Protein AF-0000000084959413 (afdb_homodimer)

Organism: Atta cephalotes (NCBI:txid12957)

Foldseek 3Di:
DPQQDPVLAAADAPPDDQLNVVVVCCVPVVDAAKAKEFAQLLLVVLQVVCCVLAVQAAEAAECLFPVPLNSLLLCVLLVHAHEYAFQVSVVSSCSNVNALVSYANEHQDYDLVRLLSSQVRVNQHYEHAALVSLVSCLVRPQAHAYEYEAEQEAPDAPFGCNVPDHYHLPPSLLVVLVSCVVSVHQHAFYEYAHHAQHPDLCSLLVQLVSRVVSQVSSVVVPNPNHAEYESEENDAQDDDPVVNVSSVVNCVSCVPPDPRHGHYYHYHNNSGQFRMKMKKFFADWDWDQDPVRFTEIETEILAFCQQFNVCQLVVNDQWDWDWSDDDPDPFWGQYWYAYDAPDPSRTRHHGDTDDDDDHGTMIMTGRRGTPGRSRHDQPVNRDRHYYRYYYYPVSVVVSVVSSVVD/DPLQDPVLAAADAPPDDQLNVVVVCCVPVVDAAKAKEFAQLLLVVLQVVCCVLAVQAAEAAECLFPVDLNSLLLCVLLVHAHEYAFQVSVVSSCSNVNALVSYANEHQDYDLVRLLSSQVRVNQHYEHAALVSLVSCLVRPQAHAYEYEAEQEAPDAPFGCNVPDHYHLPPSLLVVLVSCVVSNHQHAFYEYAHHAQHPDLCSLLVQLVSRVVSVVSSVVVPNPNHAEYESEENDALDDDPVVNVSSVVNCVSCVPPDPRHGHYYHYHNNSGQFRMKMKKFFADWDWDQDPVRFTEIETEILAFCQQFNVCQLVVNDQWDWDWSDDDPDDFWGQYWYAYDAPDPSRTRHHGDTDDDDDHGTMIMTGRRGTPGRSRHDQPVNRDRHYYRYYYYPVSVVVSVVSSVVD

Solvent-accessible surface area (backbone atoms only — not comparable to full-atom values): 41351 Å² total; per-residue (Å²): 129,83,81,70,75,67,82,75,47,44,74,39,59,75,87,60,51,70,68,54,52,50,52,50,47,46,71,72,66,59,67,70,70,29,33,32,39,29,41,50,48,52,36,53,49,44,53,52,49,47,47,69,60,31,69,70,46,48,56,13,40,24,38,64,28,45,65,51,63,67,61,52,47,53,40,42,57,68,66,50,30,32,31,26,66,33,52,50,37,46,53,58,52,39,72,58,75,48,56,25,84,44,32,36,40,63,34,45,66,58,47,69,68,35,50,42,48,30,56,76,57,47,35,40,38,33,32,26,45,37,67,5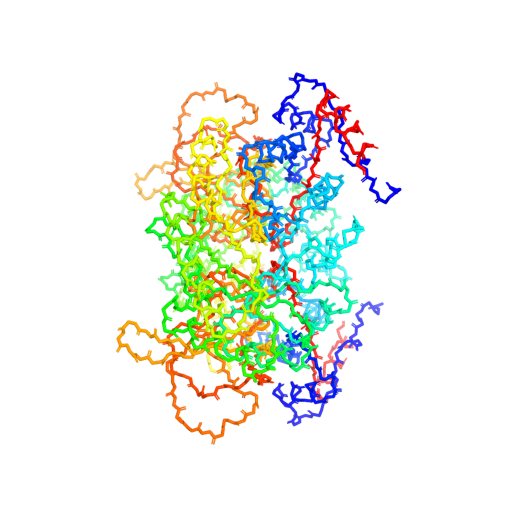7,44,50,54,52,36,51,74,64,38,47,84,32,31,34,21,44,26,27,48,33,66,32,93,49,32,89,38,55,44,52,83,72,40,43,22,50,68,60,68,51,39,55,50,46,51,51,49,35,55,74,69,64,40,44,52,25,31,32,29,34,45,28,18,42,55,48,72,39,76,64,33,56,53,53,42,52,52,53,43,55,51,48,51,54,54,38,40,74,75,66,43,75,62,52,30,38,39,32,63,25,40,23,44,58,62,63,56,70,68,61,38,49,54,53,29,50,53,52,50,60,71,53,63,83,53,60,88,73,50,44,37,34,31,26,39,26,33,37,47,31,19,70,28,19,33,35,39,33,30,27,52,33,54,39,82,42,72,44,98,85,66,48,69,30,42,37,36,28,25,56,55,22,31,49,26,47,30,46,41,33,59,71,64,76,44,81,71,73,70,40,64,74,56,84,71,92,59,86,60,65,39,49,23,34,37,28,18,57,53,97,48,58,70,26,47,58,34,76,75,39,73,34,58,83,79,53,72,72,38,46,35,33,36,73,55,46,24,44,54,11,68,38,65,25,26,44,47,51,49,43,69,58,56,51,78,47,38,28,30,32,46,67,51,48,55,51,48,54,54,50,47,71,70,104,133,79,76,71,74,66,82,76,47,44,74,38,59,74,86,61,51,72,67,55,53,50,51,48,46,47,70,73,66,60,67,71,71,29,34,30,38,28,42,50,47,52,35,52,49,44,53,52,49,45,47,70,61,32,70,70,45,47,55,13,40,23,38,62,29,44,66,52,64,68,60,53,46,54,40,43,57,69,67,52,30,33,31,26,64,32,50,52,38,46,53,58,54,38,72,56,76,48,55,25,84,44,33,37,40,62,33,44,67,57,47,69,69,36,49,41,48,29,54,75,58,47,34,40,39,34,31,25,45,38,68,57,42,50,53,51,36,52,74,64,37,46,83,31,32,34,22,45,27,27,46,32,66,33,91,48,32,87,38,53,44,51,83,71,41,43,21,49,68,60,68,50,39,54,49,46,51,51,49,34,56,74,68,64,40,42,52,25,30,34,30,34,45,28,17,43,54,48,72,38,76,64,33,55,53,54,43,52,52,52,44,54,52,50,51,52,52,38,40,74,76,67,43,76,61,53,30,39,39,33,63,25,41,25,46,57,61,64,54,71,69,62,38,48,54,52,30,50,54,53,51,62,70,54,62,83,54,59,89,71,50,44,38,32,32,26,40,25,32,37,46,32,17,69,28,18,35,36,38,33,31,27,52,35,52,37,81,42,70,44,99,86,66,49,69,30,42,39,35,28,24,56,56,22,30,48,25,48,29,46,41,33,58,72,64,77,44,79,72,73,70,42,63,74,56,84,72,92,60,86,60,64,39,47,24,35,36,28,19,58,54,96,48,58,69,27,48,56,35,78,75,39,76,34,58,85,79,54,73,72,39,47,35,32,35,73,56,47,25,44,54,10,68,38,65,23,28,44,47,51,48,43,67,58,55,51,79,46,37,31,30,31,45,67,53,48,54,52,48,54,53,51,45,71,69,103

InterPro domains:
  IPR000183 Ornithine/DAP/Arg decarboxylase [PR01179] (61-79)
  IPR000183 Ornithine/DAP/Arg decarboxylase [PR01179] (81-93)
  IPR000183 Ornithine/DAP/Arg decarboxylase [PR01179] (184-197)
  IPR000183 Ornithine/DAP/Arg decarboxylase [PR01179] (263-282)
  IPR000183 Ornithine/DAP/Arg decarboxylase [PR01179] (369-382)
  IPR002433 Ornithine decarboxylase [PR01182] (33-57)
  IPR002433 Ornithine decarboxylase [PR01182] (59-86)
  IPR002433 Ornithine decarboxylase [PR01182] (103-127)
  IPR002433 Ornithine decarboxylase [PR01182] (133-155)
  IPR002433 Ornithine decarboxylase [PR01182] (336-346)
  IPR002433 Ornithine decarboxylase [PR01182] (356-369)
  IPR002433 Ornithine decarboxylase [PTHR11482] (19-386)
  IPR009006 Alanine racemase/group IV decarboxylase, C-terminal [G3DSA:2.40.37.10] (30-392)
  IPR009006 Alanine racemase/group IV decarboxylase, C-terminal [SSF50621] (245-398)
  IPR022643 Orn/DAP/Arg decarboxylase 2, C-terminal [PF00278] (35-369)
  IPR022644 Orn/DAP/Arg decarboxylase 2, N-terminal [PF02784] (41-273)
  IPR022657 Orn/DAP/Arg decarboxylase 2, conserved site [PS00879] (220-236)
  IPR029066 PLP-binding barrel [G3DSA:3.20.20.10] (43-271)
  IPR029066 PLP-binding barrel [SSF51419] (35-274)

Sequence (812 aa):
MSHLDFKDIQVVNDNVNDIDVIRDIIKTEKPEDAFYVMDVGDVIKRHQEWISKMPKVVPHYAIKCNSNSTVIKVLAALNAFFDCASKQEIAQVMQYDVQGERIIFAHPNKLPSHIEYSRNVGVERMTVDSEFELTKIKELFPEAKVVIRIRCDSKNSPILLGAKFGCDPCKEAAYLIQCARDLGLNLYGFSFHVGTPCLEIDAYLRGIEMCKQLIAVAKSIGCNNVKLIDIGGGFSSISGKELDELAKLINDAIENLDSDIRVISEPGRYYVGSSFTLASYLHSKRLAISGDGKTKRMYYMNCGVYNSFLDELLGLQARVPESVFEPKRDEKFLSNIWGPTADSYDLIVKDVLLPEFHIGDWLVWRNMGAYTLTLSNTFNGFPIPTVRPFIRESQWKSFLAQIHQIMSHLDFKDIQVVNDNVNDIDVIRDIIKTEKPEDAFYVMDVGDVIKRHQEWISKMPKVVPHYAIKCNSNSTVIKVLAALNAFFDCASKQEIAQVMQYDVQGERIIFAHPNKLPSHIEYSRNVGVERMTVDSEFELTKIKELFPEAKVVIRIRCDSKNSPILLGAKFGCDPCKEAAYLIQCARDLGLNLYGFSFHVGTPCLEIDAYLRGIEMCKQLIAVAKSIGCNNVKLIDIGGGFSSISGKELDELAKLINDAIENLDSDIRVISEPGRYYVGSSFTLASYLHSKRLAISGDGKTKRMYYMNCGVYNSFLDELLGLQARVPESVFEPKRDEKFLSNIWGPTADSYDLIVKDVLLPEFHIGDWLVWRNMGAYTLTLSNTFNGFPIPTVRPFIRESQWKSFLAQIHQI

Structure (mmCIF, N/CA/C/O backbone):
data_AF-0000000084959413-model_v1
#
loop_
_entity.id
_entity.type
_entity.pdbx_description
1 polymer 'Ornithine decarboxylase'
#
loop_
_atom_site.group_PDB
_atom_site.id
_atom_site.type_symbol
_atom_site.label_atom_id
_atom_site.label_alt_id
_atom_site.label_comp_id
_atom_site.label_asym_id
_atom_site.label_entity_id
_atom_site.label_seq_id
_atom_site.pdbx_PDB_ins_code
_atom_site.Cartn_x
_atom_site.Cartn_y
_atom_site.Cartn_z
_atom_site.occupancy
_atom_site.B_iso_or_equiv
_atom_site.auth_seq_id
_atom_site.auth_comp_id
_atom_site.auth_asym_id
_atom_site.auth_atom_id
_atom_site.pdbx_PDB_model_num
ATOM 1 N N . MET A 1 1 ? 10 -9.375 -34.344 1 38.72 1 MET A N 1
ATOM 2 C CA . MET A 1 1 ? 10.93 -9.227 -33.219 1 38.72 1 MET A CA 1
ATOM 3 C C . MET A 1 1 ? 10.93 -7.797 -32.688 1 38.72 1 MET A C 1
ATOM 5 O O . MET A 1 1 ? 11.844 -7.398 -31.969 1 38.72 1 MET A O 1
ATOM 9 N N . SER A 1 2 ? 10.312 -6.91 -33.438 1 49.03 2 SER A N 1
ATOM 10 C CA . SER A 1 2 ? 10.336 -5.457 -33.562 1 49.03 2 SER A CA 1
ATOM 11 C C . SER A 1 2 ? 9.773 -4.789 -32.312 1 49.03 2 SER A C 1
ATOM 13 O O . SER A 1 2 ? 10.016 -3.607 -32.062 1 49.03 2 SER A O 1
ATOM 15 N N . HIS A 1 3 ? 9.047 -5.684 -31.391 1 59.97 3 HIS A N 1
ATOM 16 C CA . HIS A 1 3 ? 8.211 -5.027 -30.391 1 59.97 3 HIS A CA 1
ATOM 17 C C . HIS A 1 3 ? 8.969 -4.836 -29.078 1 59.97 3 HIS A C 1
ATOM 19 O O . HIS A 1 3 ? 8.492 -4.16 -28.172 1 59.97 3 HIS A O 1
ATOM 25 N N . LEU A 1 4 ? 10.141 -5.488 -29.109 1 75 4 LEU A N 1
ATOM 26 C CA . LEU A 1 4 ? 10.867 -5.293 -27.859 1 75 4 LEU A CA 1
ATOM 27 C C . LEU A 1 4 ? 11.906 -4.188 -28 1 75 4 LEU A C 1
ATOM 29 O O . LEU A 1 4 ? 12.812 -4.285 -28.828 1 75 4 LEU A O 1
ATOM 33 N N . ASP A 1 5 ? 11.547 -3.07 -27.516 1 86.12 5 ASP A N 1
ATOM 34 C CA . ASP A 1 5 ? 12.461 -1.938 -27.438 1 86.12 5 ASP A CA 1
ATOM 35 C C . ASP A 1 5 ? 13.164 -1.886 -26.094 1 86.12 5 ASP A C 1
ATOM 37 O O . ASP A 1 5 ? 12.516 -1.975 -25.047 1 86.12 5 ASP A O 1
ATOM 41 N N . PHE A 1 6 ? 14.594 -2.002 -26.203 1 93.75 6 PHE A N 1
ATOM 42 C CA . PHE A 1 6 ? 15.391 -1.969 -24.984 1 93.75 6 PHE A CA 1
ATOM 43 C C . PHE A 1 6 ? 16.125 -0.636 -24.844 1 93.75 6 PHE A C 1
ATOM 45 O O . PHE A 1 6 ? 17.172 -0.558 -24.203 1 93.75 6 PHE A O 1
ATOM 52 N N . LYS A 1 7 ? 15.578 0.465 -25.406 1 90.94 7 LYS A N 1
ATOM 53 C CA . LYS A 1 7 ? 16.219 1.776 -25.469 1 90.94 7 LYS A CA 1
ATOM 54 C C . LYS A 1 7 ? 16.375 2.373 -24.078 1 90.94 7 LYS A C 1
ATOM 56 O O . LYS A 1 7 ? 17.219 3.236 -23.844 1 90.94 7 LYS A O 1
ATOM 61 N N . ASP A 1 8 ? 15.578 1.886 -23.156 1 94.06 8 ASP A N 1
ATOM 62 C CA . ASP A 1 8 ? 15.586 2.443 -21.812 1 94.06 8 ASP A CA 1
ATOM 63 C C . ASP A 1 8 ? 16.719 1.855 -20.984 1 94.06 8 ASP A C 1
ATOM 65 O O . ASP A 1 8 ? 17.016 2.34 -19.891 1 94.06 8 ASP A O 1
ATOM 69 N N . ILE A 1 9 ? 17.422 0.829 -21.5 1 97.88 9 ILE A N 1
ATOM 70 C CA . ILE A 1 9 ? 18.516 0.189 -20.766 1 97.88 9 ILE A CA 1
ATOM 71 C C . ILE A 1 9 ? 19.828 0.913 -21.062 1 97.88 9 ILE A C 1
ATOM 73 O O . ILE A 1 9 ? 20.25 0.998 -22.219 1 97.88 9 ILE A O 1
ATOM 77 N N . GLN A 1 10 ? 20.484 1.396 -20.078 1 98.06 10 GLN A N 1
ATOM 78 C CA . GLN A 1 10 ? 21.781 2.049 -20.234 1 98.06 10 GLN A CA 1
ATOM 79 C C . GLN A 1 10 ? 22.906 1.023 -20.312 1 98.06 10 GLN A C 1
ATOM 81 O O . GLN A 1 10 ? 23.047 0.181 -19.422 1 98.06 10 GLN A O 1
ATOM 86 N N . VAL A 1 11 ? 23.719 1.07 -21.344 1 98.31 11 VAL A N 1
ATOM 87 C CA . VAL A 1 11 ? 24.891 0.205 -21.453 1 98.31 11 VAL A CA 1
ATOM 88 C C . VAL A 1 11 ? 26.094 0.882 -20.812 1 98.31 11 VAL A C 1
ATOM 90 O O . VAL A 1 11 ? 26.422 2.021 -21.141 1 98.31 11 VAL A O 1
ATOM 93 N N . VAL A 1 12 ? 26.703 0.198 -19.906 1 98.5 12 VAL A N 1
ATOM 94 C CA . VAL A 1 12 ? 27.828 0.779 -19.188 1 98.5 12 VAL A CA 1
ATOM 95 C C . VAL A 1 12 ? 29.062 -0.094 -19.375 1 98.5 12 VAL A C 1
ATOM 97 O O . VAL A 1 12 ? 28.984 -1.208 -19.891 1 98.5 12 VAL A O 1
ATOM 100 N N . ASN A 1 13 ? 30.219 0.431 -18.875 1 98.12 13 ASN A N 1
ATOM 101 C CA . ASN A 1 13 ? 31.469 -0.313 -18.953 1 98.12 13 ASN A CA 1
ATOM 102 C C . ASN A 1 13 ? 31.453 -1.547 -18.062 1 98.12 13 ASN A C 1
ATOM 104 O O . ASN A 1 13 ? 30.781 -1.549 -17.016 1 98.12 13 ASN A O 1
ATOM 108 N N . ASP A 1 14 ? 32.188 -2.531 -18.375 1 98.06 14 ASP A N 1
ATOM 109 C CA . ASP A 1 14 ? 32.188 -3.82 -17.688 1 98.06 14 ASP A CA 1
ATOM 110 C C . ASP A 1 14 ? 32.688 -3.68 -16.25 1 98.06 14 ASP A C 1
ATOM 112 O O . ASP A 1 14 ? 32.406 -4.535 -15.414 1 98.06 14 ASP A O 1
ATOM 116 N N . ASN A 1 15 ? 33.344 -2.623 -15.914 1 97.12 15 ASN A N 1
ATOM 117 C CA . ASN A 1 15 ? 33.938 -2.455 -14.586 1 97.12 15 ASN A CA 1
ATOM 118 C C . ASN A 1 15 ? 33 -1.649 -13.672 1 97.12 15 ASN A C 1
ATOM 120 O O . ASN A 1 15 ? 33.312 -1.441 -12.5 1 97.12 15 ASN A O 1
ATOM 124 N N . VAL A 1 16 ? 31.922 -1.276 -14.188 1 96.44 16 VAL A N 1
ATOM 125 C CA . VAL A 1 16 ? 30.984 -0.426 -13.461 1 96.44 16 VAL A CA 1
ATOM 126 C C . VAL A 1 16 ? 30.016 -1.292 -12.656 1 96.44 16 VAL A C 1
ATOM 128 O O . VAL A 1 16 ? 29.516 -2.301 -13.164 1 96.44 16 VAL A O 1
ATOM 131 N N . ASN A 1 17 ? 29.812 -1.02 -11.359 1 94.62 17 ASN A N 1
ATOM 132 C CA . ASN A 1 17 ? 28.797 -1.698 -10.547 1 94.62 17 ASN A CA 1
ATOM 133 C C . ASN A 1 17 ? 27.625 -0.782 -10.227 1 94.62 17 ASN A C 1
ATOM 135 O O . ASN A 1 17 ? 27.562 0.342 -10.727 1 94.62 17 ASN A O 1
ATOM 139 N N . ASP A 1 18 ? 26.656 -1.285 -9.477 1 95.69 18 ASP A N 1
ATOM 140 C CA . ASP A 1 18 ? 25.422 -0.552 -9.219 1 95.69 18 ASP A CA 1
ATOM 141 C C . ASP A 1 18 ? 25.703 0.76 -8.492 1 95.69 18 ASP A C 1
ATOM 143 O O . ASP A 1 18 ? 25.109 1.79 -8.797 1 95.69 18 ASP A O 1
ATOM 147 N N . ILE A 1 19 ? 26.625 0.791 -7.523 1 96.5 19 ILE A N 1
ATOM 148 C CA . ILE A 1 19 ? 26.938 1.985 -6.75 1 96.5 19 ILE A CA 1
ATOM 149 C C . ILE A 1 19 ? 27.547 3.049 -7.664 1 96.5 19 ILE A C 1
ATOM 151 O O . ILE A 1 19 ? 27.266 4.238 -7.508 1 96.5 19 ILE A O 1
ATOM 155 N N . ASP A 1 20 ? 28.391 2.596 -8.586 1 97.12 20 ASP A N 1
ATOM 156 C CA . ASP A 1 20 ? 28.953 3.521 -9.555 1 97.12 20 ASP A CA 1
ATOM 157 C C . ASP A 1 20 ? 27.859 4.195 -10.383 1 97.12 20 ASP A C 1
ATOM 159 O O . ASP A 1 20 ? 27.922 5.398 -10.633 1 97.12 20 ASP A O 1
ATOM 163 N N . VAL A 1 21 ? 26.922 3.396 -10.805 1 98.12 21 VAL A N 1
ATOM 164 C CA . VAL A 1 21 ? 25.812 3.92 -11.594 1 98.12 21 VAL A CA 1
ATOM 165 C C . VAL A 1 21 ? 25.031 4.934 -10.773 1 98.12 21 VAL A C 1
ATOM 167 O O . VAL A 1 21 ? 24.656 5.996 -11.273 1 98.12 21 VAL A O 1
ATOM 170 N N . ILE A 1 22 ? 24.75 4.629 -9.555 1 98.12 22 ILE A N 1
ATOM 171 C CA . ILE A 1 22 ? 24 5.508 -8.656 1 98.12 22 ILE A CA 1
ATOM 172 C C . ILE A 1 22 ? 24.75 6.824 -8.484 1 98.12 22 ILE A C 1
ATOM 174 O O . ILE A 1 22 ? 24.156 7.902 -8.602 1 98.12 22 ILE A O 1
ATOM 178 N N . ARG A 1 23 ? 26.062 6.75 -8.234 1 97.25 23 ARG A N 1
ATOM 179 C CA . ARG A 1 23 ? 26.875 7.953 -8.078 1 97.25 23 ARG A CA 1
ATOM 180 C C . ARG A 1 23 ? 26.828 8.828 -9.32 1 97.25 23 ARG A C 1
ATOM 182 O O . ARG A 1 23 ? 26.719 10.047 -9.227 1 97.25 23 ARG A O 1
ATOM 189 N N . ASP A 1 24 ? 26.906 8.18 -10.43 1 97.38 24 ASP A N 1
ATOM 190 C CA . ASP A 1 24 ? 26.859 8.906 -11.695 1 97.38 24 ASP A CA 1
ATOM 191 C C . ASP A 1 24 ? 25.531 9.633 -11.867 1 97.38 24 ASP A C 1
ATOM 193 O O . ASP A 1 24 ? 25.5 10.789 -12.289 1 97.38 24 ASP A O 1
ATOM 197 N N . ILE A 1 25 ? 24.453 8.945 -11.57 1 97.56 25 ILE A N 1
ATOM 198 C CA . ILE A 1 25 ? 23.125 9.539 -11.688 1 97.56 25 ILE A CA 1
ATOM 199 C C . ILE A 1 25 ? 23.016 10.734 -10.75 1 97.56 25 ILE A C 1
ATOM 201 O O . ILE A 1 25 ? 22.531 11.805 -11.156 1 97.56 25 ILE A O 1
ATOM 205 N N . ILE A 1 26 ? 23.438 10.586 -9.523 1 96.75 26 ILE A N 1
ATOM 206 C CA . ILE A 1 26 ? 23.344 11.656 -8.531 1 96.75 26 ILE A CA 1
ATOM 207 C C . ILE A 1 26 ? 24.156 12.859 -9 1 96.75 26 ILE A C 1
ATOM 209 O O . ILE A 1 26 ? 23.688 14 -8.922 1 96.75 26 ILE A O 1
ATOM 213 N N . LYS A 1 27 ? 25.375 12.625 -9.516 1 96.06 27 LYS A N 1
ATOM 214 C CA . LYS A 1 27 ? 26.281 13.695 -9.93 1 96.06 27 LYS A CA 1
ATOM 215 C C . LYS A 1 27 ? 25.75 14.414 -11.172 1 96.06 27 LYS A C 1
ATOM 217 O O . LYS A 1 27 ? 25.844 15.633 -11.273 1 96.06 27 LYS A O 1
ATOM 222 N N . THR A 1 28 ? 25.219 13.664 -12.094 1 97 28 THR A N 1
ATOM 223 C CA . THR A 1 28 ? 24.859 14.203 -13.398 1 97 28 THR A CA 1
ATOM 224 C C . THR A 1 28 ? 23.469 14.828 -13.367 1 97 28 THR A C 1
ATOM 226 O O . THR A 1 28 ? 23.266 15.914 -13.906 1 97 28 THR A O 1
ATOM 229 N N . GLU A 1 29 ? 22.547 14.164 -12.742 1 95.56 29 GLU A N 1
ATOM 230 C CA . GLU A 1 29 ? 21.141 14.594 -12.812 1 95.56 29 GLU A CA 1
ATOM 231 C C . GLU A 1 29 ? 20.766 15.406 -11.578 1 95.56 29 GLU A C 1
ATOM 233 O O . GLU A 1 29 ? 19.75 16.109 -11.586 1 95.56 29 GLU A O 1
ATOM 238 N N . LYS A 1 30 ? 21.469 15.266 -10.484 1 92.81 30 LYS A N 1
ATOM 239 C CA . LYS A 1 30 ? 21.188 15.953 -9.227 1 92.81 30 LYS A CA 1
ATOM 240 C C . LYS A 1 30 ? 19.734 15.789 -8.828 1 92.81 30 LYS A C 1
ATOM 242 O O . LYS A 1 30 ? 19.047 16.781 -8.547 1 92.81 30 LYS A O 1
ATOM 247 N N . PRO A 1 31 ? 19.312 14.562 -8.789 1 91.5 31 PRO A N 1
ATOM 248 C CA . PRO A 1 31 ? 17.922 14.312 -8.445 1 91.5 31 PRO A CA 1
ATOM 249 C C . PRO A 1 31 ? 17.609 14.594 -6.973 1 91.5 31 PRO A C 1
ATOM 251 O O . PRO A 1 31 ? 18.531 14.719 -6.16 1 91.5 31 PRO A O 1
ATOM 254 N N . GLU A 1 32 ? 16.312 14.781 -6.625 1 93.75 32 GLU A N 1
ATOM 255 C CA . GLU A 1 32 ? 15.859 14.789 -5.238 1 93.75 32 GLU A CA 1
ATOM 256 C C . GLU A 1 32 ? 14.984 13.578 -4.93 1 93.75 32 GLU A C 1
ATOM 258 O O . GLU A 1 32 ? 14.961 13.094 -3.793 1 93.75 32 GLU A O 1
ATOM 263 N N . ASP A 1 33 ? 14.344 13.07 -6.035 1 96.62 33 ASP A N 1
ATOM 264 C CA . ASP A 1 33 ? 13.492 11.891 -5.844 1 96.62 33 ASP A CA 1
ATOM 265 C C . ASP A 1 33 ? 14.336 10.625 -5.738 1 96.62 33 ASP A C 1
ATOM 267 O O . ASP A 1 33 ? 15.398 10.523 -6.355 1 96.62 33 ASP A O 1
ATOM 271 N N . ALA A 1 34 ? 13.867 9.695 -4.914 1 98.38 34 ALA A N 1
ATOM 272 C CA . ALA A 1 34 ? 14.477 8.375 -4.852 1 98.38 34 ALA A CA 1
ATOM 273 C C . ALA A 1 34 ? 14.359 7.652 -6.195 1 98.38 34 ALA A C 1
ATOM 275 O O . ALA A 1 34 ? 13.469 7.953 -6.992 1 98.38 34 ALA A O 1
ATOM 276 N N . PHE A 1 35 ? 15.242 6.727 -6.449 1 98.69 35 PHE A N 1
ATOM 277 C CA . PHE A 1 35 ? 15.195 5.941 -7.68 1 98.69 35 PHE A CA 1
ATOM 278 C C . PHE A 1 35 ? 15.859 4.582 -7.473 1 98.69 35 PHE A C 1
ATOM 280 O O . PHE A 1 35 ? 16.688 4.418 -6.582 1 98.69 35 PHE A O 1
ATOM 287 N N . TYR A 1 36 ? 15.445 3.598 -8.273 1 98.81 36 TYR A N 1
ATOM 288 C CA . TYR A 1 36 ? 16.094 2.291 -8.344 1 98.81 36 TYR A CA 1
ATOM 289 C C . TYR A 1 36 ? 17.094 2.236 -9.5 1 98.81 36 TYR A C 1
ATOM 291 O O . TYR A 1 36 ? 16.875 2.846 -10.547 1 98.81 36 TYR A O 1
ATOM 299 N N . VAL A 1 37 ? 18.125 1.546 -9.25 1 98.75 37 VAL A N 1
ATOM 300 C CA . VAL A 1 37 ? 18.891 1.031 -10.375 1 98.75 37 VAL A CA 1
ATOM 301 C C . VAL A 1 37 ? 18.688 -0.477 -10.5 1 98.75 37 VAL A C 1
ATOM 303 O O . VAL A 1 37 ? 18.625 -1.183 -9.492 1 98.75 37 VAL A O 1
ATOM 306 N N . MET A 1 38 ? 18.547 -0.906 -11.688 1 98.81 38 MET A N 1
ATOM 307 C CA . MET A 1 38 ? 18.297 -2.32 -11.961 1 98.81 38 MET A CA 1
ATOM 308 C C . MET A 1 38 ? 19.438 -2.91 -12.797 1 98.81 38 MET A C 1
ATOM 310 O O . MET A 1 38 ? 19.719 -2.428 -13.898 1 98.81 38 MET A O 1
ATOM 314 N N . ASP A 1 39 ? 20.078 -3.918 -12.297 1 98.75 39 ASP A N 1
ATOM 315 C CA . ASP A 1 39 ? 21.094 -4.66 -13.031 1 98.75 39 ASP A CA 1
ATOM 316 C C . ASP A 1 39 ? 20.453 -5.715 -13.938 1 98.75 39 ASP A C 1
ATOM 318 O O . ASP A 1 39 ? 20.234 -6.852 -13.516 1 98.75 39 ASP A O 1
ATOM 322 N N . VAL A 1 40 ? 20.312 -5.379 -15.18 1 98.69 40 VAL A N 1
ATOM 323 C CA . VAL A 1 40 ? 19.641 -6.246 -16.141 1 98.69 40 VAL A CA 1
ATOM 324 C C . VAL A 1 40 ? 20.484 -7.504 -16.375 1 98.69 40 VAL A C 1
ATOM 326 O O . VAL A 1 40 ? 19.938 -8.594 -16.547 1 98.69 40 VAL A O 1
ATOM 329 N N . GLY A 1 41 ? 21.797 -7.32 -16.391 1 98.25 41 GLY A N 1
ATOM 330 C CA . GLY A 1 41 ? 22.688 -8.453 -16.562 1 98.25 41 GLY A CA 1
ATOM 331 C C . GLY A 1 41 ? 22.516 -9.523 -15.508 1 98.25 41 GLY A C 1
ATOM 332 O O . GLY A 1 41 ? 22.656 -10.711 -15.797 1 98.25 41 GLY A O 1
ATOM 333 N N . ASP A 1 42 ? 22.219 -9.086 -14.328 1 97.88 42 ASP A N 1
ATOM 334 C CA . ASP A 1 42 ? 22 -10.031 -13.242 1 97.88 42 ASP A CA 1
ATOM 335 C C . ASP A 1 42 ? 20.766 -10.891 -13.5 1 97.88 42 ASP A C 1
ATOM 337 O O . ASP A 1 42 ? 20.781 -12.102 -13.258 1 97.88 42 ASP A O 1
ATOM 341 N N . VAL A 1 43 ? 19.688 -10.359 -13.977 1 98.44 43 VAL A N 1
ATOM 342 C CA . VAL A 1 43 ? 18.453 -11.07 -14.289 1 98.44 43 VAL A CA 1
ATOM 343 C C . VAL A 1 43 ? 18.719 -12.117 -15.375 1 98.44 43 VAL A C 1
ATOM 345 O O . VAL A 1 43 ? 18.266 -13.266 -15.266 1 98.44 43 VAL A O 1
ATOM 348 N N . ILE A 1 44 ? 19.453 -11.703 -16.391 1 98.19 44 ILE A N 1
ATOM 349 C CA . ILE A 1 44 ? 19.766 -12.594 -17.5 1 98.19 44 ILE A CA 1
ATOM 350 C C . ILE A 1 44 ? 20.609 -13.766 -17 1 98.19 44 ILE A C 1
ATOM 352 O O . ILE A 1 44 ? 20.344 -14.914 -17.344 1 98.19 44 ILE A O 1
ATOM 356 N N . LYS A 1 45 ? 21.562 -13.414 -16.188 1 97.06 45 LYS A N 1
ATOM 357 C CA . LYS A 1 45 ? 22.453 -14.445 -15.641 1 97.06 45 LYS A CA 1
ATOM 358 C C . LYS A 1 45 ? 21.656 -15.461 -14.82 1 97.06 45 LYS A C 1
ATOM 360 O O . LYS A 1 45 ? 21.906 -16.656 -14.914 1 97.06 45 LYS A O 1
ATOM 365 N N . ARG A 1 46 ? 20.75 -15.016 -14.039 1 97.44 46 ARG A N 1
ATOM 366 C CA . ARG A 1 46 ? 19.922 -15.898 -13.219 1 97.44 46 ARG A CA 1
ATOM 367 C C . ARG A 1 46 ? 19.094 -16.844 -14.086 1 97.44 46 ARG A C 1
ATOM 369 O O . ARG A 1 46 ? 18.953 -18.016 -13.766 1 97.44 46 ARG A O 1
ATOM 376 N N . HIS A 1 47 ? 18.547 -16.297 -15.125 1 97.88 47 HIS A N 1
ATOM 377 C CA . HIS A 1 47 ? 17.781 -17.109 -16.062 1 97.88 47 HIS A CA 1
ATOM 378 C C . HIS A 1 47 ? 18.641 -18.219 -16.672 1 97.88 47 HIS A C 1
ATOM 380 O O . HIS A 1 47 ? 18.234 -19.375 -16.703 1 97.88 47 HIS A O 1
ATOM 386 N N . GLN A 1 48 ? 19.797 -17.859 -17.094 1 96.62 48 GLN A N 1
ATOM 387 C CA . GLN A 1 48 ? 20.703 -18.797 -17.75 1 96.62 48 GLN A CA 1
ATOM 388 C C . GLN A 1 48 ? 21.172 -19.875 -16.781 1 96.62 48 GLN A C 1
ATOM 390 O O . GLN A 1 48 ? 21.25 -21.062 -17.141 1 96.62 48 GLN A O 1
ATOM 395 N N . GLU A 1 49 ? 21.438 -19.453 -15.609 1 97.12 49 GLU A N 1
ATOM 396 C CA . GLU A 1 49 ? 21.859 -20.422 -14.602 1 97.12 49 GLU A CA 1
ATOM 397 C C . GLU A 1 49 ? 20.75 -21.406 -14.273 1 97.12 49 GLU A C 1
ATOM 399 O O . GLU A 1 49 ? 21 -22.609 -14.102 1 97.12 49 GLU A O 1
ATOM 404 N N . TRP A 1 50 ? 19.547 -20.922 -14.164 1 97.88 50 TRP A N 1
ATOM 405 C CA . TRP A 1 50 ? 18.422 -21.797 -13.891 1 97.88 50 TRP A CA 1
ATOM 406 C C . TRP A 1 50 ? 18.312 -22.875 -14.961 1 97.88 50 TRP A C 1
ATOM 408 O O . TRP A 1 50 ? 18.234 -24.078 -14.641 1 97.88 50 TRP A O 1
ATOM 418 N N . ILE A 1 51 ? 18.344 -22.469 -16.203 1 97 51 ILE A N 1
ATOM 419 C CA . ILE A 1 51 ? 18.172 -23.391 -17.328 1 97 51 ILE A CA 1
ATOM 420 C C . ILE A 1 51 ? 19.312 -24.406 -17.359 1 97 51 ILE A C 1
ATOM 422 O O . ILE A 1 51 ? 19.094 -25.578 -17.641 1 97 51 ILE A O 1
ATOM 426 N N . SER A 1 52 ? 20.438 -23.922 -17.094 1 97.25 52 SER A N 1
ATOM 427 C CA . SER A 1 52 ? 21.609 -24.797 -17.125 1 97.25 52 SER A CA 1
ATOM 428 C C . SER A 1 52 ? 21.578 -25.828 -16 1 97.25 52 SER A C 1
ATOM 430 O O . SER A 1 52 ? 21.875 -27 -16.219 1 97.25 52 SER A O 1
ATOM 432 N N . LYS A 1 53 ? 21.203 -25.438 -14.859 1 97.75 53 LYS A N 1
ATOM 433 C CA . LYS A 1 53 ? 21.328 -26.281 -13.672 1 97.75 53 LYS A CA 1
ATOM 434 C C . LYS A 1 53 ? 20.078 -27.125 -13.453 1 97.75 53 LYS A C 1
ATOM 436 O O . LYS A 1 53 ? 20.125 -28.188 -12.844 1 97.75 53 LYS A O 1
ATOM 441 N N . MET A 1 54 ? 18.938 -26.656 -13.922 1 97.69 54 MET A N 1
ATOM 442 C CA . MET A 1 54 ? 17.672 -27.391 -13.828 1 97.69 54 MET A CA 1
ATOM 443 C C . MET A 1 54 ? 16.953 -27.406 -15.172 1 97.69 54 MET A C 1
ATOM 445 O O . MET A 1 54 ? 15.844 -26.891 -15.289 1 97.69 54 MET A O 1
ATOM 449 N N . PRO A 1 55 ? 17.484 -28.094 -16.109 1 96.12 55 PRO A N 1
ATOM 450 C CA . PRO A 1 55 ? 16.969 -28.016 -17.484 1 96.12 55 PRO A CA 1
ATOM 451 C C . PRO A 1 55 ? 15.57 -28.625 -17.609 1 96.12 55 PRO A C 1
ATOM 453 O O . PRO A 1 55 ? 14.844 -28.297 -18.562 1 96.12 55 PRO A O 1
ATOM 456 N N . LYS A 1 56 ? 15.188 -29.484 -16.656 1 97.12 56 LYS A N 1
ATOM 457 C CA . LYS A 1 56 ? 13.891 -30.156 -16.766 1 97.12 56 LYS A CA 1
ATOM 458 C C . LYS A 1 56 ? 12.805 -29.375 -16.031 1 97.12 56 LYS A C 1
ATOM 460 O O . LYS A 1 56 ? 11.633 -29.75 -16.062 1 97.12 56 LYS A O 1
ATOM 465 N N . VAL A 1 57 ? 13.18 -28.375 -15.367 1 98.44 57 VAL A N 1
ATOM 466 C CA . VAL A 1 57 ? 12.227 -27.531 -14.641 1 98.44 57 VAL A CA 1
ATOM 467 C C . VAL A 1 57 ? 12.078 -26.188 -15.367 1 98.44 57 VAL A C 1
ATOM 469 O O . VAL A 1 57 ? 12.953 -25.328 -15.281 1 98.44 57 VAL A O 1
ATOM 472 N N . VAL A 1 58 ? 10.984 -25.969 -16.016 1 98.5 58 VAL A N 1
ATOM 473 C CA . VAL A 1 58 ? 10.766 -24.75 -16.797 1 98.5 58 VAL A CA 1
ATOM 474 C C . VAL A 1 58 ? 10.328 -23.625 -15.859 1 98.5 58 VAL A C 1
ATOM 476 O O . VAL A 1 58 ? 9.25 -23.672 -15.273 1 98.5 58 VAL A O 1
ATOM 479 N N . PRO A 1 59 ? 11.117 -22.609 -15.727 1 98.56 59 PRO A N 1
ATOM 480 C CA . PRO A 1 59 ? 10.75 -21.516 -14.82 1 98.56 59 PRO A CA 1
ATOM 481 C C . PRO A 1 59 ? 9.688 -20.594 -15.414 1 98.56 59 PRO A C 1
ATOM 483 O O . PRO A 1 59 ? 9.82 -20.156 -16.562 1 98.56 59 PRO A O 1
ATOM 486 N N . HIS A 1 60 ? 8.648 -20.359 -14.758 1 98.88 60 HIS A N 1
ATOM 487 C CA . HIS A 1 60 ? 7.629 -19.344 -15.008 1 98.88 60 HIS A CA 1
ATOM 488 C C . HIS A 1 60 ? 7.793 -18.156 -14.062 1 98.88 60 HIS A C 1
ATOM 490 O O . HIS A 1 60 ? 7.352 -18.203 -12.914 1 98.88 60 HIS A O 1
ATOM 496 N N . TYR A 1 61 ? 8.352 -17.109 -14.539 1 98.88 61 TYR A N 1
ATOM 497 C CA . TYR A 1 61 ? 8.586 -15.945 -13.695 1 98.88 61 TYR A CA 1
ATOM 498 C C . TYR A 1 61 ? 7.285 -15.422 -13.094 1 98.88 61 TYR A C 1
ATOM 500 O O . TYR A 1 61 ? 6.359 -15.07 -13.828 1 98.88 61 TYR A O 1
ATOM 508 N N . ALA A 1 62 ? 7.199 -15.422 -11.75 1 98.5 62 ALA A N 1
ATOM 509 C CA . ALA A 1 62 ? 6.027 -14.875 -11.07 1 98.5 62 ALA A CA 1
ATOM 510 C C . ALA A 1 62 ? 6.047 -13.344 -11.078 1 98.5 62 ALA A C 1
ATOM 512 O O . ALA A 1 62 ? 6.703 -12.727 -10.242 1 98.5 62 ALA A O 1
ATOM 513 N N . ILE A 1 63 ? 5.27 -12.703 -11.875 1 98 63 ILE A N 1
ATOM 514 C CA . ILE A 1 63 ? 5.469 -11.273 -12.125 1 98 63 ILE A CA 1
ATOM 515 C C . ILE A 1 63 ? 4.953 -10.469 -10.938 1 98 63 ILE A C 1
ATOM 517 O O . ILE A 1 63 ? 5.254 -9.273 -10.812 1 98 63 ILE A O 1
ATOM 521 N N . LYS A 1 64 ? 4.129 -11.133 -10.008 1 97.38 64 LYS A N 1
ATOM 522 C CA . LYS A 1 64 ? 3.666 -10.422 -8.82 1 97.38 64 LYS A CA 1
ATOM 523 C C . LYS A 1 64 ? 4.84 -9.945 -7.973 1 97.38 64 LYS A C 1
ATOM 525 O O . LYS A 1 64 ? 4.715 -8.977 -7.219 1 97.38 64 LYS A O 1
ATOM 530 N N . CYS A 1 65 ? 5.945 -10.664 -8.086 1 97.81 65 CYS A N 1
ATOM 531 C CA . CYS A 1 65 ? 7.148 -10.328 -7.332 1 97.81 65 CYS A CA 1
ATOM 532 C C . CYS A 1 65 ? 7.68 -8.953 -7.734 1 97.81 65 CYS A C 1
ATOM 534 O O . CYS A 1 65 ? 8.102 -8.172 -6.883 1 97.81 65 CYS A O 1
ATOM 536 N N . ASN A 1 66 ? 7.723 -8.703 -8.914 1 98.69 66 ASN A N 1
ATOM 537 C CA . ASN A 1 66 ? 8.148 -7.461 -9.555 1 98.69 66 ASN A CA 1
ATOM 538 C C . ASN A 1 66 ? 7.676 -7.387 -11 1 98.69 66 ASN A C 1
ATOM 540 O O . ASN A 1 66 ? 8.211 -8.07 -11.867 1 98.69 66 ASN A O 1
ATOM 544 N N . SER A 1 67 ? 6.746 -6.535 -11.305 1 98.44 67 SER A N 1
ATOM 545 C CA . SER A 1 67 ? 6.109 -6.488 -12.617 1 98.44 67 SER A CA 1
ATOM 546 C C . SER A 1 67 ? 6.723 -5.395 -13.484 1 98.44 67 SER A C 1
ATOM 548 O O . SER A 1 67 ? 6.074 -4.895 -14.406 1 98.44 67 SER A O 1
ATOM 550 N N . ASN A 1 68 ? 7.934 -4.926 -13.102 1 98.06 68 ASN A N 1
ATOM 551 C CA . ASN A 1 68 ? 8.617 -3.926 -13.914 1 98.06 68 ASN A CA 1
ATOM 552 C C . ASN A 1 68 ? 8.672 -4.344 -15.383 1 98.06 68 ASN A C 1
ATOM 554 O O . ASN A 1 68 ? 9 -5.492 -15.688 1 98.06 68 ASN A O 1
ATOM 558 N N . SER A 1 69 ? 8.422 -3.449 -16.266 1 97.19 69 SER A N 1
ATOM 559 C CA . SER A 1 69 ? 8.297 -3.748 -17.688 1 97.19 69 SER A CA 1
ATOM 560 C C . SER A 1 69 ? 9.625 -4.234 -18.266 1 97.19 69 SER A C 1
ATOM 562 O O . SER A 1 69 ? 9.641 -5.117 -19.125 1 97.19 69 SER A O 1
ATOM 564 N N . THR A 1 70 ? 10.727 -3.676 -17.797 1 97.75 70 THR A N 1
ATOM 565 C CA . THR A 1 70 ? 12.023 -4.07 -18.328 1 97.75 70 THR A CA 1
ATOM 566 C C . THR A 1 70 ? 12.32 -5.531 -18 1 97.75 70 THR A C 1
ATOM 568 O O . THR A 1 70 ? 12.836 -6.273 -18.828 1 97.75 70 THR A O 1
ATOM 571 N N . VAL A 1 71 ? 11.992 -5.965 -16.797 1 98.31 71 VAL A N 1
ATOM 572 C CA . VAL A 1 71 ? 12.195 -7.352 -16.391 1 98.31 71 VAL A CA 1
ATOM 573 C C . VAL A 1 71 ? 11.398 -8.281 -17.312 1 98.31 71 VAL A C 1
ATOM 575 O O . VAL A 1 71 ? 11.938 -9.242 -17.859 1 98.31 71 VAL A O 1
ATOM 578 N N . ILE A 1 72 ? 10.125 -7.969 -17.516 1 98.12 72 ILE A N 1
ATOM 579 C CA . ILE A 1 72 ? 9.227 -8.812 -18.281 1 98.12 72 ILE A CA 1
ATOM 580 C C . ILE A 1 72 ? 9.695 -8.859 -19.734 1 98.12 72 ILE A C 1
ATOM 582 O O . ILE A 1 72 ? 9.758 -9.938 -20.344 1 98.12 72 ILE A O 1
ATOM 586 N N . LYS A 1 73 ? 10.109 -7.719 -20.281 1 97.06 73 LYS A N 1
ATOM 587 C CA . LYS A 1 73 ? 10.57 -7.629 -21.672 1 97.06 73 LYS A CA 1
ATOM 588 C C . LYS A 1 73 ? 11.812 -8.484 -21.891 1 97.06 73 LYS A C 1
ATOM 590 O O . LYS A 1 73 ? 11.898 -9.219 -22.875 1 97.06 73 LYS A O 1
ATOM 595 N N . VAL A 1 74 ? 12.711 -8.336 -20.984 1 97.75 74 VAL A N 1
ATOM 596 C CA . VAL A 1 74 ? 13.977 -9.055 -21.109 1 97.75 74 VAL A CA 1
ATOM 597 C C . VAL A 1 74 ? 13.727 -10.555 -21.031 1 97.75 74 VAL A C 1
ATOM 599 O O . VAL A 1 74 ? 14.227 -11.32 -21.859 1 97.75 74 VAL A O 1
ATOM 602 N N . LEU A 1 75 ? 12.945 -11 -20.109 1 98.19 75 LEU A N 1
ATOM 603 C CA . LEU A 1 75 ? 12.656 -12.422 -19.938 1 98.19 75 LEU A CA 1
ATOM 604 C C . LEU A 1 75 ? 11.828 -12.945 -21.109 1 98.19 75 LEU A C 1
ATOM 606 O O . LEU A 1 75 ? 12.023 -14.078 -21.547 1 98.19 75 LEU A O 1
ATOM 610 N N . ALA A 1 76 ? 10.883 -12.102 -21.578 1 97.69 76 ALA A N 1
ATOM 611 C CA . ALA A 1 76 ? 10.109 -12.484 -22.766 1 97.69 76 ALA A CA 1
ATOM 612 C C . ALA A 1 76 ? 11.023 -12.719 -23.953 1 97.69 76 ALA A C 1
ATOM 614 O O . ALA A 1 76 ? 10.859 -13.695 -24.688 1 97.69 76 ALA A O 1
ATOM 615 N N . ALA A 1 77 ? 11.969 -11.844 -24.141 1 96.56 77 ALA A N 1
ATOM 616 C CA . ALA A 1 77 ? 12.906 -11.945 -25.25 1 96.56 77 ALA A CA 1
ATOM 617 C C . ALA A 1 77 ? 13.758 -13.203 -25.141 1 96.56 77 ALA A C 1
ATOM 619 O O . ALA A 1 77 ? 14.188 -13.758 -26.156 1 96.56 77 ALA A O 1
ATOM 620 N N . LEU A 1 78 ? 13.977 -13.641 -23.953 1 96.69 78 LEU A N 1
ATOM 621 C CA . LEU A 1 78 ? 14.75 -14.859 -23.719 1 96.69 78 LEU A CA 1
ATOM 622 C C . LEU A 1 78 ? 13.859 -16.094 -23.781 1 96.69 78 LEU A C 1
ATOM 624 O O . LEU A 1 78 ? 14.281 -17.188 -23.406 1 96.69 78 LEU A O 1
ATOM 628 N N . ASN A 1 79 ? 12.562 -15.922 -24.109 1 95.94 79 ASN A N 1
ATOM 629 C CA . ASN A 1 79 ? 11.57 -16.969 -24.297 1 95.94 79 ASN A CA 1
ATOM 630 C C . ASN A 1 79 ? 11.195 -17.625 -22.953 1 95.94 79 ASN A C 1
ATOM 632 O O . ASN A 1 79 ? 10.898 -18.812 -22.906 1 95.94 79 ASN A O 1
ATOM 636 N N . ALA A 1 80 ? 11.305 -16.844 -21.938 1 97.44 80 ALA A N 1
ATOM 637 C CA . ALA A 1 80 ? 10.891 -17.328 -20.625 1 97.44 80 ALA A CA 1
ATOM 638 C C . ALA A 1 80 ? 9.375 -17.5 -20.562 1 97.44 80 ALA A C 1
ATOM 640 O O . ALA A 1 80 ? 8.656 -17.078 -21.469 1 97.44 80 ALA A O 1
ATOM 641 N N . PHE A 1 81 ? 8.93 -18.234 -19.547 1 98.75 81 PHE A N 1
ATOM 642 C CA . PHE A 1 81 ? 7.516 -18.422 -19.234 1 98.75 81 PHE A CA 1
ATOM 643 C C . PHE A 1 81 ? 7.109 -17.562 -18.047 1 98.75 81 PHE A C 1
ATOM 645 O O . PHE A 1 81 ? 7.965 -17 -17.359 1 98.75 81 PHE A O 1
ATOM 652 N N . PHE A 1 82 ? 5.766 -17.391 -17.891 1 98.94 82 PHE A N 1
ATOM 653 C CA . PHE A 1 82 ? 5.32 -16.453 -16.891 1 98.94 82 PHE A CA 1
ATOM 654 C C . PHE A 1 82 ? 4.188 -17.031 -16.047 1 98.94 82 PHE A C 1
ATOM 656 O O . PHE A 1 82 ? 3.338 -17.75 -16.578 1 98.94 82 PHE A O 1
ATOM 663 N N . ASP A 1 83 ? 4.262 -16.797 -14.789 1 98.75 83 ASP A N 1
ATOM 664 C CA . ASP A 1 83 ? 3.193 -17.031 -13.828 1 98.75 83 ASP A CA 1
ATOM 665 C C . ASP A 1 83 ? 2.41 -15.758 -13.547 1 98.75 83 ASP A C 1
ATOM 667 O O . ASP A 1 83 ? 2.98 -14.758 -13.086 1 98.75 83 ASP A O 1
ATOM 671 N N . CYS A 1 84 ? 1.118 -15.75 -13.836 1 98.81 84 CYS A N 1
ATOM 672 C CA . CYS A 1 84 ? 0.257 -14.586 -13.648 1 98.81 84 CYS A CA 1
ATOM 673 C C . CYS A 1 84 ? -0.912 -14.914 -12.727 1 98.81 84 CYS A C 1
ATOM 675 O O . CYS A 1 84 ? -1.389 -16.047 -12.703 1 98.81 84 CYS A O 1
ATOM 677 N N . ALA A 1 85 ? -1.389 -13.883 -12.023 1 97.81 85 ALA A N 1
ATOM 678 C CA . ALA A 1 85 ? -2.424 -14.109 -11.016 1 97.81 85 ALA A CA 1
ATOM 679 C C . ALA A 1 85 ? -3.723 -13.406 -11.391 1 97.81 85 ALA A C 1
ATOM 681 O O . ALA A 1 85 ? -4.754 -13.602 -10.742 1 97.81 85 ALA A O 1
ATOM 682 N N . SER A 1 86 ? -3.754 -12.617 -12.438 1 98.44 86 SER A N 1
ATOM 683 C CA . SER A 1 86 ? -4.93 -11.828 -12.789 1 98.44 86 SER A CA 1
ATOM 684 C C . SER A 1 86 ? -4.965 -11.516 -14.281 1 98.44 86 SER A C 1
ATOM 686 O O . SER A 1 86 ? -3.975 -11.719 -14.984 1 98.44 86 SER A O 1
ATOM 688 N N . LYS A 1 87 ? -6.137 -11.055 -14.711 1 98.56 87 LYS A N 1
ATOM 689 C CA . LYS A 1 87 ? -6.301 -10.578 -16.078 1 98.56 87 LYS A CA 1
ATOM 690 C C . LYS A 1 87 ? -5.289 -9.484 -16.406 1 98.56 87 LYS A C 1
ATOM 692 O O . LYS A 1 87 ? -4.695 -9.484 -17.484 1 98.56 87 LYS A O 1
ATOM 697 N N . GLN A 1 88 ? -5.062 -8.578 -15.492 1 98.44 88 GLN A N 1
ATOM 698 C CA . GLN A 1 88 ? -4.156 -7.453 -15.719 1 98.44 88 GLN A CA 1
ATOM 699 C C . GLN A 1 88 ? -2.719 -7.934 -15.898 1 98.44 88 GLN A C 1
ATOM 701 O O . GLN A 1 88 ? -1.995 -7.426 -16.766 1 98.44 88 GLN A O 1
ATOM 706 N N . GLU A 1 89 ? -2.32 -8.883 -15.117 1 98.69 89 GLU A N 1
ATOM 707 C CA . GLU A 1 89 ? -0.972 -9.422 -15.266 1 98.69 89 GLU A CA 1
ATOM 708 C C . GLU A 1 89 ? -0.81 -10.156 -16.594 1 98.69 89 GLU A C 1
ATOM 710 O O . GLU A 1 89 ? 0.212 -10.008 -17.266 1 98.69 89 GLU A O 1
ATOM 715 N N . ILE A 1 90 ? -1.828 -10.969 -16.969 1 98.88 90 ILE A N 1
ATOM 716 C CA . ILE A 1 90 ? -1.791 -11.672 -18.234 1 98.88 90 ILE A CA 1
ATOM 717 C C . ILE A 1 90 ? -1.664 -10.672 -19.375 1 98.88 90 ILE A C 1
ATOM 719 O O . ILE A 1 90 ? -0.803 -10.812 -20.25 1 98.88 90 ILE A O 1
ATOM 723 N N . ALA A 1 91 ? -2.496 -9.664 -19.281 1 98.69 91 ALA A N 1
ATOM 724 C CA . ALA A 1 91 ? -2.482 -8.641 -20.328 1 98.69 91 ALA A CA 1
ATOM 725 C C . ALA A 1 91 ? -1.121 -7.953 -20.406 1 98.69 91 ALA A C 1
ATOM 727 O O . ALA A 1 91 ? -0.619 -7.676 -21.484 1 98.69 91 ALA A O 1
ATOM 728 N N . GLN A 1 92 ? -0.541 -7.68 -19.297 1 98.12 92 GLN A N 1
ATOM 729 C CA . GLN A 1 92 ? 0.757 -7.012 -19.266 1 98.12 92 GLN A CA 1
ATOM 730 C C . GLN A 1 92 ? 1.825 -7.855 -19.953 1 98.12 92 GLN A C 1
ATOM 732 O O . GLN A 1 92 ? 2.6 -7.344 -20.766 1 98.12 92 GLN A O 1
ATOM 737 N N . VAL A 1 93 ? 1.852 -9.109 -19.609 1 98.19 93 VAL A N 1
ATOM 738 C CA . VAL A 1 93 ? 2.846 -10.023 -20.156 1 98.19 93 VAL A CA 1
ATOM 739 C C . VAL A 1 93 ? 2.648 -10.148 -21.672 1 98.19 93 VAL A C 1
ATOM 741 O O . VAL A 1 93 ? 3.617 -10.133 -22.438 1 98.19 93 VAL A O 1
ATOM 744 N N . MET A 1 94 ? 1.48 -10.227 -22.094 1 98.06 94 MET A N 1
ATOM 745 C CA . MET A 1 94 ? 1.166 -10.516 -23.5 1 98.06 94 MET A CA 1
ATOM 746 C C . MET A 1 94 ? 1.471 -9.312 -24.375 1 98.06 94 MET A C 1
ATOM 748 O O . MET A 1 94 ? 1.598 -9.445 -25.594 1 98.06 94 MET A O 1
ATOM 752 N N . GLN A 1 95 ? 1.616 -8.117 -23.781 1 96.19 95 GLN A N 1
ATOM 753 C CA . GLN A 1 95 ? 2.014 -6.938 -24.531 1 96.19 95 GLN A CA 1
ATOM 754 C C . GLN A 1 95 ? 3.381 -7.137 -25.188 1 96.19 95 GLN A C 1
ATOM 756 O O . GLN A 1 95 ? 3.721 -6.445 -26.141 1 96.19 95 GLN A O 1
ATOM 761 N N . TYR A 1 96 ? 4.098 -8.086 -24.703 1 95.75 96 TYR A N 1
ATOM 762 C CA . TYR A 1 96 ? 5.449 -8.305 -25.203 1 95.75 96 TYR A CA 1
ATOM 763 C C . TYR A 1 96 ? 5.523 -9.578 -26.047 1 95.75 96 TYR A C 1
ATOM 765 O O . TYR A 1 96 ? 6.52 -10.305 -26 1 95.75 96 TYR A O 1
ATOM 773 N N . ASP A 1 97 ? 4.422 -9.953 -26.672 1 94.38 97 ASP A N 1
ATOM 774 C CA . ASP A 1 97 ? 4.297 -11.031 -27.656 1 94.38 97 ASP A CA 1
ATOM 775 C C . ASP A 1 97 ? 4.48 -12.398 -27 1 94.38 97 ASP A C 1
ATOM 777 O O . ASP A 1 97 ? 5.078 -13.305 -27.578 1 94.38 97 ASP A O 1
ATOM 781 N N . VAL A 1 98 ? 4.18 -12.469 -25.812 1 97.56 98 VAL A N 1
ATOM 782 C CA . VAL A 1 98 ? 4.148 -13.75 -25.109 1 97.56 98 VAL A CA 1
ATOM 783 C C . VAL A 1 98 ? 2.83 -14.461 -25.406 1 97.56 98 VAL A C 1
ATOM 785 O O . VAL A 1 98 ? 1.753 -13.914 -25.156 1 97.56 98 VAL A O 1
ATOM 788 N N . GLN A 1 99 ? 2.924 -15.641 -25.938 1 97.88 99 GLN A N 1
ATOM 789 C CA . GLN A 1 99 ? 1.734 -16.422 -26.25 1 97.88 99 GLN A CA 1
ATOM 790 C C . GLN A 1 99 ? 1.144 -17.062 -25 1 97.88 99 GLN A C 1
ATOM 792 O O . GLN A 1 99 ? 1.864 -17.328 -24.031 1 97.88 99 GLN A O 1
ATOM 797 N N . GLY A 1 100 ? -0.152 -17.297 -25.062 1 98.38 100 GLY A N 1
ATOM 798 C CA . GLY A 1 100 ? -0.881 -17.844 -23.922 1 98.38 100 GLY A CA 1
ATOM 799 C C . GLY A 1 100 ? -0.299 -19.141 -23.406 1 98.38 100 GLY A C 1
ATOM 800 O O . GLY A 1 100 ? -0.349 -19.406 -22.203 1 98.38 100 GLY A O 1
ATOM 801 N N . GLU A 1 101 ? 0.322 -19.922 -24.234 1 97.81 101 GLU A N 1
ATOM 802 C CA . GLU A 1 101 ? 0.873 -21.219 -23.875 1 97.81 101 GLU A CA 1
ATOM 803 C C . GLU A 1 101 ? 2.072 -21.062 -22.938 1 97.81 101 GLU A C 1
ATOM 805 O O . GLU A 1 101 ? 2.467 -22.031 -22.266 1 97.81 101 GLU A O 1
ATOM 810 N N . ARG A 1 102 ? 2.674 -19.875 -22.938 1 98.5 102 ARG A N 1
ATOM 811 C CA . ARG A 1 102 ? 3.834 -19.625 -22.078 1 98.5 102 ARG A CA 1
ATOM 812 C C . ARG A 1 102 ? 3.416 -19.016 -20.75 1 98.5 102 ARG A C 1
ATOM 814 O O . ARG A 1 102 ? 4.262 -18.562 -19.969 1 98.5 102 ARG A O 1
ATOM 821 N N . ILE A 1 103 ? 2.121 -19 -20.484 1 98.88 103 ILE A N 1
ATOM 822 C CA . ILE A 1 103 ? 1.608 -18.391 -19.266 1 98.88 103 ILE A CA 1
ATOM 823 C C . ILE A 1 103 ? 0.792 -19.422 -18.469 1 98.88 103 ILE A C 1
ATOM 825 O O . ILE A 1 103 ? 0.007 -20.172 -19.062 1 98.88 103 ILE A O 1
ATOM 829 N N . ILE A 1 104 ? 1.03 -19.547 -17.234 1 98.88 104 ILE A N 1
ATOM 830 C CA . ILE A 1 104 ? 0.121 -20.266 -16.359 1 98.88 104 ILE A CA 1
ATOM 831 C C . ILE A 1 104 ? -0.642 -19.266 -15.477 1 98.88 104 ILE A C 1
ATOM 833 O O . ILE A 1 104 ? -0.057 -18.328 -14.953 1 98.88 104 ILE A O 1
ATOM 837 N N . PHE A 1 105 ? -1.976 -19.344 -15.445 1 98.81 105 PHE A N 1
ATOM 838 C CA . PHE A 1 105 ? -2.83 -18.578 -14.555 1 98.81 105 PHE A CA 1
ATOM 839 C C . PHE A 1 105 ? -2.898 -19.219 -13.18 1 98.81 105 PHE A C 1
ATOM 841 O O . PHE A 1 105 ? -3.818 -19.984 -12.891 1 98.81 105 PHE A O 1
ATOM 848 N N . ALA A 1 106 ? -2.043 -18.828 -12.273 1 97.56 106 ALA A N 1
ATOM 849 C CA . ALA A 1 106 ? -1.724 -19.625 -11.094 1 97.56 106 ALA A CA 1
ATOM 850 C C . ALA A 1 106 ? -2.545 -19.172 -9.883 1 97.56 106 ALA A C 1
ATOM 852 O O . ALA A 1 106 ? -2.271 -19.578 -8.75 1 97.56 106 ALA A O 1
ATOM 853 N N . HIS A 1 107 ? -3.547 -18.344 -10.031 1 97.88 107 HIS A N 1
ATOM 854 C CA . HIS A 1 107 ? -4.434 -17.984 -8.922 1 97.88 107 HIS A CA 1
ATOM 855 C C . HIS A 1 107 ? -5.531 -19.031 -8.75 1 97.88 107 HIS A C 1
ATOM 857 O O . HIS A 1 107 ? -6.332 -19.266 -9.656 1 97.88 107 HIS A O 1
ATOM 863 N N . PRO A 1 108 ? -5.637 -19.641 -7.582 1 97.88 108 PRO A N 1
ATOM 864 C CA . PRO A 1 108 ? -6.586 -20.75 -7.422 1 97.88 108 PRO A CA 1
ATOM 865 C C . PRO A 1 108 ? -8.039 -20.281 -7.414 1 97.88 108 PRO A C 1
ATOM 867 O O . PRO A 1 108 ? -8.953 -21.078 -7.66 1 97.88 108 PRO A O 1
ATOM 870 N N . ASN A 1 109 ? -8.281 -19.062 -7.027 1 97.69 109 ASN A N 1
ATOM 871 C CA . ASN A 1 109 ? -9.602 -18.438 -7.016 1 97.69 109 ASN A CA 1
ATOM 872 C C . ASN A 1 109 ? -9.648 -17.203 -7.918 1 97.69 109 ASN A C 1
ATOM 874 O O . ASN A 1 109 ? -8.992 -16.203 -7.637 1 97.69 109 ASN A O 1
ATOM 878 N N . LYS A 1 110 ? -10.438 -17.297 -8.992 1 98.31 110 LYS A N 1
ATOM 879 C CA . LYS A 1 110 ? -10.359 -16.297 -10.039 1 98.31 110 LYS A CA 1
ATOM 880 C C . LYS A 1 110 ? -11.703 -15.586 -10.219 1 98.31 110 LYS A C 1
ATOM 882 O O . LYS A 1 110 ? -12.758 -16.188 -10.039 1 98.31 110 LYS A O 1
ATOM 887 N N . LEU A 1 111 ? -11.633 -14.344 -10.57 1 98.19 111 LEU A N 1
ATOM 888 C CA . LEU A 1 111 ? -12.844 -13.648 -11.008 1 98.19 111 LEU A CA 1
ATOM 889 C C . LEU A 1 111 ? -13.359 -14.242 -12.312 1 98.19 111 LEU A C 1
ATOM 891 O O . LEU A 1 111 ? -12.578 -14.609 -13.195 1 98.19 111 LEU A O 1
ATOM 895 N N . PRO A 1 112 ? -14.711 -14.273 -12.445 1 98.19 112 PRO A N 1
ATOM 896 C CA . PRO A 1 112 ? -15.273 -14.789 -13.695 1 98.19 112 PRO A CA 1
ATOM 897 C C . PRO A 1 112 ? -14.711 -14.086 -14.93 1 98.19 112 PRO A C 1
ATOM 899 O O . PRO A 1 112 ? -14.328 -14.75 -15.898 1 98.19 112 PRO A O 1
ATOM 902 N N . SER A 1 113 ? -14.586 -12.797 -14.883 1 98 113 SER A N 1
ATOM 903 C CA . SER A 1 113 ? -14.094 -12.055 -16.047 1 98 113 SER A CA 1
ATOM 904 C C . SER A 1 113 ? -12.641 -12.391 -16.344 1 98 113 SER A C 1
ATOM 906 O O . SER A 1 113 ? -12.203 -12.32 -17.5 1 98 113 SER A O 1
ATOM 908 N N . HIS A 1 114 ? -11.898 -12.727 -15.312 1 98.69 114 HIS A N 1
ATOM 909 C CA . HIS A 1 114 ? -10.508 -13.109 -15.523 1 98.69 114 HIS A CA 1
ATOM 910 C C . HIS A 1 114 ? -10.414 -14.461 -16.219 1 98.69 114 HIS A C 1
ATOM 912 O O . HIS A 1 114 ? -9.547 -14.664 -17.078 1 98.69 114 HIS A O 1
ATOM 918 N N . ILE A 1 115 ? -11.297 -15.391 -15.875 1 98.75 115 ILE A N 1
ATOM 919 C CA . ILE A 1 115 ? -11.352 -16.688 -16.531 1 98.75 115 ILE A CA 1
ATOM 920 C C . ILE A 1 115 ? -11.727 -16.516 -18 1 98.75 115 ILE A C 1
ATOM 922 O O . ILE A 1 115 ? -11.086 -17.078 -18.891 1 98.75 115 ILE A O 1
ATOM 926 N N . GLU A 1 116 ? -12.727 -15.688 -18.203 1 98.69 116 GLU A N 1
ATOM 927 C CA . GLU A 1 116 ? -13.164 -15.438 -19.578 1 98.69 116 GLU A CA 1
ATOM 928 C C . GLU A 1 116 ? -12.047 -14.812 -20.406 1 98.69 116 GLU A C 1
ATOM 930 O O . GLU A 1 116 ? -11.852 -15.172 -21.562 1 98.69 116 GLU A O 1
ATOM 935 N N . TYR A 1 117 ? -11.375 -13.898 -19.797 1 98.75 117 TYR A N 1
ATOM 936 C CA . TYR A 1 117 ? -10.266 -13.266 -20.5 1 98.75 117 TYR A CA 1
ATOM 937 C C . TYR A 1 117 ? -9.188 -14.289 -20.844 1 98.75 117 TYR A C 1
ATOM 939 O O . TYR A 1 117 ? -8.672 -14.297 -21.953 1 98.75 117 TYR A O 1
ATOM 947 N N . SER A 1 118 ? -8.844 -15.062 -19.859 1 98.75 118 SER A N 1
ATOM 948 C CA . SER A 1 118 ? -7.84 -16.109 -20.078 1 98.75 118 SER A CA 1
ATOM 949 C C . SER A 1 118 ? -8.234 -17.016 -21.234 1 98.75 118 SER A C 1
ATOM 951 O O . SER A 1 118 ? -7.387 -17.391 -22.062 1 98.75 118 SER A O 1
ATOM 953 N N . ARG A 1 119 ? -9.469 -17.406 -21.328 1 98.81 119 ARG A N 1
ATOM 954 C CA . ARG A 1 119 ? -9.984 -18.219 -22.422 1 98.81 119 ARG A CA 1
ATOM 955 C C . ARG A 1 119 ? -9.781 -17.531 -23.766 1 98.81 119 ARG A C 1
ATOM 957 O O . ARG A 1 119 ? -9.273 -18.141 -24.719 1 98.81 119 ARG A O 1
ATOM 964 N N . ASN A 1 120 ? -10.086 -16.281 -23.781 1 98.69 120 ASN A N 1
ATOM 965 C CA . ASN A 1 120 ? -10.07 -15.516 -25.016 1 98.69 120 ASN A CA 1
ATOM 966 C C . ASN A 1 120 ? -8.656 -15.344 -25.562 1 98.69 120 ASN A C 1
ATOM 968 O O . ASN A 1 120 ? -8.461 -15.203 -26.766 1 98.69 120 ASN A O 1
ATOM 972 N N . VAL A 1 121 ? -7.672 -15.383 -24.672 1 98.56 121 VAL A N 1
ATOM 973 C CA . VAL A 1 121 ? -6.316 -15.086 -25.125 1 98.56 121 VAL A CA 1
ATOM 974 C C . VAL A 1 121 ? -5.484 -16.359 -25.141 1 98.56 121 VAL A C 1
ATOM 976 O O . VAL A 1 121 ? -4.27 -16.328 -25.359 1 98.56 121 VAL A O 1
ATOM 979 N N . GLY A 1 122 ? -6.059 -17.453 -24.797 1 98.56 122 GLY A N 1
ATOM 980 C CA . GLY A 1 122 ? -5.418 -18.75 -24.984 1 98.56 122 GLY A CA 1
ATOM 981 C C . GLY A 1 122 ? -4.543 -19.141 -23.797 1 98.56 122 GLY A C 1
ATOM 982 O O . GLY A 1 122 ? -3.59 -19.906 -23.953 1 98.56 122 GLY A O 1
ATOM 983 N N . VAL A 1 123 ? -4.742 -18.594 -22.672 1 98.88 123 VAL A N 1
ATOM 984 C CA . VAL A 1 123 ? -4.102 -19.047 -21.453 1 98.88 123 VAL A CA 1
ATOM 985 C C . VAL A 1 123 ? -4.922 -20.188 -20.828 1 98.88 123 VAL A C 1
ATOM 987 O O . VAL A 1 123 ? -5.84 -19.938 -20.047 1 98.88 123 VAL A O 1
ATOM 990 N N . GLU A 1 124 ? -4.488 -21.406 -21.047 1 98.75 124 GLU A N 1
ATOM 991 C CA . GLU A 1 124 ? -5.367 -22.531 -20.797 1 98.75 124 GLU A CA 1
ATOM 992 C C . GLU A 1 124 ? -5.051 -23.188 -19.438 1 98.75 124 GLU A C 1
ATOM 994 O O . GLU A 1 124 ? -5.918 -23.812 -18.828 1 98.75 124 GLU A O 1
ATOM 999 N N . ARG A 1 125 ? -3.807 -23.188 -19.031 1 98.69 125 ARG A N 1
ATOM 1000 C CA . ARG A 1 125 ? -3.416 -23.812 -17.781 1 98.69 125 ARG A CA 1
ATOM 1001 C C . ARG A 1 125 ? -3.787 -22.922 -16.594 1 98.69 125 ARG A C 1
ATOM 1003 O O . ARG A 1 125 ? -3.352 -21.781 -16.5 1 98.69 125 ARG A O 1
ATOM 1010 N N . MET A 1 126 ? -4.574 -23.438 -15.711 1 98.69 126 MET A N 1
ATOM 1011 C CA . MET A 1 126 ? -4.969 -22.625 -14.562 1 98.69 126 MET A CA 1
ATOM 1012 C C . MET A 1 126 ? -5.152 -23.484 -13.32 1 98.69 126 MET A C 1
ATOM 1014 O O . MET A 1 126 ? -5.664 -24.594 -13.398 1 98.69 126 MET A O 1
ATOM 1018 N N . THR A 1 127 ? -4.848 -22.953 -12.164 1 98.81 127 THR A N 1
ATOM 1019 C CA . THR A 1 127 ? -4.875 -23.688 -10.898 1 98.81 127 THR A CA 1
ATOM 1020 C C . THR A 1 127 ? -6.25 -23.578 -10.242 1 98.81 127 THR A C 1
ATOM 1022 O O . THR A 1 127 ? -6.98 -22.609 -10.477 1 98.81 127 THR A O 1
ATOM 1025 N N . VAL A 1 128 ? -6.602 -24.562 -9.43 1 98.56 128 VAL A N 1
ATOM 1026 C CA . VAL A 1 128 ? -7.82 -24.609 -8.625 1 98.56 128 VAL A CA 1
ATOM 1027 C C . VAL A 1 128 ? -7.535 -25.297 -7.289 1 98.56 128 VAL A C 1
ATOM 1029 O O . VAL A 1 128 ? -6.57 -26.047 -7.168 1 98.56 128 VAL A O 1
ATOM 1032 N N . ASP A 1 129 ? -8.375 -24.984 -6.285 1 98.12 129 ASP A N 1
ATOM 1033 C CA . ASP A 1 129 ? -8.18 -25.688 -5.02 1 98.12 129 ASP A CA 1
ATOM 1034 C C . ASP A 1 129 ? -9.516 -25.953 -4.332 1 98.12 129 ASP A C 1
ATOM 1036 O O . ASP A 1 129 ? -9.555 -26.219 -3.127 1 98.12 129 ASP A O 1
ATOM 1040 N N . SER A 1 130 ? -10.625 -25.812 -5.094 1 97.19 130 SER A N 1
ATOM 1041 C CA . SER A 1 130 ? -11.93 -26.094 -4.512 1 97.19 130 SER A CA 1
ATOM 1042 C C . SER A 1 130 ? -12.922 -26.547 -5.578 1 97.19 130 SER A C 1
ATOM 1044 O O . SER A 1 130 ? -12.719 -26.312 -6.77 1 97.19 130 SER A O 1
ATOM 1046 N N . GLU A 1 131 ? -13.961 -27.188 -5.121 1 97.38 131 GLU A N 1
ATOM 1047 C CA . GLU A 1 131 ? -15.016 -27.641 -6.027 1 97.38 131 GLU A CA 1
ATOM 1048 C C . GLU A 1 131 ? -15.766 -26.469 -6.629 1 97.38 131 GLU A C 1
ATOM 1050 O O . GLU A 1 131 ? -16.203 -26.516 -7.781 1 97.38 131 GLU A O 1
ATOM 1055 N N . PHE A 1 132 ? -15.891 -25.375 -5.887 1 97.81 132 PHE A N 1
ATOM 1056 C CA . PHE A 1 132 ? -16.578 -24.188 -6.379 1 97.81 132 PHE A CA 1
ATOM 1057 C C . PHE A 1 132 ? -15.852 -23.594 -7.582 1 97.81 132 PHE A C 1
ATOM 1059 O O . PHE A 1 132 ? -16.484 -23.156 -8.547 1 97.81 132 PHE A O 1
ATOM 1066 N N . GLU A 1 133 ? -14.57 -23.625 -7.523 1 98.44 133 GLU A N 1
ATOM 1067 C CA . GLU A 1 133 ? -13.781 -23.094 -8.633 1 98.44 133 GLU A CA 1
ATOM 1068 C C . GLU A 1 133 ? -13.875 -24 -9.859 1 98.44 133 GLU A C 1
ATOM 1070 O O . GLU A 1 133 ? -13.891 -23.531 -10.992 1 98.44 133 GLU A O 1
ATOM 1075 N N . LEU A 1 134 ? -13.922 -25.312 -9.602 1 98.69 134 LEU A N 1
ATOM 1076 C CA . LEU A 1 134 ? -14.102 -26.25 -10.703 1 98.69 134 LEU A CA 1
ATOM 1077 C C . LEU A 1 134 ? -15.422 -25.984 -11.43 1 98.69 134 LEU A C 1
ATOM 1079 O O . LEU A 1 134 ? -15.461 -25.969 -12.664 1 98.69 134 LEU A O 1
ATOM 1083 N N . THR A 1 135 ? -16.438 -25.812 -10.672 1 98.38 135 THR A N 1
ATOM 1084 C CA . THR A 1 135 ? -17.75 -25.547 -11.25 1 98.38 135 THR A CA 1
ATOM 1085 C C . THR A 1 135 ? -17.734 -24.25 -12.047 1 98.38 135 THR A C 1
ATOM 1087 O O . THR A 1 135 ? -18.297 -24.172 -13.141 1 98.38 135 THR A O 1
ATOM 1090 N N . LYS A 1 136 ? -17.141 -23.266 -11.516 1 98.25 136 LYS A N 1
ATOM 1091 C CA . LYS A 1 136 ? -17.016 -21.984 -12.195 1 98.25 136 LYS A CA 1
ATOM 1092 C C . LYS A 1 136 ? -16.234 -22.125 -13.508 1 98.25 136 LYS A C 1
ATOM 1094 O O . LYS A 1 136 ? -16.625 -21.547 -14.523 1 98.25 136 LYS A O 1
ATOM 1099 N N . ILE A 1 137 ? -15.18 -22.859 -13.492 1 98.56 137 ILE A N 1
ATOM 1100 C CA . ILE A 1 137 ? -14.367 -23.078 -14.688 1 98.56 137 ILE A CA 1
ATOM 1101 C C . ILE A 1 137 ? -15.164 -23.875 -15.711 1 98.56 137 ILE A C 1
ATOM 1103 O O . ILE A 1 137 ? -15.117 -23.578 -16.906 1 98.56 137 ILE A O 1
ATOM 1107 N N . LYS A 1 138 ? -15.898 -24.906 -15.258 1 98.69 138 LYS A N 1
ATOM 1108 C CA . LYS A 1 138 ? -16.734 -25.688 -16.156 1 98.69 138 LYS A CA 1
ATOM 1109 C C . LYS A 1 138 ? -17.688 -24.797 -16.953 1 98.69 138 LYS A C 1
ATOM 1111 O O . LYS A 1 138 ? -17.891 -25 -18.141 1 98.69 138 LYS A O 1
ATOM 1116 N N . GLU A 1 139 ? -18.172 -23.828 -16.234 1 98.44 139 GLU A N 1
ATOM 1117 C CA . GLU A 1 139 ? -19.141 -22.938 -16.844 1 98.44 139 GLU A CA 1
ATOM 1118 C C . GLU A 1 139 ? -18.469 -21.953 -17.797 1 98.44 139 GLU A C 1
ATOM 1120 O O . GLU A 1 139 ? -19 -21.672 -18.875 1 98.44 139 GLU A O 1
ATOM 1125 N N . LEU A 1 140 ? -17.281 -21.422 -17.547 1 98.62 140 LEU A N 1
ATOM 1126 C CA . LEU A 1 140 ? -16.734 -20.266 -18.234 1 98.62 140 LEU A CA 1
ATOM 1127 C C . LEU A 1 140 ? -15.641 -20.688 -19.203 1 98.62 140 LEU A C 1
ATOM 1129 O O . LEU A 1 140 ? -15.391 -20 -20.203 1 98.62 140 LEU A O 1
ATOM 1133 N N . PHE A 1 141 ? -14.961 -21.766 -18.922 1 98.75 141 PHE A N 1
ATOM 1134 C CA . PHE A 1 141 ? -13.82 -22.219 -19.719 1 98.75 141 PHE A CA 1
ATOM 1135 C C . PHE A 1 141 ? -13.672 -23.734 -19.625 1 98.75 141 PHE A C 1
ATOM 1137 O O . PHE A 1 141 ? -12.656 -24.234 -19.125 1 98.75 141 PHE A O 1
ATOM 1144 N N . PRO A 1 142 ? -14.594 -24.516 -20.141 1 98.31 142 PRO A N 1
ATOM 1145 C CA . PRO A 1 142 ? -14.609 -25.969 -19.969 1 98.31 142 PRO A CA 1
ATOM 1146 C C . PRO A 1 142 ? -13.398 -26.656 -20.609 1 98.31 142 PRO A C 1
ATOM 1148 O O . PRO A 1 142 ? -13.023 -27.766 -20.203 1 98.31 142 PRO A O 1
ATOM 1151 N N . GLU A 1 143 ? -12.703 -25.969 -21.547 1 98.12 143 GLU A N 1
ATOM 1152 C CA . GLU A 1 143 ? -11.555 -26.547 -22.25 1 98.12 143 GLU A CA 1
ATOM 1153 C C . GLU A 1 143 ? -10.266 -26.328 -21.469 1 98.12 143 GLU A C 1
ATOM 1155 O O . GLU A 1 143 ? -9.211 -26.844 -21.859 1 98.12 143 GLU A O 1
ATOM 1160 N N . ALA A 1 144 ? -10.352 -25.609 -20.359 1 98.62 144 ALA A N 1
ATOM 1161 C CA . ALA A 1 144 ? -9.164 -25.25 -19.594 1 98.62 144 ALA A CA 1
ATOM 1162 C C . ALA A 1 144 ? -8.391 -26.5 -19.156 1 98.62 144 ALA A C 1
ATOM 1164 O O . ALA A 1 144 ? -8.977 -27.562 -18.984 1 98.62 144 ALA A O 1
ATOM 1165 N N . LYS A 1 145 ? -7.113 -26.406 -19.094 1 98.75 145 LYS A N 1
ATOM 1166 C CA . LYS A 1 145 ? -6.246 -27.406 -18.453 1 98.75 145 LYS A CA 1
ATOM 1167 C C . LYS A 1 145 ? -6.133 -27.156 -16.953 1 98.75 145 LYS A C 1
ATOM 1169 O O . LYS A 1 145 ? -5.375 -26.281 -16.516 1 98.75 145 LYS A O 1
ATOM 1174 N N . VAL A 1 146 ? -6.773 -27.969 -16.188 1 98.81 146 VAL A N 1
ATOM 1175 C CA . VAL A 1 146 ? -6.969 -27.766 -14.75 1 98.81 146 VAL A CA 1
ATOM 1176 C C . VAL A 1 146 ? -5.766 -28.297 -13.977 1 98.81 146 VAL A C 1
ATOM 1178 O O . VAL A 1 146 ? -5.348 -29.438 -14.188 1 98.81 146 VAL A O 1
ATOM 1181 N N . VAL A 1 147 ? -5.207 -27.484 -13.148 1 98.94 147 VAL A N 1
ATOM 1182 C CA . VAL A 1 147 ? -4.105 -27.844 -12.266 1 98.94 147 VAL A CA 1
ATOM 1183 C C . VAL A 1 147 ? -4.547 -27.734 -10.805 1 98.94 147 VAL A C 1
ATOM 1185 O O . VAL A 1 147 ? -4.805 -26.625 -10.312 1 98.94 147 VAL A O 1
ATOM 1188 N N . ILE A 1 148 ? -4.637 -28.828 -10.055 1 98.81 148 ILE A N 1
ATOM 1189 C CA . ILE A 1 148 ? -5.094 -28.797 -8.664 1 98.81 148 ILE A CA 1
ATOM 1190 C C . ILE A 1 148 ? -3.943 -28.375 -7.75 1 98.81 148 ILE A C 1
ATOM 1192 O O . ILE A 1 148 ? -2.865 -28.984 -7.785 1 98.81 148 ILE A O 1
ATOM 1196 N N . ARG A 1 149 ? -4.148 -27.344 -6.98 1 98.44 149 ARG A N 1
ATOM 1197 C CA . ARG A 1 149 ? -3.18 -26.828 -6.016 1 98.44 149 ARG A CA 1
ATOM 1198 C C . ARG A 1 149 ? -3.375 -27.5 -4.652 1 98.44 149 ARG A C 1
ATOM 1200 O O . ARG A 1 149 ? -4.453 -27.406 -4.062 1 98.44 149 ARG A O 1
ATOM 1207 N N . ILE A 1 150 ? -2.32 -28.109 -4.125 1 97.88 150 ILE A N 1
ATOM 1208 C CA . ILE A 1 150 ? -2.396 -28.781 -2.832 1 97.88 150 ILE A CA 1
ATOM 1209 C C . ILE A 1 150 ? -1.59 -28 -1.795 1 97.88 150 ILE A C 1
ATOM 1211 O O . ILE A 1 150 ? -0.705 -27.219 -2.146 1 97.88 150 ILE A O 1
ATOM 1215 N N . ARG A 1 151 ? -1.874 -28.219 -0.572 1 94.81 151 ARG A N 1
ATOM 1216 C CA . ARG A 1 151 ? -1.134 -27.625 0.531 1 94.81 151 ARG A CA 1
ATOM 1217 C C . ARG A 1 151 ? 0.171 -28.359 0.789 1 94.81 151 ARG A C 1
ATOM 1219 O O . ARG A 1 151 ? 0.188 -29.594 0.843 1 94.81 151 ARG A O 1
ATOM 1226 N N . CYS A 1 152 ? 1.231 -27.625 0.826 1 94 152 CYS A N 1
ATOM 1227 C CA . CYS A 1 152 ? 2.553 -28.141 1.15 1 94 152 CYS A CA 1
ATOM 1228 C C . CYS A 1 152 ? 3.428 -27.062 1.779 1 94 152 CYS A C 1
ATOM 1230 O O . CYS A 1 152 ? 4.461 -26.688 1.218 1 94 152 CYS A O 1
ATOM 1232 N N . ASP A 1 153 ? 3.133 -26.703 2.977 1 91 153 ASP A N 1
ATOM 1233 C CA . ASP A 1 153 ? 3.863 -25.609 3.619 1 91 153 ASP A CA 1
ATOM 1234 C C . ASP A 1 153 ? 5.184 -26.109 4.199 1 91 153 ASP A C 1
ATOM 1236 O O . ASP A 1 153 ? 5.254 -27.203 4.758 1 91 153 ASP A O 1
ATOM 1240 N N . SER A 1 154 ? 6.109 -25.25 3.969 1 90.69 154 SER A N 1
ATOM 1241 C CA . SER A 1 154 ? 7.355 -25.5 4.684 1 90.69 154 SER A CA 1
ATOM 1242 C C . SER A 1 154 ? 7.199 -25.219 6.176 1 90.69 154 SER A C 1
ATOM 1244 O O . SER A 1 154 ? 6.305 -24.484 6.586 1 90.69 154 SER A O 1
ATOM 1246 N N . LYS A 1 155 ? 8.133 -25.766 6.965 1 85.56 155 LYS A N 1
ATOM 1247 C CA . LYS A 1 155 ? 8.109 -25.562 8.406 1 85.56 155 LYS A CA 1
ATOM 1248 C C . LYS A 1 155 ? 8.68 -24.203 8.789 1 85.56 155 LYS A C 1
ATOM 1250 O O . LYS A 1 155 ? 8.383 -23.688 9.867 1 85.56 155 LYS A O 1
ATOM 1255 N N . ASN A 1 156 ? 9.469 -23.641 7.895 1 83.06 156 ASN A N 1
ATOM 1256 C CA . ASN A 1 156 ? 10.195 -22.422 8.227 1 83.06 156 ASN A CA 1
ATOM 1257 C C . ASN A 1 156 ? 10.078 -21.391 7.113 1 83.06 156 ASN A C 1
ATOM 1259 O O . ASN A 1 156 ? 11.039 -21.141 6.383 1 83.06 156 ASN A O 1
ATOM 1263 N N . SER A 1 157 ? 8.859 -20.859 6.922 1 84.56 157 SER A N 1
ATOM 1264 C CA . SER A 1 157 ? 8.664 -19.75 5.984 1 84.56 157 SER A CA 1
ATOM 1265 C C . SER A 1 157 ? 7.891 -18.609 6.629 1 84.56 157 SER A C 1
ATOM 1267 O O . SER A 1 157 ? 6.871 -18.828 7.281 1 84.56 157 SER A O 1
ATOM 1269 N N . PRO A 1 158 ? 8.414 -17.422 6.445 1 81.62 158 PRO A N 1
ATOM 1270 C CA . PRO A 1 158 ? 7.703 -16.266 7.008 1 81.62 158 PRO A CA 1
ATOM 1271 C C . PRO A 1 158 ? 6.297 -16.109 6.438 1 81.62 158 PRO A C 1
ATOM 1273 O O . PRO A 1 158 ? 5.383 -15.695 7.156 1 81.62 158 PRO A O 1
ATOM 1276 N N . ILE A 1 159 ? 6.148 -16.438 5.191 1 83.75 159 ILE A N 1
ATOM 1277 C CA . ILE A 1 159 ? 4.855 -16.297 4.531 1 83.75 159 ILE A CA 1
ATOM 1278 C C . ILE A 1 159 ? 4.344 -17.672 4.105 1 83.75 159 ILE A C 1
ATOM 1280 O O . ILE A 1 159 ? 4.898 -18.297 3.197 1 83.75 159 ILE A O 1
ATOM 1284 N N . LEU A 1 160 ? 3.287 -18.078 4.758 1 84.81 160 LEU A N 1
ATOM 1285 C CA . LEU A 1 160 ? 2.648 -19.359 4.465 1 84.81 160 LEU A CA 1
ATOM 1286 C C . LEU A 1 160 ? 1.397 -19.156 3.617 1 84.81 160 LEU A C 1
ATOM 1288 O O . LEU A 1 160 ? 0.423 -18.562 4.074 1 84.81 160 LEU A O 1
ATOM 1292 N N . LEU A 1 161 ? 1.403 -19.703 2.5 1 86.88 161 LEU A N 1
ATOM 1293 C CA . LEU A 1 161 ? 0.308 -19.5 1.559 1 86.88 161 LEU A CA 1
ATOM 1294 C C . LEU A 1 161 ? -0.822 -20.484 1.811 1 86.88 161 LEU A C 1
ATOM 1296 O O . LEU A 1 161 ? -1.944 -20.297 1.338 1 86.88 161 LEU A O 1
ATOM 1300 N N . GLY A 1 162 ? -0.541 -21.5 2.564 1 88.75 162 GLY A N 1
ATOM 1301 C CA . GLY A 1 162 ? -1.505 -22.562 2.801 1 88.75 162 GLY A CA 1
ATOM 1302 C C . GLY A 1 162 ? -2.697 -22.109 3.625 1 88.75 162 GLY A C 1
ATOM 1303 O O . GLY A 1 162 ? -3.738 -22.766 3.629 1 88.75 162 GLY A O 1
ATOM 1304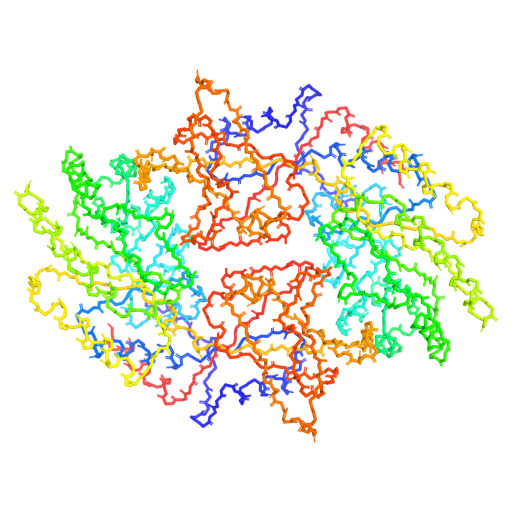 N N . ALA A 1 163 ? -2.535 -21.047 4.309 1 87.75 163 ALA A N 1
ATOM 1305 C CA . ALA A 1 163 ? -3.66 -20.516 5.066 1 87.75 163 ALA A CA 1
ATOM 1306 C C . ALA A 1 163 ? -4.77 -20.016 4.137 1 87.75 163 ALA A C 1
ATOM 1308 O O . ALA A 1 163 ? -5.949 -20.062 4.496 1 87.75 163 ALA A O 1
ATOM 1309 N N . LYS A 1 164 ? -4.434 -19.609 3.006 1 94.62 164 LYS A N 1
ATOM 1310 C CA . LYS A 1 164 ? -5.359 -18.984 2.07 1 94.62 164 LYS A CA 1
ATOM 1311 C C . LYS A 1 164 ? -5.719 -19.938 0.933 1 94.62 164 LYS A C 1
ATOM 1313 O O . LYS A 1 164 ? -6.852 -19.922 0.441 1 94.62 164 LYS A O 1
ATOM 1318 N N . PHE A 1 165 ? -4.676 -20.734 0.517 1 95.94 165 PHE A N 1
ATOM 1319 C CA . PHE A 1 165 ? -4.836 -21.516 -0.699 1 95.94 165 PHE A CA 1
ATOM 1320 C C . PHE A 1 165 ? -4.477 -22.984 -0.451 1 95.94 165 PHE A C 1
ATOM 1322 O O . PHE A 1 165 ? -3.824 -23.312 0.543 1 95.94 165 PHE A O 1
ATOM 1329 N N . GLY A 1 166 ? -4.879 -23.828 -1.408 1 96.19 166 GLY A N 1
ATOM 1330 C CA . GLY A 1 166 ? -4.449 -25.219 -1.443 1 96.19 166 GLY A CA 1
ATOM 1331 C C . GLY A 1 166 ? -5.383 -26.156 -0.694 1 96.19 166 GLY A C 1
ATOM 1332 O O . GLY A 1 166 ? -5.781 -25.859 0.437 1 96.19 166 GLY A O 1
ATOM 1333 N N . CYS A 1 167 ? -5.711 -27.25 -1.261 1 95.75 167 CYS A N 1
ATOM 1334 C CA . CYS A 1 167 ? -6.527 -28.281 -0.615 1 95.75 167 CYS A CA 1
ATOM 1335 C C . CYS A 1 167 ? -5.648 -29.312 0.085 1 95.75 167 CYS A C 1
ATOM 1337 O O . CYS A 1 167 ? -4.461 -29.422 -0.211 1 95.75 167 CYS A O 1
ATOM 1339 N N . ASP A 1 168 ? -6.234 -29.938 0.953 1 93.69 168 ASP A N 1
ATOM 1340 C CA . ASP A 1 168 ? -5.543 -31.047 1.592 1 93.69 168 ASP A CA 1
ATOM 1341 C C . ASP A 1 168 ? -5.137 -32.094 0.565 1 93.69 168 ASP A C 1
ATOM 1343 O O . ASP A 1 168 ? -5.949 -32.5 -0.268 1 93.69 168 ASP A O 1
ATOM 1347 N N . PRO A 1 169 ? -3.865 -32.531 0.616 1 94.81 169 PRO A N 1
ATOM 1348 C CA . PRO A 1 169 ? -3.361 -33.406 -0.446 1 94.81 169 PRO A CA 1
ATOM 1349 C C . PRO A 1 169 ? -3.93 -34.812 -0.363 1 94.81 169 PRO A C 1
ATOM 1351 O O . PRO A 1 169 ? -3.773 -35.594 -1.3 1 94.81 169 PRO A O 1
ATOM 1354 N N . CYS A 1 170 ? -4.578 -35.156 0.667 1 92.69 170 CYS A N 1
ATOM 1355 C CA . CYS A 1 170 ? -5.117 -36.5 0.832 1 92.69 170 CYS A CA 1
ATOM 1356 C C . CYS A 1 170 ? -6.602 -36.531 0.487 1 92.69 170 CYS A C 1
ATOM 1358 O O . CYS A 1 170 ? -6.969 -36.719 -0.678 1 92.69 170 CYS A O 1
ATOM 1360 N N . LYS A 1 171 ? -7.449 -36.156 1.3 1 91.44 171 LYS A N 1
ATOM 1361 C CA . LYS A 1 171 ? -8.891 -36.312 1.115 1 91.44 171 LYS A CA 1
ATOM 1362 C C . LYS A 1 171 ? -9.453 -35.312 0.133 1 91.44 171 LYS A C 1
ATOM 1364 O O . LYS A 1 171 ? -10.195 -35.656 -0.783 1 91.44 171 LYS A O 1
ATOM 1369 N N . GLU A 1 172 ? -9.109 -34.062 0.273 1 94.19 172 GLU A N 1
ATOM 1370 C CA . GLU A 1 172 ? -9.672 -33 -0.572 1 94.19 172 GLU A CA 1
ATOM 1371 C C . GLU A 1 172 ? -9.188 -33.156 -2.014 1 94.19 172 GLU A C 1
ATOM 1373 O O . GLU A 1 172 ? -9.969 -32.969 -2.953 1 94.19 172 GLU A O 1
ATOM 1378 N N . ALA A 1 173 ? -7.953 -33.469 -2.146 1 97.06 173 ALA A N 1
ATOM 1379 C CA . ALA A 1 173 ? -7.41 -33.625 -3.494 1 97.06 173 ALA A CA 1
ATOM 1380 C C . ALA A 1 173 ? -8.078 -34.75 -4.242 1 97.06 173 ALA A C 1
ATOM 1382 O O . ALA A 1 173 ? -8.43 -34.625 -5.418 1 97.06 173 ALA A O 1
ATOM 1383 N N . ALA A 1 174 ? -8.211 -35.875 -3.561 1 96.69 174 ALA A N 1
ATOM 1384 C CA . ALA A 1 174 ? -8.883 -37 -4.176 1 96.69 174 ALA A CA 1
ATOM 1385 C C . ALA A 1 174 ? -10.305 -36.656 -4.59 1 96.69 174 ALA A C 1
ATOM 1387 O O . ALA A 1 174 ? -10.758 -37.031 -5.672 1 96.69 174 ALA A O 1
ATOM 1388 N N . TYR A 1 175 ? -10.93 -35.969 -3.713 1 96.62 175 TYR A N 1
ATOM 1389 C CA . TYR A 1 175 ? -12.289 -35.5 -3.996 1 96.62 175 TYR A CA 1
ATOM 1390 C C . TYR A 1 175 ? -12.305 -34.594 -5.207 1 96.62 175 TYR A C 1
ATOM 1392 O O . TYR A 1 175 ? -13.18 -34.719 -6.07 1 96.62 175 TYR A O 1
ATOM 1400 N N . LEU A 1 176 ? -11.398 -33.656 -5.34 1 98.06 176 LEU A N 1
ATOM 1401 C CA . LEU A 1 176 ? -11.344 -32.719 -6.449 1 98.06 176 LEU A CA 1
ATOM 1402 C C . LEU A 1 176 ? -11.039 -33.438 -7.762 1 98.06 176 LEU A C 1
ATOM 1404 O O . LEU A 1 176 ? -11.523 -33.031 -8.82 1 98.06 176 LEU A O 1
ATOM 1408 N N . ILE A 1 177 ? -10.195 -34.469 -7.695 1 98.56 177 ILE A N 1
ATOM 1409 C CA . ILE A 1 177 ? -9.93 -35.281 -8.875 1 98.56 177 ILE A CA 1
ATOM 1410 C C . ILE A 1 177 ? -11.234 -35.875 -9.398 1 98.56 177 ILE A C 1
ATOM 1412 O O . ILE A 1 177 ? -11.531 -35.781 -10.594 1 98.56 177 ILE A O 1
ATOM 1416 N N . GLN A 1 178 ? -11.977 -36.406 -8.477 1 98 178 GLN A N 1
ATOM 1417 C CA . GLN A 1 178 ? -13.258 -37 -8.844 1 98 178 GLN A CA 1
ATOM 1418 C C . GLN A 1 178 ? -14.219 -35.969 -9.398 1 98 178 GLN A C 1
ATOM 1420 O O . GLN A 1 178 ? -14.914 -36.188 -10.383 1 98 178 GLN A O 1
ATOM 1425 N N . CYS A 1 179 ? -14.242 -34.812 -8.766 1 97.94 179 CYS A N 1
ATOM 1426 C CA . CYS A 1 179 ? -15.102 -33.75 -9.219 1 97.94 179 CYS A CA 1
ATOM 1427 C C . CYS A 1 179 ? -14.75 -33.312 -10.633 1 97.94 179 CYS A C 1
ATOM 1429 O O . CYS A 1 179 ? -15.633 -33.094 -11.461 1 97.94 179 CYS A O 1
ATOM 1431 N N . ALA A 1 180 ? -13.461 -33.156 -10.875 1 98.25 180 ALA A N 1
ATOM 1432 C CA . ALA A 1 180 ? -13 -32.75 -12.203 1 98.25 180 ALA A CA 1
ATOM 1433 C C . ALA A 1 180 ? -13.445 -33.75 -13.258 1 98.25 180 ALA A C 1
ATOM 1435 O O . ALA A 1 180 ? -13.922 -33.375 -14.336 1 98.25 180 ALA A O 1
ATOM 1436 N N . ARG A 1 181 ? -13.289 -35.031 -12.945 1 97.5 181 ARG A N 1
ATOM 1437 C CA . ARG A 1 181 ? -13.703 -36.094 -13.844 1 97.5 181 ARG A CA 1
ATOM 1438 C C . ARG A 1 181 ? -15.203 -36.031 -14.094 1 97.5 181 ARG A C 1
ATOM 1440 O O . ARG A 1 181 ? -15.648 -36.094 -15.25 1 97.5 181 ARG A O 1
ATOM 1447 N N . ASP A 1 182 ? -15.938 -35.906 -13.039 1 97.44 182 ASP A N 1
ATOM 1448 C CA . ASP A 1 182 ? -17.391 -35.906 -13.133 1 97.44 182 ASP A CA 1
ATOM 1449 C C . ASP A 1 182 ? -17.891 -34.719 -13.945 1 97.44 182 ASP A C 1
ATOM 1451 O O . ASP A 1 182 ? -18.906 -34.812 -14.641 1 97.44 182 ASP A O 1
ATOM 1455 N N . LEU A 1 183 ? -17.219 -33.594 -13.883 1 98 183 LEU A N 1
ATOM 1456 C CA . LEU A 1 183 ? -17.594 -32.406 -14.594 1 98 183 LEU A CA 1
ATOM 1457 C C . LEU A 1 183 ? -17.094 -32.438 -16.031 1 98 183 LEU A C 1
ATOM 1459 O O . LEU A 1 183 ? -17.422 -31.531 -16.828 1 98 183 LEU A O 1
ATOM 1463 N N . GLY A 1 184 ? -16.297 -33.406 -16.375 1 97.38 184 GLY A N 1
ATOM 1464 C CA . GLY A 1 184 ? -15.75 -33.531 -17.719 1 97.38 184 GLY A CA 1
ATOM 1465 C C . GLY A 1 184 ? -14.617 -32.531 -17.984 1 97.38 184 GLY A C 1
ATOM 1466 O O . GLY A 1 184 ? -14.398 -32.156 -19.141 1 97.38 184 GLY A O 1
ATOM 1467 N N . LEU A 1 185 ? -13.992 -32.125 -16.938 1 98.31 185 LEU A N 1
ATOM 1468 C CA . LEU A 1 185 ? -12.891 -31.172 -17.078 1 98.31 185 LEU A CA 1
ATOM 1469 C C . LEU A 1 185 ? -11.586 -31.891 -17.391 1 98.31 185 LEU A C 1
ATOM 1471 O O . LEU A 1 185 ? -11.469 -33.094 -17.125 1 98.31 185 LEU A O 1
ATOM 1475 N N . ASN A 1 186 ? -10.672 -31.203 -18 1 98.38 186 ASN A N 1
ATOM 1476 C CA . ASN A 1 186 ? -9.352 -31.703 -18.344 1 98.38 186 ASN A CA 1
ATOM 1477 C C . ASN A 1 186 ? -8.367 -31.531 -17.188 1 98.38 186 ASN A C 1
ATOM 1479 O O . ASN A 1 186 ? -7.684 -30.516 -17.094 1 98.38 186 ASN A O 1
ATOM 1483 N N . LEU A 1 187 ? -8.328 -32.562 -16.297 1 98.69 187 LEU A N 1
ATOM 1484 C CA . LEU A 1 187 ? -7.305 -32.531 -15.266 1 98.69 187 LEU A CA 1
ATOM 1485 C C . LEU A 1 187 ? -5.91 -32.656 -15.867 1 98.69 187 LEU A C 1
ATOM 1487 O O . LEU A 1 187 ? -5.594 -33.688 -16.469 1 98.69 187 LEU A O 1
ATOM 1491 N N . TYR A 1 188 ? -5.078 -31.625 -15.641 1 98.69 188 TYR A N 1
ATOM 1492 C CA . TYR A 1 188 ? -3.822 -31.531 -16.391 1 98.69 188 TYR A CA 1
ATOM 1493 C C . TYR A 1 188 ? -2.627 -31.703 -15.453 1 98.69 188 TYR A C 1
ATOM 1495 O O . TYR A 1 188 ? -1.532 -32.062 -15.898 1 98.69 188 TYR A O 1
ATOM 1503 N N . GLY A 1 189 ? -2.824 -31.422 -14.227 1 98.75 189 GLY A N 1
ATOM 1504 C CA . GLY A 1 189 ? -1.678 -31.578 -13.344 1 98.75 189 GLY A CA 1
ATOM 1505 C C . GLY A 1 189 ? -1.962 -31.172 -11.914 1 98.75 189 GLY A C 1
ATOM 1506 O O . GLY A 1 189 ? -3.123 -31.031 -11.516 1 98.75 189 GLY A O 1
ATOM 1507 N N . PHE A 1 190 ? -0.838 -31.047 -11.109 1 98.81 190 PHE A N 1
ATOM 1508 C CA . PHE A 1 190 ? -0.87 -30.672 -9.695 1 98.81 190 PHE A CA 1
ATOM 1509 C C . PHE A 1 190 ? 0.188 -29.609 -9.398 1 98.81 190 PHE A C 1
ATOM 1511 O O . PHE A 1 190 ? 1.244 -29.578 -10.031 1 98.81 190 PHE A O 1
ATOM 1518 N N . SER A 1 191 ? -0.161 -28.75 -8.523 1 98.75 191 SER A N 1
ATOM 1519 C CA . SER A 1 191 ? 0.757 -27.688 -8.109 1 98.75 191 SER A CA 1
ATOM 1520 C C . SER A 1 191 ? 0.816 -27.578 -6.59 1 98.75 191 SER A C 1
ATOM 1522 O O . SER A 1 191 ? -0.104 -28 -5.891 1 98.75 191 SER A O 1
ATOM 1524 N N . PHE A 1 192 ? 1.937 -27.062 -6.062 1 97.75 192 PHE A N 1
ATOM 1525 C CA . PHE A 1 192 ? 2.066 -26.703 -4.652 1 97.75 192 PHE A CA 1
ATOM 1526 C C . PHE A 1 192 ? 2.967 -25.484 -4.484 1 97.75 192 PHE A C 1
ATOM 1528 O O . PHE A 1 192 ? 3.582 -25.016 -5.445 1 97.75 192 PHE A O 1
ATOM 1535 N N . HIS A 1 193 ? 2.928 -24.891 -3.357 1 95.62 193 HIS A N 1
ATOM 1536 C CA . HIS A 1 193 ? 3.82 -23.797 -2.963 1 95.62 193 HIS A CA 1
ATOM 1537 C C . HIS A 1 193 ? 4.297 -23.984 -1.524 1 95.62 193 HIS A C 1
ATOM 1539 O O . HIS A 1 193 ? 3.49 -24.234 -0.627 1 95.62 193 HIS A O 1
ATOM 1545 N N . VAL A 1 194 ? 5.48 -23.766 -1.289 1 94.81 194 VAL A N 1
ATOM 1546 C CA . VAL A 1 194 ? 6.07 -24.125 -0.005 1 94.81 194 VAL A CA 1
ATOM 1547 C C . VAL A 1 194 ? 6.137 -22.906 0.896 1 94.81 194 VAL A C 1
ATOM 1549 O O . VAL A 1 194 ? 6.516 -23 2.066 1 94.81 194 VAL A O 1
ATOM 1552 N N . GLY A 1 195 ? 5.789 -21.766 0.429 1 91.38 195 GLY A N 1
ATOM 1553 C CA . GLY A 1 195 ? 5.961 -20.5 1.138 1 91.38 195 GLY A CA 1
ATOM 1554 C C . GLY A 1 195 ? 7.129 -19.688 0.62 1 91.38 195 GLY A C 1
ATOM 1555 O O . GLY A 1 195 ? 7.879 -20.141 -0.246 1 91.38 195 GLY A O 1
ATOM 1556 N N . THR A 1 196 ? 7.285 -18.422 1.138 1 88.75 196 THR A N 1
ATOM 1557 C CA . THR A 1 196 ? 8.344 -17.562 0.606 1 88.75 196 THR A CA 1
ATOM 1558 C C . THR A 1 196 ? 8.898 -16.656 1.695 1 88.75 196 THR A C 1
ATOM 1560 O O . THR A 1 196 ? 8.141 -16.062 2.463 1 88.75 196 THR A O 1
ATOM 1563 N N . PRO A 1 197 ? 10.141 -16.547 1.804 1 85.44 197 PRO A N 1
ATOM 1564 C CA . PRO A 1 197 ? 11.117 -17.484 1.246 1 85.44 197 PRO A CA 1
ATOM 1565 C C . PRO A 1 197 ? 11.109 -18.844 1.955 1 85.44 197 PRO A C 1
ATOM 1567 O O . PRO A 1 197 ? 10.75 -18.922 3.135 1 85.44 197 PRO A O 1
ATOM 1570 N N . CYS A 1 198 ? 11.383 -19.812 1.129 1 85.56 198 CYS A N 1
ATOM 1571 C CA . CYS A 1 198 ? 11.453 -21.141 1.729 1 85.56 198 CYS A CA 1
ATOM 1572 C C . CYS A 1 198 ? 12.805 -21.359 2.402 1 85.56 198 CYS A C 1
ATOM 1574 O O . CYS A 1 198 ? 13.852 -21.25 1.756 1 85.56 198 CYS A O 1
ATOM 1576 N N . LEU A 1 199 ? 12.773 -21.781 3.621 1 82.62 199 LEU A N 1
ATOM 1577 C CA . LEU A 1 199 ? 14 -22.016 4.367 1 82.62 199 LEU A CA 1
ATOM 1578 C C . LEU A 1 199 ? 14.164 -23.484 4.719 1 82.62 199 LEU A C 1
ATOM 1580 O O . LEU A 1 199 ? 14.938 -23.844 5.609 1 82.62 199 LEU A O 1
ATOM 1584 N N . GLU A 1 200 ? 13.344 -24.328 4.023 1 88.56 200 GLU A N 1
ATOM 1585 C CA . GLU A 1 200 ? 13.367 -25.781 4.164 1 88.56 200 GLU A CA 1
ATOM 1586 C C . GLU A 1 200 ? 13.352 -26.469 2.803 1 88.56 200 GLU A C 1
ATOM 1588 O O . GLU A 1 200 ? 12.281 -26.734 2.25 1 88.56 200 GLU A O 1
ATOM 1593 N N . ILE A 1 201 ? 14.469 -26.875 2.371 1 84.56 201 ILE A N 1
ATOM 1594 C CA . ILE A 1 201 ? 14.609 -27.375 1.009 1 84.56 201 ILE A CA 1
ATOM 1595 C C . ILE A 1 201 ? 13.812 -28.672 0.854 1 84.56 201 ILE A C 1
ATOM 1597 O O . ILE A 1 201 ? 13.289 -28.953 -0.223 1 84.56 201 ILE A O 1
ATOM 1601 N N . ASP A 1 202 ? 13.664 -29.453 1.925 1 91.44 202 ASP A N 1
ATOM 1602 C CA . ASP A 1 202 ? 12.984 -30.734 1.884 1 91.44 202 ASP A CA 1
ATOM 1603 C C . ASP A 1 202 ? 11.492 -30.562 1.577 1 91.44 202 ASP A C 1
ATOM 1605 O O . ASP A 1 202 ? 10.812 -31.531 1.207 1 91.44 202 ASP A O 1
ATOM 1609 N N . ALA A 1 203 ? 11.07 -29.391 1.746 1 93.5 203 ALA A N 1
ATOM 1610 C CA . ALA A 1 203 ? 9.664 -29.109 1.451 1 93.5 203 ALA A CA 1
ATOM 1611 C C . ALA A 1 203 ? 9.359 -29.359 -0.023 1 93.5 203 ALA A C 1
ATOM 1613 O O . ALA A 1 203 ? 8.266 -29.828 -0.366 1 93.5 203 ALA A O 1
ATOM 1614 N N . TYR A 1 204 ? 10.336 -29.078 -0.864 1 95.69 204 TYR A N 1
ATOM 1615 C CA . TYR A 1 204 ? 10.141 -29.328 -2.287 1 95.69 204 TYR A CA 1
ATOM 1616 C C . TYR A 1 204 ? 10.031 -30.828 -2.566 1 95.69 204 TYR A C 1
ATOM 1618 O O . TYR A 1 204 ? 9.195 -31.25 -3.369 1 95.69 204 TYR A O 1
ATOM 1626 N N . LEU A 1 205 ? 10.852 -31.578 -1.878 1 95.94 205 LEU A N 1
ATOM 1627 C CA . LEU A 1 205 ? 10.82 -33.031 -2.047 1 95.94 205 LEU A CA 1
ATOM 1628 C C . LEU A 1 205 ? 9.469 -33.594 -1.626 1 95.94 205 LEU A C 1
ATOM 1630 O O . LEU A 1 205 ? 8.898 -34.438 -2.332 1 95.94 205 LEU A O 1
ATOM 1634 N N . ARG A 1 206 ? 9.039 -33.125 -0.515 1 96.44 206 ARG A N 1
ATOM 1635 C CA . ARG A 1 206 ? 7.75 -33.594 -0.013 1 96.44 206 ARG A CA 1
ATOM 1636 C C . ARG A 1 206 ? 6.633 -33.25 -0.999 1 96.44 206 ARG A C 1
ATOM 1638 O O . ARG A 1 206 ? 5.781 -34.094 -1.283 1 96.44 206 ARG A O 1
ATOM 1645 N N . GLY A 1 207 ? 6.637 -32.062 -1.517 1 97.12 207 GLY A N 1
ATOM 1646 C CA . GLY A 1 207 ? 5.625 -31.656 -2.475 1 97.12 207 GLY A CA 1
ATOM 1647 C C . GLY A 1 207 ? 5.664 -32.438 -3.764 1 97.12 207 GLY A C 1
ATOM 1648 O O . GLY A 1 207 ? 4.621 -32.875 -4.277 1 97.12 207 GLY A O 1
ATOM 1649 N N . ILE A 1 208 ? 6.828 -32.688 -4.258 1 97.94 208 ILE A N 1
ATOM 1650 C CA . ILE A 1 208 ? 7 -33.438 -5.492 1 97.94 208 ILE A CA 1
ATOM 1651 C C . ILE A 1 208 ? 6.477 -34.875 -5.297 1 97.94 208 ILE A C 1
ATOM 1653 O O . ILE A 1 208 ? 5.75 -35.375 -6.148 1 97.94 208 ILE A O 1
ATOM 1657 N N . GLU A 1 209 ? 6.805 -35.406 -4.172 1 97.38 209 GLU A N 1
ATOM 1658 C CA . GLU A 1 209 ? 6.344 -36.781 -3.883 1 97.38 209 GLU A CA 1
ATOM 1659 C C . GLU A 1 209 ? 4.824 -36.844 -3.787 1 97.38 209 GLU A C 1
ATOM 1661 O O . GLU A 1 209 ? 4.203 -37.781 -4.273 1 97.38 209 GLU A O 1
ATOM 1666 N N . MET A 1 210 ? 4.246 -35.875 -3.152 1 97.81 210 MET A N 1
ATOM 1667 C CA . MET A 1 210 ? 2.791 -35.812 -3.062 1 97.81 210 MET A CA 1
ATOM 1668 C C . MET A 1 210 ? 2.162 -35.719 -4.449 1 97.81 210 MET A C 1
ATOM 1670 O O . MET A 1 210 ? 1.161 -36.406 -4.727 1 97.81 210 MET A O 1
ATOM 1674 N N . CYS A 1 211 ? 2.744 -34.938 -5.305 1 98.38 211 CYS A N 1
ATOM 1675 C CA . CYS A 1 211 ? 2.227 -34.781 -6.66 1 98.38 211 CYS A CA 1
ATOM 1676 C C . CYS A 1 211 ? 2.336 -36.094 -7.438 1 98.38 211 CYS A C 1
ATOM 1678 O O . CYS A 1 211 ? 1.418 -36.469 -8.172 1 98.38 211 CYS A O 1
ATOM 1680 N N . LYS A 1 212 ? 3.473 -36.844 -7.25 1 97.31 212 LYS A N 1
ATOM 1681 C CA . LYS A 1 212 ? 3.637 -38.125 -7.902 1 97.31 212 LYS A CA 1
ATOM 1682 C C . LYS A 1 212 ? 2.523 -39.094 -7.504 1 97.3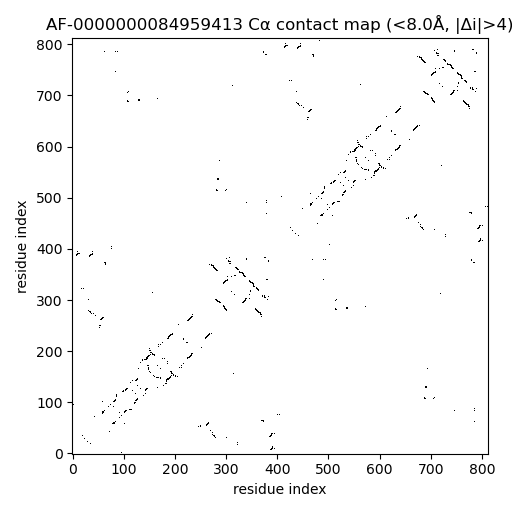1 212 LYS A C 1
ATOM 1684 O O . LYS A 1 212 ? 1.949 -39.781 -8.352 1 97.31 212 LYS A O 1
ATOM 1689 N N . GLN A 1 213 ? 2.246 -39.062 -6.27 1 97.44 213 GLN A N 1
ATOM 1690 C CA . GLN A 1 213 ? 1.2 -39.938 -5.754 1 97.44 213 GLN A CA 1
ATOM 1691 C C . GLN A 1 213 ? -0.166 -39.562 -6.316 1 97.44 213 GLN A C 1
ATOM 1693 O O . GLN A 1 213 ? -0.956 -40.438 -6.688 1 97.44 213 GLN A O 1
ATOM 1698 N N . LEU A 1 214 ? -0.425 -38.344 -6.379 1 98.31 214 LEU A N 1
ATOM 1699 C CA . LEU A 1 214 ? -1.716 -37.844 -6.859 1 98.31 214 LEU A CA 1
ATOM 1700 C C . LEU A 1 214 ? -1.875 -38.125 -8.352 1 98.31 214 LEU A C 1
ATOM 1702 O O . LEU A 1 214 ? -2.982 -38.406 -8.82 1 98.31 214 LEU A O 1
ATOM 1706 N N . ILE A 1 215 ? -0.797 -38 -9.109 1 97.81 215 ILE A N 1
ATOM 1707 C CA . ILE A 1 215 ? -0.833 -38.344 -10.523 1 97.81 215 ILE A CA 1
ATOM 1708 C C . ILE A 1 215 ? -1.22 -39.812 -10.695 1 97.81 215 ILE A C 1
ATOM 1710 O O . ILE A 1 215 ? -2.061 -40.156 -11.531 1 97.81 215 ILE A O 1
ATOM 1714 N N . ALA A 1 216 ? -0.607 -40.656 -9.883 1 96.19 216 ALA A N 1
ATOM 1715 C CA . ALA A 1 216 ? -0.934 -42.062 -9.93 1 96.19 216 ALA A CA 1
ATOM 1716 C C . ALA A 1 216 ? -2.41 -42.312 -9.617 1 96.19 216 ALA A C 1
ATOM 1718 O O . ALA A 1 216 ? -3.076 -43.094 -10.289 1 96.19 216 ALA A O 1
ATOM 1719 N N . VAL A 1 217 ? -2.904 -41.594 -8.625 1 97 217 VAL A N 1
ATOM 1720 C CA . VAL A 1 217 ? -4.305 -41.719 -8.227 1 97 217 VAL A CA 1
ATOM 1721 C C . VAL A 1 217 ? -5.203 -41.25 -9.375 1 97 217 VAL A C 1
ATOM 1723 O O . VAL A 1 217 ? -6.172 -41.938 -9.719 1 97 217 VAL A O 1
ATOM 1726 N N . ALA A 1 218 ? -4.91 -40.156 -9.969 1 97.81 218 ALA A N 1
ATOM 1727 C CA . ALA A 1 218 ? -5.703 -39.594 -11.055 1 97.81 218 ALA A CA 1
ATOM 1728 C C . ALA A 1 218 ? -5.75 -40.531 -12.25 1 97.81 218 ALA A C 1
ATOM 1730 O O . ALA A 1 218 ? -6.82 -40.812 -12.805 1 97.81 218 ALA A O 1
ATOM 1731 N N . LYS A 1 219 ? -4.637 -41.094 -12.586 1 95.56 219 LYS A N 1
ATOM 1732 C CA . LYS A 1 219 ? -4.559 -42 -13.719 1 95.56 219 LYS A CA 1
ATOM 1733 C C . LYS A 1 219 ? -5.328 -43.281 -13.445 1 95.56 219 LYS A C 1
ATOM 1735 O O . LYS A 1 219 ? -5.945 -43.844 -14.352 1 95.56 219 LYS A O 1
ATOM 1740 N N . SER A 1 220 ? -5.277 -43.688 -12.25 1 95.69 220 SER A N 1
ATOM 1741 C CA . SER A 1 220 ? -5.938 -44.938 -11.875 1 95.69 220 SER A CA 1
ATOM 1742 C C . SER A 1 220 ? -7.449 -44.844 -12.039 1 95.69 220 SER A C 1
ATOM 1744 O O . SER A 1 220 ? -8.133 -45.844 -12.227 1 95.69 220 SER A O 1
ATOM 1746 N N . ILE A 1 221 ? -7.949 -43.656 -11.992 1 93.75 221 ILE A N 1
ATOM 1747 C CA . ILE A 1 221 ? -9.398 -43.531 -12.102 1 93.75 221 ILE A CA 1
ATOM 1748 C C . ILE A 1 221 ? -9.773 -43 -13.477 1 93.75 221 ILE A C 1
ATOM 1750 O O . ILE A 1 221 ? -10.891 -42.531 -13.68 1 93.75 221 ILE A O 1
ATOM 1754 N N . GLY A 1 222 ? -8.805 -42.875 -14.375 1 93.69 222 GLY A N 1
ATOM 1755 C CA . GLY A 1 222 ? -9.109 -42.625 -15.773 1 93.69 222 GLY A CA 1
ATOM 1756 C C . GLY A 1 222 ? -8.719 -41.219 -16.234 1 93.69 222 GLY A C 1
ATOM 1757 O O . GLY A 1 222 ? -9.016 -40.844 -17.375 1 93.69 222 GLY A O 1
ATOM 1758 N N . CYS A 1 223 ? -8.102 -40.406 -15.406 1 95.38 223 CYS A N 1
ATOM 1759 C CA . CYS A 1 223 ? -7.574 -39.125 -15.836 1 95.38 223 CYS A CA 1
ATOM 1760 C C . CYS A 1 223 ? -6.203 -39.281 -16.484 1 95.38 223 CYS A C 1
ATOM 1762 O O . CYS A 1 223 ? -5.176 -39.062 -15.828 1 95.38 223 CYS A O 1
ATOM 1764 N N . ASN A 1 224 ? -6.16 -39.5 -17.766 1 93.25 224 ASN A N 1
ATOM 1765 C CA . ASN A 1 224 ? -4.934 -39.906 -18.438 1 93.25 224 ASN A CA 1
ATOM 1766 C C . ASN A 1 224 ? -4.172 -38.719 -19 1 93.25 224 ASN A C 1
ATOM 1768 O O . ASN A 1 224 ? -3.035 -38.844 -19.453 1 93.25 224 ASN A O 1
ATOM 1772 N N . ASN A 1 225 ? -4.754 -37.5 -18.859 1 96.06 225 ASN A N 1
ATOM 1773 C CA . ASN A 1 225 ? -4.117 -36.344 -19.438 1 96.06 225 ASN A CA 1
ATOM 1774 C C . ASN A 1 225 ? -3.297 -35.562 -18.406 1 96.06 225 ASN A C 1
ATOM 1776 O O . ASN A 1 225 ? -2.822 -34.469 -18.688 1 96.06 225 ASN A O 1
ATOM 1780 N N . VAL A 1 226 ? -3.127 -36.125 -17.297 1 97.81 226 VAL A N 1
ATOM 1781 C CA . VAL A 1 226 ? -2.336 -35.469 -16.266 1 97.81 226 VAL A CA 1
ATOM 1782 C C . VAL A 1 226 ? -0.861 -35.469 -16.656 1 97.81 226 VAL A C 1
ATOM 1784 O O . VAL A 1 226 ? -0.25 -36.531 -16.797 1 97.81 226 VAL A O 1
ATOM 1787 N N . LYS A 1 227 ? -0.264 -34.219 -16.844 1 96.69 227 LYS A N 1
ATOM 1788 C CA . LYS A 1 227 ? 1.072 -34.156 -17.422 1 96.69 227 LYS A CA 1
ATOM 1789 C C . LYS A 1 227 ? 1.903 -33.062 -16.781 1 96.69 227 LYS A C 1
ATOM 1791 O O . LYS A 1 227 ? 2.959 -32.688 -17.297 1 96.69 227 LYS A O 1
ATOM 1796 N N . LEU A 1 228 ? 1.495 -32.531 -15.641 1 98.62 228 LEU A N 1
ATOM 1797 C CA . LEU A 1 228 ? 2.191 -31.344 -15.148 1 98.62 228 LEU A CA 1
ATOM 1798 C C . LEU A 1 228 ? 2.379 -31.406 -13.641 1 98.62 228 LEU A C 1
ATOM 1800 O O . LEU A 1 228 ? 1.458 -31.781 -12.914 1 98.62 228 LEU A O 1
ATOM 1804 N N . ILE A 1 229 ? 3.572 -31.125 -13.195 1 98.81 229 ILE A N 1
ATOM 1805 C CA . ILE A 1 229 ? 3.859 -30.797 -11.805 1 98.81 229 ILE A CA 1
ATOM 1806 C C . ILE A 1 229 ? 4.406 -29.375 -11.711 1 98.81 229 ILE A C 1
ATOM 1808 O O . ILE A 1 229 ? 5.438 -29.062 -12.312 1 98.81 229 ILE A O 1
ATOM 1812 N N . ASP A 1 230 ? 3.734 -28.516 -11.07 1 98.88 230 ASP A N 1
ATOM 1813 C CA . ASP A 1 230 ? 4.207 -27.172 -10.75 1 98.88 230 ASP A CA 1
ATOM 1814 C C . ASP A 1 230 ? 4.754 -27.094 -9.328 1 98.88 230 ASP A C 1
ATOM 1816 O O . ASP A 1 230 ? 3.99 -27.141 -8.367 1 98.88 230 ASP A O 1
ATOM 1820 N N . ILE A 1 231 ? 6.047 -26.906 -9.211 1 98.19 231 ILE A N 1
ATOM 1821 C CA . ILE A 1 231 ? 6.668 -27.016 -7.895 1 98.19 231 ILE A CA 1
ATOM 1822 C C . ILE A 1 231 ? 6.648 -25.641 -7.207 1 98.19 231 ILE A C 1
ATOM 1824 O O . ILE A 1 231 ? 7.309 -25.453 -6.184 1 98.19 231 ILE A O 1
ATOM 1828 N N . GLY A 1 232 ? 6 -24.656 -7.785 1 97.38 232 GLY A N 1
ATOM 1829 C CA . GLY A 1 232 ? 5.695 -23.391 -7.133 1 97.38 232 GLY A CA 1
ATOM 1830 C C . GLY A 1 232 ? 6.906 -22.5 -6.988 1 97.38 232 GLY A C 1
ATOM 1831 O O . GLY A 1 232 ? 7.781 -22.484 -7.859 1 97.38 232 GLY A O 1
ATOM 1832 N N . GLY A 1 233 ? 6.754 -21.531 -6.02 1 95.88 233 GLY A N 1
ATOM 1833 C CA . GLY A 1 233 ? 7.793 -20.547 -5.754 1 95.88 233 GLY A CA 1
ATOM 1834 C C . GLY A 1 233 ? 8.516 -20.781 -4.441 1 95.88 233 GLY A C 1
ATOM 1835 O O . GLY A 1 233 ? 8.656 -21.922 -4 1 95.88 233 GLY A O 1
ATOM 1836 N N . GLY A 1 234 ? 9.109 -19.688 -3.939 1 94.44 234 GLY A N 1
ATOM 1837 C CA . GLY A 1 234 ? 9.789 -19.75 -2.656 1 94.44 234 GLY A CA 1
ATOM 1838 C C . GLY A 1 234 ? 11.305 -19.719 -2.783 1 94.44 234 GLY A C 1
ATOM 1839 O O . GLY A 1 234 ? 12.016 -19.703 -1.776 1 94.44 234 GLY A O 1
ATOM 1840 N N . PHE A 1 235 ? 11.797 -19.594 -3.977 1 95.62 235 PHE A N 1
ATOM 1841 C CA . PHE A 1 235 ? 13.227 -19.609 -4.238 1 95.62 235 PHE A CA 1
ATOM 1842 C C . PHE A 1 235 ? 13.867 -18.281 -3.883 1 95.62 235 PHE A C 1
ATOM 1844 O O . PHE A 1 235 ? 13.391 -17.219 -4.309 1 95.62 235 PHE A O 1
ATOM 1851 N N . SER A 1 236 ? 14.93 -18.297 -3.113 1 93.5 236 SER A N 1
ATOM 1852 C CA . SER A 1 236 ? 15.672 -17.078 -2.803 1 93.5 236 SER A CA 1
ATOM 1853 C C . SER A 1 236 ? 16.656 -16.734 -3.912 1 93.5 236 SER A C 1
ATOM 1855 O O . SER A 1 236 ? 16.938 -17.562 -4.781 1 93.5 236 SER A O 1
ATOM 1857 N N . SER A 1 237 ? 17.094 -15.578 -3.854 1 93 237 SER A N 1
ATOM 1858 C CA . SER A 1 237 ? 18.078 -15.141 -4.832 1 93 237 SER A CA 1
ATOM 1859 C C . SER A 1 237 ? 19.453 -15.758 -4.555 1 93 237 SER A C 1
ATOM 1861 O O . SER A 1 237 ? 20.375 -15.062 -4.152 1 93 237 SER A O 1
ATOM 1863 N N . ILE A 1 238 ? 19.609 -17 -4.789 1 91 238 ILE A N 1
ATOM 1864 C CA . ILE A 1 238 ? 20.844 -17.734 -4.523 1 91 238 ILE A CA 1
ATOM 1865 C C . ILE A 1 238 ? 21.594 -17.969 -5.828 1 91 238 ILE A C 1
ATOM 1867 O O . ILE A 1 238 ? 21.016 -17.859 -6.914 1 91 238 ILE A O 1
ATOM 1871 N N . SER A 1 239 ? 22.891 -18.188 -5.688 1 89.81 239 SER A N 1
ATOM 1872 C CA . SER A 1 239 ? 23.75 -18.469 -6.824 1 89.81 239 SER A CA 1
ATOM 1873 C C . SER A 1 239 ? 24.906 -19.391 -6.426 1 89.81 239 SER A C 1
ATOM 1875 O O . SER A 1 239 ? 25.031 -19.766 -5.258 1 89.81 239 SER A O 1
ATOM 1877 N N . GLY A 1 240 ? 25.578 -19.812 -7.406 1 91.38 240 GLY A N 1
ATOM 1878 C CA . GLY A 1 240 ? 26.766 -20.625 -7.152 1 91.38 240 GLY A CA 1
ATOM 1879 C C . GLY A 1 240 ? 26.453 -21.953 -6.492 1 91.38 240 GLY A C 1
ATOM 1880 O O . GLY A 1 240 ? 25.594 -22.703 -6.965 1 91.38 240 GLY A O 1
ATOM 1881 N N . LYS A 1 241 ? 27.109 -22.203 -5.414 1 92.44 241 LYS A N 1
ATOM 1882 C CA . LYS A 1 241 ? 27.016 -23.484 -4.73 1 92.44 241 LYS A CA 1
ATOM 1883 C C . LYS A 1 241 ? 25.625 -23.688 -4.121 1 92.44 241 LYS A C 1
ATOM 1885 O O . LYS A 1 241 ? 25.109 -24.797 -4.094 1 92.44 241 LYS A O 1
ATOM 1890 N N . GLU A 1 242 ? 25.125 -22.625 -3.684 1 91.38 242 GLU A N 1
ATOM 1891 C CA . GLU A 1 242 ? 23.797 -22.719 -3.078 1 91.38 242 GLU A CA 1
ATOM 1892 C C . GLU A 1 242 ? 22.75 -23.141 -4.102 1 91.38 242 GLU A C 1
ATOM 1894 O O . GLU A 1 242 ? 21.891 -23.969 -3.805 1 91.38 242 GLU A O 1
ATOM 1899 N N . LEU A 1 243 ? 22.875 -22.609 -5.301 1 94.12 243 LEU A N 1
ATOM 1900 C CA . LEU A 1 243 ? 21.953 -23.016 -6.355 1 94.12 243 LEU A CA 1
ATOM 1901 C C . LEU A 1 243 ? 22.219 -24.453 -6.797 1 94.12 243 LEU A C 1
ATOM 1903 O O . LEU A 1 243 ? 21.281 -25.188 -7.117 1 94.12 243 LEU A O 1
ATOM 1907 N N . ASP A 1 244 ? 23.453 -24.797 -6.77 1 96.06 244 ASP A N 1
ATOM 1908 C CA . ASP A 1 244 ? 23.828 -26.156 -7.152 1 96.06 244 ASP A CA 1
ATOM 1909 C C . ASP A 1 244 ? 23.172 -27.188 -6.23 1 96.06 244 ASP A C 1
ATOM 1911 O O . ASP A 1 244 ? 22.703 -28.219 -6.691 1 96.06 244 ASP A O 1
ATOM 1915 N N . GLU A 1 245 ? 23.203 -26.906 -5.031 1 95 245 GLU A N 1
ATOM 1916 C CA . GLU A 1 245 ? 22.641 -27.812 -4.043 1 95 245 GLU A CA 1
ATOM 1917 C C . GLU A 1 245 ? 21.125 -27.953 -4.238 1 95 245 GLU A C 1
ATOM 1919 O O . GLU A 1 245 ? 20.594 -29.062 -4.203 1 95 245 GLU A O 1
ATOM 1924 N N . LEU A 1 246 ? 20.469 -26.906 -4.438 1 93.88 246 LEU A N 1
ATOM 1925 C CA . LEU A 1 246 ? 19.031 -26.922 -4.68 1 93.88 246 LEU A CA 1
ATOM 1926 C C . LEU A 1 246 ? 18.703 -27.656 -5.973 1 93.88 246 LEU A C 1
ATOM 1928 O O . LEU A 1 246 ? 17.781 -28.469 -6.008 1 93.88 246 LEU A O 1
ATOM 1932 N N . ALA A 1 247 ? 19.453 -27.344 -6.98 1 96.75 247 ALA A N 1
ATOM 1933 C CA . ALA A 1 247 ? 19.25 -27.953 -8.289 1 96.75 247 ALA A CA 1
ATOM 1934 C C . ALA A 1 247 ? 19.422 -29.469 -8.211 1 96.75 247 ALA A C 1
ATOM 1936 O O . ALA A 1 247 ? 18.625 -30.219 -8.797 1 96.75 247 ALA A O 1
ATOM 1937 N N . LYS A 1 248 ? 20.422 -29.891 -7.523 1 96.81 248 LYS A N 1
ATOM 1938 C CA . LYS A 1 248 ? 20.656 -31.328 -7.379 1 96.81 248 LYS A CA 1
ATOM 1939 C C . LYS A 1 248 ? 19.484 -32 -6.699 1 96.81 248 LYS A C 1
ATOM 1941 O O . LYS A 1 248 ? 19.016 -33.062 -7.156 1 96.81 248 LYS A O 1
ATOM 1946 N N . LEU A 1 249 ? 19.062 -31.438 -5.695 1 95.56 249 LEU A N 1
ATOM 1947 C CA . LEU A 1 249 ? 17.938 -31.984 -4.938 1 95.56 249 LEU A CA 1
ATOM 1948 C C . LEU A 1 249 ? 16.703 -32.125 -5.812 1 95.56 249 LEU A C 1
ATOM 1950 O O . LEU A 1 249 ? 16.062 -33.156 -5.836 1 95.56 249 LEU A O 1
ATOM 1954 N N . ILE A 1 250 ? 16.328 -31.109 -6.52 1 97 250 ILE A N 1
ATOM 1955 C CA . ILE A 1 250 ? 15.125 -31.094 -7.336 1 97 250 ILE A CA 1
ATOM 1956 C C . ILE A 1 250 ? 15.289 -32.031 -8.523 1 97 250 ILE A C 1
ATOM 1958 O O . ILE A 1 250 ? 14.375 -32.812 -8.836 1 97 250 ILE A O 1
ATOM 1962 N N . ASN A 1 251 ? 16.469 -31.969 -9.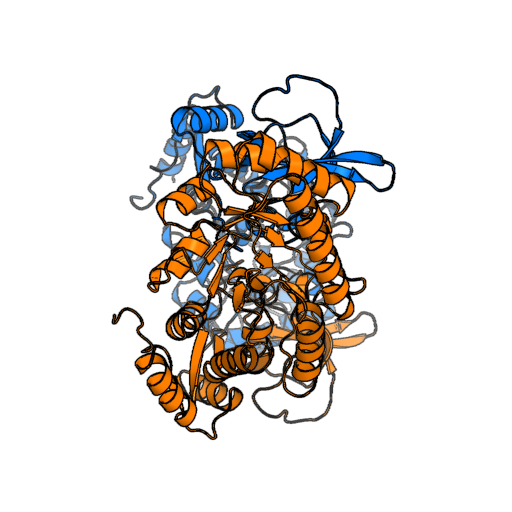156 1 97.69 251 ASN A N 1
ATOM 1963 C CA . ASN A 1 251 ? 16.734 -32.875 -10.273 1 97.69 251 ASN A CA 1
ATOM 1964 C C . ASN A 1 251 ? 16.609 -34.312 -9.852 1 97.69 251 ASN A C 1
ATOM 1966 O O . ASN A 1 251 ? 16.031 -35.125 -10.586 1 97.69 251 ASN A O 1
ATOM 1970 N N . ASP A 1 252 ? 17.141 -34.625 -8.703 1 97.12 252 ASP A N 1
ATOM 1971 C CA . ASP A 1 252 ? 17.062 -36 -8.203 1 97.12 252 ASP A CA 1
ATOM 1972 C C . ASP A 1 252 ? 15.617 -36.406 -7.941 1 97.12 252 ASP A C 1
ATOM 1974 O O . ASP A 1 252 ? 15.227 -37.531 -8.211 1 97.12 252 ASP A O 1
ATOM 1978 N N . ALA A 1 253 ? 14.859 -35.531 -7.453 1 96.69 253 ALA A N 1
ATOM 1979 C CA . ALA A 1 253 ? 13.477 -35.812 -7.07 1 96.69 253 ALA A CA 1
ATOM 1980 C C . ALA A 1 253 ? 12.609 -36.062 -8.305 1 96.69 253 ALA A C 1
ATOM 1982 O O . ALA A 1 253 ? 11.609 -36.781 -8.227 1 96.69 253 ALA A O 1
ATOM 1983 N N . ILE A 1 254 ? 13.008 -35.531 -9.477 1 97.25 254 ILE A N 1
ATOM 1984 C CA . ILE A 1 254 ? 12.125 -35.625 -10.633 1 97.25 254 ILE A CA 1
ATOM 1985 C C . ILE A 1 254 ? 12.75 -36.562 -11.664 1 97.25 254 ILE A C 1
ATOM 1987 O O . ILE A 1 254 ? 12.258 -36.688 -12.789 1 97.25 254 ILE A O 1
ATOM 1991 N N . GLU A 1 255 ? 13.82 -37.188 -11.352 1 95.19 255 GLU A N 1
ATOM 1992 C CA . GLU A 1 255 ? 14.578 -38 -12.273 1 95.19 255 GLU A CA 1
ATOM 1993 C C . GLU A 1 255 ? 13.742 -39.188 -12.789 1 95.19 255 GLU A C 1
ATOM 1995 O O . GLU A 1 255 ? 13.836 -39.562 -13.961 1 95.19 255 GLU A O 1
ATOM 2000 N N . ASN A 1 256 ? 12.875 -39.75 -12.008 1 91.31 256 ASN A N 1
ATOM 2001 C CA . ASN A 1 256 ? 12.164 -40.969 -12.375 1 91.31 256 ASN A CA 1
ATOM 2002 C C . ASN A 1 256 ? 10.742 -40.688 -12.836 1 91.31 256 ASN A C 1
ATOM 2004 O O . ASN A 1 256 ? 9.914 -41.594 -12.938 1 91.31 256 ASN A O 1
ATOM 2008 N N . LEU A 1 257 ? 10.508 -39.438 -13.141 1 94.31 257 LEU A N 1
ATOM 2009 C CA . LEU A 1 257 ? 9.18 -39.094 -13.641 1 94.31 257 LEU A CA 1
ATOM 2010 C C . LEU A 1 257 ? 8.992 -39.625 -15.07 1 94.31 257 LEU A C 1
ATOM 2012 O O . LEU A 1 257 ? 9.953 -39.688 -15.828 1 94.31 257 LEU A O 1
ATOM 2016 N N . ASP A 1 258 ? 7.723 -39.969 -15.344 1 92.56 258 ASP A N 1
ATOM 2017 C CA . ASP A 1 258 ? 7.395 -40.312 -16.734 1 92.56 258 ASP A CA 1
ATOM 2018 C C . ASP A 1 258 ? 7.801 -39.188 -17.688 1 92.56 258 ASP A C 1
ATOM 2020 O O . ASP A 1 258 ? 7.684 -38 -17.344 1 92.56 258 ASP A O 1
ATOM 2024 N N . SER A 1 259 ? 8.219 -39.594 -18.891 1 91 259 SER A N 1
ATOM 2025 C CA . SER A 1 259 ? 8.766 -38.625 -19.859 1 91 259 SER A CA 1
ATOM 2026 C C . SER A 1 259 ? 7.715 -37.625 -20.312 1 91 259 SER A C 1
ATOM 2028 O O . SER A 1 259 ? 8.047 -36.531 -20.781 1 91 259 SER A O 1
ATOM 2030 N N . ASP A 1 260 ? 6.535 -37.906 -20.125 1 93.5 260 ASP A N 1
ATOM 2031 C CA . ASP A 1 260 ? 5.484 -37.031 -20.594 1 93.5 260 ASP A CA 1
ATOM 2032 C C . ASP A 1 260 ? 5.07 -36.031 -19.516 1 93.5 260 ASP A C 1
ATOM 2034 O O . ASP A 1 260 ? 4.285 -35.125 -19.766 1 93.5 260 ASP A O 1
ATOM 2038 N N . ILE A 1 261 ? 5.586 -36.219 -18.297 1 96.81 261 ILE A N 1
ATOM 2039 C CA . ILE A 1 261 ? 5.285 -35.312 -17.219 1 96.81 261 ILE A CA 1
ATOM 2040 C C . ILE A 1 261 ? 6.23 -34.094 -17.281 1 96.81 261 ILE A C 1
ATOM 2042 O O . ILE A 1 261 ? 7.449 -34.281 -17.266 1 96.81 261 ILE A O 1
ATOM 2046 N N . ARG A 1 262 ? 5.664 -32.969 -17.438 1 97.62 262 ARG A N 1
ATOM 2047 C CA . ARG A 1 262 ? 6.422 -31.734 -17.422 1 97.62 262 ARG A CA 1
ATOM 2048 C C . ARG A 1 262 ? 6.492 -31.141 -16.016 1 97.62 262 ARG A C 1
ATOM 2050 O O . ARG A 1 262 ? 5.523 -31.234 -15.25 1 97.62 262 ARG A O 1
ATOM 2057 N N . VAL A 1 263 ? 7.621 -30.562 -15.68 1 98.69 263 VAL A N 1
ATOM 2058 C CA . VAL A 1 263 ? 7.809 -29.906 -14.383 1 98.69 263 VAL A CA 1
ATOM 2059 C C . VAL A 1 263 ? 8.055 -28.422 -14.594 1 98.69 263 VAL A C 1
ATOM 2061 O O . VAL A 1 263 ? 8.898 -28.031 -15.406 1 98.69 263 VAL A O 1
ATOM 2064 N N . ILE A 1 264 ? 7.285 -27.562 -13.93 1 98.81 264 ILE A N 1
ATOM 2065 C CA . ILE A 1 264 ? 7.504 -26.125 -14 1 98.81 264 ILE A CA 1
ATOM 2066 C C . ILE A 1 264 ? 7.691 -25.562 -12.594 1 98.81 264 ILE A C 1
ATOM 2068 O O . ILE A 1 264 ? 7.473 -26.266 -11.602 1 98.81 264 ILE A O 1
ATOM 2072 N N . SER A 1 265 ? 8.211 -24.359 -12.461 1 98.56 265 SER A N 1
ATOM 2073 C CA . SER A 1 265 ? 8.383 -23.609 -11.211 1 98.56 265 SER A CA 1
ATOM 2074 C C . SER A 1 265 ? 7.945 -22.156 -11.367 1 98.56 265 SER A C 1
ATOM 2076 O O . SER A 1 265 ? 7.672 -21.703 -12.484 1 98.56 265 SER A O 1
ATOM 2078 N N . GLU A 1 266 ? 7.809 -21.484 -10.25 1 98.38 266 GLU A N 1
ATOM 2079 C CA . GLU A 1 266 ? 7.355 -20.094 -10.258 1 98.38 266 GLU A CA 1
ATOM 2080 C C . GLU A 1 266 ? 8.336 -19.188 -9.523 1 98.38 266 GLU A C 1
ATOM 2082 O O . GLU A 1 266 ? 7.957 -18.5 -8.57 1 98.38 266 GLU A O 1
ATOM 2087 N N . PRO A 1 267 ? 9.562 -19.141 -9.953 1 98.25 267 PRO A N 1
ATOM 2088 C CA . PRO A 1 267 ? 10.562 -18.328 -9.258 1 98.25 267 PRO A CA 1
ATOM 2089 C C . PRO A 1 267 ? 10.383 -16.828 -9.5 1 98.25 267 PRO A C 1
ATOM 2091 O O . PRO A 1 267 ? 10.492 -16.375 -10.641 1 98.25 267 PRO A O 1
ATOM 2094 N N . GLY A 1 268 ? 10.047 -16.062 -8.469 1 98 268 GLY A N 1
ATOM 2095 C CA . GLY A 1 268 ? 10.023 -14.602 -8.516 1 98 268 GLY A CA 1
ATOM 2096 C C . GLY A 1 268 ? 11.258 -13.969 -7.902 1 98 268 GLY A C 1
ATOM 2097 O O . GLY A 1 268 ? 12.156 -13.523 -8.625 1 98 268 GLY A O 1
ATOM 2098 N N . ARG A 1 269 ? 11.414 -14.18 -6.566 1 97.56 269 ARG A N 1
ATOM 2099 C CA . ARG A 1 269 ? 12.523 -13.617 -5.812 1 97.56 269 ARG A CA 1
ATOM 2100 C C . ARG A 1 269 ? 13.859 -14.039 -6.406 1 97.56 269 ARG A C 1
ATOM 2102 O O . ARG A 1 269 ? 14.844 -13.289 -6.34 1 97.56 269 ARG A O 1
ATOM 2109 N N . TYR A 1 270 ? 13.922 -15.281 -6.879 1 97.69 270 TYR A N 1
ATOM 2110 C CA . TYR A 1 270 ? 15.164 -15.789 -7.445 1 97.69 270 TYR A CA 1
ATOM 2111 C C . TYR A 1 270 ? 15.688 -14.859 -8.539 1 97.69 270 TYR A C 1
ATOM 2113 O O . TYR A 1 270 ? 16.875 -14.547 -8.578 1 97.69 270 TYR A O 1
ATOM 2121 N N . TYR A 1 271 ? 14.773 -14.359 -9.383 1 98.31 271 TYR A N 1
ATOM 2122 C CA . TYR A 1 271 ? 15.156 -13.617 -10.578 1 98.31 271 TYR A CA 1
ATOM 2123 C C . TYR A 1 271 ? 15.562 -12.188 -10.227 1 98.31 271 TYR A C 1
ATOM 2125 O O . TYR A 1 271 ? 16.516 -11.648 -10.797 1 98.31 271 TYR A O 1
ATOM 2133 N N . VAL A 1 272 ? 14.812 -11.594 -9.219 1 98.56 272 VAL A N 1
ATOM 2134 C CA . VAL A 1 272 ? 14.922 -10.141 -9.203 1 98.56 272 VAL A CA 1
ATOM 2135 C C . VAL A 1 272 ? 15.359 -9.672 -7.816 1 98.56 272 VAL A C 1
ATOM 2137 O O . VAL A 1 272 ? 15.68 -8.5 -7.621 1 98.56 272 VAL A O 1
ATOM 2140 N N . GLY A 1 273 ? 15.398 -10.5 -6.832 1 97.69 273 GLY A N 1
ATOM 2141 C CA . GLY A 1 273 ? 15.633 -10.086 -5.457 1 97.69 273 GLY A CA 1
ATOM 2142 C C . GLY A 1 273 ? 16.875 -9.219 -5.293 1 97.69 273 GLY A C 1
ATOM 2143 O O . GLY A 1 273 ? 16.828 -8.188 -4.629 1 97.69 273 GLY A O 1
ATOM 2144 N N . SER A 1 274 ? 17.938 -9.57 -5.941 1 96.5 274 SER A N 1
ATOM 2145 C CA . SER A 1 274 ? 19.219 -8.891 -5.746 1 96.5 274 SER A CA 1
ATOM 2146 C C . SER A 1 274 ? 19.516 -7.918 -6.883 1 96.5 274 SER A C 1
ATOM 2148 O O . SER A 1 274 ? 20.531 -7.223 -6.863 1 96.5 274 SER A O 1
ATOM 2150 N N . SER A 1 275 ? 18.609 -7.777 -7.836 1 98.19 275 SER A N 1
ATOM 2151 C CA . SER A 1 275 ? 18.922 -7.074 -9.07 1 98.19 275 SER A CA 1
ATOM 2152 C C . SER A 1 275 ? 18.531 -5.605 -8.992 1 98.19 275 SER A C 1
ATOM 2154 O O . SER A 1 275 ? 18.812 -4.824 -9.898 1 98.19 275 SER A O 1
ATOM 2156 N N . PHE A 1 276 ? 17.859 -5.23 -7.984 1 98.75 276 PHE A N 1
ATOM 2157 C CA . PHE A 1 276 ? 17.406 -3.855 -7.793 1 98.75 276 PHE A CA 1
ATOM 2158 C C . PHE A 1 276 ? 18.047 -3.244 -6.559 1 98.75 276 PHE A C 1
ATOM 2160 O O . PHE A 1 276 ? 18.062 -3.854 -5.484 1 98.75 276 PHE A O 1
ATOM 2167 N N . THR A 1 277 ? 18.609 -2.09 -6.715 1 98.69 277 THR A N 1
ATOM 2168 C CA . THR A 1 277 ? 19.156 -1.281 -5.637 1 98.69 277 THR A CA 1
ATOM 2169 C C . THR A 1 277 ? 18.469 0.08 -5.574 1 98.69 277 THR A C 1
ATOM 2171 O O . THR A 1 277 ? 18.312 0.747 -6.598 1 98.69 277 THR A O 1
ATOM 2174 N N . LEU A 1 278 ? 18.047 0.455 -4.395 1 98.81 278 LEU A N 1
ATOM 2175 C CA . LEU A 1 278 ? 17.344 1.72 -4.211 1 98.81 278 LEU A CA 1
ATOM 2176 C C . LEU A 1 278 ? 18.281 2.791 -3.666 1 98.81 278 LEU A C 1
ATOM 2178 O O . LEU A 1 278 ? 19.062 2.525 -2.762 1 98.81 278 LEU A O 1
ATOM 2182 N N . ALA A 1 279 ? 18.234 3.939 -4.262 1 98.62 279 ALA A N 1
ATOM 2183 C CA . ALA A 1 279 ? 18.891 5.133 -3.734 1 98.62 279 ALA A CA 1
ATOM 2184 C C . ALA A 1 279 ? 17.859 6.121 -3.18 1 98.62 279 ALA A C 1
ATOM 2186 O O . ALA A 1 279 ? 16.875 6.438 -3.846 1 98.62 279 ALA A O 1
ATOM 2187 N N . SER A 1 280 ? 18.047 6.52 -1.994 1 98.19 280 SER A N 1
ATOM 2188 C CA . SER A 1 280 ? 17.156 7.48 -1.356 1 98.19 280 SER A CA 1
ATOM 2189 C C . SER A 1 280 ? 17.922 8.68 -0.82 1 98.19 280 SER A C 1
ATOM 2191 O O . SER A 1 280 ? 19.125 8.602 -0.58 1 98.19 280 SER A O 1
ATOM 2193 N N . TYR A 1 281 ? 17.203 9.727 -0.658 1 97.44 281 TYR A N 1
ATOM 2194 C CA . TYR A 1 281 ? 17.75 11.039 -0.314 1 97.44 281 TYR A CA 1
ATOM 2195 C C . TYR A 1 281 ? 17.344 11.445 1.098 1 97.44 281 TYR A C 1
ATOM 2197 O O . TYR A 1 281 ? 16.156 11.422 1.439 1 97.44 281 TYR A O 1
ATOM 2205 N N . LEU A 1 282 ? 18.375 11.75 1.975 1 97.44 282 LEU A N 1
ATOM 2206 C CA . LEU A 1 282 ? 18.109 12.234 3.324 1 97.44 282 LEU A CA 1
ATOM 2207 C C . LEU A 1 282 ? 17.812 13.734 3.318 1 97.44 282 LEU A C 1
ATOM 2209 O O . LEU A 1 282 ? 18.719 14.547 3.191 1 97.44 282 LEU A O 1
ATOM 2213 N N . HIS A 1 283 ? 16.516 14.047 3.564 1 97.94 283 HIS A N 1
ATOM 2214 C CA . HIS A 1 283 ? 16.141 15.438 3.336 1 97.94 283 HIS A CA 1
ATOM 2215 C C . HIS A 1 283 ? 16 16.188 4.656 1 97.94 283 HIS A C 1
ATOM 2217 O O . HIS A 1 283 ? 15.938 17.422 4.668 1 97.94 283 HIS A O 1
ATOM 2223 N N . SER A 1 284 ? 15.984 15.516 5.809 1 98.12 284 SER A N 1
ATOM 2224 C CA . SER A 1 284 ? 15.812 16.188 7.09 1 98.12 284 SER A CA 1
ATOM 2225 C C . SER A 1 284 ? 16.406 15.367 8.227 1 98.12 284 SER A C 1
ATOM 2227 O O . SER A 1 284 ? 16.734 14.195 8.047 1 98.12 284 SER A O 1
ATOM 2229 N N . LYS A 1 285 ? 16.578 15.977 9.305 1 97.06 285 LYS A N 1
ATOM 2230 C CA . LYS A 1 285 ? 17.188 15.406 10.5 1 97.06 285 LYS A CA 1
ATOM 2231 C C . LYS A 1 285 ? 16.688 16.109 11.758 1 97.06 285 LYS A C 1
ATOM 2233 O O . LYS A 1 285 ? 16.375 17.297 11.727 1 97.06 285 LYS A O 1
ATOM 2238 N N . ARG A 1 286 ? 16.516 15.344 12.789 1 95.94 286 ARG A N 1
ATOM 2239 C CA . ARG A 1 286 ? 16.156 15.883 14.094 1 95.94 286 ARG A CA 1
ATOM 2240 C C . ARG A 1 286 ? 16.891 15.141 15.211 1 95.94 286 ARG A C 1
ATOM 2242 O O . ARG A 1 286 ? 17.078 13.922 15.133 1 95.94 286 ARG A O 1
ATOM 2249 N N . LEU A 1 287 ? 17.375 15.891 16.188 1 93.69 287 LEU A N 1
ATOM 2250 C CA . LEU A 1 287 ? 17.922 15.281 17.406 1 93.69 287 LEU A CA 1
ATOM 2251 C C . LEU A 1 287 ? 16.875 15.211 18.5 1 93.69 287 LEU A C 1
ATOM 2253 O O . LEU A 1 287 ? 16.297 16.234 18.875 1 93.69 287 LEU A O 1
ATOM 2257 N N . ALA A 1 288 ? 16.547 13.992 18.859 1 88.88 288 ALA A N 1
ATOM 2258 C CA . ALA A 1 288 ? 15.547 13.797 19.891 1 88.88 288 ALA A CA 1
ATOM 2259 C C . ALA A 1 288 ? 16.188 13.289 21.188 1 88.88 288 ALA A C 1
ATOM 2261 O O . ALA A 1 288 ? 17.094 12.453 21.156 1 88.88 288 ALA A O 1
ATOM 2262 N N . ILE A 1 289 ? 15.773 13.875 22.219 1 82.75 289 ILE A N 1
ATOM 2263 C CA . ILE A 1 289 ? 16.297 13.43 23.516 1 82.75 289 ILE A CA 1
ATOM 2264 C C . ILE A 1 289 ? 15.305 12.461 24.156 1 82.75 289 ILE A C 1
ATOM 2266 O O . ILE A 1 289 ? 14.133 12.797 24.344 1 82.75 289 ILE A O 1
ATOM 2270 N N . SER A 1 290 ? 15.781 11.234 24.422 1 75.5 290 SER A N 1
ATOM 2271 C CA . SER A 1 290 ? 14.945 10.227 25.062 1 75.5 290 SER A CA 1
ATOM 2272 C C . SER A 1 290 ? 14.797 10.5 26.562 1 75.5 290 SER A C 1
ATOM 2274 O O . SER A 1 290 ? 15.477 11.367 27.109 1 75.5 290 SER A O 1
ATOM 2276 N N . GLY A 1 291 ? 13.766 9.727 27.156 1 69.44 291 GLY A N 1
ATOM 2277 C CA . GLY A 1 291 ? 13.508 9.891 28.578 1 69.44 291 GLY A CA 1
ATOM 2278 C C . GLY A 1 291 ? 14.742 9.695 29.438 1 69.44 291 GLY A C 1
ATOM 2279 O O . GLY A 1 291 ? 14.875 10.305 30.5 1 69.44 291 GLY A O 1
ATOM 2280 N N . ASP A 1 292 ? 15.641 8.922 28.953 1 74.75 292 ASP A N 1
ATOM 2281 C CA . ASP A 1 292 ? 16.844 8.617 29.734 1 74.75 292 ASP A CA 1
ATOM 2282 C C . ASP A 1 292 ? 17.938 9.633 29.469 1 74.75 292 ASP A C 1
ATOM 2284 O O . ASP A 1 292 ? 19.078 9.461 29.922 1 74.75 292 ASP A O 1
ATOM 2288 N N . GLY A 1 293 ? 17.656 10.586 28.641 1 77.62 293 GLY A N 1
ATOM 2289 C CA . GLY A 1 293 ? 18.594 11.672 28.391 1 77.62 293 GLY A CA 1
ATOM 2290 C C . GLY A 1 293 ? 19.516 11.398 27.219 1 77.62 293 GLY A C 1
ATOM 2291 O O . GLY A 1 293 ? 20.391 12.211 26.922 1 77.62 293 GLY A O 1
ATOM 2292 N N . LYS A 1 294 ? 19.375 10.25 26.625 1 84.62 294 LYS A N 1
ATOM 2293 C CA . LYS A 1 294 ? 20.219 9.938 25.484 1 84.62 294 LYS A CA 1
ATOM 2294 C C . LYS A 1 294 ? 19.672 10.555 24.203 1 84.62 294 LYS A C 1
ATOM 2296 O O . LYS A 1 294 ? 18.469 10.602 24 1 84.62 294 LYS A O 1
ATOM 2301 N N . THR A 1 295 ? 20.625 11.086 23.453 1 90.88 295 THR A N 1
ATOM 2302 C CA . THR A 1 295 ? 20.25 11.727 22.203 1 90.88 295 THR A CA 1
ATOM 2303 C C . THR A 1 295 ? 20.078 10.688 21.094 1 90.88 295 THR A C 1
ATOM 2305 O O . THR A 1 295 ? 20.938 9.812 20.922 1 90.88 295 THR A O 1
ATOM 2308 N N . LYS A 1 296 ? 19.047 10.727 20.484 1 94.62 296 LYS A N 1
ATOM 2309 C CA . LYS A 1 296 ? 18.75 9.867 19.328 1 94.62 296 LYS A CA 1
ATOM 2310 C C . LYS A 1 296 ? 18.719 10.68 18.047 1 94.62 296 LYS A C 1
ATOM 2312 O O . LYS A 1 296 ? 18.172 11.789 18.016 1 94.62 296 LYS A O 1
ATOM 2317 N N . ARG A 1 297 ? 19.312 10.148 16.938 1 96.75 297 ARG A N 1
ATOM 2318 C CA . ARG A 1 297 ? 19.234 10.75 15.602 1 96.75 297 ARG A CA 1
ATOM 2319 C C . ARG A 1 297 ? 17.984 10.258 14.867 1 96.75 297 ARG A C 1
ATOM 2321 O O . ARG A 1 297 ? 17.766 9.055 14.734 1 96.75 297 ARG A O 1
ATOM 2328 N N . MET A 1 298 ? 17.188 11.211 14.539 1 97.56 298 MET A N 1
ATOM 2329 C CA . MET A 1 298 ? 16.047 10.953 13.664 1 97.56 298 MET A CA 1
ATOM 2330 C C . MET A 1 298 ? 16.328 11.43 12.242 1 97.56 298 MET A C 1
ATOM 2332 O O . MET A 1 298 ? 16.484 12.633 12.008 1 97.56 298 MET A O 1
ATOM 2336 N N . TYR A 1 299 ? 16.422 10.469 11.336 1 98.06 299 TYR A N 1
ATOM 2337 C CA . TYR A 1 299 ? 16.672 10.797 9.938 1 98.06 299 TYR A CA 1
ATOM 2338 C C . TYR A 1 299 ? 15.398 10.641 9.109 1 98.06 299 TYR A C 1
ATOM 2340 O O . TYR A 1 299 ? 14.617 9.711 9.328 1 98.06 299 TYR A O 1
ATOM 2348 N N . TYR A 1 300 ? 15.172 11.562 8.227 1 98.5 300 TYR A N 1
ATOM 2349 C CA . TYR A 1 300 ? 14.016 11.531 7.332 1 98.5 300 TYR A CA 1
ATOM 2350 C C . TYR A 1 300 ? 14.453 11.445 5.875 1 98.5 300 TYR A C 1
ATOM 2352 O O . TYR A 1 300 ? 15.188 12.32 5.391 1 98.5 300 TYR A O 1
ATOM 2360 N N . MET A 1 301 ? 13.984 10.406 5.215 1 98.25 301 MET A N 1
ATOM 2361 C CA . MET A 1 301 ? 14.344 10.242 3.809 1 98.25 301 MET A CA 1
ATOM 2362 C C . MET A 1 301 ? 13.109 10.352 2.918 1 98.25 301 MET A C 1
ATOM 2364 O O . MET A 1 301 ? 11.984 10.445 3.416 1 98.25 301 MET A O 1
ATOM 2368 N N . ASN A 1 302 ? 13.289 10.383 1.601 1 98.19 302 ASN A N 1
ATOM 2369 C CA . ASN A 1 302 ? 12.242 10.734 0.65 1 98.19 302 ASN A CA 1
ATOM 2370 C C . ASN A 1 302 ? 11.508 9.492 0.145 1 98.19 302 ASN A C 1
ATOM 2372 O O . ASN A 1 302 ? 10.711 9.578 -0.788 1 98.19 302 ASN A O 1
ATOM 2376 N N . CYS A 1 303 ? 11.758 8.359 0.666 1 98.31 303 CYS A N 1
ATOM 2377 C CA . CYS A 1 303 ? 11.117 7.094 0.329 1 98.31 303 CYS A CA 1
ATOM 2378 C C . CYS A 1 303 ? 10.836 6.277 1.584 1 98.31 303 CYS A C 1
ATOM 2380 O O . CYS A 1 303 ? 11.727 6.066 2.408 1 98.31 303 CYS A O 1
ATOM 2382 N N . GLY A 1 304 ? 9.602 5.816 1.735 1 98.56 304 GLY A N 1
ATOM 2383 C CA . GLY A 1 304 ? 9.242 5.176 2.99 1 98.56 304 GLY A CA 1
ATOM 2384 C C . GLY A 1 304 ? 8.492 3.873 2.801 1 98.56 304 GLY A C 1
ATOM 2385 O O . GLY A 1 304 ? 8.664 3.191 1.788 1 98.56 304 GLY A O 1
ATOM 2386 N N . VAL A 1 305 ? 7.758 3.453 3.814 1 98.56 305 VAL A N 1
ATOM 2387 C CA . VAL A 1 305 ? 7.125 2.139 3.883 1 98.56 305 VAL A CA 1
ATOM 2388 C C . VAL A 1 305 ? 6.047 2.027 2.807 1 98.56 305 VAL A C 1
ATOM 2390 O O . VAL A 1 305 ? 5.777 0.936 2.301 1 98.56 305 VAL A O 1
ATOM 2393 N N . TYR A 1 306 ? 5.516 3.135 2.293 1 98.38 306 TYR A N 1
ATOM 2394 C CA . TYR A 1 306 ? 4.434 3.094 1.317 1 98.38 306 TYR A CA 1
ATOM 2395 C C . TYR A 1 306 ? 4.98 3.146 -0.105 1 98.38 306 TYR A C 1
ATOM 2397 O O . TYR A 1 306 ? 4.277 2.801 -1.059 1 98.38 306 TYR A O 1
ATOM 2405 N N . ASN A 1 307 ? 6.23 3.582 -0.233 1 98.06 307 ASN A N 1
ATOM 2406 C CA . ASN A 1 307 ? 6.828 3.723 -1.556 1 98.06 307 ASN A CA 1
ATOM 2407 C C . ASN A 1 307 ? 7.641 2.49 -1.938 1 98.06 307 ASN A C 1
ATOM 2409 O O . ASN A 1 307 ? 7.797 2.188 -3.123 1 98.06 307 ASN A O 1
ATOM 2413 N N . SER A 1 308 ? 8.258 1.852 -0.849 1 98.56 308 SER A N 1
ATOM 2414 C CA . SER A 1 308 ? 9.164 0.785 -1.246 1 98.56 308 SER A CA 1
ATOM 2415 C C . SER A 1 308 ? 9.445 -0.166 -0.086 1 98.56 308 SER A C 1
ATOM 2417 O O . SER A 1 308 ? 10.141 -1.17 -0.253 1 98.56 308 SER A O 1
ATOM 2419 N N . PHE A 1 309 ? 8.938 0.059 1.137 1 98.69 309 PHE A N 1
ATOM 2420 C CA . PHE A 1 309 ? 9.383 -0.681 2.311 1 98.69 309 PHE A CA 1
ATOM 2421 C C . PHE A 1 309 ? 8.195 -1.255 3.074 1 98.69 309 PHE A C 1
ATOM 2423 O O . PHE A 1 309 ? 8.188 -1.252 4.305 1 98.69 309 PHE A O 1
ATOM 2430 N N . LEU A 1 310 ? 7.223 -1.693 2.375 1 98.19 310 LEU A N 1
ATOM 2431 C CA . LEU A 1 310 ? 6.078 -2.275 3.066 1 98.19 310 LEU A CA 1
ATOM 2432 C C . LEU A 1 310 ? 6.504 -3.467 3.918 1 98.19 310 LEU A C 1
ATOM 2434 O O . LEU A 1 310 ? 5.941 -3.703 4.988 1 98.19 310 LEU A O 1
ATOM 2438 N N . ASP A 1 311 ? 7.52 -4.246 3.496 1 96.62 311 ASP A N 1
ATOM 2439 C CA . ASP A 1 311 ? 8.008 -5.395 4.246 1 96.62 311 ASP A CA 1
ATOM 2440 C C . ASP A 1 311 ? 8.547 -4.973 5.613 1 96.62 311 ASP A C 1
ATOM 2442 O O . ASP A 1 311 ? 8.445 -5.719 6.586 1 96.62 311 ASP A O 1
ATOM 2446 N N . GLU A 1 312 ? 9.195 -3.83 5.691 1 97.75 312 GLU A N 1
ATOM 2447 C CA . GLU A 1 312 ? 9.648 -3.303 6.973 1 97.75 312 GLU A CA 1
ATOM 2448 C C . GLU A 1 312 ? 8.469 -2.941 7.871 1 97.75 312 GLU A C 1
ATOM 2450 O O . GLU A 1 312 ? 8.5 -3.203 9.078 1 97.75 312 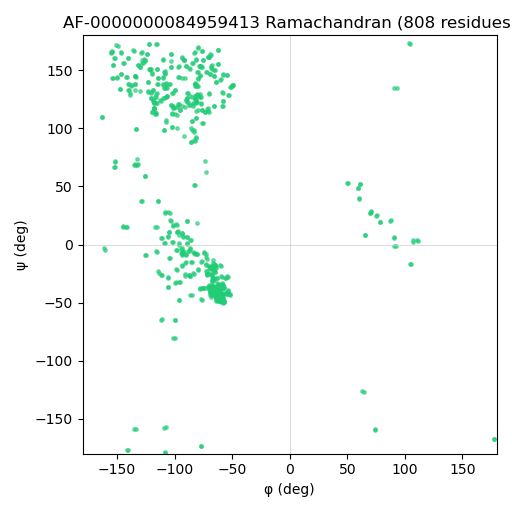GLU A O 1
ATOM 2455 N N . LEU A 1 313 ? 7.422 -2.336 7.242 1 97.44 313 LEU A N 1
ATOM 2456 C CA . LEU A 1 313 ? 6.215 -1.992 7.984 1 97.44 313 LEU A CA 1
ATOM 2457 C C . LEU A 1 313 ? 5.586 -3.234 8.609 1 97.44 313 LEU A C 1
ATOM 2459 O O . LEU A 1 313 ? 5.121 -3.193 9.75 1 97.44 313 LEU A O 1
ATOM 2463 N N . LEU A 1 314 ? 5.648 -4.324 7.855 1 95.94 314 LEU A N 1
ATOM 2464 C CA . LEU A 1 314 ? 5 -5.555 8.297 1 95.94 314 LEU A CA 1
ATOM 2465 C C . LEU A 1 314 ? 5.941 -6.383 9.164 1 95.94 314 LEU A C 1
ATOM 2467 O O . LEU A 1 314 ? 5.57 -7.453 9.648 1 95.94 314 LEU A O 1
ATOM 2471 N N . GLY A 1 315 ? 7.199 -5.969 9.297 1 95 315 GLY A N 1
ATOM 2472 C CA . GLY A 1 315 ? 8.18 -6.676 10.102 1 95 315 GLY A CA 1
ATOM 2473 C C . GLY A 1 315 ? 8.75 -7.902 9.406 1 95 315 GLY A C 1
ATOM 2474 O O . GLY A 1 315 ? 9.297 -8.789 10.062 1 95 315 GLY A O 1
ATOM 2475 N N . LEU A 1 316 ? 8.633 -7.984 8.102 1 93.56 316 LEU A N 1
ATOM 2476 C CA . LEU A 1 316 ? 9.109 -9.133 7.332 1 93.56 316 LEU A CA 1
ATOM 2477 C C . LEU A 1 316 ? 10.578 -8.969 6.965 1 93.56 316 LEU A C 1
ATOM 2479 O O . LEU A 1 316 ? 11.258 -9.953 6.672 1 93.56 316 LEU A O 1
ATOM 2483 N N . GLN A 1 317 ? 11.062 -7.699 6.848 1 93.88 317 GLN A N 1
ATOM 2484 C CA . GLN A 1 317 ? 12.445 -7.359 6.562 1 93.88 317 GLN A CA 1
ATOM 2485 C C . GLN A 1 317 ? 12.969 -6.316 7.547 1 93.88 317 GLN A C 1
ATOM 2487 O O . GLN A 1 317 ? 12.195 -5.566 8.133 1 93.88 317 GLN A O 1
ATOM 2492 N N . ALA A 1 318 ? 14.219 -6.332 7.762 1 95.19 318 ALA A N 1
ATOM 2493 C CA . ALA A 1 318 ? 14.906 -5.332 8.578 1 95.19 318 ALA A CA 1
ATOM 2494 C C . ALA A 1 318 ? 16.188 -4.855 7.891 1 95.19 318 ALA A C 1
ATOM 2496 O O . ALA A 1 318 ? 17.297 -5.129 8.367 1 95.19 318 ALA A O 1
ATOM 2497 N N . ARG A 1 319 ? 16.031 -4.164 6.848 1 95.88 319 ARG A N 1
ATOM 2498 C CA . ARG A 1 319 ? 17.172 -3.719 6.062 1 95.88 319 ARG A CA 1
ATOM 2499 C C . ARG A 1 319 ? 17.812 -2.48 6.684 1 95.88 319 ARG A C 1
ATOM 2501 O O . ARG A 1 319 ? 17.125 -1.646 7.27 1 95.88 319 ARG A O 1
ATOM 2508 N N . VAL A 1 320 ? 19.078 -2.35 6.527 1 96.5 320 VAL A N 1
ATOM 2509 C CA . VAL A 1 320 ? 19.844 -1.171 6.93 1 96.5 320 VAL A CA 1
ATOM 2510 C C . VAL A 1 320 ? 20.594 -0.604 5.723 1 96.5 320 VAL A C 1
ATOM 2512 O O . VAL A 1 320 ? 21.125 -1.358 4.898 1 96.5 320 VAL A O 1
ATOM 2515 N N . PRO A 1 321 ? 20.625 0.706 5.629 1 95.56 321 PRO A N 1
ATOM 2516 C CA . PRO A 1 321 ? 21.25 1.3 4.438 1 95.56 321 PRO A CA 1
ATOM 2517 C C . PRO A 1 321 ? 22.766 1.375 4.531 1 95.56 321 PRO A C 1
ATOM 2519 O O . PRO A 1 321 ? 23.328 1.28 5.625 1 95.56 321 PRO A O 1
ATOM 2522 N N . GLU A 1 322 ? 23.297 1.48 3.373 1 93.12 322 GLU A N 1
ATOM 2523 C CA . GLU A 1 322 ? 24.688 1.914 3.213 1 93.12 322 GLU A CA 1
ATOM 2524 C C . GLU A 1 322 ? 24.75 3.367 2.754 1 93.12 322 GLU A C 1
ATOM 2526 O O . GLU A 1 322 ? 23.812 3.887 2.166 1 93.12 322 GLU A O 1
ATOM 2531 N N . SER A 1 323 ? 25.875 3.957 3.139 1 90.62 323 SER A N 1
ATOM 2532 C CA . SER A 1 323 ? 26.109 5.289 2.59 1 90.62 323 SER A CA 1
ATOM 2533 C C . SER A 1 323 ? 26.672 5.215 1.176 1 90.62 323 SER A C 1
ATOM 2535 O O . SER A 1 323 ? 27.516 4.359 0.881 1 90.62 323 SER A O 1
ATOM 2537 N N . VAL A 1 324 ? 26.188 6.02 0.308 1 85 324 VAL A N 1
ATOM 2538 C CA . VAL A 1 324 ? 26.734 6.059 -1.043 1 85 324 VAL A CA 1
ATOM 2539 C C . VAL A 1 324 ? 28.188 6.523 -0.994 1 85 324 VAL A C 1
ATOM 2541 O O . VAL A 1 324 ? 29.031 6.035 -1.753 1 85 324 VAL A O 1
ATOM 2544 N N . PHE A 1 325 ? 28.328 7.473 -0.063 1 81.5 325 PHE A N 1
ATOM 2545 C CA . PHE A 1 325 ? 29.672 8.016 0.107 1 81.5 325 PHE A CA 1
ATOM 2546 C C . PHE A 1 325 ? 30.234 7.676 1.484 1 81.5 325 PHE A C 1
ATOM 2548 O O . PHE A 1 325 ? 29.469 7.59 2.457 1 81.5 325 PHE A O 1
ATOM 2555 N N . GLU A 1 326 ? 31.422 7.316 1.615 1 74.81 326 GLU A N 1
ATOM 2556 C CA . GLU A 1 326 ? 32.062 6.922 2.873 1 74.81 326 GLU A CA 1
ATOM 2557 C C . GLU A 1 326 ? 31.828 7.973 3.957 1 74.81 326 GLU A C 1
ATOM 2559 O O . GLU A 1 326 ? 31.953 9.172 3.703 1 74.81 326 GLU A O 1
ATOM 2564 N N . PRO A 1 327 ? 31.484 7.324 5.129 1 72.62 327 PRO A N 1
ATOM 2565 C CA . PRO A 1 327 ? 31.297 8.266 6.238 1 72.62 327 PRO A CA 1
ATOM 2566 C C . PRO A 1 327 ? 32.594 8.922 6.668 1 72.62 327 PRO A C 1
ATOM 2568 O O . PRO A 1 327 ? 33.688 8.305 6.582 1 72.62 327 PRO A O 1
ATOM 2571 N N . LYS A 1 328 ? 32.469 10.07 7.176 1 69.56 328 LYS A N 1
ATOM 2572 C CA . LYS A 1 328 ? 33.656 10.844 7.598 1 69.56 328 LYS A CA 1
ATOM 2573 C C . LYS A 1 328 ? 34.219 10.297 8.891 1 69.56 328 LYS A C 1
ATOM 2575 O O . LYS A 1 328 ? 35.438 10.367 9.109 1 69.56 328 LYS A O 1
ATOM 2580 N N . ARG A 1 329 ? 33.281 9.875 9.766 1 77.19 329 ARG A N 1
ATOM 2581 C CA . ARG A 1 329 ? 33.719 9.375 11.062 1 77.19 329 ARG A CA 1
ATOM 2582 C C . ARG A 1 329 ? 33.156 7.988 11.344 1 77.19 329 ARG A C 1
ATOM 2584 O O . ARG A 1 329 ? 32.094 7.629 10.836 1 77.19 329 ARG A O 1
ATOM 2591 N N . ASP A 1 330 ? 33.75 7.184 12.266 1 80.56 330 ASP A N 1
ATOM 2592 C CA . ASP A 1 330 ? 33.438 5.801 12.594 1 80.56 330 ASP A CA 1
ATOM 2593 C C . ASP A 1 330 ? 32.406 5.734 13.734 1 80.56 330 ASP A C 1
ATOM 2595 O O . ASP A 1 330 ? 31.781 4.703 13.945 1 80.56 330 ASP A O 1
ATOM 2599 N N . GLU A 1 331 ? 32.25 6.781 14.375 1 92.06 331 GLU A N 1
ATOM 2600 C CA . GLU A 1 331 ? 31.359 6.797 15.523 1 92.06 331 GLU A CA 1
ATOM 2601 C C . GLU A 1 331 ? 29.922 6.516 15.102 1 92.06 331 GLU A C 1
ATOM 2603 O O . GLU A 1 331 ? 29.469 7 14.062 1 92.06 331 GLU A O 1
ATOM 2608 N N . LYS A 1 332 ? 29.266 5.719 15.953 1 94.19 332 LYS A N 1
ATOM 2609 C CA . LYS A 1 332 ? 27.875 5.355 15.68 1 94.19 332 LYS A CA 1
ATOM 2610 C C . LYS A 1 332 ? 26.938 5.918 16.75 1 94.19 332 LYS A C 1
ATOM 2612 O O . LYS A 1 332 ? 27.344 6.113 17.891 1 94.19 332 LYS A O 1
ATOM 2617 N N . PHE A 1 333 ? 25.766 6.156 16.328 1 95 333 PHE A N 1
ATOM 2618 C CA . PHE A 1 333 ? 24.75 6.766 17.188 1 95 333 PHE A CA 1
ATOM 2619 C C . PHE A 1 333 ? 23.422 6.027 17.078 1 95 333 PHE A C 1
ATOM 2621 O O . PHE A 1 333 ? 23.062 5.547 16 1 95 333 PHE A O 1
ATOM 2628 N N . LEU A 1 334 ? 22.688 5.938 18.219 1 96.19 334 LEU A N 1
ATOM 2629 C CA . LEU A 1 334 ? 21.328 5.41 18.172 1 96.19 334 LEU A CA 1
ATOM 2630 C C . LEU A 1 334 ? 20.469 6.23 17.219 1 96.19 334 LEU A C 1
ATOM 2632 O O . LEU A 1 334 ? 20.391 7.453 17.328 1 96.19 334 LEU A O 1
ATOM 2636 N N . SER A 1 335 ? 19.844 5.496 16.172 1 96.81 335 SER A N 1
ATOM 2637 C CA . SER A 1 335 ? 19.203 6.227 15.086 1 96.81 335 SER A CA 1
ATOM 2638 C C . SER A 1 335 ? 17.922 5.543 14.641 1 96.81 335 SER A C 1
ATOM 2640 O O . SER A 1 335 ? 17.781 4.32 14.742 1 96.81 335 SER A O 1
ATOM 2642 N N . ASN A 1 336 ? 16.953 6.34 14.281 1 97.69 336 ASN A N 1
ATOM 2643 C CA . ASN A 1 336 ? 15.789 5.93 13.492 1 97.69 336 ASN A CA 1
ATOM 2644 C C . ASN A 1 336 ? 15.828 6.523 12.086 1 97.69 336 ASN A C 1
ATOM 2646 O O . ASN A 1 336 ? 16.328 7.637 11.891 1 97.69 336 ASN A O 1
ATOM 2650 N N . ILE A 1 337 ? 15.383 5.781 11.094 1 98.44 337 ILE A N 1
ATOM 2651 C CA . ILE A 1 337 ? 15.172 6.309 9.75 1 98.44 337 ILE A CA 1
ATOM 2652 C C . ILE A 1 337 ? 13.68 6.258 9.406 1 98.44 337 ILE A C 1
ATOM 2654 O O . ILE A 1 337 ? 13.062 5.195 9.461 1 98.44 337 ILE A O 1
ATOM 2658 N N . TRP A 1 338 ? 13.172 7.43 9.109 1 98.44 338 TRP A N 1
ATOM 2659 C CA . TRP A 1 338 ? 11.766 7.609 8.773 1 98.44 338 TRP A CA 1
ATOM 2660 C C . TRP A 1 338 ? 11.586 7.906 7.289 1 98.44 338 TRP A C 1
ATOM 2662 O O . TRP A 1 338 ? 12.461 8.516 6.668 1 98.44 338 TRP A O 1
ATOM 2672 N N . GLY A 1 339 ? 10.422 7.418 6.73 1 98.5 339 GLY A N 1
ATOM 2673 C CA . GLY A 1 339 ? 10.039 7.844 5.395 1 98.5 339 GLY A CA 1
ATOM 2674 C C . GLY A 1 339 ? 9.438 9.242 5.359 1 98.5 339 GLY A C 1
ATOM 2675 O O . GLY A 1 339 ? 9.383 9.922 6.387 1 98.5 339 GLY A O 1
ATOM 2676 N N . PRO A 1 340 ? 8.945 9.641 4.199 1 98.44 340 PRO A N 1
ATOM 2677 C CA . PRO A 1 340 ? 8.609 11.047 3.982 1 98.44 340 PRO A CA 1
ATOM 2678 C C . PRO A 1 340 ? 7.172 11.375 4.371 1 98.44 340 PRO A C 1
ATOM 2680 O O . PRO A 1 340 ? 6.789 12.547 4.414 1 98.44 340 PRO A O 1
ATOM 2683 N N . THR A 1 341 ? 6.359 10.398 4.668 1 98.06 341 THR A N 1
ATOM 2684 C CA . THR A 1 341 ? 4.945 10.68 4.887 1 98.06 341 THR A CA 1
ATOM 2685 C C . THR A 1 341 ? 4.719 11.242 6.289 1 98.06 341 THR A C 1
ATOM 2687 O O . THR A 1 341 ? 5.625 11.227 7.125 1 98.06 341 THR A O 1
ATOM 2690 N N . ALA A 1 342 ? 3.498 11.75 6.559 1 96.62 342 ALA A N 1
ATOM 2691 C CA . ALA A 1 342 ? 3.146 12.281 7.871 1 96.62 342 ALA A CA 1
ATOM 2692 C C . ALA A 1 342 ? 2.584 11.195 8.773 1 96.62 342 ALA A C 1
ATOM 2694 O O . ALA A 1 342 ? 1.901 11.484 9.758 1 96.62 342 ALA A O 1
ATOM 2695 N N . ASP A 1 343 ? 2.879 9.953 8.422 1 96.12 343 ASP A N 1
ATOM 2696 C CA . ASP A 1 343 ? 2.4 8.805 9.18 1 96.12 343 ASP A CA 1
ATOM 2697 C C . ASP A 1 343 ? 3.496 8.25 10.086 1 96.12 343 ASP A C 1
ATOM 2699 O O . ASP A 1 343 ? 4.594 7.93 9.617 1 96.12 343 ASP A O 1
ATOM 2703 N N . SER A 1 344 ? 3.152 8.047 11.344 1 95.5 344 SER A N 1
ATOM 2704 C CA . SER A 1 344 ? 4.141 7.559 12.297 1 95.5 344 SER A CA 1
ATOM 2705 C C . SER A 1 344 ? 4.434 6.078 12.086 1 95.5 344 SER A C 1
ATOM 2707 O O . SER A 1 344 ? 5.387 5.539 12.656 1 95.5 344 SER A O 1
ATOM 2709 N N . TYR A 1 345 ? 3.678 5.43 11.195 1 96.25 345 TYR A N 1
ATOM 2710 C CA . TYR A 1 345 ? 3.986 4.055 10.805 1 96.25 345 TYR A CA 1
ATOM 2711 C C . TYR A 1 345 ? 5.102 4.023 9.766 1 96.25 345 TYR A C 1
ATOM 2713 O O . TYR A 1 345 ? 5.652 2.959 9.469 1 96.25 345 TYR A O 1
ATOM 2721 N N . ASP A 1 346 ? 5.473 5.148 9.281 1 98 346 ASP A N 1
ATOM 2722 C CA . ASP A 1 346 ? 6.492 5.219 8.242 1 98 346 ASP A CA 1
ATOM 2723 C C . ASP A 1 346 ? 7.895 5.156 8.844 1 98 346 ASP A C 1
ATOM 2725 O O . ASP A 1 346 ? 8.742 6 8.547 1 98 346 ASP A O 1
ATOM 2729 N N . LEU A 1 347 ? 8.156 4.191 9.68 1 98.12 347 LEU A N 1
ATOM 2730 C CA . LEU A 1 347 ? 9.438 3.898 10.312 1 98.12 347 LEU A CA 1
ATOM 2731 C C . LEU A 1 347 ? 10.141 2.744 9.609 1 98.12 347 LEU A C 1
ATOM 2733 O O . LEU A 1 347 ? 9.648 1.615 9.609 1 98.12 347 LEU A O 1
ATOM 2737 N N . ILE A 1 348 ? 11.328 2.969 9.016 1 98.5 348 ILE A N 1
ATOM 2738 C CA . ILE A 1 348 ? 12.023 1.953 8.242 1 98.5 348 ILE A CA 1
ATOM 2739 C C . ILE A 1 348 ? 13.062 1.257 9.117 1 98.5 348 ILE A C 1
ATOM 2741 O O . ILE A 1 348 ? 13.203 0.032 9.07 1 98.5 348 ILE A O 1
ATOM 2745 N N . VAL A 1 349 ? 13.875 2.039 9.844 1 98.25 349 VAL A N 1
ATOM 2746 C CA . VAL A 1 349 ? 14.898 1.54 10.758 1 98.25 349 VAL A CA 1
ATOM 2747 C C . VAL A 1 349 ? 14.625 2.049 12.164 1 98.25 349 VAL A C 1
ATOM 2749 O O . VAL A 1 349 ? 14.477 3.256 12.383 1 98.25 349 VAL A O 1
ATOM 2752 N N . LYS A 1 350 ? 14.539 1.167 13.117 1 96.94 350 LYS A N 1
ATOM 2753 C CA . LYS A 1 350 ? 14.219 1.542 14.492 1 96.94 350 LYS A CA 1
ATOM 2754 C C . LYS A 1 350 ? 15.367 1.191 15.438 1 96.94 350 LYS A C 1
ATOM 2756 O O . LYS A 1 350 ? 15.727 0.021 15.578 1 96.94 350 LYS A O 1
ATOM 2761 N N . ASP A 1 351 ? 15.914 2.184 16.031 1 95.44 351 ASP A N 1
ATOM 2762 C CA . ASP A 1 351 ? 16.844 2.023 17.141 1 95.44 351 ASP A CA 1
ATOM 2763 C C . ASP A 1 351 ? 18.078 1.234 16.719 1 95.44 351 ASP A C 1
ATOM 2765 O O . ASP A 1 351 ? 18.453 0.249 17.359 1 95.44 351 ASP A O 1
ATOM 2769 N N . VAL A 1 352 ? 18.719 1.601 15.703 1 96.62 352 VAL A N 1
ATOM 2770 C CA . VAL A 1 352 ? 19.938 0.981 15.188 1 96.62 352 VAL A CA 1
ATOM 2771 C C . VAL A 1 352 ? 21.094 1.958 15.305 1 96.62 352 VAL A C 1
ATOM 2773 O O . VAL A 1 352 ? 20.922 3.17 15.164 1 96.62 352 VAL A O 1
ATOM 2776 N N . LEU A 1 353 ? 22.234 1.445 15.602 1 96.06 353 LEU A N 1
ATOM 2777 C CA . LEU A 1 353 ? 23.438 2.275 15.625 1 96.06 353 LEU A CA 1
ATOM 2778 C C . LEU A 1 353 ? 23.922 2.561 14.211 1 96.06 353 LEU A C 1
ATOM 2780 O O . LEU A 1 353 ? 24.297 1.638 13.484 1 96.06 353 LEU A O 1
ATOM 2784 N N . LEU A 1 354 ? 23.891 3.826 13.836 1 95.38 354 LEU A N 1
ATOM 2785 C CA . LEU A 1 354 ? 24.312 4.258 12.508 1 95.38 354 LEU A CA 1
ATOM 2786 C C . LEU A 1 354 ? 25.328 5.387 12.602 1 95.38 354 LEU A C 1
ATOM 2788 O O . LEU A 1 354 ? 25.406 6.074 13.625 1 95.38 354 LEU A O 1
ATOM 2792 N N . PRO A 1 355 ? 26.156 5.52 11.523 1 93.94 355 PRO A N 1
ATOM 2793 C CA . PRO A 1 355 ? 27.016 6.715 11.484 1 93.94 355 PRO A CA 1
ATOM 2794 C C . PRO A 1 355 ? 26.203 8.008 11.43 1 93.94 355 PRO A C 1
ATOM 2796 O O . PRO A 1 355 ? 24.984 7.973 11.25 1 93.94 355 PRO A O 1
ATOM 2799 N N . GLU A 1 356 ? 26.891 9.125 11.656 1 94 356 GLU A N 1
ATOM 2800 C CA . GLU A 1 356 ? 26.234 10.422 11.516 1 94 356 GLU A CA 1
ATOM 2801 C C . GLU A 1 356 ? 25.953 10.734 10.055 1 94 356 GLU A C 1
ATOM 2803 O O . GLU A 1 356 ? 26.875 10.836 9.242 1 94 356 GLU A O 1
ATOM 2808 N N . PHE A 1 357 ? 24.703 10.812 9.742 1 94.56 357 PHE A N 1
ATOM 2809 C CA . PHE A 1 357 ? 24.297 11.273 8.414 1 94.56 357 PHE A CA 1
ATOM 2810 C C . PHE A 1 357 ? 23.953 12.758 8.438 1 94.56 357 PHE A C 1
ATOM 2812 O O . PHE A 1 357 ? 23.625 13.305 9.484 1 94.56 357 PHE A O 1
ATOM 2819 N N . HIS A 1 358 ? 24.125 13.344 7.324 1 94.19 358 HIS A N 1
ATOM 2820 C CA . HIS A 1 358 ? 23.828 14.766 7.172 1 94.19 358 HIS A CA 1
ATOM 2821 C C . HIS A 1 358 ? 22.766 14.992 6.098 1 94.19 358 HIS A C 1
ATOM 2823 O O . HIS A 1 358 ? 22.625 14.18 5.18 1 94.19 358 HIS A O 1
ATOM 2829 N N . ILE A 1 359 ? 22.016 16.062 6.27 1 96.12 359 ILE A N 1
ATOM 2830 C CA . ILE A 1 359 ? 21.031 16.453 5.262 1 96.12 359 ILE A CA 1
ATOM 2831 C C . ILE A 1 359 ? 21.719 16.562 3.898 1 96.12 359 ILE A C 1
ATOM 2833 O O . ILE A 1 359 ? 22.766 17.188 3.768 1 96.12 359 ILE A O 1
ATOM 2837 N N . GLY A 1 360 ? 21.141 15.883 2.891 1 94.94 360 GLY A N 1
ATOM 2838 C CA . GLY A 1 360 ? 21.719 15.875 1.562 1 94.94 360 GLY A CA 1
ATOM 2839 C C . GLY A 1 360 ? 22.406 14.562 1.22 1 94.94 360 GLY A C 1
ATOM 2840 O O . GLY A 1 360 ? 22.688 14.289 0.051 1 94.94 360 GLY A O 1
ATOM 2841 N N . ASP A 1 361 ? 22.688 13.758 2.266 1 95.69 361 ASP A N 1
ATOM 2842 C CA . ASP A 1 361 ? 23.312 12.461 2.016 1 95.69 361 ASP A CA 1
ATOM 2843 C C . ASP A 1 361 ? 22.375 11.539 1.234 1 95.69 361 ASP A C 1
ATOM 2845 O O . ASP A 1 361 ? 21.156 11.664 1.326 1 95.69 361 ASP A O 1
ATOM 2849 N N . TRP A 1 362 ? 23 10.68 0.476 1 97.19 362 TRP A N 1
ATOM 2850 C CA . TRP A 1 362 ? 22.266 9.617 -0.215 1 97.19 362 TRP A CA 1
ATOM 2851 C C . TRP A 1 362 ? 22.531 8.266 0.436 1 97.19 362 TRP A C 1
ATOM 2853 O O . TRP A 1 362 ? 23.672 7.965 0.821 1 97.19 362 TRP A O 1
ATOM 2863 N N . LEU A 1 363 ? 21.469 7.535 0.608 1 97.19 363 LEU A N 1
ATOM 2864 C CA . LEU A 1 363 ? 21.531 6.191 1.165 1 97.19 363 LEU A CA 1
ATOM 2865 C C . LEU A 1 363 ? 21.25 5.145 0.092 1 97.19 363 LEU A C 1
ATOM 2867 O O . LEU A 1 363 ? 20.469 5.391 -0.833 1 97.19 363 LEU A O 1
ATOM 2871 N N . VAL A 1 364 ? 21.875 3.977 0.284 1 97.81 364 VAL A N 1
ATOM 2872 C CA . VAL A 1 364 ? 21.703 2.871 -0.651 1 97.81 364 VAL A CA 1
ATOM 2873 C C . VAL A 1 364 ? 21.094 1.671 0.072 1 97.81 364 VAL A C 1
ATOM 2875 O O . VAL A 1 364 ? 21.531 1.313 1.169 1 97.81 364 VAL A O 1
ATOM 2878 N N . TRP A 1 365 ? 20.094 1.116 -0.548 1 98.38 365 TRP A N 1
ATOM 2879 C CA . TRP A 1 365 ? 19.422 -0.081 -0.049 1 98.38 365 TRP A CA 1
ATOM 2880 C C . TRP A 1 365 ? 19.547 -1.229 -1.044 1 98.38 365 TRP A C 1
ATOM 2882 O O . TRP A 1 365 ? 19.078 -1.13 -2.18 1 98.38 365 TRP A O 1
ATOM 2892 N N . ARG A 1 366 ? 20.094 -2.346 -0.606 1 97.25 366 ARG A N 1
ATOM 2893 C CA . ARG A 1 366 ? 20.344 -3.494 -1.473 1 97.25 366 ARG A CA 1
ATOM 2894 C C . ARG A 1 366 ? 19.188 -4.477 -1.427 1 97.25 366 ARG A C 1
ATOM 2896 O O . ARG A 1 366 ? 18.344 -4.406 -0.53 1 97.25 366 ARG A O 1
ATOM 2903 N N . ASN A 1 367 ? 19.062 -5.359 -2.42 1 97.44 367 ASN A N 1
ATOM 2904 C CA . ASN A 1 367 ? 18.094 -6.449 -2.48 1 97.44 367 ASN A CA 1
ATOM 2905 C C . ASN A 1 367 ? 16.672 -5.934 -2.41 1 97.44 367 ASN A C 1
ATOM 2907 O O . ASN A 1 367 ? 15.859 -6.426 -1.616 1 97.44 367 ASN A O 1
ATOM 2911 N N . MET A 1 368 ? 16.406 -4.914 -3.244 1 98.38 368 MET A N 1
ATOM 2912 C CA . MET A 1 368 ? 15.109 -4.234 -3.229 1 98.38 368 MET A CA 1
ATOM 2913 C C . MET A 1 368 ? 14.242 -4.684 -4.406 1 98.38 368 MET A C 1
ATOM 2915 O O . MET A 1 368 ? 13.289 -4 -4.77 1 98.38 368 MET A O 1
ATOM 2919 N N . GLY A 1 369 ? 14.57 -5.844 -4.957 1 98.5 369 GLY A N 1
ATOM 2920 C CA . GLY A 1 369 ? 13.883 -6.219 -6.188 1 98.5 369 GLY A CA 1
ATOM 2921 C C . GLY A 1 369 ? 12.578 -6.949 -5.941 1 98.5 369 GLY A C 1
ATOM 2922 O O . GLY A 1 369 ? 11.695 -6.961 -6.801 1 98.5 369 GLY A O 1
ATOM 2923 N N . ALA A 1 370 ? 12.438 -7.609 -4.852 1 98 370 ALA A N 1
ATOM 2924 C CA . ALA A 1 370 ? 11.281 -8.469 -4.605 1 98 370 ALA A CA 1
ATOM 2925 C C . ALA A 1 370 ? 10.289 -7.789 -3.664 1 98 370 ALA A C 1
ATOM 2927 O O . ALA A 1 370 ? 10.633 -7.457 -2.527 1 98 370 ALA A O 1
ATOM 2928 N N . TYR A 1 371 ? 9.008 -7.578 -4.168 1 97.38 371 TYR A N 1
ATOM 2929 C CA . TYR A 1 371 ? 7.863 -7.148 -3.371 1 97.38 371 TYR A CA 1
ATOM 2930 C C . TYR A 1 371 ? 8.125 -5.797 -2.719 1 97.38 371 TYR A C 1
ATOM 2932 O O . TYR A 1 371 ? 7.855 -5.613 -1.529 1 97.38 371 TYR A O 1
ATOM 2940 N N . THR A 1 372 ? 8.75 -4.922 -3.408 1 98.25 372 THR A N 1
ATOM 2941 C CA . THR A 1 372 ? 8.914 -3.529 -3.014 1 98.25 372 THR A CA 1
ATOM 2942 C C . THR A 1 372 ? 8.102 -2.609 -3.926 1 98.25 372 THR A C 1
ATOM 2944 O O . THR A 1 372 ? 6.969 -2.248 -3.605 1 98.25 372 THR A O 1
ATOM 2947 N N . LEU A 1 373 ? 8.492 -2.59 -5.238 1 98.06 373 LEU A N 1
ATOM 2948 C CA . LEU A 1 373 ? 7.828 -1.737 -6.223 1 98.06 373 LEU A CA 1
ATOM 2949 C C . LEU A 1 373 ? 6.375 -2.152 -6.414 1 98.06 373 LEU A C 1
ATOM 2951 O O . LEU A 1 373 ? 5.492 -1.299 -6.52 1 98.06 373 LEU A O 1
ATOM 2955 N N . THR A 1 374 ? 6.156 -3.41 -6.406 1 97.88 374 THR A N 1
ATOM 2956 C CA . THR A 1 374 ? 4.836 -3.93 -6.738 1 97.88 374 THR A CA 1
ATOM 2957 C C . THR A 1 374 ? 3.832 -3.605 -5.633 1 97.88 374 THR A C 1
ATOM 2959 O O . THR A 1 374 ? 2.621 -3.627 -5.863 1 97.88 374 THR A O 1
ATOM 2962 N N . LEU A 1 375 ? 4.328 -3.299 -4.449 1 98.12 375 LEU A N 1
ATOM 2963 C CA . LEU A 1 375 ? 3.469 -3.035 -3.301 1 98.12 375 LEU A CA 1
ATOM 2964 C C . LEU A 1 375 ? 3.406 -1.54 -3.002 1 98.12 375 LEU A C 1
ATOM 2966 O O . LEU A 1 375 ? 2.842 -1.129 -1.986 1 98.12 375 LEU A O 1
ATOM 2970 N N . SER A 1 376 ? 3.893 -0.719 -3.842 1 98.38 376 SER A N 1
ATOM 2971 C CA . SER A 1 376 ? 4.102 0.698 -3.564 1 98.38 376 SER A CA 1
ATOM 2972 C C . SER A 1 376 ? 2.844 1.51 -3.855 1 98.38 376 SER A C 1
ATOM 2974 O O . SER A 1 376 ? 1.992 1.085 -4.641 1 98.38 376 SER A O 1
ATOM 2976 N N . ASN A 1 377 ? 2.674 2.564 -3.182 1 98.25 377 ASN A N 1
ATOM 2977 C CA . ASN A 1 377 ? 1.681 3.588 -3.49 1 98.25 377 ASN A CA 1
ATOM 2978 C C . ASN A 1 377 ? 2.23 4.992 -3.252 1 98.25 377 ASN A C 1
ATOM 2980 O O . ASN A 1 377 ? 3.428 5.16 -3.016 1 98.25 377 ASN A O 1
ATOM 2984 N N . THR A 1 378 ? 1.416 6.016 -3.438 1 98.12 378 THR A N 1
ATOM 2985 C CA . THR A 1 378 ? 1.854 7.406 -3.4 1 98.12 378 THR A CA 1
ATOM 2986 C C . THR A 1 378 ? 1.222 8.141 -2.221 1 98.12 378 THR A C 1
ATOM 2988 O O . THR A 1 378 ? 0.869 9.312 -2.332 1 98.12 378 THR A O 1
ATOM 2991 N N . PHE A 1 379 ? 1.065 7.492 -1.062 1 98.38 379 PHE A N 1
ATOM 2992 C CA . PHE A 1 379 ? 0.476 8.117 0.117 1 98.38 379 PHE A CA 1
ATOM 2993 C C . PHE A 1 379 ? 1.13 9.461 0.402 1 98.38 379 PHE A C 1
ATOM 2995 O O . PHE A 1 379 ? 2.344 9.609 0.251 1 98.38 379 PHE A O 1
ATOM 3002 N N . ASN A 1 380 ? 0.343 10.555 0.767 1 98.25 380 ASN A N 1
ATOM 3003 C CA . ASN A 1 380 ? 0.743 11.938 1.036 1 98.25 380 ASN A CA 1
ATOM 3004 C C . ASN A 1 380 ? 1.291 12.617 -0.215 1 98.25 380 ASN A C 1
ATOM 3006 O O . ASN A 1 380 ? 1.832 13.719 -0.141 1 98.25 380 ASN A O 1
ATOM 3010 N N . GLY A 1 381 ? 1.178 11.938 -1.374 1 97.56 381 GLY A N 1
ATOM 3011 C CA . GLY A 1 381 ? 1.598 12.539 -2.629 1 97.56 381 GLY A CA 1
ATOM 3012 C C . GLY A 1 381 ? 3.047 12.258 -2.973 1 97.56 381 GLY A C 1
ATOM 3013 O O . GLY A 1 381 ? 3.566 12.766 -3.969 1 97.56 381 GLY A O 1
ATOM 3014 N N . PHE A 1 382 ? 3.717 11.438 -2.195 1 98.25 382 PHE A N 1
ATOM 3015 C CA . PHE A 1 382 ? 5.113 11.125 -2.482 1 98.25 382 PHE A CA 1
ATOM 3016 C C . PHE A 1 382 ? 5.219 10.07 -3.58 1 98.25 382 PHE A C 1
ATOM 3018 O O . PHE A 1 382 ? 4.512 9.062 -3.547 1 98.25 382 PHE A O 1
ATOM 3025 N N . PRO A 1 383 ? 6.098 10.242 -4.516 1 97.75 383 PRO A N 1
ATOM 3026 C CA . PRO A 1 383 ? 6.094 9.414 -5.723 1 97.75 383 PRO A CA 1
ATOM 3027 C C . PRO A 1 383 ? 6.703 8.031 -5.492 1 97.75 383 PRO A C 1
ATOM 3029 O O . PRO A 1 383 ? 7.512 7.855 -4.578 1 97.75 383 PRO A O 1
ATOM 3032 N N . ILE A 1 384 ? 6.289 7.059 -6.285 1 98.38 384 ILE A N 1
ATOM 3033 C CA . ILE A 1 384 ? 6.98 5.781 -6.418 1 98.38 384 ILE A CA 1
ATOM 3034 C C . ILE A 1 384 ? 8.305 5.988 -7.145 1 98.38 384 ILE A C 1
ATOM 3036 O O . ILE A 1 384 ? 8.359 6.648 -8.188 1 98.38 384 ILE A O 1
ATOM 3040 N N . PRO A 1 385 ? 9.383 5.492 -6.621 1 98.62 385 PRO A N 1
ATOM 3041 C CA . PRO A 1 385 ? 10.68 5.711 -7.266 1 98.62 385 PRO A CA 1
ATOM 3042 C C . PRO A 1 385 ? 10.734 5.148 -8.688 1 98.62 385 PRO A C 1
ATOM 3044 O O . PRO A 1 385 ? 10.18 4.078 -8.953 1 98.62 385 PRO A O 1
ATOM 3047 N N . THR A 1 386 ? 11.391 5.844 -9.594 1 98.25 386 THR A N 1
ATOM 3048 C CA . THR A 1 386 ? 11.594 5.363 -10.961 1 98.25 386 THR A CA 1
ATOM 3049 C C . THR A 1 386 ? 12.664 4.277 -10.992 1 98.25 386 THR A C 1
ATOM 3051 O O . THR A 1 386 ? 13.453 4.145 -10.055 1 98.25 386 THR A O 1
ATOM 3054 N N . VAL A 1 387 ? 12.656 3.473 -12.031 1 98.69 387 VAL A N 1
ATOM 3055 C CA . VAL A 1 387 ? 13.648 2.42 -12.211 1 98.69 387 VAL A CA 1
ATOM 3056 C C . VAL A 1 387 ? 14.578 2.781 -13.375 1 98.69 387 VAL A C 1
ATOM 3058 O O . VAL A 1 387 ? 14.109 3.117 -14.461 1 98.69 387 VAL A O 1
ATOM 3061 N N . ARG A 1 388 ? 15.883 2.768 -13.07 1 98.56 388 ARG A N 1
ATOM 3062 C CA . ARG A 1 388 ? 16.922 3.012 -14.062 1 98.56 388 ARG A CA 1
ATOM 3063 C C . ARG A 1 388 ? 17.688 1.729 -14.383 1 98.56 388 ARG A C 1
ATOM 3065 O O . ARG A 1 388 ? 18.672 1.398 -13.719 1 98.56 388 ARG A O 1
ATOM 3072 N N . PRO A 1 389 ? 17.312 1.086 -15.492 1 98.75 389 PRO A N 1
ATOM 3073 C CA . PRO A 1 389 ? 17.984 -0.17 -15.828 1 98.75 389 PRO A CA 1
ATOM 3074 C C . PRO A 1 389 ? 19.344 0.048 -16.484 1 98.75 389 PRO A C 1
ATOM 3076 O O . PRO A 1 389 ? 19.516 0.981 -17.281 1 98.75 389 PRO A O 1
ATOM 3079 N N . PHE A 1 390 ? 20.312 -0.796 -16.172 1 98.81 390 PHE A N 1
ATOM 3080 C CA . PHE A 1 390 ? 21.625 -0.759 -16.828 1 98.81 390 PHE A CA 1
ATOM 3081 C C . PHE A 1 390 ? 22.141 -2.168 -17.094 1 98.81 390 PHE A C 1
ATOM 3083 O O . PHE A 1 390 ? 21.641 -3.137 -16.516 1 98.81 390 PHE A O 1
ATOM 3090 N N . ILE A 1 391 ? 23.062 -2.289 -17.984 1 98.75 391 ILE A N 1
ATOM 3091 C CA . ILE A 1 391 ? 23.703 -3.555 -18.328 1 98.75 391 ILE A CA 1
ATOM 3092 C C . ILE A 1 391 ? 25.141 -3.307 -18.781 1 98.75 391 ILE A C 1
ATOM 3094 O O . ILE A 1 391 ? 25.438 -2.275 -19.375 1 98.75 391 ILE A O 1
ATOM 3098 N N . ARG A 1 392 ? 26 -4.156 -18.453 1 98.5 392 ARG A N 1
ATOM 3099 C CA . ARG A 1 392 ? 27.391 -4.035 -18.875 1 98.5 392 ARG A CA 1
ATOM 3100 C C . ARG A 1 392 ? 27.562 -4.43 -20.344 1 98.5 392 ARG A C 1
ATOM 3102 O O . ARG A 1 392 ? 26.875 -5.316 -20.828 1 98.5 392 ARG A O 1
ATOM 3109 N N . GLU A 1 393 ? 28.562 -3.855 -20.938 1 98.19 393 GLU A N 1
ATOM 3110 C CA . GLU A 1 393 ? 28.766 -3.957 -22.375 1 98.19 393 GLU A CA 1
ATOM 3111 C C . GLU A 1 393 ? 28.875 -5.414 -22.812 1 98.19 393 GLU A C 1
ATOM 3113 O O . GLU A 1 393 ? 28.266 -5.816 -23.812 1 98.19 393 GLU A O 1
ATOM 3118 N N . SER A 1 394 ? 29.672 -6.184 -22.172 1 98.19 394 SER A N 1
ATOM 3119 C CA . SER A 1 394 ? 29.859 -7.582 -22.547 1 98.19 394 SER A CA 1
ATOM 3120 C C . SER A 1 394 ? 28.562 -8.375 -22.406 1 98.19 394 SER A C 1
ATOM 3122 O O . SER A 1 394 ? 28.25 -9.219 -23.234 1 98.19 394 SER A O 1
ATOM 3124 N N . GLN A 1 395 ? 27.844 -8.102 -21.391 1 97.94 395 GLN A N 1
ATOM 3125 C CA . GLN A 1 395 ? 26.562 -8.758 -21.172 1 97.94 395 GLN A CA 1
ATOM 3126 C C . GLN A 1 395 ? 25.547 -8.359 -22.234 1 97.94 395 GLN A C 1
ATOM 3128 O O . GLN A 1 395 ? 24.75 -9.195 -22.672 1 97.94 395 GLN A O 1
ATOM 3133 N N . TRP A 1 396 ? 25.625 -7.105 -22.594 1 97.69 396 TRP A N 1
ATOM 3134 C CA . TRP A 1 396 ? 24.719 -6.582 -23.609 1 97.69 396 TRP A CA 1
ATOM 3135 C C . TRP A 1 396 ? 24.938 -7.289 -24.938 1 97.69 396 TRP A C 1
ATOM 3137 O O . TRP A 1 396 ? 23.969 -7.727 -25.578 1 97.69 396 TRP A O 1
ATOM 3147 N N . LYS A 1 397 ? 26.141 -7.43 -25.312 1 97.19 397 LYS A N 1
ATOM 3148 C CA . LYS A 1 397 ? 26.484 -8.109 -26.562 1 97.19 397 LYS A CA 1
ATOM 3149 C C . LYS A 1 397 ? 26.016 -9.562 -26.531 1 97.19 397 LYS A C 1
ATOM 3151 O O . LYS A 1 397 ? 25.453 -10.062 -27.516 1 97.19 397 LYS A O 1
ATOM 3156 N N . SER A 1 398 ? 26.312 -10.172 -25.453 1 96.94 398 SER A N 1
ATOM 3157 C CA . SER A 1 398 ? 25.906 -11.562 -25.281 1 96.94 398 SER A CA 1
ATOM 3158 C C . SER A 1 398 ? 24.391 -11.703 -25.344 1 96.94 398 SER A C 1
ATOM 3160 O O . SER A 1 398 ? 23.875 -12.641 -25.953 1 96.94 398 SER A O 1
ATOM 3162 N N . PHE A 1 399 ? 23.688 -10.836 -24.734 1 96.94 399 PHE A N 1
ATOM 3163 C CA . PHE A 1 399 ? 22.234 -10.836 -24.703 1 96.94 399 PHE A CA 1
ATOM 3164 C C . PHE A 1 399 ? 21.656 -10.672 -26.109 1 96.94 399 PHE A C 1
ATOM 3166 O O . PHE A 1 399 ? 20.797 -11.453 -26.531 1 96.94 399 PHE A O 1
ATOM 3173 N N . LEU A 1 400 ? 22.141 -9.727 -26.844 1 95.12 400 LEU A N 1
ATOM 3174 C CA . LEU A 1 400 ? 21.672 -9.484 -28.203 1 95.12 400 LEU A CA 1
ATOM 3175 C C . LEU A 1 400 ? 21.906 -10.703 -29.078 1 95.12 400 LEU A C 1
ATOM 3177 O O . LEU A 1 400 ? 21.062 -11.07 -29.891 1 95.12 400 LEU A O 1
ATOM 3181 N N . ALA A 1 401 ? 23.031 -11.312 -28.875 1 94.88 401 ALA A N 1
ATOM 3182 C CA . ALA A 1 401 ? 23.344 -12.508 -29.656 1 94.88 401 ALA A CA 1
ATOM 3183 C C . ALA A 1 401 ? 22.375 -13.641 -29.344 1 94.88 401 ALA A C 1
ATOM 3185 O O . ALA A 1 401 ? 21.953 -14.375 -30.25 1 94.88 401 ALA A O 1
ATOM 3186 N N . GLN A 1 402 ? 22.109 -13.758 -28.156 1 93.25 402 GLN A N 1
ATOM 3187 C CA . GLN A 1 402 ? 21.203 -14.82 -27.703 1 93.25 402 GLN A CA 1
ATOM 3188 C C . GLN A 1 402 ? 19.797 -14.625 -28.266 1 93.25 402 GLN A C 1
ATOM 3190 O O . GLN A 1 402 ? 19.188 -15.578 -28.75 1 93.25 402 GLN A O 1
ATOM 3195 N N . ILE A 1 403 ? 19.234 -13.422 -28.172 1 92.38 403 ILE A N 1
ATOM 3196 C CA . ILE A 1 403 ? 17.844 -13.211 -28.562 1 92.38 403 ILE A CA 1
ATOM 3197 C C . ILE A 1 403 ? 17.719 -13.273 -30.078 1 92.38 403 ILE A C 1
ATOM 3199 O O . ILE A 1 403 ? 16.641 -13.57 -30.609 1 92.38 403 ILE A O 1
ATOM 3203 N N . HIS A 1 404 ? 18.812 -13.031 -30.781 1 88.75 404 HIS A N 1
ATOM 3204 C CA . HIS A 1 404 ? 18.812 -13.156 -32.219 1 88.75 404 HIS A CA 1
ATOM 3205 C C . HIS A 1 404 ? 18.75 -14.625 -32.656 1 88.75 404 HIS A C 1
ATOM 3207 O O . HIS A 1 404 ? 18.266 -14.938 -33.75 1 88.75 404 HIS A O 1
ATOM 3213 N N . GLN A 1 405 ? 19.188 -15.461 -31.828 1 87.19 405 GLN A N 1
ATOM 3214 C CA . GLN A 1 405 ? 19.188 -16.891 -32.125 1 87.19 405 GLN A CA 1
ATOM 3215 C C . GLN A 1 405 ? 17.828 -17.516 -31.797 1 87.19 405 GLN A C 1
ATOM 3217 O O . GLN A 1 405 ? 17.484 -18.578 -32.312 1 87.19 405 GLN A O 1
ATOM 3222 N N . ILE A 1 406 ? 17.141 -16.984 -31 1 82.12 406 ILE A N 1
ATOM 3223 C CA . ILE A 1 406 ? 15.828 -17.469 -30.609 1 82.12 406 ILE A CA 1
ATOM 3224 C C . ILE A 1 406 ? 14.797 -17.094 -31.672 1 82.12 406 ILE A C 1
ATOM 3226 O O . ILE A 1 406 ? 13.922 -17.891 -32 1 82.12 406 ILE A O 1
ATOM 3230 N N . MET B 1 1 ? -14.523 31.625 -13.094 1 35.44 1 MET B N 1
ATOM 3231 C CA . MET B 1 1 ? -14.867 30.906 -11.867 1 35.44 1 MET B CA 1
ATOM 3232 C C . MET B 1 1 ? -14.734 29.406 -12.055 1 35.44 1 MET B C 1
ATOM 3234 O O . MET B 1 1 ? -14.984 28.641 -11.133 1 35.44 1 MET B O 1
ATOM 3238 N N . SER B 1 2 ? -15.242 28.75 -13.289 1 49.81 2 SER B N 1
ATOM 3239 C CA . SER B 1 2 ? -16.125 27.609 -13.508 1 49.81 2 SER B CA 1
ATOM 3240 C C . SER B 1 2 ? -15.359 26.297 -13.359 1 49.81 2 SER B C 1
ATOM 3242 O O . SER B 1 2 ? -15.641 25.328 -14.07 1 49.81 2 SER B O 1
ATOM 3244 N N . HIS B 1 3 ? -14.242 26.344 -12.727 1 60.59 3 HIS B N 1
ATOM 3245 C CA . HIS B 1 3 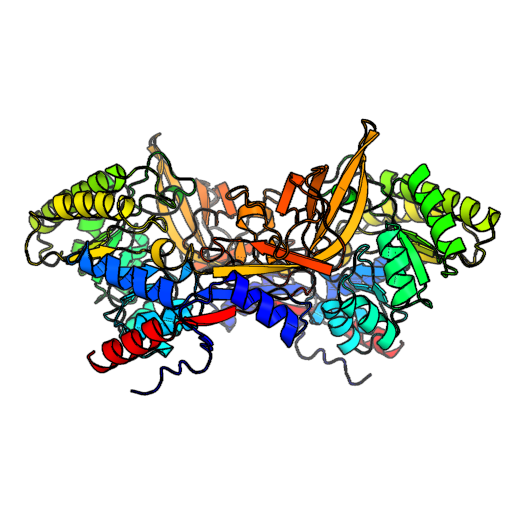? -13.344 25.188 -12.734 1 60.59 3 HIS B CA 1
ATOM 3246 C C . HIS B 1 3 ? -13.898 24.062 -11.875 1 60.59 3 HIS B C 1
ATOM 3248 O O . HIS B 1 3 ? -13.344 22.953 -11.875 1 60.59 3 HIS B O 1
ATOM 3254 N N . LEU B 1 4 ? -14.859 24.5 -11.172 1 73.62 4 LEU B N 1
ATOM 3255 C CA . LEU B 1 4 ? -15.438 23.422 -10.383 1 73.62 4 LEU B CA 1
ATOM 3256 C C . LEU B 1 4 ? -16.594 22.766 -11.133 1 73.62 4 LEU B C 1
ATOM 3258 O O . LEU B 1 4 ? -17.609 23.391 -11.391 1 73.62 4 LEU B O 1
ATOM 3262 N N . ASP B 1 5 ? -16.25 21.766 -11.812 1 86.06 5 ASP B N 1
ATOM 3263 C CA . ASP B 1 5 ? -17.25 20.922 -12.453 1 86.06 5 ASP B CA 1
ATOM 3264 C C . ASP B 1 5 ? -17.672 19.781 -11.531 1 86.06 5 ASP B C 1
ATOM 3266 O O . ASP B 1 5 ? -16.828 19.094 -10.961 1 86.06 5 ASP B O 1
ATOM 3270 N N . PHE B 1 6 ? -19.062 19.844 -11.203 1 93.81 6 PHE B N 1
ATOM 3271 C CA . PHE B 1 6 ? -19.609 18.812 -10.328 1 93.81 6 PHE B CA 1
ATOM 3272 C C . PHE B 1 6 ? -20.422 17.797 -11.117 1 93.81 6 PHE B C 1
ATOM 3274 O O . PHE B 1 6 ? -21.312 17.141 -10.57 1 93.81 6 PHE B O 1
ATOM 3281 N N . LYS B 1 7 ? -20.109 17.594 -12.422 1 91 7 LYS B N 1
ATOM 3282 C CA . LYS B 1 7 ? -20.875 16.75 -13.328 1 91 7 LYS B CA 1
ATOM 3283 C C . LYS B 1 7 ? -20.797 15.289 -12.922 1 91 7 LYS B C 1
ATOM 3285 O O . LYS B 1 7 ? -21.656 14.484 -13.273 1 91 7 LYS B O 1
ATOM 3290 N N . ASP B 1 8 ? -19.781 14.969 -12.172 1 94.06 8 ASP B N 1
ATOM 3291 C CA . ASP B 1 8 ? -19.578 13.578 -11.797 1 94.06 8 ASP B CA 1
ATOM 3292 C C . ASP B 1 8 ? -20.438 13.195 -10.602 1 94.06 8 ASP B C 1
ATOM 3294 O O . ASP B 1 8 ? -20.547 12.016 -10.258 1 94.06 8 ASP B O 1
ATOM 3298 N N . ILE B 1 9 ? -21.125 14.164 -9.984 1 97.94 9 ILE B N 1
ATOM 3299 C CA . ILE B 1 9 ? -21.969 13.898 -8.82 1 97.94 9 ILE B CA 1
ATOM 3300 C C . ILE B 1 9 ? -23.375 13.539 -9.281 1 97.94 9 ILE B C 1
ATOM 3302 O O . ILE B 1 9 ? -24.047 14.328 -9.953 1 97.94 9 ILE B O 1
ATOM 3306 N N . GLN B 1 10 ? -23.859 12.414 -8.922 1 98.06 10 GLN B N 1
ATOM 3307 C CA . GLN B 1 10 ? -25.219 11.992 -9.25 1 98.06 10 GLN B CA 1
ATOM 3308 C C . GLN B 1 10 ? -26.234 12.578 -8.258 1 98.06 10 GLN B C 1
ATOM 3310 O O . GLN B 1 10 ? -26.094 12.406 -7.047 1 98.06 10 GLN B O 1
ATOM 3315 N N . VAL B 1 11 ? -27.25 13.266 -8.742 1 98.38 11 VAL B N 1
ATOM 3316 C CA . VAL B 1 11 ? -28.312 13.773 -7.895 1 98.38 11 VAL B CA 1
ATOM 3317 C C . VAL B 1 11 ? -29.422 12.734 -7.773 1 98.38 11 VAL B C 1
ATOM 3319 O O . VAL B 1 11 ? -29.938 12.242 -8.781 1 98.38 11 VAL B O 1
ATOM 3322 N N . VAL B 1 12 ? -29.766 12.406 -6.574 1 98.5 12 VAL B N 1
ATOM 3323 C CA . VAL B 1 12 ? -30.766 11.375 -6.352 1 98.5 12 VAL B CA 1
ATOM 3324 C C . VAL B 1 12 ? -31.922 11.945 -5.527 1 98.5 12 VAL B C 1
ATOM 3326 O O . VAL B 1 12 ? -31.828 13.055 -5.004 1 98.5 12 VAL B O 1
ATOM 3329 N N . ASN B 1 13 ? -33 11.117 -5.398 1 98.12 13 ASN B N 1
ATOM 3330 C CA . ASN B 1 13 ? -34.156 11.523 -4.605 1 98.12 13 ASN B CA 1
ATOM 3331 C C . ASN B 1 13 ? -33.812 11.609 -3.121 1 98.12 13 ASN B C 1
ATOM 3333 O O . ASN B 1 13 ? -32.938 10.867 -2.635 1 98.12 13 ASN B O 1
ATOM 3337 N N . ASP B 1 14 ? -34.5 12.391 -2.395 1 98.06 14 ASP B N 1
ATOM 3338 C CA . ASP B 1 14 ? -34.219 12.664 -0.989 1 98.06 14 ASP B CA 1
ATOM 3339 C C . ASP B 1 14 ? -34.406 11.414 -0.134 1 98.06 14 ASP B C 1
ATOM 3341 O O . ASP B 1 14 ? -33.875 11.328 0.976 1 98.06 14 ASP B O 1
ATOM 3345 N N . ASN B 1 15 ? -35.094 10.422 -0.608 1 97.12 15 ASN B N 1
ATOM 3346 C CA . ASN B 1 15 ? -35.406 9.234 0.177 1 97.12 15 ASN B CA 1
ATOM 3347 C C . ASN B 1 15 ? -34.406 8.117 -0.09 1 97.12 15 ASN B C 1
ATOM 3349 O O . ASN B 1 15 ? -34.469 7.043 0.512 1 97.12 15 ASN B O 1
ATOM 3353 N N . VAL B 1 16 ? -33.5 8.406 -0.895 1 96.5 16 VAL B N 1
ATOM 3354 C CA . VAL B 1 16 ? -32.5 7.406 -1.312 1 96.5 16 VAL B CA 1
ATOM 3355 C C . VAL B 1 16 ? -31.312 7.43 -0.367 1 96.5 16 VAL B C 1
ATOM 3357 O O . VAL B 1 16 ? -30.828 8.5 0.002 1 96.5 16 VAL B O 1
ATOM 3360 N N . ASN B 1 17 ? -30.859 6.277 0.152 1 94.69 17 ASN B N 1
ATOM 3361 C CA . ASN B 1 17 ? -29.641 6.176 0.954 1 94.69 17 ASN B CA 1
ATOM 3362 C C . ASN B 1 17 ? -28.516 5.477 0.188 1 94.69 17 ASN B C 1
ATOM 3364 O O . ASN B 1 17 ? -28.672 5.164 -0.994 1 94.69 17 ASN B O 1
ATOM 3368 N N . ASP B 1 18 ? -27.359 5.316 0.815 1 95.62 18 ASP B N 1
ATOM 3369 C CA . ASP B 1 18 ? -26.188 4.781 0.148 1 95.62 18 ASP B CA 1
ATOM 3370 C C . ASP B 1 18 ? -26.438 3.363 -0.363 1 95.62 18 ASP B C 1
ATOM 3372 O O . ASP B 1 18 ? -26.016 3.016 -1.471 1 95.62 18 ASP B O 1
ATOM 3376 N N . ILE B 1 19 ? -27.109 2.514 0.374 1 96.5 19 ILE B N 1
ATOM 3377 C CA . ILE B 1 19 ? -27.375 1.131 -0.012 1 96.5 19 ILE B CA 1
ATOM 3378 C C . ILE B 1 19 ? -28.266 1.102 -1.25 1 96.5 19 ILE B C 1
ATOM 3380 O O . ILE B 1 19 ? -28.094 0.259 -2.133 1 96.5 19 ILE B O 1
ATOM 3384 N N . ASP B 1 20 ? -29.234 2.006 -1.267 1 97.12 20 ASP B N 1
ATOM 3385 C CA . ASP B 1 20 ? -30.094 2.111 -2.445 1 97.12 20 ASP B CA 1
ATOM 3386 C C . ASP B 1 20 ? -29.281 2.432 -3.691 1 97.12 20 ASP B C 1
ATOM 3388 O O . ASP B 1 20 ? -29.5 1.858 -4.758 1 97.12 20 ASP B O 1
ATOM 3392 N N . VAL B 1 21 ? -28.375 3.357 -3.527 1 98.12 21 VAL B N 1
ATOM 3393 C CA . VAL B 1 21 ? -27.531 3.75 -4.645 1 98.12 21 VAL B CA 1
ATOM 3394 C C . VAL B 1 21 ? -26.688 2.559 -5.094 1 98.12 21 VAL B C 1
ATOM 3396 O O . VAL B 1 21 ? -26.531 2.312 -6.293 1 98.12 21 VAL B O 1
ATOM 3399 N N . ILE B 1 22 ? -26.125 1.84 -4.188 1 98.06 22 ILE B N 1
ATOM 3400 C CA . ILE B 1 22 ? -25.297 0.67 -4.48 1 98.06 22 ILE B CA 1
ATOM 3401 C C . ILE B 1 22 ? -26.125 -0.365 -5.234 1 98.06 22 ILE B C 1
ATOM 3403 O O . ILE B 1 22 ? -25.688 -0.898 -6.258 1 98.06 22 ILE B O 1
ATOM 3407 N N . ARG B 1 23 ? -27.344 -0.638 -4.746 1 97.25 23 ARG B N 1
ATOM 3408 C CA . ARG B 1 23 ? -28.219 -1.603 -5.402 1 97.25 23 ARG B CA 1
ATOM 3409 C C . ARG B 1 23 ? -28.516 -1.186 -6.84 1 97.25 23 ARG B C 1
ATOM 3411 O O . ARG B 1 23 ? -28.516 -2.021 -7.746 1 97.25 23 ARG B O 1
ATOM 3418 N N . ASP B 1 24 ? -28.766 0.059 -6.988 1 97.31 24 ASP B N 1
ATOM 3419 C CA . ASP B 1 24 ? -29.078 0.577 -8.32 1 97.31 24 ASP B CA 1
ATOM 3420 C C . ASP B 1 24 ? -27.891 0.387 -9.266 1 97.31 24 ASP B C 1
ATOM 3422 O O . ASP B 1 24 ? -28.062 -0.014 -10.414 1 97.31 24 ASP B O 1
ATOM 3426 N N . ILE B 1 25 ? -26.703 0.692 -8.789 1 97.56 25 ILE B N 1
ATOM 3427 C CA . ILE B 1 25 ? -25.5 0.545 -9.594 1 97.56 25 ILE B CA 1
ATOM 3428 C C . ILE B 1 25 ? -25.312 -0.921 -9.984 1 97.56 25 ILE B C 1
ATOM 3430 O O . ILE B 1 25 ? -25.047 -1.233 -11.141 1 97.56 25 ILE B O 1
ATOM 3434 N N . ILE B 1 26 ? -25.438 -1.812 -9.039 1 96.69 26 ILE B N 1
ATOM 3435 C CA . ILE B 1 26 ? -25.25 -3.238 -9.273 1 96.69 26 ILE B CA 1
ATOM 3436 C C . ILE B 1 26 ? -26.266 -3.721 -10.312 1 96.69 26 ILE B C 1
ATOM 3438 O O . ILE B 1 26 ? -25.906 -4.457 -11.242 1 96.69 26 ILE B O 1
ATOM 3442 N N . LYS B 1 27 ? -27.531 -3.297 -10.18 1 96 27 LYS B N 1
ATOM 3443 C CA . LYS B 1 27 ? -28.609 -3.748 -11.062 1 96 27 LYS B CA 1
ATOM 3444 C C . LYS B 1 27 ? -28.438 -3.188 -12.469 1 96 27 LYS B C 1
ATOM 3446 O O . LYS B 1 27 ? -28.672 -3.893 -13.453 1 96 27 LYS B O 1
ATOM 3451 N N . THR B 1 28 ? -28.031 -1.947 -12.562 1 97.12 28 THR B N 1
ATOM 3452 C CA . THR B 1 28 ? -28.031 -1.249 -13.844 1 97.12 28 THR B CA 1
ATOM 3453 C C . THR B 1 28 ? -26.734 -1.526 -14.602 1 97.12 28 THR B C 1
ATOM 3455 O O . THR B 1 28 ? -26.75 -1.766 -15.812 1 97.12 28 THR B O 1
ATOM 3458 N N . GLU B 1 29 ? -25.609 -1.496 -13.922 1 95.88 29 GLU B N 1
ATOM 3459 C CA . GLU B 1 29 ? -24.328 -1.575 -14.586 1 95.88 29 GLU B CA 1
ATOM 3460 C C . GLU B 1 29 ? -23.766 -2.996 -14.547 1 95.88 29 GLU B C 1
ATOM 3462 O O . GLU B 1 29 ? -22.859 -3.338 -15.312 1 95.88 29 GLU B O 1
ATOM 3467 N N . LYS B 1 30 ? -24.219 -3.824 -13.625 1 93.19 30 LYS B N 1
ATOM 3468 C CA . LYS B 1 30 ? -23.75 -5.195 -13.445 1 93.19 30 LYS B CA 1
ATOM 3469 C C . LYS B 1 30 ? -22.219 -5.25 -13.398 1 93.19 30 LYS B C 1
ATOM 3471 O O . LYS B 1 30 ? -21.594 -6.02 -14.133 1 93.19 30 LYS B O 1
ATOM 3476 N N . PRO B 1 31 ? -21.672 -4.457 -12.531 1 92.25 31 PRO B N 1
ATOM 3477 C CA . PRO B 1 31 ? -20.219 -4.426 -12.43 1 92.25 31 PRO B CA 1
ATOM 3478 C C . PRO B 1 31 ? -19.641 -5.703 -11.82 1 92.25 31 PRO B C 1
ATOM 3480 O O . PRO B 1 31 ? -20.375 -6.492 -11.227 1 92.25 31 PRO B O 1
ATOM 3483 N N . GLU B 1 32 ? -18.312 -5.957 -12.039 1 94.06 32 GLU B N 1
ATOM 3484 C CA . GLU B 1 32 ? -17.578 -6.984 -11.305 1 94.06 32 GLU B CA 1
ATOM 3485 C C . GLU B 1 32 ? -16.547 -6.367 -10.367 1 94.06 32 GLU B C 1
ATOM 3487 O O . GLU B 1 32 ? -16.234 -6.938 -9.32 1 94.06 32 GLU B O 1
ATOM 3492 N N . ASP B 1 33 ? -16.094 -5.129 -10.773 1 96.75 33 ASP B N 1
ATOM 3493 C CA . ASP B 1 33 ? -15.117 -4.449 -9.93 1 96.75 33 ASP B CA 1
ATOM 3494 C C . ASP B 1 33 ? -15.789 -3.818 -8.711 1 96.75 33 ASP B C 1
ATOM 3496 O O . ASP B 1 33 ? -16.953 -3.4 -8.781 1 96.75 33 ASP B O 1
ATOM 3500 N N . ALA B 1 34 ? -15.07 -3.824 -7.602 1 98.44 34 ALA B N 1
ATOM 3501 C CA . ALA B 1 34 ? -15.516 -3.102 -6.414 1 98.44 34 ALA B CA 1
ATOM 3502 C C . ALA B 1 34 ? -15.617 -1.604 -6.691 1 98.44 34 ALA B C 1
ATOM 3504 O O . ALA B 1 34 ? -14.945 -1.084 -7.586 1 98.44 34 ALA B O 1
ATOM 3505 N N . PHE B 1 35 ? -16.438 -0.917 -5.945 1 98.62 35 PHE B N 1
ATOM 3506 C CA . PHE B 1 35 ? -16.578 0.527 -6.086 1 98.62 35 PHE B CA 1
ATOM 3507 C C . PHE B 1 35 ? -17.031 1.157 -4.777 1 98.62 35 PHE B C 1
ATOM 3509 O O . PHE B 1 35 ? -17.625 0.486 -3.936 1 98.62 35 PHE B O 1
ATOM 3516 N N . TYR B 1 36 ? -16.719 2.434 -4.582 1 98.81 36 TYR B N 1
ATOM 3517 C CA . TYR B 1 36 ? -17.219 3.244 -3.48 1 98.81 36 TYR B CA 1
ATOM 3518 C C . TYR B 1 36 ? -18.422 4.066 -3.918 1 98.81 36 TYR B C 1
ATOM 3520 O O . TYR B 1 36 ? -18.5 4.512 -5.066 1 98.81 36 TYR B O 1
ATOM 3528 N N . VAL B 1 37 ? -19.312 4.207 -3.018 1 98.75 37 VAL B N 1
ATOM 3529 C CA . VAL B 1 37 ? -20.25 5.324 -3.141 1 98.75 37 VAL B CA 1
ATOM 3530 C C . VAL B 1 37 ? -19.922 6.387 -2.094 1 98.75 37 VAL B C 1
ATOM 3532 O O . VAL B 1 37 ? -19.562 6.059 -0.958 1 98.75 37 VAL B O 1
ATOM 3535 N N . MET B 1 38 ? -19.984 7.582 -2.506 1 98.88 38 MET B N 1
ATOM 3536 C CA . MET B 1 38 ? -19.656 8.703 -1.634 1 98.88 38 MET B CA 1
ATOM 3537 C C . MET B 1 38 ? -20.875 9.609 -1.444 1 98.88 38 MET B C 1
ATOM 3539 O O . MET B 1 38 ? -21.422 10.125 -2.418 1 98.88 38 MET B O 1
ATOM 3543 N N . ASP B 1 39 ? -21.281 9.797 -0.235 1 98.75 39 ASP B N 1
ATOM 3544 C CA . ASP B 1 39 ? -22.359 10.727 0.112 1 98.75 39 ASP B CA 1
ATOM 3545 C C . ASP B 1 39 ? -21.828 12.156 0.243 1 98.75 39 ASP B C 1
ATOM 3547 O O . ASP B 1 39 ? -21.406 12.57 1.326 1 98.75 39 ASP B O 1
ATOM 3551 N N . VAL B 1 40 ? -21.969 12.906 -0.798 1 98.69 40 VAL B N 1
ATOM 3552 C CA . VAL B 1 40 ? -21.438 14.266 -0.851 1 98.69 40 VAL B CA 1
ATOM 3553 C C . VAL B 1 40 ? -22.188 15.148 0.155 1 98.69 40 VAL B C 1
ATOM 3555 O O . VAL B 1 40 ? -21.578 16.031 0.774 1 98.69 40 VAL B O 1
ATOM 3558 N N . GLY B 1 41 ? -23.484 14.914 0.288 1 98.25 41 GLY B N 1
ATOM 3559 C CA . GLY B 1 41 ? -24.281 15.672 1.239 1 98.25 41 GLY B CA 1
ATOM 3560 C C . GLY B 1 41 ? -23.781 15.555 2.666 1 98.25 41 GLY B C 1
ATOM 3561 O O . GLY B 1 41 ? -23.859 16.516 3.439 1 98.25 41 GLY B O 1
ATOM 3562 N N . ASP B 1 42 ? -23.281 14.398 2.98 1 97.88 42 ASP B N 1
ATOM 3563 C CA . ASP B 1 42 ? -22.75 14.188 4.32 1 97.88 42 ASP B CA 1
ATOM 3564 C C . ASP B 1 42 ? -21.516 15.047 4.562 1 97.88 42 ASP B C 1
ATOM 3566 O O . ASP B 1 42 ? -21.359 15.625 5.641 1 97.88 42 ASP B O 1
ATOM 3570 N N . VAL B 1 43 ? -20.625 15.195 3.631 1 98.44 43 VAL B N 1
ATOM 3571 C CA . VAL B 1 43 ? -19.406 16 3.729 1 98.44 43 VAL B CA 1
ATOM 3572 C C . VAL B 1 43 ? -19.781 17.469 3.932 1 98.44 43 VAL B C 1
ATOM 3574 O O . VAL B 1 43 ? -19.219 18.156 4.789 1 98.44 43 VAL B O 1
ATOM 3577 N N . ILE B 1 44 ? -20.75 17.906 3.168 1 98.19 44 ILE B N 1
ATOM 3578 C CA . ILE B 1 44 ? -21.219 19.297 3.244 1 98.19 44 ILE B CA 1
ATOM 3579 C C . ILE B 1 44 ? -21.812 19.562 4.625 1 98.19 44 ILE B C 1
ATOM 3581 O O . ILE B 1 44 ? -21.5 20.594 5.246 1 98.19 44 ILE B O 1
ATOM 3585 N N . LYS B 1 45 ? -22.609 18.625 5.047 1 97.12 45 LYS B N 1
ATOM 3586 C CA . LYS B 1 45 ? -23.25 18.766 6.355 1 97.12 45 LYS B CA 1
ATOM 3587 C C . LYS B 1 45 ? -22.203 18.859 7.465 1 97.12 45 LYS B C 1
ATOM 3589 O O . LYS B 1 45 ? -22.328 19.656 8.383 1 97.12 45 LYS B O 1
ATOM 3594 N N . ARG B 1 46 ? -21.203 18.062 7.414 1 97.5 46 ARG B N 1
ATOM 3595 C CA . ARG B 1 46 ? -20.125 18.078 8.414 1 97.5 46 ARG B CA 1
ATOM 3596 C C . ARG B 1 46 ? -19.406 19.406 8.438 1 97.5 46 ARG B C 1
ATOM 3598 O O . ARG B 1 46 ? -19.078 19.922 9.508 1 97.5 46 ARG B O 1
ATOM 3605 N N . HIS B 1 47 ? -19.156 19.938 7.273 1 97.88 47 HIS B N 1
ATOM 3606 C CA . HIS B 1 47 ? -18.516 21.234 7.184 1 97.88 47 HIS B CA 1
ATOM 3607 C C . HIS B 1 47 ? -19.375 22.328 7.836 1 97.88 47 HIS B C 1
ATOM 3609 O O . HIS B 1 47 ? -18.859 23.125 8.633 1 97.88 47 HIS B O 1
ATOM 3615 N N . GLN B 1 48 ? -20.625 22.297 7.559 1 96.62 48 GLN B N 1
ATOM 3616 C CA . GLN B 1 48 ? -21.547 23.297 8.086 1 96.62 48 GLN B CA 1
ATOM 3617 C C . GLN B 1 48 ? -21.688 23.188 9.602 1 96.62 48 GLN B C 1
ATOM 3619 O O . GLN B 1 48 ? -21.719 24.188 10.312 1 96.62 48 GLN B O 1
ATOM 3624 N N . GLU B 1 49 ? -21.734 21.984 10.023 1 97.19 49 GLU B N 1
ATOM 3625 C CA . GLU B 1 49 ? -21.828 21.766 11.461 1 97.19 49 GLU B CA 1
ATOM 3626 C C . GLU B 1 49 ? -20.578 22.25 12.188 1 97.19 49 GLU B C 1
ATOM 3628 O O . GLU B 1 49 ? -20.672 22.828 13.273 1 97.19 49 GLU B O 1
ATOM 3633 N N . TRP B 1 50 ? -19.453 21.969 11.617 1 97.81 50 TRP B N 1
ATOM 3634 C CA . TRP B 1 50 ? -18.203 22.438 12.219 1 97.81 50 TRP B CA 1
ATOM 3635 C C . TRP B 1 50 ? -18.203 23.953 12.391 1 97.81 50 TRP B C 1
ATOM 3637 O O . TRP B 1 50 ? -17.938 24.453 13.484 1 97.81 50 TRP B O 1
ATOM 3647 N N . ILE B 1 51 ? -18.562 24.656 11.344 1 96.94 51 ILE B N 1
ATOM 3648 C CA . ILE B 1 51 ? -18.531 26.109 11.344 1 96.94 51 ILE B CA 1
ATOM 3649 C C . ILE B 1 51 ? -19.547 26.641 12.359 1 96.94 51 ILE B C 1
ATOM 3651 O O . ILE B 1 51 ? -19.281 27.625 13.062 1 96.94 51 ILE B O 1
ATOM 3655 N N . SER B 1 52 ? -20.625 26.016 12.398 1 97.25 52 SER B N 1
ATOM 3656 C CA . SER B 1 52 ? -21.688 26.469 13.297 1 97.25 52 SER B CA 1
ATOM 3657 C C . SER B 1 52 ? -21.297 26.234 14.758 1 97.25 52 SER B C 1
ATOM 3659 O O . SER B 1 52 ? -21.516 27.109 15.602 1 97.25 52 SER B O 1
ATOM 3661 N N . LYS B 1 53 ? -20.734 25.156 15.062 1 97.69 53 LYS B N 1
ATOM 3662 C CA . LYS B 1 53 ? -20.516 24.75 16.453 1 97.69 53 LYS B CA 1
ATOM 3663 C C . LYS B 1 53 ? -19.156 25.234 16.953 1 97.69 53 LYS B C 1
ATOM 3665 O O . LYS B 1 53 ? -18.969 25.422 18.156 1 97.69 53 LYS B O 1
ATOM 3670 N N . MET B 1 54 ? -18.219 25.438 16.078 1 97.62 54 MET B N 1
ATOM 3671 C CA . MET B 1 54 ? -16.891 25.953 16.422 1 97.62 54 MET B CA 1
ATOM 3672 C C . MET B 1 54 ? -16.484 27.078 15.477 1 97.62 54 MET B C 1
ATOM 3674 O O . MET B 1 54 ? -15.477 26.953 14.766 1 97.62 54 MET B O 1
ATOM 3678 N N . PRO B 1 55 ? -17.125 28.172 15.555 1 96.12 55 PRO B N 1
ATOM 3679 C CA . PRO B 1 55 ? -16.922 29.234 14.57 1 96.12 55 PRO B CA 1
ATOM 3680 C C . PRO B 1 55 ? -15.531 29.859 14.656 1 96.12 55 PRO B C 1
ATOM 3682 O O . PRO B 1 55 ? -15.055 30.453 13.688 1 96.12 55 PRO B O 1
ATOM 3685 N N . LYS B 1 56 ? -14.867 29.703 15.82 1 97.12 56 LYS B N 1
ATOM 3686 C CA . LYS B 1 56 ? -13.57 30.344 16 1 97.12 56 LYS B CA 1
ATOM 3687 C C . LYS B 1 56 ? -12.438 29.406 15.609 1 97.12 56 LYS B C 1
ATOM 3689 O O . LYS B 1 56 ? -11.266 29.781 15.633 1 97.12 56 LYS B O 1
ATOM 3694 N N . VAL B 1 57 ? -12.75 28.219 15.305 1 98.38 57 VAL B N 1
ATOM 3695 C CA . VAL B 1 57 ? -11.766 27.234 14.891 1 98.38 57 VAL B CA 1
ATOM 3696 C C . VAL B 1 57 ? -11.898 26.953 13.391 1 98.38 57 VAL B C 1
ATOM 3698 O O . VAL B 1 57 ? -12.812 26.25 12.961 1 98.38 57 VAL B O 1
ATOM 3701 N N . VAL B 1 58 ? -11.008 27.453 12.594 1 98.5 58 VAL B N 1
ATOM 3702 C CA . VAL B 1 58 ? -11.086 27.297 11.141 1 98.5 58 VAL B CA 1
ATOM 3703 C C . VAL B 1 58 ? -10.578 25.906 10.734 1 98.5 58 VAL B C 1
ATOM 3705 O O . VAL B 1 58 ? -9.398 25.594 10.922 1 98.5 58 VAL B O 1
ATOM 3708 N N . PRO B 1 59 ? -11.422 25.109 10.188 1 98.5 59 PRO B N 1
ATOM 3709 C CA . PRO B 1 59 ? -10.977 23.766 9.82 1 98.5 59 PRO B CA 1
ATOM 3710 C C . PRO B 1 59 ? -10.164 23.734 8.523 1 98.5 59 PRO B C 1
ATOM 3712 O O . PRO B 1 59 ? -10.578 24.328 7.523 1 98.5 59 PRO B O 1
ATOM 3715 N N . HIS B 1 60 ? -9.039 23.188 8.531 1 98.88 60 HIS B N 1
ATOM 3716 C CA . HIS B 1 60 ? -8.195 22.844 7.387 1 98.88 60 HIS B CA 1
ATOM 3717 C C . HIS B 1 60 ? -8.273 21.359 7.074 1 98.88 60 HIS B C 1
ATOM 3719 O O . HIS B 1 60 ? -7.598 20.547 7.711 1 98.88 60 HIS B O 1
ATOM 3725 N N . TYR B 1 61 ? -9.023 21.016 6.09 1 98.88 61 TYR B N 1
ATOM 3726 C CA . TYR B 1 61 ? -9.195 19.594 5.75 1 98.88 61 TYR B CA 1
ATOM 3727 C C . TYR B 1 61 ? -7.859 18.953 5.438 1 98.88 61 TYR B C 1
ATOM 3729 O O . TYR B 1 61 ? -7.148 19.375 4.523 1 98.88 61 TYR B O 1
ATOM 3737 N N . ALA B 1 62 ? -7.48 17.922 6.23 1 98.5 62 ALA B N 1
ATOM 3738 C CA . ALA B 1 62 ? -6.254 17.172 5.973 1 98.5 62 ALA B CA 1
ATOM 3739 C C . ALA B 1 62 ? -6.434 16.219 4.793 1 98.5 62 ALA B C 1
ATOM 3741 O O . ALA B 1 62 ? -6.949 15.109 4.957 1 98.5 62 ALA B O 1
ATOM 3742 N N . ILE B 1 63 ? -5.91 16.5 3.654 1 98 63 ILE B N 1
ATOM 3743 C CA . ILE B 1 63 ? -6.301 15.781 2.447 1 98 63 ILE B CA 1
ATOM 3744 C C . ILE B 1 63 ? -5.633 14.406 2.43 1 98 63 ILE B C 1
ATOM 3746 O O . ILE B 1 63 ? -6.023 13.531 1.652 1 98 63 ILE B O 1
ATOM 3750 N N . LYS B 1 64 ? -4.57 14.188 3.316 1 97.38 64 LYS B N 1
ATOM 3751 C CA . LYS B 1 64 ? -3.939 12.867 3.387 1 97.38 64 LYS B CA 1
ATOM 3752 C C . LYS B 1 64 ? -4.953 11.797 3.773 1 97.38 64 LYS B C 1
ATOM 3754 O O . LYS B 1 64 ? -4.77 10.617 3.451 1 97.38 64 LYS B O 1
ATOM 3759 N N . CYS B 1 65 ? -5.977 12.227 4.508 1 97.81 65 CYS B N 1
ATOM 3760 C CA . CYS B 1 65 ? -7.02 11.305 4.953 1 97.81 65 CYS B CA 1
ATOM 3761 C C . CYS B 1 65 ? -7.762 10.703 3.766 1 97.81 65 CYS B C 1
ATOM 3763 O O . CYS B 1 65 ? -8.062 9.508 3.76 1 97.81 65 CYS B O 1
ATOM 3765 N N . ASN B 1 66 ? -8.078 11.445 2.867 1 98.69 66 ASN B N 1
ATOM 3766 C CA . ASN B 1 66 ? -8.758 11.117 1.617 1 98.69 66 ASN B CA 1
ATOM 3767 C C . ASN B 1 66 ? -8.609 12.227 0.586 1 98.69 66 ASN B C 1
ATOM 3769 O O . ASN B 1 66 ? -9.242 13.281 0.704 1 98.69 66 ASN B O 1
ATOM 3773 N N . SER B 1 67 ? -7.859 12.023 -0.448 1 98.44 67 SER B N 1
ATOM 3774 C CA . SER B 1 67 ? -7.52 13.062 -1.409 1 98.44 67 SER B CA 1
ATOM 3775 C C . SER B 1 67 ? -8.414 12.992 -2.643 1 98.44 67 SER B C 1
ATOM 3777 O O . SER B 1 67 ? -8.031 13.453 -3.721 1 98.44 67 SER B O 1
ATOM 3779 N N . ASN B 1 68 ? -9.555 12.273 -2.518 1 98.06 68 ASN B N 1
ATOM 3780 C CA . ASN B 1 68 ? -10.492 12.211 -3.635 1 98.06 68 ASN B CA 1
ATOM 3781 C C . ASN B 1 68 ? -10.812 13.602 -4.18 1 98.06 68 ASN B C 1
ATOM 3783 O O . ASN B 1 68 ? -11.086 14.523 -3.408 1 98.06 68 ASN B O 1
ATOM 3787 N N . SER B 1 69 ? -10.836 13.734 -5.453 1 97.25 69 SER B N 1
ATOM 3788 C CA . SER B 1 69 ? -10.992 15.031 -6.102 1 97.25 69 SER B CA 1
ATOM 3789 C C . SER B 1 69 ? -12.352 15.648 -5.797 1 97.25 69 SER B C 1
ATOM 3791 O O . SER B 1 69 ? -12.461 16.859 -5.625 1 97.25 69 SER B O 1
ATOM 3793 N N . THR B 1 70 ? -13.383 14.836 -5.719 1 97.75 70 THR B N 1
ATOM 3794 C CA . THR B 1 70 ? -14.719 15.359 -5.457 1 97.75 70 THR B CA 1
ATOM 3795 C C . THR B 1 70 ? -14.789 15.992 -4.066 1 97.75 70 THR B C 1
ATOM 3797 O O . THR B 1 70 ? -15.391 17.047 -3.889 1 97.75 70 THR B O 1
ATOM 3800 N N . VAL B 1 71 ? -14.172 15.367 -3.084 1 98.31 71 VAL B N 1
ATOM 3801 C CA . VAL B 1 71 ? -14.141 15.906 -1.728 1 98.31 71 VAL B CA 1
ATOM 3802 C C . VAL B 1 71 ? -13.461 17.281 -1.73 1 98.31 71 VAL B C 1
ATOM 3804 O O . VAL B 1 71 ? -14.008 18.25 -1.192 1 98.31 71 VAL B O 1
ATOM 3807 N N . ILE B 1 72 ? -12.305 17.359 -2.361 1 98.19 72 ILE B N 1
ATOM 3808 C CA . ILE B 1 72 ? -11.516 18.594 -2.365 1 98.19 72 ILE B CA 1
ATOM 3809 C C . ILE B 1 72 ? -12.266 19.688 -3.102 1 98.19 72 ILE B C 1
ATOM 3811 O O . ILE B 1 72 ? -12.344 20.828 -2.623 1 98.19 72 ILE B O 1
ATOM 3815 N N . LYS B 1 73 ? -12.906 19.344 -4.215 1 97.12 73 LYS B N 1
ATOM 3816 C CA . LYS B 1 73 ? -13.656 20.312 -5.016 1 97.12 73 LYS B CA 1
ATOM 3817 C C . LYS B 1 73 ? -14.82 20.906 -4.223 1 97.12 73 LYS B C 1
ATOM 3819 O O . LYS B 1 73 ? -15.039 22.109 -4.23 1 97.12 73 LYS B O 1
ATOM 3824 N N . VAL B 1 74 ? -15.516 20.016 -3.605 1 97.75 74 VAL B N 1
ATOM 3825 C CA . VAL B 1 74 ? -16.703 20.422 -2.852 1 97.75 74 VAL B CA 1
ATOM 3826 C C . VAL B 1 74 ? -16.281 21.344 -1.699 1 97.75 74 VAL B C 1
ATOM 3828 O O . VAL B 1 74 ? -16.859 22.406 -1.504 1 97.75 74 VAL B O 1
ATOM 3831 N N . LEU B 1 75 ? -15.273 20.984 -0.971 1 98.19 75 LEU B N 1
ATOM 3832 C CA . LEU B 1 75 ? -14.812 21.781 0.163 1 98.19 75 LEU B CA 1
ATOM 3833 C C . LEU B 1 75 ? -14.195 23.094 -0.309 1 98.19 75 LEU B C 1
ATOM 3835 O O . LEU B 1 75 ? -14.359 24.125 0.341 1 98.19 75 LEU B O 1
ATOM 3839 N N . ALA B 1 76 ? -13.477 23.016 -1.446 1 97.69 76 ALA B N 1
ATOM 3840 C CA . ALA B 1 76 ? -12.938 24.25 -2.027 1 97.69 76 ALA B CA 1
ATOM 3841 C C . ALA B 1 76 ? -14.055 25.234 -2.369 1 97.69 76 ALA B C 1
ATOM 3843 O O . ALA B 1 76 ? -13.945 26.422 -2.096 1 97.69 76 ALA B O 1
ATOM 3844 N N . ALA B 1 77 ? -15.094 24.734 -2.957 1 96.62 77 ALA B N 1
ATOM 3845 C CA . ALA B 1 77 ? -16.234 25.562 -3.35 1 96.62 77 ALA B CA 1
ATOM 3846 C C . ALA B 1 77 ? -16.906 26.172 -2.131 1 96.62 77 ALA B C 1
ATOM 3848 O O . ALA B 1 77 ? -17.484 27.266 -2.221 1 96.62 77 ALA B O 1
ATOM 3849 N N . LEU B 1 78 ? -16.828 25.5 -1.029 1 96.75 78 LEU B N 1
ATOM 3850 C CA . LEU B 1 78 ? -17.406 26 0.212 1 96.75 78 LEU B CA 1
ATOM 3851 C C . LEU B 1 78 ? -16.422 26.922 0.934 1 96.75 78 LEU B C 1
ATOM 3853 O O . LEU B 1 78 ? -16.641 27.281 2.092 1 96.75 78 LEU B O 1
ATOM 3857 N N . ASN B 1 79 ? -15.258 27.203 0.333 1 95.94 79 ASN B N 1
ATOM 3858 C CA . ASN B 1 79 ? -14.227 28.094 0.83 1 95.94 79 ASN B CA 1
ATOM 3859 C C . ASN B 1 79 ? -13.508 27.516 2.047 1 95.94 79 ASN B C 1
ATOM 3861 O O . ASN B 1 79 ? -13.086 28.266 2.938 1 95.94 79 ASN B O 1
ATOM 3865 N N . ALA B 1 80 ? -13.484 26.234 2.086 1 97.44 80 ALA B N 1
ATOM 3866 C CA . ALA B 1 80 ? -12.75 25.562 3.154 1 97.44 80 ALA B CA 1
ATOM 3867 C C . ALA B 1 80 ? -11.25 25.781 3.004 1 97.44 80 ALA B C 1
ATOM 3869 O O . ALA B 1 80 ? -10.789 26.297 1.981 1 97.44 80 ALA B O 1
ATOM 3870 N N . PHE B 1 81 ? -10.516 25.516 4.082 1 98.75 81 PHE B N 1
ATOM 3871 C CA . PHE B 1 81 ? -9.062 25.547 4.109 1 98.75 81 PHE B CA 1
ATOM 3872 C C . PHE B 1 81 ? -8.5 24.125 4.086 1 98.75 81 PHE B C 1
ATOM 3874 O O . PHE B 1 81 ? -9.242 23.156 4.242 1 98.75 81 PHE B O 1
ATOM 3881 N N . PHE B 1 82 ? -7.18 24.047 3.762 1 98.94 82 PHE B N 1
ATOM 3882 C CA . PHE B 1 82 ? -6.633 22.703 3.541 1 98.94 82 PHE B CA 1
ATOM 3883 C C . PHE B 1 82 ? -5.293 22.547 4.254 1 98.94 82 PHE B C 1
ATOM 3885 O O . PHE B 1 82 ? -4.508 23.5 4.324 1 98.94 82 PHE B O 1
ATOM 3892 N N . ASP B 1 83 ? -5.133 21.422 4.848 1 98.75 83 ASP B N 1
ATOM 3893 C CA . ASP B 1 83 ? -3.865 20.938 5.391 1 98.75 83 ASP B CA 1
ATOM 3894 C C . ASP B 1 83 ? -3.174 19.984 4.41 1 98.75 83 ASP B C 1
ATOM 3896 O O . ASP B 1 83 ? -3.729 18.953 4.043 1 98.75 83 ASP B O 1
ATOM 3900 N N . CYS B 1 84 ? -1.985 20.344 3.957 1 98.81 84 CYS B N 1
ATOM 3901 C CA . CYS B 1 84 ? -1.225 19.562 2.992 1 98.81 84 CYS B CA 1
ATOM 3902 C C . CYS B 1 84 ? 0.14 19.172 3.553 1 98.81 84 CYS B C 1
ATOM 3904 O O . CYS B 1 84 ? 0.719 19.922 4.348 1 98.81 84 CYS B O 1
ATOM 3906 N N . ALA B 1 85 ? 0.658 18.031 3.082 1 97.88 85 ALA B N 1
ATOM 3907 C CA . ALA B 1 85 ? 1.9 17.516 3.646 1 97.88 85 ALA B CA 1
ATOM 3908 C C . ALA B 1 85 ? 3.01 17.484 2.6 1 97.88 85 ALA B C 1
ATOM 3910 O O . ALA B 1 85 ? 4.168 17.203 2.92 1 97.88 85 ALA B O 1
ATOM 3911 N N . SER B 1 86 ? 2.732 17.797 1.354 1 98.44 86 SER B N 1
ATOM 3912 C CA . SER B 1 86 ? 3.723 17.688 0.287 1 98.44 86 SER B CA 1
ATOM 3913 C C . SER B 1 86 ? 3.408 18.641 -0.857 1 98.44 86 SER B C 1
ATOM 3915 O O . SER B 1 86 ? 2.316 19.219 -0.915 1 98.44 86 SER B O 1
ATOM 3917 N N . LYS B 1 87 ? 4.414 18.812 -1.71 1 98.56 87 LYS B N 1
ATOM 3918 C CA . LYS B 1 87 ? 4.234 19.594 -2.932 1 98.56 87 LYS B CA 1
ATOM 3919 C C . LYS B 1 87 ? 3.074 19.047 -3.762 1 98.56 87 LYS B C 1
ATOM 3921 O O . LYS B 1 87 ? 2.271 19.812 -4.293 1 98.56 87 LYS B O 1
ATOM 3926 N N . GLN B 1 88 ? 2.963 17.734 -3.867 1 98.44 88 GLN B N 1
ATOM 3927 C CA . GLN B 1 88 ? 1.924 17.109 -4.68 1 98.44 88 GLN B CA 1
ATOM 3928 C C . GLN B 1 88 ? 0.535 17.406 -4.121 1 98.44 88 GLN B C 1
ATOM 3930 O O . GLN B 1 88 ? -0.399 17.688 -4.879 1 98.44 88 GLN B O 1
ATOM 3935 N N . GLU B 1 89 ? 0.409 17.375 -2.836 1 98.69 89 GLU B N 1
ATOM 3936 C CA . GLU B 1 89 ? -0.879 17.688 -2.223 1 98.69 89 GLU B CA 1
ATOM 3937 C C . GLU B 1 89 ? -1.245 19.156 -2.424 1 98.69 89 GLU B C 1
ATOM 3939 O O . GLU B 1 89 ? -2.396 19.469 -2.727 1 98.69 89 GLU B O 1
ATOM 3944 N N . ILE B 1 90 ? -0.253 20.047 -2.232 1 98.88 90 ILE B N 1
ATOM 3945 C CA . ILE B 1 90 ? -0.488 21.484 -2.447 1 98.88 90 ILE B CA 1
ATOM 3946 C C . ILE B 1 90 ? -0.953 21.719 -3.883 1 98.88 90 ILE B C 1
ATOM 3948 O O . ILE B 1 90 ? -1.958 22.391 -4.113 1 98.88 90 ILE B O 1
ATOM 3952 N N . ALA B 1 91 ? -0.226 21.078 -4.777 1 98.69 91 ALA B N 1
ATOM 3953 C CA . ALA B 1 91 ? -0.562 21.234 -6.188 1 98.69 91 ALA B CA 1
ATOM 3954 C C . ALA B 1 91 ? -1.971 20.734 -6.477 1 98.69 91 ALA B C 1
ATOM 3956 O O . ALA B 1 91 ? -2.717 21.344 -7.242 1 98.69 91 ALA B O 1
ATOM 3957 N N . GLN B 1 92 ? -2.328 19.641 -5.902 1 98.12 92 GLN B N 1
ATOM 3958 C CA . GLN B 1 92 ? -3.65 19.062 -6.125 1 98.12 92 GLN B CA 1
ATOM 3959 C C . GLN B 1 92 ? -4.75 20.031 -5.664 1 98.12 92 GLN B C 1
ATOM 3961 O O . GLN B 1 92 ? -5.723 20.25 -6.387 1 98.12 92 GLN B O 1
ATOM 3966 N N . VAL B 1 93 ? -4.582 20.547 -4.48 1 98.19 93 VAL B N 1
ATOM 3967 C CA . VAL B 1 93 ? -5.574 21.438 -3.898 1 98.19 93 VAL B CA 1
ATOM 3968 C C . VAL B 1 93 ? -5.688 22.703 -4.746 1 98.19 93 VAL B C 1
ATOM 3970 O O . VAL B 1 93 ? -6.793 23.188 -5.02 1 98.19 93 VAL B O 1
ATOM 3973 N N . MET B 1 94 ? -4.637 23.203 -5.195 1 98.12 94 MET B N 1
ATOM 3974 C CA . MET B 1 94 ? -4.598 24.5 -5.883 1 98.12 94 MET B CA 1
ATOM 3975 C C . MET B 1 94 ? -5.203 24.391 -7.277 1 98.12 94 MET B C 1
ATOM 3977 O O . MET B 1 94 ? -5.574 25.391 -7.879 1 98.12 94 MET B O 1
ATOM 3981 N N . GLN B 1 95 ? -5.34 23.156 -7.809 1 96.31 95 GLN B N 1
ATOM 3982 C CA . GLN B 1 95 ? -6.004 22.953 -9.094 1 96.31 95 GLN B CA 1
ATOM 3983 C C . GLN B 1 95 ? -7.453 23.438 -9.039 1 96.31 95 GLN B C 1
ATOM 3985 O O . GLN B 1 95 ? -8.055 23.703 -10.078 1 96.31 95 GLN B O 1
ATOM 3990 N N . TYR B 1 96 ? -7.953 23.594 -7.871 1 95.88 96 TYR B N 1
ATOM 3991 C CA . TYR B 1 96 ? -9.352 23.969 -7.711 1 95.88 96 TYR B CA 1
ATOM 3992 C C . TYR B 1 96 ? -9.477 25.406 -7.227 1 95.88 96 TYR B C 1
ATOM 3994 O O . TYR B 1 96 ? -10.367 25.734 -6.434 1 95.88 96 TYR B O 1
ATOM 4002 N N . ASP B 1 97 ? -8.492 26.25 -7.547 1 94.44 97 ASP B N 1
ATOM 4003 C CA . ASP B 1 97 ? -8.469 27.703 -7.336 1 94.44 97 ASP B CA 1
ATOM 4004 C C . ASP B 1 97 ? -8.367 28.031 -5.852 1 94.44 97 ASP B C 1
ATOM 4006 O O . ASP B 1 97 ? -8.961 29 -5.387 1 94.44 97 ASP B O 1
ATOM 4010 N N . VAL B 1 98 ? -7.824 27.188 -5.137 1 97.62 98 VAL B N 1
ATOM 4011 C CA . VAL B 1 98 ? -7.52 27.469 -3.738 1 97.62 98 VAL B CA 1
ATOM 4012 C C . VAL B 1 98 ? -6.227 28.281 -3.643 1 97.62 98 VAL B C 1
ATOM 4014 O O . VAL B 1 98 ? -5.184 27.859 -4.145 1 97.62 98 VAL B O 1
ATOM 4017 N N . GLN B 1 99 ? -6.312 29.422 -3.039 1 97.94 99 GLN B N 1
ATOM 4018 C CA . GLN B 1 99 ? -5.145 30.281 -2.875 1 97.94 99 GLN B CA 1
ATOM 4019 C C . GLN B 1 99 ? -4.234 29.766 -1.761 1 97.94 99 GLN B C 1
ATOM 4021 O O . GLN B 1 99 ? -4.699 29.125 -0.822 1 97.94 99 GLN B O 1
ATOM 4026 N N . GLY B 1 100 ? -2.963 30.109 -1.883 1 98.38 100 GLY B N 1
ATOM 4027 C CA . GLY B 1 100 ? -1.956 29.641 -0.94 1 98.38 100 GLY B CA 1
ATOM 4028 C C . GLY B 1 100 ? -2.281 30 0.499 1 98.38 100 GLY B C 1
ATOM 4029 O O . GLY B 1 100 ? -1.95 29.25 1.418 1 98.38 100 GLY B O 1
ATOM 4030 N N . GLU B 1 101 ? -2.986 31.062 0.733 1 97.81 101 GLU B N 1
ATOM 4031 C CA . GLU B 1 101 ? -3.312 31.547 2.074 1 97.81 101 GLU B CA 1
ATOM 4032 C C . GLU B 1 101 ? -4.293 30.609 2.771 1 97.81 101 GLU B C 1
ATOM 4034 O O . GLU B 1 101 ? -4.441 30.656 3.994 1 97.81 101 GLU B O 1
ATOM 4039 N N . ARG B 1 102 ? -4.996 29.797 1.979 1 98.5 102 ARG B N 1
ATOM 4040 C CA . ARG B 1 102 ? -5.969 28.859 2.547 1 98.5 102 ARG B CA 1
ATOM 4041 C C . ARG B 1 102 ? -5.34 27.5 2.793 1 98.5 102 ARG B C 1
ATOM 4043 O O . ARG B 1 102 ? -6.047 26.531 3.088 1 98.5 102 ARG B O 1
ATOM 4050 N N . ILE B 1 103 ? -4.027 27.406 2.672 1 98.88 103 ILE B N 1
ATOM 4051 C CA . ILE B 1 103 ? -3.332 26.141 2.828 1 98.88 103 ILE B CA 1
ATOM 4052 C C . ILE B 1 103 ? -2.27 26.266 3.918 1 98.88 103 ILE B C 1
ATOM 4054 O O . ILE B 1 103 ? -1.553 27.266 3.982 1 98.88 103 ILE B O 1
ATOM 4058 N N . ILE B 1 104 ? -2.23 25.359 4.809 1 98.88 104 ILE B N 1
ATOM 4059 C CA . ILE B 1 104 ? -1.087 25.234 5.703 1 98.88 104 ILE B CA 1
ATOM 4060 C C . ILE B 1 104 ? -0.26 24.016 5.305 1 98.88 104 ILE B C 1
ATOM 4062 O O . ILE B 1 104 ? -0.812 22.953 5.016 1 98.88 104 ILE B O 1
ATOM 4066 N N . PHE B 1 105 ? 1.05 24.172 5.105 1 98.81 105 PHE B N 1
ATOM 4067 C CA . PHE B 1 105 ? 1.992 23.094 4.867 1 98.81 105 PHE B CA 1
ATOM 4068 C C . PHE B 1 105 ? 2.412 22.438 6.18 1 98.81 105 PHE B C 1
ATOM 4070 O O . PHE B 1 105 ? 3.443 22.797 6.754 1 98.81 105 PHE B O 1
ATOM 4077 N N . ALA B 1 106 ? 1.739 21.391 6.605 1 97.62 106 ALA B N 1
ATOM 4078 C CA . ALA B 1 106 ? 1.753 20.953 7.996 1 97.62 106 ALA B CA 1
ATOM 4079 C C . ALA B 1 106 ? 2.773 19.844 8.211 1 97.62 106 ALA B C 1
ATOM 4081 O O . ALA B 1 106 ? 2.811 19.219 9.273 1 97.62 106 ALA B O 1
ATOM 4082 N N . HIS B 1 107 ? 3.617 19.516 7.25 1 97.94 107 HIS B N 1
ATOM 4083 C CA . HIS B 1 107 ? 4.68 18.547 7.453 1 97.94 107 HIS B CA 1
ATOM 4084 C C . HIS B 1 107 ? 5.887 19.172 8.141 1 97.94 107 HIS B C 1
ATOM 4086 O O . HIS B 1 107 ? 6.492 20.109 7.598 1 97.94 107 HIS B O 1
ATOM 4092 N N . PRO B 1 108 ? 6.305 18.672 9.289 1 97.88 108 PRO B N 1
ATOM 4093 C CA . PRO B 1 108 ? 7.375 19.344 10.031 1 97.88 108 PRO B CA 1
ATOM 4094 C C . PRO B 1 108 ? 8.742 19.188 9.367 1 97.88 108 PRO B C 1
ATOM 4096 O O . PRO B 1 108 ? 9.656 19.984 9.641 1 97.88 108 PRO B O 1
ATOM 4099 N N . ASN B 1 109 ? 8.93 18.156 8.609 1 97.75 109 ASN B N 1
ATOM 4100 C CA . ASN B 1 109 ? 10.156 17.891 7.855 1 97.75 109 ASN B CA 1
ATOM 4101 C C . ASN B 1 109 ? 9.891 17.812 6.355 1 97.75 109 ASN B C 1
ATOM 4103 O O . ASN B 1 109 ? 9.211 16.891 5.887 1 97.75 109 ASN B O 1
ATOM 4107 N N . LYS B 1 110 ? 10.438 18.781 5.613 1 98.38 110 LYS B N 1
ATOM 4108 C CA . LYS B 1 110 ? 10.047 18.938 4.219 1 98.38 110 LYS B CA 1
ATOM 4109 C C . LYS B 1 110 ? 11.242 18.766 3.285 1 98.38 110 LYS B C 1
ATOM 4111 O O . LYS B 1 110 ? 12.367 19.125 3.639 1 98.38 110 LYS B O 1
ATOM 4116 N N . LEU B 1 111 ? 10.977 18.25 2.135 1 98.19 111 LEU B N 1
ATOM 4117 C CA . LEU B 1 111 ? 11.992 18.281 1.086 1 98.19 111 LEU B CA 1
ATOM 4118 C C . LEU B 1 111 ? 12.281 19.719 0.647 1 98.19 111 LEU B C 1
ATOM 4120 O O . LEU B 1 111 ? 11.367 20.531 0.569 1 98.19 111 LEU B O 1
ATOM 4124 N N . PRO B 1 112 ? 13.562 19.969 0.306 1 98.19 112 PRO B N 1
ATOM 4125 C CA . PRO B 1 112 ? 13.898 21.312 -0.164 1 98.19 112 PRO B CA 1
ATOM 4126 C C . PRO B 1 112 ? 13.023 21.766 -1.326 1 98.19 112 PRO B C 1
ATOM 4128 O O . PRO B 1 112 ? 12.508 22.891 -1.312 1 98.19 112 PRO B O 1
ATOM 4131 N N . SER B 1 113 ? 12.766 20.906 -2.264 1 98 113 SER B N 1
ATOM 4132 C CA . SER B 1 113 ? 11.977 21.281 -3.43 1 98 113 SER B CA 1
ATOM 4133 C C . SER B 1 113 ? 10.531 21.578 -3.043 1 98 113 SER B C 1
ATOM 4135 O O . SER B 1 113 ? 9.852 22.375 -3.701 1 98 113 SER B O 1
ATOM 4137 N N . HIS B 1 114 ? 10.062 20.922 -2.004 1 98.69 114 HIS B N 1
ATOM 4138 C CA . HIS B 1 114 ? 8.703 21.188 -1.54 1 98.69 114 HIS B CA 1
ATOM 4139 C C . HIS B 1 114 ? 8.602 22.562 -0.901 1 98.69 114 HIS B C 1
ATOM 4141 O O . HIS B 1 114 ? 7.598 23.266 -1.074 1 98.69 114 HIS B O 1
ATOM 4147 N N . ILE B 1 115 ? 9.633 22.969 -0.157 1 98.75 115 ILE B N 1
ATOM 4148 C CA . ILE B 1 115 ? 9.68 24.297 0.438 1 98.75 115 ILE B CA 1
ATOM 4149 C C . ILE B 1 115 ? 9.719 25.359 -0.665 1 98.75 115 ILE B C 1
ATOM 4151 O O . ILE B 1 115 ? 8.961 26.328 -0.626 1 98.75 115 ILE B O 1
ATOM 4155 N N . GLU B 1 116 ? 10.562 25.094 -1.635 1 98.69 116 GLU B N 1
ATOM 4156 C CA . GLU B 1 116 ? 10.672 26.047 -2.746 1 98.69 116 GLU B CA 1
ATOM 4157 C C . GLU B 1 116 ? 9.344 26.172 -3.488 1 98.69 116 GLU B C 1
ATOM 4159 O O . GLU B 1 116 ? 8.945 27.281 -3.867 1 98.69 116 GLU B O 1
ATOM 4164 N N . TYR B 1 117 ? 8.727 25.062 -3.684 1 98.75 117 TYR B N 1
ATOM 4165 C CA . TYR B 1 117 ? 7.434 25.094 -4.359 1 98.75 117 TYR B CA 1
ATOM 4166 C C . TYR B 1 117 ? 6.414 25.891 -3.557 1 98.75 117 TYR B C 1
ATOM 4168 O O . TYR B 1 117 ? 5.68 26.703 -4.113 1 98.75 117 TYR B O 1
ATOM 4176 N N . SER B 1 118 ? 6.363 25.594 -2.297 1 98.75 118 SER B N 1
ATOM 4177 C CA . SER B 1 118 ? 5.441 26.312 -1.419 1 98.75 118 SER B CA 1
ATOM 4178 C C . SER B 1 118 ? 5.672 27.812 -1.487 1 98.75 118 SER B C 1
ATOM 4180 O O . SER B 1 118 ? 4.715 28.594 -1.515 1 98.75 118 SER B O 1
ATOM 4182 N N . ARG B 1 119 ? 6.895 28.25 -1.512 1 98.81 119 ARG B N 1
ATOM 4183 C CA . ARG B 1 119 ? 7.254 29.656 -1.653 1 98.81 119 ARG B CA 1
ATOM 4184 C C . ARG B 1 119 ? 6.699 30.234 -2.951 1 98.81 119 ARG B C 1
ATOM 4186 O O . ARG B 1 119 ? 6.074 31.297 -2.945 1 98.81 119 ARG B O 1
ATOM 4193 N N . ASN B 1 120 ? 6.875 29.5 -3.986 1 98.69 120 ASN B N 1
ATOM 4194 C CA . ASN B 1 120 ? 6.516 29.969 -5.32 1 98.69 120 ASN B CA 1
ATOM 4195 C C . ASN B 1 120 ? 5.008 30.125 -5.473 1 98.69 120 ASN B C 1
ATOM 4197 O O . ASN B 1 120 ? 4.543 30.953 -6.262 1 98.69 120 ASN B O 1
ATOM 4201 N N . VAL B 1 121 ? 4.242 29.375 -4.691 1 98.56 121 VAL B N 1
ATOM 4202 C CA . VAL B 1 121 ? 2.801 29.391 -4.91 1 98.56 121 VAL B CA 1
ATOM 4203 C C . VAL B 1 121 ? 2.115 30.125 -3.752 1 98.56 121 VAL B C 1
ATOM 4205 O O . VAL B 1 121 ? 0.885 30.141 -3.664 1 98.56 121 VAL B O 1
ATOM 4208 N N . GLY B 1 122 ? 2.854 30.609 -2.834 1 98.56 122 GLY B N 1
ATOM 4209 C CA . GLY B 1 122 ? 2.322 31.484 -1.806 1 98.56 122 GLY B CA 1
ATOM 4210 C C . GLY B 1 122 ? 1.765 30.734 -0.609 1 98.56 122 GLY B C 1
ATOM 4211 O O . GLY B 1 122 ? 0.882 31.25 0.088 1 98.56 122 GLY B O 1
ATOM 4212 N N . VAL B 1 123 ? 2.137 29.547 -0.402 1 98.88 123 VAL B N 1
ATOM 4213 C CA . VAL B 1 123 ? 1.822 28.812 0.825 1 98.88 123 VAL B CA 1
ATOM 4214 C C . VAL B 1 123 ? 2.863 29.141 1.896 1 98.88 123 VAL B C 1
ATOM 4216 O O . VAL B 1 123 ? 3.898 28.469 1.982 1 98.88 123 VAL B O 1
ATOM 4219 N N . GLU B 1 124 ? 2.52 30.047 2.787 1 98.75 124 GLU B N 1
ATOM 4220 C CA . GLU B 1 124 ? 3.545 30.641 3.635 1 98.75 124 GLU B CA 1
ATOM 4221 C C . GLU B 1 124 ? 3.586 29.984 5.008 1 98.75 124 GLU B C 1
ATOM 4223 O O . GLU B 1 124 ? 4.621 29.984 5.676 1 98.75 124 GLU B O 1
ATOM 4228 N N . ARG B 1 125 ? 2.467 29.531 5.52 1 98.69 125 ARG B N 1
ATOM 4229 C CA . ARG B 1 125 ? 2.416 28.906 6.84 1 98.69 125 ARG B CA 1
ATOM 4230 C C . ARG B 1 125 ? 2.938 27.484 6.797 1 98.69 125 ARG B C 1
ATOM 4232 O O . ARG B 1 125 ? 2.414 26.641 6.055 1 98.69 125 ARG B O 1
ATOM 4239 N N . MET B 1 126 ? 3.936 27.219 7.551 1 98.69 126 MET B N 1
ATOM 4240 C CA . MET B 1 126 ? 4.477 25.859 7.523 1 98.69 126 MET B CA 1
ATOM 4241 C C . MET B 1 126 ? 5.008 25.453 8.898 1 98.69 126 MET B C 1
ATOM 4243 O O . MET B 1 126 ? 5.602 26.281 9.602 1 98.69 126 MET B O 1
ATOM 4247 N N . THR B 1 127 ? 4.906 24.203 9.242 1 98.81 127 THR B N 1
ATOM 4248 C CA . THR B 1 127 ? 5.273 23.688 10.562 1 98.81 127 THR B CA 1
ATOM 4249 C C . THR B 1 127 ? 6.738 23.266 10.586 1 98.81 127 THR B C 1
ATOM 4251 O O . THR B 1 127 ? 7.301 22.906 9.547 1 98.81 127 THR B O 1
ATOM 4254 N N . VAL B 1 128 ? 7.352 23.297 11.758 1 98.56 128 VAL B N 1
ATOM 4255 C CA . VAL B 1 128 ? 8.711 22.828 12.023 1 98.56 128 VAL B CA 1
ATOM 4256 C C . VAL B 1 128 ? 8.781 22.203 13.414 1 98.56 128 VAL B C 1
ATOM 4258 O O . VAL B 1 128 ? 7.949 22.484 14.273 1 98.56 128 VAL B O 1
ATOM 4261 N N . ASP B 1 129 ? 9.781 21.312 13.602 1 98.12 129 ASP B N 1
ATOM 4262 C CA . ASP B 1 129 ? 9.93 20.766 14.945 1 98.12 129 ASP B CA 1
ATOM 4263 C C . ASP B 1 129 ? 11.398 20.531 15.289 1 98.12 129 ASP B C 1
ATOM 4265 O O . ASP B 1 129 ? 11.719 19.781 16.203 1 98.12 129 ASP B O 1
ATOM 4269 N N . SER B 1 130 ? 12.297 21.156 14.492 1 97.12 130 SER B N 1
ATOM 4270 C CA . SER B 1 130 ? 13.719 21.016 14.781 1 97.12 130 SER B CA 1
ATOM 4271 C C . SER B 1 130 ? 14.508 22.219 14.281 1 97.12 130 SER B C 1
ATOM 4273 O O . SER B 1 130 ? 14.031 22.969 13.414 1 97.12 130 SER B O 1
ATOM 4275 N N . GLU B 1 131 ? 15.688 22.375 14.836 1 97.38 131 GLU B N 1
ATOM 4276 C CA . GLU B 1 131 ? 16.562 23.469 14.414 1 97.38 131 GLU B CA 1
ATOM 4277 C C . GLU B 1 131 ? 17.047 23.266 12.984 1 97.38 131 GLU B C 1
ATOM 4279 O O . GLU B 1 131 ? 17.234 24.234 12.242 1 97.38 131 GLU B O 1
ATOM 4284 N N . PHE B 1 132 ? 17.203 22.016 12.562 1 97.81 132 PHE B N 1
ATOM 4285 C CA . PHE B 1 132 ? 17.656 21.719 11.203 1 97.81 132 PHE B CA 1
ATOM 4286 C C . PHE B 1 132 ? 16.625 22.203 10.18 1 97.81 132 PHE B C 1
ATOM 4288 O O . PHE B 1 132 ? 17 22.734 9.133 1 97.81 132 PHE B O 1
ATOM 4295 N N . GLU B 1 133 ? 15.398 22.047 10.516 1 98.5 133 GLU B N 1
ATOM 4296 C CA . GLU B 1 133 ? 14.344 22.484 9.609 1 98.5 133 GLU B CA 1
ATOM 4297 C C . GLU B 1 133 ? 14.266 24 9.547 1 98.5 133 GLU B C 1
ATOM 4299 O O . GLU B 1 133 ? 13.992 24.578 8.492 1 98.5 133 GLU B O 1
ATOM 4304 N N . LEU B 1 134 ? 14.492 24.625 10.703 1 98.69 134 LEU B N 1
ATOM 4305 C CA . LEU B 1 134 ? 14.531 26.094 10.727 1 98.69 134 LEU B CA 1
ATOM 4306 C C . LEU B 1 134 ? 15.625 26.625 9.805 1 98.69 134 LEU B C 1
ATOM 4308 O O . LEU B 1 134 ? 15.406 27.562 9.047 1 98.69 134 LEU B O 1
ATOM 4312 N N . THR B 1 135 ? 16.766 26.031 9.906 1 98.38 135 THR B N 1
ATOM 4313 C CA . THR B 1 135 ? 17.891 26.438 9.078 1 98.38 135 THR B CA 1
ATOM 4314 C C . THR B 1 135 ? 17.578 26.234 7.598 1 98.38 135 THR B C 1
ATOM 4316 O O . THR B 1 135 ? 17.891 27.094 6.77 1 98.38 135 THR B O 1
ATOM 4319 N N . LYS B 1 136 ? 17.016 25.156 7.293 1 98.31 136 LYS B N 1
ATOM 4320 C CA . LYS B 1 136 ? 16.609 24.844 5.922 1 98.31 136 LYS B CA 1
ATOM 4321 C C . LYS B 1 136 ? 15.602 25.875 5.402 1 98.31 136 LYS B C 1
ATOM 4323 O O . LYS B 1 136 ? 15.703 26.328 4.262 1 98.31 136 LYS B O 1
ATOM 4328 N N . ILE B 1 137 ? 14.648 26.219 6.203 1 98.62 137 ILE B N 1
ATOM 4329 C CA . ILE B 1 137 ? 13.625 27.188 5.824 1 98.62 137 ILE B CA 1
ATOM 4330 C C . ILE B 1 137 ? 14.266 28.562 5.648 1 98.62 137 ILE B C 1
ATOM 4332 O O . ILE B 1 137 ? 13.938 29.297 4.711 1 98.62 137 ILE B O 1
ATOM 4336 N N . LYS B 1 138 ? 15.18 28.938 6.574 1 98.69 138 LYS B N 1
ATOM 4337 C CA . LYS B 1 138 ? 15.883 30.219 6.453 1 98.69 138 LYS B CA 1
ATOM 4338 C C . LYS B 1 138 ? 16.547 30.344 5.086 1 98.69 138 LYS B C 1
ATOM 4340 O O . LYS B 1 138 ? 16.516 31.422 4.477 1 98.69 138 LYS B O 1
ATOM 4345 N N . GLU B 1 139 ? 17.078 29.25 4.676 1 98.44 139 GLU B N 1
ATOM 4346 C CA . GLU B 1 139 ? 17.812 29.25 3.412 1 98.44 139 GLU B CA 1
ATOM 4347 C C . GLU B 1 139 ? 16.844 29.297 2.225 1 98.44 139 GLU B C 1
ATOM 4349 O O . GLU B 1 139 ? 17.125 30 1.239 1 98.44 139 GLU B O 1
ATOM 4354 N N . LEU B 1 140 ? 15.703 28.656 2.219 1 98.62 140 LEU B N 1
ATOM 4355 C CA . LEU B 1 140 ? 14.906 28.391 1.024 1 98.62 140 LEU B CA 1
ATOM 4356 C C . LEU B 1 140 ? 13.68 29.297 0.991 1 98.62 140 LEU B C 1
ATOM 4358 O O . LEU B 1 140 ? 13.156 29.609 -0.083 1 98.62 140 LEU B O 1
ATOM 4362 N N . PHE B 1 141 ? 13.195 29.703 2.137 1 98.75 141 PHE B N 1
ATOM 4363 C CA . PHE B 1 141 ? 11.969 30.469 2.256 1 98.75 141 PHE B CA 1
ATOM 4364 C C . PHE B 1 141 ? 11.992 31.344 3.512 1 98.75 141 PHE B C 1
ATOM 4366 O O . PHE B 1 141 ? 11.164 31.172 4.406 1 98.75 141 PHE B O 1
ATOM 4373 N N . PRO B 1 142 ? 12.852 32.344 3.605 1 98.38 142 PRO B N 1
ATOM 4374 C CA . PRO B 1 142 ? 13.047 33.125 4.828 1 98.38 142 PRO B CA 1
ATOM 4375 C C . PRO B 1 142 ? 11.805 33.906 5.227 1 98.38 142 PRO B C 1
ATOM 4377 O O . PRO B 1 142 ? 11.641 34.25 6.398 1 98.38 142 PRO B O 1
ATOM 4380 N N . GLU B 1 143 ? 10.867 34.156 4.277 1 98.12 143 GLU B N 1
ATOM 4381 C CA . GLU B 1 143 ? 9.672 34.938 4.551 1 98.12 143 GLU B CA 1
ATOM 4382 C C . GLU B 1 143 ? 8.555 34.062 5.113 1 98.12 143 GLU B C 1
ATOM 4384 O O . GLU B 1 143 ? 7.496 34.562 5.496 1 98.12 143 GLU B O 1
ATOM 4389 N N . ALA B 1 144 ? 8.797 32.781 5.207 1 98.62 144 ALA B N 1
ATOM 4390 C CA . ALA B 1 144 ? 7.766 31.828 5.637 1 98.62 144 ALA B CA 1
ATOM 4391 C C . ALA B 1 144 ? 7.234 32.188 7.02 1 98.62 144 ALA B C 1
ATOM 4393 O O . ALA B 1 144 ? 7.945 32.781 7.824 1 98.62 144 ALA B O 1
ATOM 4394 N N . LYS B 1 145 ? 5.992 31.953 7.27 1 98.75 145 LYS B N 1
ATOM 4395 C CA . LYS B 1 145 ? 5.383 32 8.594 1 98.75 145 LYS B CA 1
ATOM 4396 C C . LYS B 1 145 ? 5.566 30.672 9.328 1 98.75 145 LYS B C 1
ATOM 4398 O O . LYS B 1 145 ? 4.844 29.703 9.07 1 98.75 145 LYS B O 1
ATOM 4403 N N . VAL B 1 146 ? 6.43 30.656 10.297 1 98.81 146 VAL B N 1
ATOM 4404 C CA . VAL B 1 146 ? 6.902 29.438 10.945 1 98.81 146 VAL B CA 1
ATOM 4405 C C . VAL B 1 146 ? 5.953 29.062 12.086 1 98.81 146 VAL B C 1
ATOM 4407 O O . VAL B 1 146 ? 5.617 29.891 12.93 1 98.81 146 VAL B O 1
ATOM 4410 N N . VAL B 1 147 ? 5.504 27.844 12.07 1 98.94 147 VAL B N 1
ATOM 4411 C CA . VAL B 1 147 ? 4.656 27.281 13.117 1 98.94 147 VAL B CA 1
ATOM 4412 C C . VAL B 1 147 ? 5.383 26.125 13.805 1 98.94 147 VAL B C 1
ATOM 4414 O O . VAL B 1 147 ? 5.621 25.078 13.195 1 98.94 147 VAL B O 1
ATOM 4417 N N . ILE B 1 148 ? 5.734 26.25 15.078 1 98.81 148 ILE B N 1
ATOM 4418 C CA . ILE B 1 148 ? 6.469 25.203 15.797 1 98.81 148 ILE B CA 1
ATOM 4419 C C . ILE B 1 148 ? 5.504 24.125 16.266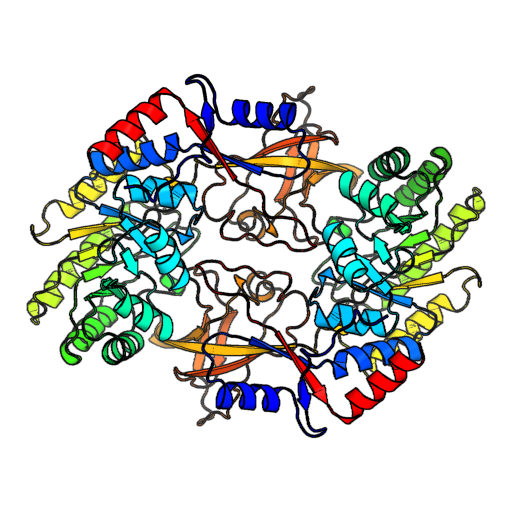 1 98.81 148 ILE B C 1
ATOM 4421 O O . ILE B 1 148 ? 4.508 24.422 16.938 1 98.81 148 ILE B O 1
ATOM 4425 N N . ARG B 1 149 ? 5.758 22.891 15.883 1 98.5 149 ARG B N 1
ATOM 4426 C CA . ARG B 1 149 ? 4.969 21.734 16.281 1 98.5 149 ARG B CA 1
ATOM 4427 C C . ARG B 1 149 ? 5.512 21.109 17.562 1 98.5 149 ARG B C 1
ATOM 4429 O O . ARG B 1 149 ? 6.68 20.719 17.625 1 98.5 149 ARG B O 1
ATOM 4436 N N . ILE B 1 150 ? 4.66 20.984 18.578 1 97.88 150 ILE B N 1
ATOM 4437 C CA . ILE B 1 150 ? 5.074 20.422 19.859 1 97.88 150 ILE B CA 1
ATOM 4438 C C . ILE B 1 150 ? 4.43 19.047 20.062 1 97.88 150 ILE B C 1
ATOM 4440 O O . ILE B 1 150 ? 3.41 18.734 19.438 1 97.88 150 ILE B O 1
ATOM 4444 N N . ARG B 1 151 ? 4.988 18.266 20.891 1 94.94 151 ARG B N 1
ATOM 4445 C CA . ARG B 1 151 ? 4.438 16.953 21.25 1 94.94 151 ARG B CA 1
ATOM 4446 C C . ARG B 1 151 ? 3.299 17.094 22.25 1 94.94 151 ARG B C 1
ATOM 4448 O O . ARG B 1 151 ? 3.42 17.828 23.234 1 94.94 151 ARG B O 1
ATOM 4455 N N . CYS B 1 152 ? 2.199 16.5 21.938 1 94.06 152 CYS B N 1
ATOM 4456 C CA . CYS B 1 152 ? 1.037 16.453 22.812 1 94.06 152 CYS B CA 1
ATOM 4457 C C . CYS B 1 152 ? 0.209 15.195 22.547 1 94.06 152 CYS B C 1
ATOM 4459 O O . CYS B 1 152 ? -0.948 15.289 22.125 1 94.06 152 CYS B O 1
ATOM 4461 N N . ASP B 1 153 ? 0.709 14.07 22.922 1 91.19 153 ASP B N 1
ATOM 4462 C CA . ASP B 1 153 ? 0.027 12.812 22.625 1 91.19 153 ASP B CA 1
ATOM 4463 C C . ASP B 1 153 ? -1.082 12.539 23.641 1 91.19 153 ASP B C 1
ATOM 4465 O O . ASP B 1 153 ? -0.916 12.789 24.828 1 91.19 153 ASP B O 1
ATOM 4469 N N . SER B 1 154 ? -2.119 12.086 23.031 1 90.81 154 SER B N 1
ATOM 4470 C CA . SER B 1 154 ? -3.152 11.562 23.906 1 90.81 154 SER B CA 1
ATOM 4471 C C . SER B 1 154 ? -2.715 10.258 24.562 1 90.81 154 SER B C 1
ATOM 4473 O O . SER B 1 154 ? -1.834 9.562 24.047 1 90.81 154 SER B O 1
ATOM 4475 N N . LYS B 1 155 ? -3.406 9.914 25.656 1 85.44 155 LYS B N 1
ATOM 4476 C CA . LYS B 1 155 ? -3.096 8.68 26.359 1 85.44 155 LYS B CA 1
ATOM 4477 C C . LYS B 1 155 ? -3.707 7.473 25.656 1 85.44 155 LYS B C 1
ATOM 4479 O O . LYS B 1 155 ? -3.242 6.344 25.828 1 85.44 155 LYS B O 1
ATOM 4484 N N . ASN B 1 156 ? -4.723 7.75 24.875 1 83.56 156 ASN B N 1
ATOM 4485 C CA . ASN B 1 156 ? -5.473 6.656 24.25 1 83.56 156 ASN B CA 1
ATOM 4486 C C . ASN B 1 156 ? -5.707 6.906 22.766 1 83.56 156 ASN B C 1
ATOM 4488 O O . ASN B 1 156 ? -6.797 7.316 22.359 1 83.56 156 ASN B O 1
ATOM 4492 N N . SER B 1 157 ? -4.645 6.754 21.984 1 84.75 157 SER B N 1
ATOM 4493 C CA . SER B 1 157 ? -4.766 6.816 20.531 1 84.75 157 SER B CA 1
ATOM 4494 C C . SER B 1 157 ? -3.996 5.684 19.859 1 84.75 157 SER B C 1
ATOM 4496 O O . SER B 1 157 ? -2.842 5.422 20.203 1 84.75 157 SER B O 1
ATOM 4498 N N . PRO B 1 158 ? -4.656 5.043 18.938 1 81.81 158 PRO B N 1
ATOM 4499 C CA . PRO B 1 158 ? -3.965 3.963 18.234 1 81.81 158 PRO B CA 1
ATOM 4500 C C . PRO B 1 158 ? -2.727 4.445 17.484 1 81.81 158 PRO B C 1
ATOM 4502 O O . PRO B 1 158 ? -1.728 3.729 17.406 1 81.81 158 PRO B O 1
ATOM 4505 N N . ILE B 1 159 ? -2.811 5.629 16.953 1 84.06 159 ILE B N 1
ATOM 4506 C CA . ILE B 1 159 ? -1.701 6.18 16.188 1 84.06 159 ILE B CA 1
ATOM 4507 C C . ILE B 1 159 ? -1.162 7.43 16.875 1 84.06 159 ILE B C 1
ATOM 4509 O O . ILE B 1 159 ? -1.836 8.461 16.922 1 84.06 159 ILE B O 1
ATOM 4513 N N . LEU B 1 160 ? 0.049 7.293 17.375 1 84.88 160 LEU B N 1
ATOM 4514 C CA . LEU B 1 160 ? 0.729 8.391 18.047 1 84.88 160 LEU B CA 1
ATOM 4515 C C . LEU B 1 160 ? 1.755 9.047 17.125 1 84.88 160 LEU B C 1
ATOM 4517 O O . LEU B 1 160 ? 2.746 8.414 16.75 1 84.88 160 LEU B O 1
ATOM 4521 N N . LEU B 1 161 ? 1.566 10.25 16.859 1 86.88 161 LEU B N 1
ATOM 4522 C CA . LEU B 1 161 ? 2.42 10.953 15.906 1 86.88 161 LEU B CA 1
ATOM 4523 C C . LEU B 1 161 ? 3.672 11.484 16.594 1 86.88 161 LEU B C 1
ATOM 4525 O O . LEU B 1 161 ? 4.648 11.836 15.93 1 86.88 161 LEU B O 1
ATOM 4529 N N . GLY B 1 162 ? 3.658 11.508 17.875 1 88.81 162 GLY B N 1
ATOM 4530 C CA . GLY B 1 162 ? 4.754 12.086 18.641 1 88.81 162 GLY B CA 1
ATOM 4531 C C . GLY B 1 162 ? 6.035 11.281 18.547 1 88.81 162 GLY B C 1
ATOM 4532 O O . GLY B 1 162 ? 7.117 11.789 18.859 1 88.81 162 GLY B O 1
ATOM 4533 N N . ALA B 1 163 ? 5.906 10.07 18.156 1 87.81 163 ALA B N 1
ATOM 4534 C CA . ALA B 1 163 ? 7.105 9.258 17.969 1 87.81 163 ALA B CA 1
ATOM 4535 C C . ALA B 1 163 ? 7.941 9.781 16.812 1 87.81 163 ALA B C 1
ATOM 4537 O O . ALA B 1 163 ? 9.172 9.648 16.812 1 87.81 163 ALA B O 1
ATOM 4538 N N . LYS B 1 164 ? 7.332 10.367 15.883 1 94.56 164 LYS B N 1
ATOM 4539 C CA . LYS B 1 164 ? 7.977 10.781 14.641 1 94.56 164 LYS B CA 1
ATOM 4540 C C . LYS B 1 164 ? 8.188 12.297 14.609 1 94.56 164 LYS B C 1
ATOM 4542 O O . LYS B 1 164 ? 9.188 12.773 14.078 1 94.56 164 LYS B O 1
ATOM 4547 N N . PHE B 1 165 ? 7.176 13.016 15.188 1 95.94 165 PHE B N 1
ATOM 4548 C CA . PHE B 1 165 ? 7.172 14.461 15.031 1 95.94 165 PHE B CA 1
ATOM 4549 C C . PHE B 1 165 ? 7.008 15.156 16.375 1 95.94 165 PHE B C 1
ATOM 4551 O O . PHE B 1 165 ? 6.586 14.531 17.359 1 95.94 165 PHE B O 1
ATOM 4558 N N . GLY B 1 166 ? 7.305 16.453 16.391 1 96.19 166 GLY B N 1
ATOM 4559 C CA . GLY B 1 166 ? 7.016 17.312 17.531 1 96.19 166 GLY B CA 1
ATOM 4560 C C . GLY B 1 166 ? 8.172 17.422 18.5 1 96.19 166 GLY B C 1
ATOM 4561 O O . GLY B 1 166 ? 8.758 16.406 18.891 1 96.19 166 GLY B O 1
ATOM 4562 N N . CYS B 1 167 ? 8.484 18.578 18.938 1 95.81 167 CYS B N 1
ATOM 4563 C CA . CYS B 1 167 ? 9.508 18.812 19.938 1 95.81 167 CYS B CA 1
ATOM 4564 C C . CYS B 1 167 ? 8.906 18.828 21.344 1 95.81 167 CYS B C 1
ATOM 4566 O O . CYS B 1 167 ? 7.699 19 21.5 1 95.81 167 CYS B O 1
ATOM 4568 N N . ASP B 1 168 ? 9.719 18.609 22.219 1 93.69 168 ASP B N 1
ATOM 4569 C CA . ASP B 1 168 ? 9.305 18.75 23.609 1 93.69 168 ASP B CA 1
ATOM 4570 C C . ASP B 1 168 ? 8.789 20.172 23.891 1 93.69 168 ASP B C 1
ATOM 4572 O O . ASP B 1 168 ? 9.438 21.156 23.531 1 93.69 168 ASP B O 1
ATOM 4576 N N . PRO B 1 169 ? 7.605 20.266 24.516 1 94.88 169 PRO B N 1
ATOM 4577 C CA . PRO B 1 169 ? 6.969 21.578 24.656 1 94.88 169 PRO B CA 1
ATOM 4578 C C . PRO B 1 169 ? 7.672 22.469 25.688 1 94.88 169 PRO B C 1
ATOM 4580 O O . PRO B 1 169 ? 7.387 23.672 25.766 1 94.88 169 PRO B O 1
ATOM 4583 N N . CYS B 1 170 ? 8.586 21.953 26.406 1 92.94 170 CYS B N 1
ATOM 4584 C CA . CYS B 1 170 ? 9.281 22.734 27.422 1 92.94 170 CYS B CA 1
ATOM 4585 C C . CYS B 1 170 ? 10.648 23.172 26.938 1 92.94 170 CYS B C 1
ATOM 4587 O O . CYS B 1 170 ? 10.773 24.188 26.234 1 92.94 170 CYS B O 1
ATOM 4589 N N . LYS B 1 171 ? 11.617 22.391 26.969 1 91.56 171 LYS B N 1
ATOM 4590 C CA . LYS B 1 171 ? 12.992 22.797 26.688 1 91.56 171 LYS B CA 1
ATOM 4591 C C . LYS B 1 171 ? 13.227 22.969 25.203 1 91.56 171 LYS B C 1
ATOM 4593 O O . LYS B 1 171 ? 13.797 23.969 24.766 1 91.56 171 LYS B O 1
ATOM 4598 N N . GLU B 1 172 ? 12.805 22.047 24.406 1 94.31 172 GLU B N 1
ATOM 4599 C CA . GLU B 1 172 ? 13.062 22.094 22.969 1 94.31 172 GLU B CA 1
ATOM 4600 C C . GLU B 1 172 ? 12.297 23.234 22.312 1 94.31 172 GLU B C 1
ATOM 4602 O O . GLU B 1 172 ? 12.836 23.922 21.438 1 94.31 172 GLU B O 1
ATOM 4607 N N . ALA B 1 173 ? 11.094 23.406 22.734 1 97.12 173 ALA B N 1
ATOM 4608 C CA . ALA B 1 173 ? 10.289 24.484 22.141 1 97.12 173 ALA B CA 1
ATOM 4609 C C . ALA B 1 173 ? 10.898 25.844 22.438 1 97.12 173 ALA B C 1
ATOM 4611 O O . ALA B 1 173 ? 10.969 26.703 21.562 1 97.12 173 ALA B O 1
ATOM 4612 N N . ALA B 1 174 ? 11.289 26.047 23.672 1 96.75 174 ALA B N 1
ATOM 4613 C CA . ALA B 1 174 ? 11.922 27.297 24.047 1 96.75 174 ALA B CA 1
ATOM 4614 C C . ALA B 1 174 ? 13.18 27.547 23.219 1 96.75 174 ALA B C 1
ATOM 4616 O O . ALA B 1 174 ? 13.43 28.656 22.766 1 96.75 174 ALA B O 1
ATOM 4617 N N . TYR B 1 175 ? 13.906 26.5 23.078 1 96.69 175 TYR B N 1
ATOM 4618 C CA . TYR B 1 175 ? 15.117 26.578 22.281 1 96.69 175 TYR B CA 1
ATOM 4619 C C . TYR B 1 175 ? 14.789 26.922 20.828 1 96.69 175 TYR B C 1
ATOM 4621 O O . TYR B 1 175 ? 15.469 27.75 20.219 1 96.69 175 TYR B O 1
ATOM 4629 N N . LEU B 1 176 ? 13.781 26.344 20.234 1 98.06 176 LEU B N 1
ATOM 4630 C CA . LEU B 1 176 ? 13.398 26.594 18.844 1 98.06 176 LEU B CA 1
ATOM 4631 C C . LEU B 1 176 ? 12.891 28.016 18.672 1 98.06 176 LEU B C 1
ATOM 4633 O O . LEU B 1 176 ? 13.102 28.625 17.609 1 98.06 176 LEU B O 1
ATOM 4637 N N . ILE B 1 177 ? 12.188 28.547 19.688 1 98.56 177 ILE B N 1
ATOM 4638 C CA . ILE B 1 177 ? 11.758 29.938 19.656 1 98.56 177 ILE B CA 1
ATOM 4639 C C . ILE B 1 177 ? 12.977 30.844 19.531 1 98.56 177 ILE B C 1
ATOM 4641 O O . ILE B 1 177 ? 13.008 31.734 18.688 1 98.56 177 ILE B O 1
ATOM 4645 N N . GLN B 1 178 ? 13.969 30.547 20.344 1 98 178 GLN B N 1
ATOM 4646 C CA . GLN B 1 178 ? 15.195 31.328 20.312 1 98 178 GLN B CA 1
ATOM 4647 C C . GLN B 1 178 ? 15.898 31.203 18.969 1 98 178 GLN B C 1
ATOM 4649 O O . GLN B 1 178 ? 16.391 32.188 18.406 1 98 178 GLN B O 1
ATOM 4654 N N . CYS B 1 179 ? 15.945 30.016 18.469 1 97.88 179 CYS B N 1
ATOM 4655 C CA . CYS B 1 179 ? 16.578 29.75 17.172 1 97.88 179 CYS B CA 1
ATOM 4656 C C . CYS B 1 179 ? 15.891 30.547 16.062 1 97.88 179 CYS B C 1
ATOM 4658 O O . CYS B 1 179 ? 16.562 31.141 15.219 1 97.88 179 CYS B O 1
ATOM 4660 N N . ALA B 1 180 ? 14.57 30.5 16.062 1 98.25 180 ALA B N 1
ATOM 4661 C CA . ALA B 1 180 ? 13.812 31.219 15.062 1 98.25 180 ALA B CA 1
ATOM 4662 C C . ALA B 1 180 ? 14.125 32.719 15.117 1 98.25 180 ALA B C 1
ATOM 4664 O O . ALA B 1 180 ? 14.312 33.344 14.078 1 98.25 180 ALA B O 1
ATOM 4665 N N . ARG B 1 181 ? 14.156 33.25 16.312 1 97.44 181 ARG B N 1
ATOM 4666 C CA . ARG B 1 181 ? 14.484 34.656 16.5 1 97.44 181 ARG B CA 1
ATOM 4667 C C . ARG B 1 181 ? 15.883 34.969 16 1 97.44 181 ARG B C 1
ATOM 4669 O O . ARG B 1 181 ? 16.078 35.938 15.242 1 97.44 181 ARG B O 1
ATOM 4676 N N . ASP B 1 182 ? 16.812 34.125 16.375 1 97.38 182 ASP B N 1
ATOM 4677 C CA . ASP B 1 182 ? 18.203 34.375 16 1 97.38 182 ASP B CA 1
ATOM 4678 C C . ASP B 1 182 ? 18.391 34.281 14.492 1 97.38 182 ASP B C 1
ATOM 4680 O O . ASP B 1 182 ? 19.25 35 13.938 1 97.38 182 ASP B O 1
ATOM 4684 N N . LEU B 1 183 ? 17.625 33.469 13.828 1 98 183 LEU B N 1
ATOM 4685 C CA . LEU B 1 183 ? 17.719 33.312 12.383 1 98 183 LEU B CA 1
ATOM 4686 C C . LEU B 1 183 ? 16.938 34.375 11.648 1 98 183 LEU B C 1
ATOM 4688 O O . LEU B 1 183 ? 17 34.469 10.414 1 98 183 LEU B O 1
ATOM 4692 N N . GLY B 1 184 ? 16.203 35.188 12.359 1 97.38 184 GLY B N 1
ATOM 4693 C CA . GLY B 1 184 ? 15.391 36.25 11.758 1 97.38 184 GLY B CA 1
ATOM 4694 C C . GLY B 1 184 ? 14.141 35.719 11.078 1 97.38 184 GLY B C 1
ATOM 4695 O O . GLY B 1 184 ? 13.641 36.312 10.133 1 97.38 184 GLY B O 1
ATOM 4696 N N . LEU B 1 185 ? 13.703 34.562 11.523 1 98.31 185 LEU B N 1
ATOM 4697 C CA . LEU B 1 185 ? 12.508 33.969 10.938 1 98.31 185 LEU B CA 1
ATOM 4698 C C . LEU B 1 185 ? 11.25 34.531 11.586 1 98.31 185 LEU B C 1
ATOM 4700 O O . LEU B 1 185 ? 11.305 35.094 12.695 1 98.31 185 LEU B O 1
ATOM 4704 N N . ASN B 1 186 ? 10.156 34.469 10.867 1 98.38 186 ASN B N 1
ATOM 4705 C CA . ASN B 1 186 ? 8.844 34.906 11.336 1 98.38 186 ASN B CA 1
ATOM 4706 C C . ASN B 1 186 ? 8.117 33.812 12.102 1 98.38 186 ASN B C 1
ATOM 4708 O O . ASN B 1 186 ? 7.367 33.031 11.508 1 98.38 186 ASN B O 1
ATOM 4712 N N . LEU B 1 187 ? 8.375 33.781 13.422 1 98.69 187 LEU B N 1
ATOM 4713 C CA . LEU B 1 187 ? 7.602 32.875 14.242 1 98.69 187 LEU B CA 1
ATOM 4714 C C . LEU B 1 187 ? 6.133 33.281 14.281 1 98.69 187 LEU B C 1
ATOM 4716 O O . LEU B 1 187 ? 5.797 34.344 14.773 1 98.69 187 LEU B O 1
ATOM 4720 N N . TYR B 1 188 ? 5.262 32.344 13.781 1 98.69 188 TYR B N 1
ATOM 4721 C CA . TYR B 1 188 ? 3.877 32.75 13.531 1 98.69 188 TYR B CA 1
ATOM 4722 C C . TYR B 1 188 ? 2.93 32 14.477 1 98.69 188 TYR B C 1
ATOM 4724 O O . TYR B 1 188 ? 1.808 32.469 14.711 1 98.69 188 TYR B O 1
ATOM 4732 N N . GLY B 1 189 ? 3.354 30.891 14.961 1 98.75 189 GLY B N 1
ATOM 4733 C CA . GLY B 1 189 ? 2.443 30.203 15.859 1 98.75 189 GLY B CA 1
ATOM 4734 C C . GLY B 1 189 ? 2.979 28.875 16.344 1 98.75 189 GLY B C 1
ATOM 4735 O O . GLY B 1 189 ? 4.18 28.609 16.234 1 98.75 189 GLY B O 1
ATOM 4736 N N . PHE B 1 190 ? 2.039 28.062 16.969 1 98.81 190 PHE B N 1
ATOM 4737 C CA . PHE B 1 190 ? 2.33 26.734 17.516 1 98.81 190 PHE B CA 1
ATOM 4738 C C . PHE B 1 190 ? 1.258 25.734 17.109 1 98.81 190 PHE B C 1
ATOM 4740 O O . PHE B 1 190 ? 0.094 26.094 16.922 1 98.81 190 PHE B O 1
ATOM 4747 N N . SER B 1 191 ? 1.699 24.547 16.891 1 98.75 191 SER B N 1
ATOM 4748 C CA . SER B 1 191 ? 0.788 23.469 16.516 1 98.75 191 SER B CA 1
ATOM 4749 C C . SER B 1 191 ? 1.039 22.219 17.344 1 98.75 191 SER B C 1
ATOM 4751 O O . SER B 1 191 ? 2.123 22.047 17.906 1 98.75 191 SER B O 1
ATOM 4753 N N . PHE B 1 192 ? 0.002 21.375 17.5 1 97.81 192 PHE B N 1
ATOM 4754 C CA . PHE B 1 192 ? 0.135 20.047 18.094 1 97.81 192 PHE B CA 1
ATOM 4755 C C . PHE B 1 192 ? -0.833 19.062 17.453 1 97.81 192 PHE B C 1
ATOM 4757 O O . PHE B 1 192 ? -1.681 19.453 16.656 1 97.81 192 PHE B O 1
ATOM 4764 N N . HIS B 1 193 ? -0.626 17.828 17.672 1 95.75 193 HIS B N 1
ATOM 4765 C CA . HIS B 1 193 ? -1.523 16.75 17.266 1 95.75 193 HIS B CA 1
ATOM 4766 C C . HIS B 1 193 ? -1.664 15.711 18.375 1 95.75 193 HIS B C 1
ATOM 4768 O O . HIS B 1 193 ? -0.666 15.266 18.938 1 95.75 193 HIS B O 1
ATOM 4774 N N . VAL B 1 194 ? -2.783 15.289 18.609 1 94.88 194 VAL B N 1
ATOM 4775 C CA . VAL B 1 194 ? -3.049 14.461 19.781 1 94.88 194 VAL B CA 1
ATOM 4776 C C . VAL B 1 194 ? -3.049 12.984 19.391 1 94.88 194 VAL B C 1
ATOM 4778 O O . VAL B 1 194 ? -3.15 12.109 20.25 1 94.88 194 VAL B O 1
ATOM 4781 N N . GLY B 1 195 ? -2.928 12.656 18.156 1 91.38 195 GLY B N 1
ATOM 4782 C CA . GLY B 1 195 ? -3.078 11.305 17.656 1 91.38 195 GLY B CA 1
ATOM 4783 C C . GLY B 1 195 ? -4.398 11.07 16.938 1 91.38 195 GLY B C 1
ATOM 4784 O O . GLY B 1 195 ? -5.266 11.953 16.938 1 91.38 195 GLY B O 1
ATOM 4785 N N . THR B 1 196 ? -4.57 9.883 16.297 1 88.88 196 THR B N 1
ATOM 4786 C CA . THR B 1 196 ? -5.789 9.656 15.539 1 88.88 196 THR B CA 1
ATOM 4787 C C . THR B 1 196 ? -6.191 8.18 15.594 1 88.88 196 THR B C 1
ATOM 4789 O O . THR B 1 196 ? -5.352 7.297 15.43 1 88.88 196 THR B O 1
ATOM 4792 N N . PRO B 1 197 ? -7.398 7.906 15.836 1 85.94 197 PRO B N 1
ATOM 4793 C CA . PRO B 1 197 ? -8.367 8.82 16.438 1 85.94 197 PRO B CA 1
ATOM 4794 C C . PRO B 1 197 ? -8.07 9.117 17.906 1 85.94 197 PRO B C 1
ATOM 4796 O O . PRO B 1 197 ? -7.457 8.297 18.594 1 85.94 197 PRO B O 1
ATOM 4799 N N . CYS B 1 198 ? -8.414 10.328 18.219 1 86 198 CYS B N 1
ATOM 4800 C CA . CYS B 1 198 ? -8.219 10.688 19.625 1 86 198 CYS B CA 1
ATOM 4801 C C . CYS B 1 198 ? -9.367 10.164 20.484 1 86 198 CYS B C 1
ATOM 4803 O O . CYS B 1 198 ? -10.523 10.492 20.25 1 86 198 CYS B O 1
ATOM 4805 N N . LEU B 1 199 ? -9.023 9.492 21.547 1 82.5 199 LEU B N 1
ATOM 4806 C CA . LEU B 1 199 ? -10.039 8.93 22.422 1 82.5 199 LEU B CA 1
ATOM 4807 C C . LEU B 1 199 ? -9.961 9.562 23.812 1 82.5 199 LEU B C 1
ATOM 4809 O O . LEU B 1 199 ? -10.5 9.008 24.781 1 82.5 199 LEU B O 1
ATOM 4813 N N . GLU B 1 200 ? -9.227 10.703 23.875 1 88.44 200 GLU B N 1
ATOM 4814 C CA . GLU B 1 200 ? -9.078 11.5 25.078 1 88.44 200 GLU B CA 1
ATOM 4815 C C . GLU B 1 200 ? -9.281 12.984 24.797 1 88.44 200 GLU B C 1
ATOM 4817 O O . GLU B 1 200 ? -8.328 13.688 24.438 1 88.44 200 GLU B O 1
ATOM 4822 N N . ILE B 1 201 ? -10.422 13.469 25.078 1 84.62 201 ILE B N 1
ATOM 4823 C CA . ILE B 1 201 ? -10.789 14.82 24.688 1 84.62 201 ILE B CA 1
ATOM 4824 C C . ILE B 1 201 ? -9.922 15.836 25.422 1 84.62 201 ILE B C 1
ATOM 4826 O O . ILE B 1 201 ? -9.609 16.891 24.891 1 84.62 201 ILE B O 1
ATOM 4830 N N . ASP B 1 202 ? -9.469 15.508 26.641 1 91.44 202 ASP B N 1
ATOM 4831 C CA . ASP B 1 202 ? -8.688 16.422 27.469 1 91.44 202 ASP B CA 1
ATOM 4832 C C . ASP B 1 202 ? -7.324 16.703 26.844 1 91.44 202 ASP B C 1
ATOM 4834 O O . ASP B 1 202 ? -6.645 17.656 27.219 1 91.44 202 ASP B O 1
ATOM 4838 N N . ALA B 1 203 ? -6.988 15.883 25.938 1 93.56 203 ALA B N 1
ATOM 4839 C CA . ALA B 1 203 ? -5.715 16.078 25.25 1 93.56 203 ALA B CA 1
ATOM 4840 C C . ALA B 1 203 ? -5.699 17.406 24.5 1 93.56 203 ALA B C 1
ATOM 4842 O O . ALA B 1 203 ? -4.664 18.078 24.406 1 93.56 203 ALA B O 1
ATOM 4843 N N . TYR B 1 204 ? -6.855 17.781 23.984 1 95.75 204 TYR B N 1
ATOM 4844 C CA . TYR B 1 204 ? -6.945 19.062 23.281 1 95.75 204 TYR B CA 1
ATOM 4845 C C . TYR B 1 204 ? -6.742 20.219 24.25 1 95.75 204 TYR B C 1
ATOM 4847 O O . TYR B 1 204 ? -6.055 21.203 23.922 1 95.75 204 TYR B O 1
ATOM 4855 N N . LEU B 1 205 ? -7.316 20.078 25.406 1 96 205 LEU B N 1
ATOM 4856 C CA . LEU B 1 205 ? -7.176 21.125 26.422 1 96 205 LEU B CA 1
ATOM 4857 C C . LEU B 1 205 ? -5.715 21.297 26.828 1 96 205 LEU B C 1
ATOM 4859 O O . LEU B 1 205 ? -5.223 22.422 26.922 1 96 205 LEU B O 1
ATOM 4863 N N . ARG B 1 206 ? -5.109 20.188 27.047 1 96.5 206 ARG B N 1
ATOM 4864 C CA . ARG B 1 206 ? -3.697 20.219 27.422 1 96.5 206 ARG B CA 1
ATOM 4865 C C . ARG B 1 206 ? -2.857 20.891 26.328 1 96.5 206 ARG B C 1
ATOM 4867 O O . ARG B 1 206 ? -2.002 21.719 26.625 1 96.5 206 ARG B O 1
ATOM 4874 N N . GLY B 1 207 ? -3.094 20.531 25.094 1 97.19 207 GLY B N 1
ATOM 4875 C CA . GLY B 1 207 ? -2.354 21.125 23.984 1 97.19 207 GLY B CA 1
ATOM 4876 C C . GLY B 1 207 ? -2.584 22.609 23.844 1 97.19 207 GLY B C 1
ATOM 4877 O O . GLY B 1 207 ? -1.639 23.375 23.625 1 97.19 207 GLY B O 1
ATOM 4878 N N . ILE B 1 208 ? -3.801 23.031 23.969 1 97.94 208 ILE B N 1
ATOM 4879 C CA . ILE B 1 208 ? -4.148 24.438 23.844 1 97.94 208 ILE B CA 1
ATOM 4880 C C . ILE B 1 208 ? -3.457 25.234 24.953 1 97.94 208 ILE B C 1
ATOM 4882 O O . ILE B 1 208 ? -2.881 26.297 24.688 1 97.94 208 ILE B O 1
ATOM 4886 N N . GLU B 1 209 ? -3.48 24.688 26.125 1 97.38 209 GLU B N 1
ATOM 4887 C CA . GLU B 1 209 ? -2.834 25.359 27.234 1 97.38 209 GLU B CA 1
ATOM 4888 C C . GLU B 1 209 ? -1.329 25.484 27.016 1 97.38 209 GLU B C 1
ATOM 4890 O O . GLU B 1 209 ? -0.732 26.516 27.328 1 97.38 209 GLU B O 1
ATOM 4895 N N . MET B 1 210 ? -0.732 24.453 26.547 1 97.81 210 MET B N 1
ATOM 4896 C CA . MET B 1 210 ? 0.695 24.484 26.234 1 97.81 210 MET B CA 1
ATOM 4897 C C . MET B 1 210 ? 1.001 25.562 25.203 1 97.81 210 MET B C 1
ATOM 4899 O O . MET B 1 210 ? 1.98 26.297 25.344 1 97.81 210 MET B O 1
ATOM 4903 N N . CYS B 1 211 ? 0.175 25.672 24.203 1 98.38 211 CYS B N 1
ATOM 4904 C CA . CYS B 1 211 ? 0.374 26.672 23.156 1 98.38 211 CYS B CA 1
ATOM 4905 C C . CYS B 1 211 ? 0.236 28.078 23.719 1 98.38 211 CYS B C 1
ATOM 4907 O O . CYS B 1 211 ? 1.006 28.969 23.375 1 98.38 211 CYS B O 1
ATOM 4909 N N . LYS B 1 212 ? -0.756 28.281 24.641 1 97.31 212 LYS B N 1
ATOM 4910 C CA . LYS B 1 212 ? -0.925 29.578 25.297 1 97.31 212 LYS B CA 1
ATOM 4911 C C . LYS B 1 212 ? 0.34 29.984 26.031 1 97.31 212 LYS B C 1
ATOM 4913 O O . LYS B 1 212 ? 0.785 31.141 25.938 1 97.31 212 LYS B O 1
ATOM 4918 N N . GLN B 1 213 ? 0.869 29.062 26.703 1 97.44 213 GLN B N 1
ATOM 4919 C CA . GLN B 1 213 ? 2.084 29.312 27.469 1 97.44 213 GLN B CA 1
ATOM 4920 C C . GLN B 1 213 ? 3.252 29.656 26.547 1 97.44 213 GLN B C 1
ATOM 4922 O O . GLN B 1 213 ? 4.027 30.562 26.828 1 97.44 213 GLN B O 1
ATOM 4927 N N . LEU B 1 214 ? 3.367 28.953 25.5 1 98.25 214 LEU B N 1
ATOM 4928 C CA . LEU B 1 214 ? 4.469 29.156 24.578 1 98.25 214 LEU B CA 1
ATOM 4929 C C . LEU B 1 214 ? 4.336 30.5 23.859 1 98.25 214 LEU B C 1
ATOM 4931 O O . LEU B 1 214 ? 5.34 31.141 23.547 1 98.25 214 LEU B O 1
ATOM 4935 N N . ILE B 1 215 ? 3.115 30.891 23.531 1 97.75 215 ILE B N 1
ATOM 4936 C CA . ILE B 1 215 ? 2.879 32.188 22.938 1 97.75 215 ILE B CA 1
ATOM 4937 C C . ILE B 1 215 ? 3.367 33.281 23.891 1 97.75 215 ILE B C 1
ATOM 4939 O O . ILE B 1 215 ? 4.039 34.25 23.469 1 97.75 215 ILE B O 1
ATOM 4943 N N . ALA B 1 216 ? 3.029 33.125 25.141 1 96.12 216 ALA B N 1
ATOM 4944 C CA . ALA B 1 216 ? 3.48 34.094 26.156 1 96.12 216 ALA B CA 1
ATOM 4945 C C . ALA B 1 216 ? 5.004 34.156 26.203 1 96.12 216 ALA B C 1
ATOM 4947 O O . ALA B 1 216 ? 5.59 35.219 26.281 1 96.12 216 ALA B O 1
ATOM 4948 N N . VAL B 1 217 ? 5.629 33 26.156 1 96.94 217 VAL B N 1
ATOM 4949 C CA . VAL B 1 217 ? 7.086 32.906 26.188 1 96.94 217 VAL B CA 1
ATOM 4950 C C . VAL B 1 217 ? 7.664 33.594 24.953 1 96.94 217 VAL B C 1
ATOM 4952 O O . VAL B 1 217 ? 8.602 34.406 25.062 1 96.94 217 VAL B O 1
ATOM 4955 N N . ALA B 1 218 ? 7.145 33.312 23.797 1 97.75 218 ALA B N 1
ATOM 4956 C CA . ALA B 1 218 ? 7.621 33.906 22.547 1 97.75 218 ALA B CA 1
ATOM 4957 C C . ALA B 1 218 ? 7.512 35.438 22.562 1 97.75 218 ALA B C 1
ATOM 4959 O O . ALA B 1 218 ? 8.461 36.125 22.203 1 97.75 218 ALA B O 1
ATOM 4960 N N . LYS B 1 219 ? 6.414 35.906 23.016 1 95.44 219 LYS B N 1
ATOM 4961 C CA . LYS B 1 219 ? 6.188 37.344 23.062 1 95.44 219 LYS B CA 1
ATOM 4962 C C . LYS B 1 219 ? 7.125 38.031 24.047 1 95.44 219 LYS B C 1
ATOM 4964 O O . LYS B 1 219 ? 7.59 39.156 23.812 1 95.44 219 LYS B O 1
ATOM 4969 N N . SER B 1 220 ? 7.371 37.344 25.094 1 95.56 220 SER B N 1
ATOM 4970 C CA . SER B 1 220 ? 8.219 37.906 26.141 1 95.56 220 SER B CA 1
ATOM 4971 C C . SER B 1 220 ? 9.641 38.125 25.641 1 95.56 220 SER B C 1
ATOM 4973 O O . SER B 1 220 ? 10.367 39 26.156 1 95.56 220 SER B O 1
ATOM 4975 N N . ILE B 1 221 ? 10.016 37.406 24.641 1 93.62 221 ILE B N 1
ATOM 4976 C CA . ILE B 1 221 ? 11.383 37.562 24.172 1 93.62 221 ILE B CA 1
ATOM 4977 C C . ILE B 1 221 ? 11.398 38.344 22.844 1 93.62 221 ILE B C 1
ATOM 4979 O O . ILE B 1 221 ? 12.391 38.312 22.125 1 93.62 221 ILE B O 1
ATOM 4983 N N . GLY B 1 222 ? 10.273 38.844 22.422 1 93.5 222 GLY B N 1
ATOM 4984 C CA . GLY B 1 222 ? 10.25 39.812 21.328 1 93.5 222 GLY B CA 1
ATOM 4985 C C . GLY B 1 222 ? 9.625 39.25 20.062 1 93.5 222 GLY B C 1
ATOM 4986 O O . GLY B 1 222 ? 9.641 39.906 19.016 1 93.5 222 GLY B O 1
ATOM 4987 N N . CYS B 1 223 ? 9.117 38.031 20.062 1 95.19 223 CYS B N 1
ATOM 4988 C CA . CYS B 1 223 ? 8.383 37.5 18.922 1 95.19 223 CYS B CA 1
ATOM 4989 C C . CYS B 1 223 ? 6.93 37.938 18.953 1 95.19 223 CYS B C 1
ATOM 4991 O O . CYS B 1 223 ? 6.047 37.188 19.375 1 95.19 223 CYS B O 1
ATOM 4993 N N . ASN B 1 224 ? 6.633 39.062 18.344 1 93 224 ASN B N 1
ATOM 4994 C CA . ASN B 1 224 ? 5.336 39.719 18.516 1 93 224 ASN B CA 1
ATOM 4995 C C . ASN B 1 224 ? 4.363 39.312 17.422 1 93 224 ASN B C 1
ATOM 4997 O O . ASN B 1 224 ? 3.174 39.625 17.484 1 93 224 ASN B O 1
ATOM 5001 N N . ASN B 1 225 ? 4.848 38.5 16.453 1 95.94 225 ASN B N 1
ATOM 5002 C CA . ASN B 1 225 ? 3.988 38.156 15.336 1 95.94 225 ASN B CA 1
ATOM 5003 C C . ASN B 1 225 ? 3.334 36.781 15.539 1 95.94 225 ASN B C 1
ATOM 5005 O O . ASN B 1 225 ? 2.709 36.25 14.617 1 95.94 225 ASN B O 1
ATOM 5009 N N . VAL B 1 226 ? 3.461 36.281 16.672 1 97.75 226 VAL B N 1
ATOM 5010 C CA . VAL B 1 226 ? 2.844 34.969 16.953 1 97.75 226 VAL B CA 1
ATOM 5011 C C . VAL B 1 226 ? 1.327 35.125 17.031 1 97.75 226 VAL B C 1
ATOM 5013 O O . VAL B 1 226 ? 0.808 35.844 17.891 1 97.75 226 VAL B O 1
ATOM 5016 N N . LYS B 1 227 ? 0.589 34.438 16.078 1 96.62 227 LYS B N 1
ATOM 5017 C CA . LYS B 1 227 ? -0.838 34.688 15.938 1 96.62 227 LYS B CA 1
ATOM 5018 C C . LYS B 1 227 ? -1.621 33.406 15.656 1 96.62 227 LYS B C 1
ATOM 5020 O O . LYS B 1 227 ? -2.791 33.469 15.273 1 96.62 227 LYS B O 1
ATOM 5025 N N . LEU B 1 228 ? -1.038 32.25 15.867 1 98.62 228 LEU B N 1
ATOM 5026 C CA . LEU B 1 228 ? -1.729 31.062 15.391 1 98.62 228 LEU B CA 1
ATOM 5027 C C . LEU B 1 228 ? -1.588 29.922 16.391 1 98.62 228 LEU B C 1
ATOM 5029 O O . LEU B 1 228 ? -0.501 29.688 16.938 1 98.62 228 LEU B O 1
ATOM 5033 N N . ILE B 1 229 ? -2.68 29.281 16.688 1 98.81 229 ILE B N 1
ATOM 5034 C CA . ILE B 1 229 ? -2.699 27.969 17.344 1 98.81 229 ILE B CA 1
ATOM 5035 C C . ILE B 1 229 ? -3.355 26.953 16.406 1 98.81 229 ILE B C 1
ATOM 5037 O O . ILE B 1 229 ? -4.516 27.109 16.031 1 98.81 229 ILE B O 1
ATOM 5041 N N . ASP B 1 230 ? -2.648 25.969 16 1 98.88 230 ASP B N 1
ATOM 5042 C CA . ASP B 1 230 ? -3.18 24.828 15.25 1 98.88 230 ASP B CA 1
ATOM 5043 C C . ASP B 1 230 ? -3.418 23.625 16.172 1 98.88 230 ASP B C 1
ATOM 5045 O O . ASP B 1 230 ? -2.467 23 16.625 1 98.88 230 ASP B O 1
ATOM 5049 N N . ILE B 1 231 ? -4.668 23.297 16.359 1 98.19 231 ILE B N 1
ATOM 5050 C CA . ILE B 1 231 ? -4.98 22.281 17.359 1 98.19 231 ILE B CA 1
ATOM 5051 C C . ILE B 1 231 ? -4.957 20.891 16.719 1 98.19 231 ILE B C 1
ATOM 5053 O O . ILE B 1 231 ? -5.402 19.922 17.328 1 98.19 231 ILE B O 1
ATOM 5057 N N . GLY B 1 232 ? -4.555 20.781 15.484 1 97.31 232 GLY B N 1
ATOM 5058 C CA . GLY B 1 232 ? -4.254 19.516 14.828 1 97.31 232 GLY B CA 1
ATOM 5059 C C . GLY B 1 232 ? -5.496 18.719 14.484 1 97.31 232 GLY B C 1
ATOM 5060 O O . GLY B 1 232 ? -6.531 19.281 14.133 1 97.31 232 GLY B O 1
ATOM 5061 N N . GLY B 1 233 ? -5.25 17.375 14.305 1 95.81 233 GLY B N 1
ATOM 5062 C CA . GLY B 1 233 ? -6.309 16.453 13.93 1 95.81 233 GLY B CA 1
ATOM 5063 C C . GLY B 1 233 ? -6.711 15.516 15.055 1 95.81 233 GLY B C 1
ATOM 5064 O O . GLY B 1 233 ? -6.637 15.883 16.234 1 95.81 233 GLY B O 1
ATOM 5065 N N . GLY B 1 234 ? -7.305 14.391 14.648 1 94.12 234 GLY B N 1
ATOM 5066 C CA . GLY B 1 234 ? -7.691 13.367 15.609 1 94.12 234 GLY B CA 1
ATOM 5067 C C . GLY B 1 234 ? -9.188 13.297 15.828 1 94.12 234 GLY B C 1
ATOM 5068 O O . GLY B 1 234 ? -9.672 12.43 16.562 1 94.12 234 GLY B O 1
ATOM 5069 N N . PHE B 1 235 ? -9.922 14.07 15.102 1 95.25 235 PHE B N 1
ATOM 5070 C CA . PHE B 1 235 ? -11.375 14.133 15.258 1 95.25 235 PHE B CA 1
ATOM 5071 C C . PHE B 1 235 ? -12.047 12.953 14.562 1 95.25 235 PHE B C 1
ATOM 5073 O O . PHE B 1 235 ? -11.797 12.703 13.383 1 95.25 235 PHE B O 1
ATOM 5080 N N . SER B 1 236 ? -12.906 12.234 15.258 1 92.75 236 SER B N 1
ATOM 5081 C CA . SER B 1 236 ? -13.672 11.156 14.648 1 92.75 236 SER B CA 1
ATOM 5082 C C . SER B 1 236 ? -14.898 11.688 13.922 1 92.75 236 SER B C 1
ATOM 5084 O O . SER B 1 236 ? -15.266 12.852 14.086 1 92.75 236 SER B O 1
ATOM 5086 N N . SER B 1 237 ? -15.453 10.867 13.148 1 92.19 237 SER B N 1
ATOM 5087 C CA . SER B 1 237 ? -16.672 11.25 12.43 1 92.19 237 SER B CA 1
ATOM 5088 C C . SER B 1 237 ? -17.859 11.32 13.367 1 92.19 237 SER B C 1
ATOM 5090 O O . SER B 1 237 ? -18.859 10.633 13.164 1 92.19 237 SER B O 1
ATOM 5092 N N . ILE B 1 238 ? -17.812 12.188 14.32 1 88.5 238 ILE B N 1
ATOM 5093 C CA . ILE B 1 238 ? -18.859 12.32 15.328 1 88.5 238 ILE B CA 1
ATOM 5094 C C . ILE B 1 238 ? -19.891 13.352 14.875 1 88.5 238 ILE B C 1
ATOM 5096 O O . ILE B 1 238 ? -19.609 14.156 13.977 1 88.5 238 ILE B O 1
ATOM 5100 N N . SER B 1 239 ? -21.078 13.266 15.438 1 89.12 239 SER B N 1
ATOM 5101 C CA . SER B 1 239 ? -22.156 14.203 15.156 1 89.12 239 SER B CA 1
ATOM 5102 C C . SER B 1 239 ? -23.078 14.352 16.359 1 89.12 239 SER B C 1
ATOM 5104 O O . SER B 1 239 ? -22.875 13.695 17.391 1 89.12 239 SER B O 1
ATOM 5106 N N . GLY B 1 240 ? -23.922 15.281 16.219 1 91.06 240 GLY B N 1
ATOM 5107 C CA . GLY B 1 240 ? -24.922 15.469 17.25 1 91.06 240 GLY B CA 1
ATOM 5108 C C . GLY B 1 240 ? -24.344 15.844 18.609 1 91.06 240 GLY B C 1
ATOM 5109 O O . GLY B 1 240 ? -23.562 16.781 18.703 1 91.06 240 GLY B O 1
ATOM 5110 N N . LYS B 1 241 ? -24.703 15.102 19.594 1 92.19 241 LYS B N 1
ATOM 5111 C CA . LYS B 1 241 ? -24.344 15.414 20.969 1 92.19 241 LYS B CA 1
ATOM 5112 C C . LYS B 1 241 ? -22.844 15.242 21.188 1 92.19 241 LYS B C 1
ATOM 5114 O O . LYS B 1 241 ? -22.234 16 21.938 1 92.19 241 LYS B O 1
ATOM 5119 N N . GLU B 1 242 ? -22.359 14.289 20.531 1 91.38 242 GLU B N 1
ATOM 5120 C CA . GLU B 1 242 ? -20.922 14.047 20.688 1 91.38 242 GLU B CA 1
ATOM 5121 C C . GLU B 1 242 ? -20.094 15.227 20.156 1 91.38 242 GLU B C 1
ATOM 5123 O O . GLU B 1 242 ? -19.109 15.625 20.781 1 91.38 242 GLU B O 1
ATOM 5128 N N . LEU B 1 243 ? -20.531 15.773 19.047 1 94 243 LEU B N 1
ATOM 5129 C CA . LEU B 1 243 ? -19.844 16.938 18.516 1 94 243 LEU B CA 1
ATOM 5130 C C . LEU B 1 243 ? -20.062 18.156 19.391 1 94 243 LEU B C 1
ATOM 5132 O O . LEU B 1 243 ? -19.156 18.984 19.562 1 94 243 LEU B O 1
ATOM 5136 N N . ASP B 1 244 ? -21.234 18.234 19.938 1 96 244 ASP B N 1
ATOM 5137 C CA . ASP B 1 244 ? -21.547 19.359 20.828 1 96 244 ASP B CA 1
ATOM 5138 C C . ASP B 1 244 ? -20.609 19.375 22.031 1 96 244 ASP B C 1
ATOM 5140 O O . ASP B 1 244 ? -20.141 20.438 22.438 1 96 244 ASP B O 1
ATOM 5144 N N . GLU B 1 245 ? -20.406 18.281 22.547 1 94.88 245 GLU B N 1
ATOM 5145 C CA . GLU B 1 245 ? -19.547 18.172 23.719 1 94.88 245 GLU B CA 1
ATOM 5146 C C . GLU B 1 245 ? -18.109 18.578 23.406 1 94.88 245 GLU B C 1
ATOM 5148 O O . GLU B 1 245 ? -17.484 19.312 24.156 1 94.88 245 GLU B O 1
ATOM 5153 N N . LEU B 1 246 ? -17.609 18.125 22.344 1 93.88 246 LEU B N 1
ATOM 5154 C CA . LEU B 1 246 ? -16.266 18.469 21.906 1 93.88 246 LEU B CA 1
ATOM 5155 C C . LEU B 1 246 ? -16.156 19.969 21.609 1 93.88 246 LEU B C 1
ATOM 5157 O O . LEU B 1 246 ? -15.188 20.609 22.016 1 93.88 246 LEU B O 1
ATOM 5161 N N . ALA B 1 247 ? -17.125 20.453 20.906 1 96.69 247 ALA B N 1
ATOM 5162 C CA . ALA B 1 247 ? -17.156 21.859 20.531 1 96.69 247 ALA B CA 1
ATOM 5163 C C . ALA B 1 247 ? -17.156 22.75 21.781 1 96.69 247 ALA B C 1
ATOM 5165 O O . ALA B 1 247 ? -16.453 23.766 21.828 1 96.69 247 ALA B O 1
ATOM 5166 N N . LYS B 1 248 ? -17.938 22.375 22.719 1 96.69 248 LYS B N 1
ATOM 5167 C CA . LYS B 1 248 ? -18 23.156 23.953 1 96.69 248 LYS B CA 1
ATOM 5168 C C . LYS B 1 248 ? -16.641 23.203 24.656 1 96.69 248 LYS B C 1
ATOM 5170 O O . LYS B 1 248 ? -16.188 24.266 25.078 1 96.69 248 LYS B O 1
ATOM 5175 N N . LEU B 1 249 ? -16.078 22.109 24.734 1 95.5 249 LEU B N 1
ATOM 5176 C CA . LEU B 1 249 ? -14.773 22 25.391 1 95.5 249 LEU B CA 1
ATOM 5177 C C . LEU B 1 249 ? -13.742 22.875 24.688 1 95.5 249 LEU B C 1
ATOM 5179 O O . LEU B 1 249 ? -13.023 23.625 25.359 1 95.5 249 LEU B O 1
ATOM 5183 N N . ILE B 1 250 ? -13.641 22.812 23.422 1 97 250 ILE B N 1
ATOM 5184 C CA . ILE B 1 250 ? -12.648 23.547 22.641 1 97 250 ILE B CA 1
ATOM 5185 C C . ILE B 1 250 ? -12.961 25.047 22.688 1 97 250 ILE B C 1
ATOM 5187 O O . ILE B 1 250 ? -12.07 25.875 22.906 1 97 250 ILE B O 1
ATOM 5191 N N . ASN B 1 251 ? -14.25 25.359 22.5 1 97.62 251 ASN B N 1
ATOM 5192 C CA . ASN B 1 251 ? -14.656 26.766 22.578 1 97.62 251 ASN B CA 1
ATOM 5193 C C . ASN B 1 251 ? -14.305 27.375 23.922 1 97.62 251 ASN B C 1
ATOM 5195 O O . ASN B 1 251 ? -13.82 28.516 23.984 1 97.62 251 ASN B O 1
ATOM 5199 N N . ASP B 1 252 ? -14.555 26.625 24.969 1 97.12 252 ASP B N 1
ATOM 5200 C CA . ASP B 1 252 ? -14.234 27.109 26.297 1 97.12 252 ASP B CA 1
ATOM 5201 C C . ASP B 1 252 ? -12.727 27.312 26.469 1 97.12 252 ASP B C 1
ATOM 5203 O O . ASP B 1 252 ? -12.297 28.281 27.094 1 97.12 252 ASP B O 1
ATOM 5207 N N . ALA B 1 253 ? -11.977 26.469 25.938 1 96.69 253 ALA B N 1
ATOM 5208 C CA . ALA B 1 253 ? -10.523 26.5 26.078 1 96.69 253 ALA B CA 1
ATOM 5209 C C . ALA B 1 253 ? -9.922 27.703 25.359 1 96.69 253 ALA B C 1
ATOM 5211 O O . ALA B 1 253 ? -8.859 28.203 25.75 1 96.69 253 ALA B O 1
ATOM 5212 N N . ILE B 1 254 ? -10.602 28.219 24.312 1 97.31 254 ILE B N 1
ATOM 5213 C CA . ILE B 1 254 ? -9.984 29.266 23.516 1 97.31 254 ILE B CA 1
ATOM 5214 C C . ILE B 1 254 ? -10.719 30.594 23.75 1 97.31 254 ILE B C 1
ATOM 5216 O O . ILE B 1 254 ? -10.469 31.578 23.047 1 97.31 254 ILE B O 1
ATOM 5220 N N . GLU B 1 255 ? -11.633 30.625 24.625 1 95.19 255 GLU B N 1
ATOM 5221 C CA . GLU B 1 255 ? -12.492 31.781 24.875 1 95.19 255 GLU B CA 1
ATOM 5222 C C . GLU B 1 255 ? -11.664 33 25.281 1 95.19 255 GLU B C 1
ATOM 5224 O O . GLU B 1 255 ? -11.969 34.125 24.875 1 95.19 255 GLU B O 1
ATOM 5229 N N . ASN B 1 256 ? -10.602 32.875 26.016 1 91.25 256 ASN B N 1
ATOM 5230 C CA . ASN B 1 256 ? -9.875 34 26.578 1 91.25 256 ASN B CA 1
ATOM 5231 C C . ASN B 1 256 ? -8.617 34.312 25.766 1 91.25 256 ASN B C 1
ATOM 5233 O O . ASN B 1 256 ? -7.734 35.031 26.234 1 91.25 256 ASN B O 1
ATOM 5237 N N . LEU B 1 257 ? -8.586 33.781 24.578 1 94.31 257 LEU B N 1
ATOM 5238 C CA . LEU B 1 257 ? -7.434 34.094 23.734 1 94.31 257 LEU B CA 1
ATOM 5239 C C . LEU B 1 257 ? -7.5 35.531 23.234 1 94.31 257 LEU B C 1
ATOM 5241 O O . LEU B 1 257 ? -8.586 36.062 23.047 1 94.31 257 LEU B O 1
ATOM 5245 N N . ASP B 1 258 ? -6.285 36.094 23.062 1 92.5 258 ASP B N 1
ATOM 5246 C CA . ASP B 1 258 ? -6.223 37.406 22.422 1 92.5 258 ASP B CA 1
ATOM 5247 C C . ASP B 1 258 ? -6.93 37.406 21.078 1 92.5 258 ASP B C 1
ATOM 5249 O O . ASP B 1 258 ? -6.863 36.406 20.344 1 92.5 258 ASP B O 1
ATOM 5253 N N . SER B 1 259 ? -7.543 38.531 20.734 1 90.88 259 SER B N 1
ATOM 5254 C CA . SER B 1 259 ? -8.375 38.625 19.547 1 90.88 259 SER B CA 1
ATOM 5255 C C . SER B 1 259 ? -7.551 38.438 18.266 1 90.88 259 SER B C 1
ATOM 5257 O O . SER B 1 259 ? -8.086 38.094 17.219 1 90.88 259 SER B O 1
ATOM 5259 N N . ASP B 1 260 ? -6.332 38.594 18.359 1 93.44 260 ASP B N 1
ATOM 5260 C CA . ASP B 1 260 ? -5.508 38.5 17.156 1 93.44 260 ASP B CA 1
ATOM 5261 C C . ASP B 1 260 ? -4.969 37.094 16.969 1 93.44 260 ASP B C 1
ATOM 5263 O O . ASP B 1 260 ? -4.348 36.781 15.953 1 93.44 260 ASP B O 1
ATOM 5267 N N . ILE B 1 261 ? -5.195 36.219 17.969 1 96.81 261 ILE B N 1
ATOM 5268 C CA . ILE B 1 261 ? -4.766 34.844 17.844 1 96.81 261 ILE B CA 1
ATOM 5269 C C . ILE B 1 261 ? -5.82 34.031 17.078 1 96.81 261 ILE B C 1
ATOM 5271 O O . ILE B 1 261 ? -6.988 34 17.484 1 96.81 261 ILE B O 1
ATOM 5275 N N . ARG B 1 262 ? -5.418 33.469 16.016 1 97.62 262 ARG B N 1
ATOM 5276 C CA . ARG B 1 262 ? -6.277 32.625 15.219 1 97.62 262 ARG B CA 1
ATOM 5277 C C . ARG B 1 262 ? -6.105 31.156 15.633 1 97.62 262 ARG B C 1
ATOM 5279 O O . ARG B 1 262 ? -5 30.719 15.953 1 97.62 262 ARG B O 1
ATOM 5286 N N . VAL B 1 263 ? -7.191 30.422 15.625 1 98.69 263 VAL B N 1
ATOM 5287 C CA . VAL B 1 263 ? -7.168 28.984 15.945 1 98.69 263 VAL B CA 1
ATOM 5288 C C . VAL B 1 263 ? -7.605 28.188 14.719 1 98.69 263 VAL B C 1
ATOM 5290 O O . VAL B 1 263 ? -8.633 28.484 14.109 1 98.69 263 VAL B O 1
ATOM 5293 N N . ILE B 1 264 ? -6.797 27.219 14.297 1 98.81 264 ILE B N 1
ATOM 5294 C CA . ILE B 1 264 ? -7.168 26.344 13.188 1 98.81 264 ILE B CA 1
ATOM 5295 C C . ILE B 1 264 ? -7.113 24.875 13.641 1 98.81 264 ILE B C 1
ATOM 5297 O O . ILE B 1 264 ? -6.629 24.578 14.734 1 98.81 264 ILE B O 1
ATOM 5301 N N . SER B 1 265 ? -7.711 23.969 12.891 1 98.56 265 SER B N 1
ATOM 5302 C CA . SER B 1 265 ? -7.695 22.531 13.109 1 98.56 265 SER B CA 1
ATOM 5303 C C . SER B 1 265 ? -7.453 21.781 11.805 1 98.56 265 SER B C 1
ATOM 5305 O O . SER B 1 265 ? -7.453 22.375 10.727 1 98.56 265 SER B O 1
ATOM 5307 N N . GLU B 1 266 ? -7.156 20.5 11.93 1 98.38 266 GLU B N 1
ATOM 5308 C CA . GLU B 1 266 ? -6.859 19.672 10.758 1 98.38 266 GLU B CA 1
ATOM 5309 C C . GLU B 1 266 ? -7.75 18.438 10.711 1 98.38 266 GLU B C 1
ATOM 5311 O O . GLU B 1 266 ? -7.254 17.312 10.672 1 98.38 266 GLU B O 1
ATOM 5316 N N . PRO B 1 267 ? -9.039 18.625 10.672 1 98.19 267 PRO B N 1
ATOM 5317 C CA . PRO B 1 267 ? -9.953 17.484 10.672 1 98.19 267 PRO B CA 1
ATOM 5318 C C . PRO B 1 267 ? -9.977 16.75 9.336 1 98.19 267 PRO B C 1
ATOM 5320 O O . PRO B 1 267 ? -10.375 17.312 8.312 1 98.19 267 PRO B O 1
ATOM 5323 N N . GLY B 1 268 ? -9.508 15.492 9.289 1 97.94 268 GLY B N 1
ATOM 5324 C CA . GLY B 1 268 ? -9.648 14.609 8.141 1 97.94 268 GLY B CA 1
ATOM 5325 C C . GLY B 1 268 ? -10.781 13.617 8.281 1 97.94 268 GLY B C 1
ATOM 5326 O O . GLY B 1 268 ? -11.852 13.797 7.699 1 97.94 268 GLY B O 1
ATOM 5327 N N . ARG B 1 269 ? -10.625 12.711 9.273 1 97.5 269 ARG B N 1
ATOM 5328 C CA . ARG B 1 269 ? -11.602 11.656 9.523 1 97.5 269 ARG B CA 1
ATOM 5329 C C . ARG B 1 269 ? -12.984 12.242 9.781 1 97.5 269 ARG B C 1
ATOM 5331 O O . ARG B 1 269 ? -14 11.617 9.453 1 97.5 269 ARG B O 1
ATOM 5338 N N . TYR B 1 270 ? -13.023 13.383 10.469 1 97.69 270 TYR B N 1
ATOM 5339 C CA . TYR B 1 270 ? -14.305 14.008 10.781 1 97.69 270 TYR B CA 1
ATOM 5340 C C . TYR B 1 270 ? -15.133 14.211 9.523 1 97.69 270 TYR B C 1
ATOM 5342 O O . TYR B 1 270 ? -16.328 13.922 9.508 1 97.69 270 TYR B O 1
ATOM 5350 N N . TYR B 1 271 ? -14.477 14.648 8.438 1 98.31 271 TYR B N 1
ATOM 5351 C CA . TYR B 1 271 ? -15.172 15.062 7.227 1 98.31 271 TYR B CA 1
ATOM 5352 C C . TYR B 1 271 ? -15.633 13.852 6.426 1 98.31 271 TYR B C 1
ATOM 5354 O O . TYR B 1 271 ? -16.734 13.844 5.871 1 98.31 271 TYR B O 1
ATOM 5362 N N . VAL B 1 272 ? -14.75 12.781 6.398 1 98.56 272 VAL B N 1
ATOM 5363 C CA . VAL B 1 272 ? -14.992 11.844 5.305 1 98.56 272 VAL B CA 1
ATOM 5364 C C . VAL B 1 272 ? -15.164 10.438 5.867 1 98.56 272 VAL B C 1
ATOM 5366 O O . VAL B 1 272 ? -15.562 9.516 5.145 1 98.56 272 VAL B O 1
ATOM 5369 N N . GLY B 1 273 ? -14.914 10.195 7.102 1 97.62 273 GLY B N 1
ATOM 5370 C CA . GLY B 1 273 ? -14.891 8.852 7.652 1 97.62 273 GLY B CA 1
ATOM 5371 C C . GLY B 1 273 ? -16.141 8.055 7.348 1 97.62 273 GLY B C 1
ATOM 5372 O O . GLY B 1 273 ? -16.062 6.898 6.934 1 97.62 273 GLY B O 1
ATOM 5373 N N . SER B 1 274 ? -17.281 8.656 7.473 1 96.44 274 SER B N 1
ATOM 5374 C CA . SER B 1 274 ? -18.547 7.953 7.348 1 96.44 274 SER B CA 1
ATOM 5375 C C . SER B 1 274 ? -19.188 8.188 5.98 1 96.44 274 SER B C 1
ATOM 5377 O O . SER B 1 274 ? -20.234 7.633 5.672 1 96.44 274 SER B O 1
ATOM 5379 N N . SER B 1 275 ? -18.531 8.93 5.109 1 98.19 275 SER B N 1
ATOM 5380 C CA . SER B 1 275 ? -19.188 9.406 3.893 1 98.19 275 SER B CA 1
ATOM 5381 C C . SER B 1 275 ? -18.922 8.461 2.725 1 98.19 275 SER B C 1
ATOM 5383 O O . SER B 1 275 ? -19.484 8.633 1.641 1 98.19 275 SER B O 1
ATOM 5385 N N . PHE B 1 276 ? -18.094 7.52 2.898 1 98.69 276 PHE B N 1
ATOM 5386 C CA . PHE B 1 276 ? -17.766 6.551 1.858 1 98.69 276 PHE B CA 1
ATOM 5387 C C . PHE B 1 276 ? -18.203 5.148 2.266 1 98.69 276 PHE B C 1
ATOM 5389 O O . PHE B 1 276 ? -17.906 4.703 3.377 1 98.69 276 PHE B O 1
ATOM 5396 N N . THR B 1 277 ? -18.891 4.496 1.402 1 98.69 277 THR B N 1
ATOM 5397 C CA . THR B 1 277 ? -19.281 3.1 1.543 1 98.69 277 THR B CA 1
ATOM 5398 C C . THR B 1 277 ? -18.734 2.266 0.388 1 98.69 277 THR B C 1
ATOM 5400 O O . THR B 1 277 ? -18.859 2.652 -0.776 1 98.69 277 THR B O 1
ATOM 5403 N N . LEU B 1 278 ? -18.094 1.163 0.71 1 98.81 278 LEU B N 1
ATOM 5404 C CA . LEU B 1 278 ? -17.5 0.299 -0.302 1 98.81 278 LEU B CA 1
ATOM 5405 C C . LEU B 1 278 ? -18.406 -0.892 -0.602 1 98.81 278 LEU B C 1
ATOM 5407 O O . LEU B 1 278 ? -18.969 -1.504 0.316 1 98.81 278 LEU B O 1
ATOM 5411 N N . ALA B 1 279 ? -18.609 -1.153 -1.845 1 98.62 279 ALA B N 1
ATOM 5412 C CA . ALA B 1 279 ? -19.25 -2.377 -2.312 1 98.62 279 ALA B CA 1
ATOM 5413 C C . ALA B 1 279 ? -18.25 -3.322 -2.955 1 98.62 279 ALA B C 1
ATOM 5415 O O . ALA B 1 279 ? -17.453 -2.91 -3.809 1 98.62 279 ALA B O 1
ATOM 5416 N N . SER B 1 280 ? -18.219 -4.508 -2.518 1 98.19 280 SER B N 1
ATOM 5417 C CA . SER B 1 280 ? -17.312 -5.516 -3.061 1 98.19 280 SER B CA 1
ATOM 5418 C C . SER B 1 280 ? -18.078 -6.762 -3.502 1 98.19 280 SER B C 1
ATOM 5420 O O . SER B 1 280 ? -19.188 -7.012 -3.041 1 98.19 280 SER B O 1
ATOM 5422 N N . TYR B 1 281 ? -17.438 -7.469 -4.355 1 97.38 281 TYR B N 1
ATOM 5423 C CA . TYR B 1 281 ? -18.031 -8.609 -5.043 1 97.38 281 TYR B CA 1
ATOM 5424 C C . TYR B 1 281 ? -17.375 -9.914 -4.598 1 97.38 281 TYR B C 1
ATOM 5426 O O . TYR B 1 281 ? -16.156 -10.039 -4.625 1 97.38 281 TYR B O 1
ATOM 5434 N N . LEU B 1 282 ? -18.219 -10.891 -4.094 1 97.38 282 LEU B N 1
ATOM 5435 C CA . LEU B 1 282 ? -17.734 -12.211 -3.713 1 97.38 282 LEU B CA 1
ATOM 5436 C C . LEU B 1 282 ? -17.594 -13.109 -4.934 1 97.38 282 LEU B C 1
ATOM 5438 O O . LEU B 1 282 ? -18.594 -13.617 -5.453 1 97.38 282 LEU B O 1
ATOM 5442 N N . HIS B 1 283 ? -16.312 -13.375 -5.297 1 97.88 283 HIS B N 1
ATOM 5443 C CA . HIS B 1 283 ? -16.141 -14.031 -6.586 1 97.88 283 HIS B CA 1
ATOM 5444 C C . HIS B 1 283 ? -15.797 -15.508 -6.41 1 97.88 283 HIS B C 1
ATOM 5446 O O . HIS B 1 283 ? -15.852 -16.281 -7.371 1 97.88 283 HIS B O 1
ATOM 5452 N N . SER B 1 284 ? -15.469 -15.961 -5.199 1 98.12 284 SER B N 1
ATOM 5453 C CA . SER B 1 284 ? -15.109 -17.359 -4.984 1 98.12 284 SER B CA 1
ATOM 5454 C C . SER B 1 284 ? -15.359 -17.781 -3.541 1 98.12 284 SER B C 1
ATOM 5456 O O . SER B 1 284 ? -15.586 -16.938 -2.674 1 98.12 284 SER B O 1
ATOM 5458 N N . LYS B 1 285 ? -15.352 -19.016 -3.326 1 97.06 285 LYS B N 1
ATOM 5459 C CA . LYS B 1 285 ? -15.625 -19.625 -2.033 1 97.06 285 LYS B CA 1
ATOM 5460 C C . LYS B 1 285 ? -14.945 -21 -1.926 1 97.06 285 LYS B C 1
ATOM 5462 O O . LYS B 1 285 ? -14.766 -21.688 -2.93 1 97.06 285 LYS B O 1
ATOM 5467 N N . ARG B 1 286 ? -14.477 -21.281 -0.763 1 95.94 286 ARG B N 1
ATOM 5468 C CA . ARG B 1 286 ? -13.906 -22.594 -0.462 1 95.94 286 ARG B CA 1
ATOM 5469 C C . ARG B 1 286 ? -14.312 -23.062 0.933 1 95.94 286 ARG B C 1
ATOM 5471 O O . ARG B 1 286 ? -14.383 -22.25 1.864 1 95.94 286 ARG B O 1
ATOM 5478 N N . LEU B 1 287 ? -14.656 -24.344 1.05 1 93.69 287 LEU B N 1
ATOM 5479 C CA . LEU B 1 287 ? -14.875 -24.953 2.359 1 93.69 287 LEU B CA 1
ATOM 5480 C C . LEU B 1 287 ? -13.617 -25.656 2.85 1 93.69 287 LEU B C 1
ATOM 5482 O O . LEU B 1 287 ? -13.078 -26.516 2.164 1 93.69 287 LEU B O 1
ATOM 5486 N N . ALA B 1 288 ? -13.109 -25.125 3.934 1 88.75 288 ALA B N 1
ATOM 5487 C CA . ALA B 1 288 ? -11.891 -25.703 4.492 1 88.75 288 ALA B CA 1
ATOM 5488 C C . ALA B 1 288 ? -12.18 -26.438 5.797 1 88.75 288 ALA B C 1
ATOM 5490 O O . ALA B 1 288 ? -12.977 -25.969 6.617 1 88.75 288 ALA B O 1
ATOM 5491 N N . ILE B 1 289 ? -11.633 -27.562 5.883 1 82.38 289 ILE B N 1
ATOM 5492 C CA . ILE B 1 289 ? -11.812 -28.328 7.109 1 82.38 289 ILE B CA 1
ATOM 5493 C C . ILE B 1 289 ? -10.617 -28.109 8.031 1 82.38 289 ILE B C 1
ATOM 5495 O O . ILE B 1 289 ? -9.469 -28.344 7.641 1 82.38 289 ILE B O 1
ATOM 5499 N N . SER B 1 290 ? -10.906 -27.594 9.234 1 75.12 290 SER B N 1
ATOM 5500 C CA . SER B 1 290 ? -9.852 -27.359 10.219 1 75.12 290 SER B CA 1
ATOM 5501 C C . SER B 1 290 ? -9.414 -28.672 10.875 1 75.12 290 SER B C 1
ATOM 5503 O O . SER B 1 290 ? -10.055 -29.703 10.695 1 75.12 290 SER B O 1
ATOM 5505 N N . GLY B 1 291 ? -8.203 -28.547 11.609 1 69.25 291 GLY B N 1
ATOM 5506 C CA . GLY B 1 291 ? -7.672 -29.703 12.289 1 69.25 291 GLY B CA 1
ATOM 5507 C C . GLY B 1 291 ? -8.672 -30.359 13.227 1 69.25 291 GLY B C 1
ATOM 5508 O O . GLY B 1 291 ? -8.633 -31.578 13.43 1 69.25 291 GLY B O 1
ATOM 5509 N N . ASP B 1 292 ? -9.57 -29.594 13.719 1 74.38 292 ASP B N 1
ATOM 5510 C CA . ASP B 1 292 ? -10.531 -30.109 14.68 1 74.38 292 ASP B CA 1
ATOM 5511 C C . ASP B 1 292 ? -11.766 -30.672 13.977 1 74.38 292 ASP B C 1
ATOM 5513 O O . ASP B 1 292 ? -12.758 -31.016 14.625 1 74.38 292 ASP B O 1
ATOM 5517 N N . GLY B 1 293 ? -11.758 -30.625 12.688 1 77.25 293 GLY B N 1
ATOM 5518 C CA . GLY B 1 293 ? -12.828 -31.203 11.906 1 77.25 293 GLY B CA 1
ATOM 5519 C C . GLY B 1 293 ? -13.953 -30.234 11.602 1 77.25 293 GLY B C 1
ATOM 5520 O O . GLY B 1 293 ? -14.953 -30.609 10.977 1 77.25 293 GLY B O 1
ATOM 5521 N N . LYS B 1 294 ? -13.82 -29.031 12.102 1 84.31 294 LYS B N 1
ATOM 5522 C CA . LYS B 1 294 ? -14.859 -28.047 11.836 1 84.31 294 LYS B CA 1
ATOM 5523 C C . LYS B 1 294 ? -14.656 -27.391 10.469 1 84.31 294 LYS B C 1
ATOM 5525 O O . LYS B 1 294 ? -13.523 -27.141 10.055 1 84.31 294 LYS B O 1
ATOM 5530 N N . THR B 1 295 ? -15.789 -27.25 9.812 1 90.75 295 THR B N 1
ATOM 5531 C CA . THR B 1 295 ? -15.758 -26.641 8.477 1 90.75 295 THR B CA 1
ATOM 5532 C C . THR B 1 295 ? -15.734 -25.125 8.57 1 90.75 295 THR B C 1
ATOM 5534 O O . THR B 1 295 ? -16.516 -24.531 9.312 1 90.75 295 THR B O 1
ATOM 5537 N N . LYS B 1 296 ? -14.859 -24.562 7.957 1 94.62 296 LYS B N 1
ATOM 5538 C CA . LYS B 1 296 ? -14.727 -23.109 7.863 1 94.62 296 LYS B CA 1
ATOM 5539 C C . LYS B 1 296 ? -15.047 -22.625 6.453 1 94.62 296 LYS B C 1
ATOM 5541 O O . LYS B 1 296 ? -14.641 -23.25 5.473 1 94.62 296 LYS B O 1
ATOM 5546 N N . ARG B 1 297 ? -15.812 -21.5 6.328 1 96.69 297 ARG B N 1
ATOM 5547 C CA . ARG B 1 297 ? -16.062 -20.844 5.051 1 96.69 297 ARG B CA 1
ATOM 5548 C C . ARG B 1 297 ? -14.969 -19.844 4.719 1 96.69 297 ARG B C 1
ATOM 5550 O O . ARG B 1 297 ? -14.656 -18.953 5.523 1 96.69 297 ARG B O 1
ATOM 5557 N N . MET B 1 298 ? -14.352 -20.109 3.617 1 97.5 298 MET B N 1
ATOM 5558 C CA . MET B 1 298 ? -13.398 -19.156 3.051 1 97.5 298 MET B CA 1
ATOM 5559 C C . MET B 1 298 ? -14.023 -18.391 1.887 1 97.5 298 MET B C 1
ATOM 5561 O O . MET B 1 298 ? -14.336 -18.969 0.851 1 97.5 298 MET B O 1
ATOM 5565 N N . TYR B 1 299 ? -14.219 -17.094 2.111 1 98.06 299 TYR B N 1
ATOM 5566 C CA . TYR B 1 299 ? -14.789 -16.25 1.07 1 98.06 299 TYR B CA 1
ATOM 5567 C C . TYR B 1 299 ? -13.711 -15.391 0.417 1 98.06 299 TYR B C 1
ATOM 5569 O O . TYR B 1 299 ? -12.812 -14.891 1.094 1 98.06 299 TYR B O 1
ATOM 5577 N N . TYR B 1 300 ? -13.766 -15.266 -0.877 1 98.5 300 TYR B N 1
ATOM 5578 C CA . TYR B 1 300 ? -12.828 -14.445 -1.64 1 98.5 300 TYR B CA 1
ATOM 5579 C C . TYR B 1 300 ? -13.562 -13.32 -2.361 1 98.5 300 TYR B C 1
ATOM 5581 O O . TYR B 1 300 ? -14.469 -13.57 -3.154 1 98.5 300 TYR B O 1
ATOM 5589 N N . MET B 1 301 ? -13.125 -12.109 -2.061 1 98.25 301 MET B N 1
ATOM 5590 C CA . MET B 1 301 ? -13.758 -10.961 -2.707 1 98.25 301 MET B CA 1
ATOM 5591 C C . MET B 1 301 ? -12.766 -10.211 -3.584 1 98.25 301 MET B C 1
ATOM 5593 O O . MET B 1 301 ? -11.57 -10.539 -3.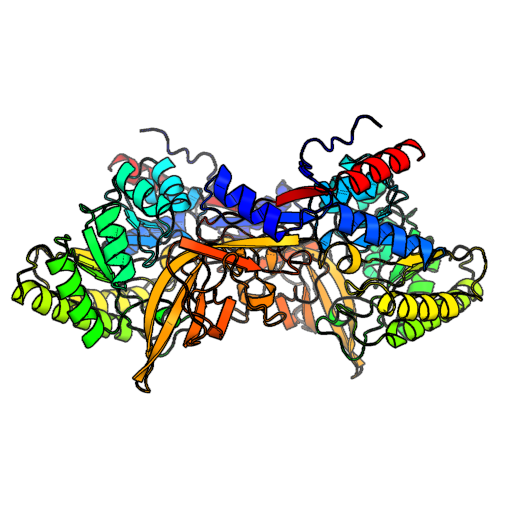598 1 98.25 301 MET B O 1
ATOM 5597 N N . ASN B 1 302 ? -13.219 -9.234 -4.363 1 98.25 302 ASN B N 1
ATOM 5598 C CA . ASN B 1 302 ? -12.438 -8.602 -5.43 1 98.25 302 ASN B CA 1
ATOM 5599 C C . ASN B 1 302 ? -11.703 -7.363 -4.926 1 98.25 302 ASN B C 1
ATOM 5601 O O . ASN B 1 302 ? -11.125 -6.613 -5.715 1 98.25 302 ASN B O 1
ATOM 5605 N N . CYS B 1 303 ? -11.719 -7.086 -3.684 1 98.31 303 CYS B N 1
ATOM 5606 C CA . CYS B 1 303 ? -11.039 -5.969 -3.041 1 98.31 303 CYS B CA 1
ATOM 5607 C C . CYS B 1 303 ? -10.414 -6.402 -1.72 1 98.31 303 CYS B C 1
ATOM 5609 O O . CYS B 1 303 ? -11.078 -7.027 -0.89 1 98.31 303 CYS B O 1
ATOM 5611 N N . GLY B 1 304 ? -9.141 -6.082 -1.522 1 98.56 304 GLY B N 1
ATOM 5612 C CA . GLY B 1 304 ? -8.461 -6.605 -0.35 1 98.56 304 GLY B CA 1
ATOM 5613 C C . GLY B 1 304 ? -7.637 -5.562 0.382 1 98.56 304 GLY B C 1
ATOM 5614 O O . GLY B 1 304 ? -7.953 -4.375 0.339 1 98.56 304 GLY B O 1
ATOM 5615 N N . VAL B 1 305 ? -6.668 -6.004 1.157 1 98.56 305 VAL B N 1
ATOM 5616 C CA . VAL B 1 305 ? -5.906 -5.168 2.078 1 98.56 305 VAL B CA 1
ATOM 5617 C C . VAL B 1 305 ? -5.078 -4.156 1.292 1 98.56 305 VAL B C 1
ATOM 5619 O O . VAL B 1 305 ? -4.812 -3.051 1.772 1 98.56 305 VAL B O 1
ATOM 5622 N N . TYR B 1 306 ? -4.781 -4.406 0.014 1 98.38 306 TYR B N 1
ATOM 5623 C CA . TYR B 1 306 ? -3.932 -3.516 -0.769 1 98.38 306 TYR B CA 1
ATOM 5624 C C . TYR B 1 306 ? -4.77 -2.506 -1.544 1 98.38 306 TYR B C 1
ATOM 5626 O O . TYR B 1 306 ? -4.254 -1.476 -1.989 1 98.38 306 TYR B O 1
ATOM 5634 N N . ASN B 1 307 ? -6.051 -2.807 -1.698 1 98.06 307 ASN B N 1
ATOM 5635 C CA . ASN B 1 307 ? -6.926 -1.934 -2.477 1 98.06 307 ASN B CA 1
ATOM 5636 C C . ASN B 1 307 ? -7.684 -0.957 -1.582 1 98.06 307 ASN B C 1
ATOM 5638 O O . ASN B 1 307 ? -8.062 0.13 -2.023 1 98.06 307 ASN B O 1
ATOM 5642 N N . SER B 1 308 ? -7.984 -1.465 -0.305 1 98.56 308 SER B N 1
ATOM 5643 C CA . SER B 1 308 ? -8.859 -0.59 0.472 1 98.56 308 SER B CA 1
ATOM 5644 C C . SER B 1 308 ? -8.773 -0.911 1.96 1 98.56 308 SER B C 1
ATOM 5646 O O . SER B 1 308 ? -9.383 -0.218 2.783 1 98.56 308 SER B O 1
ATOM 5648 N N . PHE B 1 309 ? -8.055 -1.937 2.416 1 98.69 309 PHE B N 1
ATOM 5649 C CA . PHE B 1 309 ? -8.164 -2.42 3.787 1 98.69 309 PHE B CA 1
ATOM 5650 C C . PHE B 1 309 ? -6.789 -2.521 4.434 1 98.69 309 PHE B C 1
ATOM 5652 O O . PHE B 1 309 ? -6.512 -3.473 5.168 1 98.69 309 PHE B O 1
ATOM 5659 N N . LEU B 1 310 ? -5.949 -1.609 4.145 1 98.19 310 LEU B N 1
ATOM 5660 C CA . LEU B 1 310 ? -4.629 -1.654 4.766 1 98.19 310 LEU B CA 1
ATOM 5661 C C . LEU B 1 310 ? -4.742 -1.605 6.285 1 98.19 310 LEU B C 1
ATOM 5663 O O . LEU B 1 310 ? -3.939 -2.223 6.988 1 98.19 310 LEU B O 1
ATOM 5667 N N . ASP B 1 311 ? -5.734 -0.892 6.848 1 96.56 311 ASP B N 1
ATOM 5668 C CA . ASP B 1 311 ? -5.934 -0.796 8.289 1 96.56 311 ASP B CA 1
ATOM 5669 C C . ASP B 1 311 ? -6.203 -2.17 8.898 1 96.56 311 ASP B C 1
ATOM 5671 O O . ASP B 1 311 ? -5.816 -2.438 10.039 1 96.56 311 ASP B O 1
ATOM 5675 N N . GLU B 1 312 ? -6.93 -3.014 8.203 1 97.69 312 GLU B N 1
ATOM 5676 C CA . GLU B 1 312 ? -7.152 -4.379 8.664 1 97.69 312 GLU B CA 1
ATOM 5677 C C . GLU B 1 312 ? -5.852 -5.176 8.68 1 97.69 312 GLU B C 1
ATOM 5679 O O . GLU B 1 312 ? -5.594 -5.941 9.609 1 97.69 312 GLU B O 1
ATOM 5684 N N . LEU B 1 313 ? -5.031 -4.969 7.605 1 97.44 313 LEU B N 1
ATOM 5685 C CA . LEU B 1 313 ? -3.734 -5.629 7.531 1 97.44 313 LEU B CA 1
ATOM 5686 C C . LEU B 1 313 ? -2.869 -5.262 8.734 1 97.44 313 LEU B C 1
ATOM 5688 O O . LEU B 1 313 ? -2.176 -6.113 9.289 1 97.44 313 LEU B O 1
ATOM 5692 N N . LEU B 1 314 ? -2.977 -3.994 9.133 1 95.88 314 LEU B N 1
ATOM 5693 C CA . LEU B 1 314 ? -2.131 -3.494 10.211 1 95.88 314 LEU B CA 1
ATOM 5694 C C . LEU B 1 314 ? -2.779 -3.74 11.57 1 95.88 314 LEU B C 1
ATOM 5696 O O . LEU B 1 314 ? -2.205 -3.402 12.609 1 95.88 314 LEU B O 1
ATOM 5700 N N . GLY B 1 315 ? -4.012 -4.238 11.594 1 94.94 315 GLY B N 1
ATOM 5701 C CA . GLY B 1 315 ? -4.723 -4.512 12.828 1 94.94 315 GLY B CA 1
ATOM 5702 C C . GLY B 1 315 ? -5.301 -3.268 13.477 1 94.94 315 GLY B C 1
ATOM 5703 O O . GLY B 1 315 ? -5.609 -3.268 14.672 1 94.94 315 GLY B O 1
ATOM 5704 N N . LEU B 1 316 ? -5.449 -2.201 12.734 1 93.5 316 LEU B N 1
ATOM 5705 C CA . LEU B 1 316 ? -5.957 -0.938 13.258 1 93.5 316 LEU B CA 1
ATOM 5706 C C . LEU B 1 316 ? -7.484 -0.911 13.219 1 93.5 316 LEU B C 1
ATOM 5708 O O . LEU B 1 316 ? -8.109 -0.144 13.953 1 93.5 316 LEU B O 1
ATOM 5712 N N . GLN B 1 317 ? -8.094 -1.67 12.273 1 93.75 317 GLN B N 1
ATOM 5713 C CA . GLN B 1 317 ? -9.539 -1.812 12.133 1 93.75 317 GLN B CA 1
ATOM 5714 C C . GLN B 1 317 ? -9.945 -3.279 12.031 1 93.75 317 GLN B C 1
ATOM 5716 O O . GLN B 1 317 ? -9.133 -4.125 11.648 1 93.75 317 GLN B O 1
ATOM 5721 N N . ALA B 1 318 ? -11.117 -3.574 12.43 1 95.06 318 ALA B N 1
ATOM 5722 C CA . ALA B 1 318 ? -11.711 -4.902 12.281 1 95.06 318 ALA B CA 1
ATOM 5723 C C . ALA B 1 318 ? -13.148 -4.809 11.781 1 95.06 318 ALA B C 1
ATOM 5725 O O . ALA B 1 318 ? -14.086 -5.137 12.508 1 95.06 318 ALA B O 1
ATOM 5726 N N . ARG B 1 319 ? -13.281 -4.398 10.594 1 95.75 319 ARG B N 1
ATOM 5727 C CA . ARG B 1 319 ? -14.609 -4.191 10.031 1 95.75 319 ARG B CA 1
ATOM 5728 C C . ARG B 1 319 ? -15.227 -5.512 9.578 1 95.75 319 ARG B C 1
ATOM 5730 O O . ARG B 1 319 ? -14.508 -6.41 9.125 1 95.75 319 ARG B O 1
ATOM 5737 N N . VAL B 1 320 ? -16.5 -5.609 9.656 1 96.44 320 VAL B N 1
ATOM 5738 C CA . VAL B 1 320 ? -17.281 -6.734 9.141 1 96.44 320 VAL B CA 1
ATOM 5739 C C . VAL B 1 320 ? -18.328 -6.234 8.148 1 96.44 320 VAL B C 1
ATOM 5741 O O . VAL B 1 320 ? -18.938 -5.18 8.352 1 96.44 320 VAL B O 1
ATOM 5744 N N . PRO B 1 321 ? -18.516 -6.98 7.086 1 95.56 321 PRO B N 1
ATOM 5745 C CA . PRO B 1 321 ? -19.438 -6.492 6.047 1 95.56 321 PRO B CA 1
ATOM 5746 C C . PRO B 1 321 ? -20.891 -6.766 6.371 1 95.56 321 PRO B C 1
ATOM 5748 O O . PRO B 1 321 ? -21.203 -7.605 7.219 1 95.56 321 PRO B O 1
ATOM 5751 N N . GLU B 1 322 ? -21.656 -5.992 5.711 1 93 322 GLU B N 1
ATOM 5752 C CA . GLU B 1 322 ? -23.094 -6.281 5.578 1 93 322 GLU B CA 1
ATOM 5753 C C . GLU B 1 322 ? -23.406 -6.852 4.203 1 93 322 GLU B C 1
ATOM 5755 O O . GLU B 1 322 ? -22.672 -6.637 3.244 1 93 322 GLU B O 1
ATOM 5760 N N . SER B 1 323 ? -24.484 -7.629 4.227 1 90.38 323 SER B N 1
ATOM 5761 C CA . SER B 1 323 ? -24.969 -8.07 2.922 1 90.38 323 SER B CA 1
ATOM 5762 C C . SER B 1 323 ? -25.812 -6.992 2.25 1 90.38 323 SER B C 1
ATOM 5764 O O . SER B 1 323 ? -26.594 -6.305 2.912 1 90.38 323 SER B O 1
ATOM 5766 N N . VAL B 1 324 ? -25.609 -6.789 1.01 1 84.25 324 VAL B N 1
ATOM 5767 C CA . VAL B 1 324 ? -26.438 -5.832 0.283 1 84.25 324 VAL B CA 1
ATOM 5768 C C . VAL B 1 324 ? -27.891 -6.312 0.263 1 84.25 324 VAL B C 1
ATOM 5770 O O . VAL B 1 324 ? -28.812 -5.504 0.353 1 84.25 324 VAL B O 1
ATOM 5773 N N . PHE B 1 325 ? -27.938 -7.633 0.136 1 80.88 325 PHE B N 1
ATOM 5774 C CA . PHE B 1 325 ? -29.25 -8.242 0.101 1 80.88 325 PHE B CA 1
ATOM 5775 C C . PHE B 1 325 ? -29.469 -9.141 1.312 1 80.88 325 PHE B C 1
ATOM 5777 O O . PHE B 1 325 ? -28.516 -9.758 1.812 1 80.88 325 PHE B O 1
ATOM 5784 N N . GLU B 1 326 ? -30.578 -9.133 1.911 1 74.06 326 GLU B N 1
ATOM 5785 C CA . GLU B 1 326 ? -30.875 -9.922 3.102 1 74.06 326 GLU B CA 1
ATOM 5786 C C . GLU B 1 326 ? -30.531 -11.391 2.9 1 74.06 326 GLU B C 1
ATOM 5788 O O . GLU B 1 326 ? -30.812 -11.961 1.846 1 74.06 326 GLU B O 1
ATOM 5793 N N . PRO B 1 327 ? -29.875 -11.844 4.031 1 71.81 327 PRO B N 1
ATOM 5794 C CA . PRO B 1 327 ? -29.562 -13.273 3.939 1 71.81 327 PRO B CA 1
ATOM 5795 C C . PRO B 1 327 ? -30.812 -14.156 3.955 1 71.81 327 PRO B C 1
ATOM 5797 O O . PRO B 1 327 ? -31.797 -13.812 4.602 1 71.81 327 PRO B O 1
ATOM 5800 N N . LYS B 1 328 ? -30.703 -15.25 3.338 1 69.25 328 LYS B N 1
ATOM 5801 C CA . LYS B 1 328 ? -31.812 -16.188 3.23 1 69.25 328 LYS B CA 1
ATOM 5802 C C . LYS B 1 328 ? -32.062 -16.906 4.551 1 69.25 328 LYS B C 1
ATOM 5804 O O . LYS B 1 328 ? -33.188 -17.25 4.879 1 69.25 328 LYS B O 1
ATOM 5809 N N . ARG B 1 329 ? -30.891 -17.203 5.215 1 77.25 329 ARG B N 1
ATOM 5810 C CA . ARG B 1 329 ? -31 -17.953 6.465 1 77.25 329 ARG B CA 1
ATOM 5811 C C . ARG B 1 329 ? -30.234 -17.234 7.586 1 77.25 329 ARG B C 1
ATOM 5813 O O . ARG B 1 329 ? -29.281 -16.5 7.328 1 77.25 329 ARG B O 1
ATOM 5820 N N . ASP B 1 330 ? -30.547 -17.5 8.883 1 80.56 330 ASP B N 1
ATOM 5821 C CA . ASP B 1 330 ? -30 -16.859 10.078 1 80.56 330 ASP B CA 1
ATOM 5822 C C . ASP B 1 330 ? -28.766 -17.594 10.586 1 80.56 330 ASP B C 1
ATOM 5824 O O . ASP B 1 330 ? -28 -17.047 11.383 1 80.56 330 ASP B O 1
ATOM 5828 N N . GLU B 1 331 ? -28.578 -18.719 10.141 1 92 331 GLU B N 1
ATOM 5829 C CA . GLU B 1 331 ? -27.469 -19.531 10.625 1 92 331 GLU B CA 1
ATOM 5830 C C . GLU B 1 331 ? -26.125 -18.875 10.281 1 92 331 GLU B C 1
ATOM 5832 O O . GLU B 1 331 ? -25.953 -18.328 9.195 1 92 331 GLU B O 1
ATOM 5837 N N . LYS B 1 332 ? -25.219 -18.969 11.266 1 94.12 332 LYS B N 1
ATOM 5838 C CA . LYS B 1 332 ? -23.891 -18.391 11.094 1 94.12 332 LYS B CA 1
ATOM 5839 C C . LYS B 1 332 ? -22.812 -19.469 11.094 1 94.12 332 LYS B C 1
ATOM 5841 O O . LYS B 1 332 ? -22.984 -20.516 11.727 1 94.12 332 LYS B O 1
ATOM 5846 N N . PHE B 1 333 ? -21.781 -19.172 10.414 1 94.94 333 PHE B N 1
ATOM 5847 C CA . PHE B 1 333 ? -20.688 -20.109 10.242 1 94.94 333 PHE B CA 1
ATOM 5848 C C . PHE B 1 333 ? -19.344 -19.422 10.469 1 94.94 333 PHE B C 1
ATOM 5850 O O . PHE B 1 333 ? -19.172 -18.266 10.109 1 94.94 333 PHE B O 1
ATOM 5857 N N . LEU B 1 334 ? -18.375 -20.172 11.055 1 96.19 334 LEU B N 1
ATOM 5858 C CA . LEU B 1 334 ? -17.016 -19.672 11.141 1 96.19 334 LEU B CA 1
ATOM 5859 C C . LEU B 1 334 ? -16.453 -19.359 9.758 1 96.19 334 LEU B C 1
ATOM 5861 O O . LEU B 1 334 ? -16.484 -20.219 8.867 1 96.19 334 LEU B O 1
ATOM 5865 N N . SER B 1 335 ? -16 -18.031 9.57 1 96.81 335 SER B N 1
ATOM 5866 C CA . SER B 1 335 ? -15.688 -17.594 8.219 1 96.81 335 SER B CA 1
ATOM 5867 C C . SER B 1 335 ? -14.453 -16.688 8.203 1 96.81 335 SER B C 1
ATOM 5869 O O . SER B 1 335 ? -14.188 -15.984 9.18 1 96.81 335 SER B O 1
ATOM 5871 N N . ASN B 1 336 ? -13.672 -16.812 7.168 1 97.62 336 ASN B N 1
ATOM 5872 C CA . ASN B 1 336 ? -12.672 -15.82 6.762 1 97.62 336 ASN B CA 1
ATOM 5873 C C . ASN B 1 336 ? -13.078 -15.117 5.469 1 97.62 336 ASN B C 1
ATOM 5875 O O . ASN B 1 336 ? -13.711 -15.719 4.602 1 97.62 336 ASN B O 1
ATOM 5879 N N . ILE B 1 337 ? -12.766 -13.844 5.352 1 98.44 337 ILE B N 1
ATOM 5880 C CA . ILE B 1 337 ? -12.898 -13.125 4.09 1 98.44 337 ILE B CA 1
ATOM 5881 C C . ILE B 1 337 ? -11.523 -12.672 3.604 1 98.44 337 ILE B C 1
ATOM 5883 O O . ILE B 1 337 ? -10.797 -11.977 4.32 1 98.44 337 ILE B O 1
ATOM 5887 N N . TRP B 1 338 ? -11.211 -13.133 2.414 1 98.44 338 TRP B N 1
ATOM 5888 C CA . TRP B 1 338 ? -9.93 -12.852 1.775 1 98.44 338 TRP B CA 1
ATOM 5889 C C . TRP B 1 338 ? -10.102 -11.875 0.615 1 98.44 338 TRP B C 1
ATOM 5891 O O . TRP B 1 338 ? -11.148 -11.867 -0.047 1 98.44 338 TRP B O 1
ATOM 5901 N N . GLY B 1 339 ? -9.039 -11.023 0.414 1 98.5 339 GLY B N 1
ATOM 5902 C CA . GLY B 1 339 ? -8.992 -10.219 -0.799 1 98.5 339 GLY B CA 1
ATOM 5903 C C . GLY B 1 339 ? -8.562 -11.016 -2.02 1 98.5 339 GLY B C 1
ATOM 5904 O O . GLY B 1 339 ? -8.359 -12.227 -1.939 1 98.5 339 GLY B O 1
ATOM 5905 N N . PRO B 1 340 ? -8.375 -10.312 -3.131 1 98.44 340 PRO B N 1
ATOM 5906 C CA . PRO B 1 340 ? -8.234 -11.008 -4.414 1 98.44 340 PRO B CA 1
ATOM 5907 C C . PRO B 1 340 ? -6.781 -11.359 -4.738 1 98.44 340 PRO B C 1
ATOM 5909 O O . PRO B 1 340 ? -6.52 -12.094 -5.695 1 98.44 340 PRO B O 1
ATOM 5912 N N . THR B 1 341 ? -5.832 -10.898 -3.977 1 98.12 341 THR B N 1
ATOM 5913 C CA . THR B 1 341 ? -4.438 -11.102 -4.355 1 98.12 341 THR B CA 1
ATOM 5914 C C . THR B 1 341 ? -3.98 -12.516 -3.996 1 98.12 341 THR B C 1
ATOM 5916 O O . THR B 1 341 ? -4.684 -13.242 -3.289 1 98.12 341 THR B O 1
ATOM 5919 N N . ALA B 1 342 ? -2.791 -12.914 -4.488 1 96.62 342 ALA B N 1
ATOM 5920 C CA . ALA B 1 342 ? -2.223 -14.227 -4.184 1 96.62 342 ALA B CA 1
ATOM 5921 C C . ALA B 1 342 ? -1.372 -14.18 -2.918 1 96.62 342 ALA B C 1
ATOM 5923 O O . ALA B 1 342 ? -0.517 -15.039 -2.701 1 96.62 342 ALA B O 1
ATOM 5924 N N . ASP B 1 343 ? -1.619 -13.172 -2.113 1 96.12 343 ASP B N 1
ATOM 5925 C CA . ASP B 1 343 ? -0.874 -12.977 -0.872 1 96.12 343 ASP B CA 1
ATOM 5926 C C . ASP B 1 343 ? -1.689 -13.43 0.335 1 96.12 343 ASP B C 1
ATOM 5928 O O . ASP B 1 343 ? -2.824 -12.984 0.529 1 96.12 343 ASP B O 1
ATOM 5932 N N . SER B 1 344 ? -1.068 -14.227 1.18 1 95.5 344 SER B N 1
ATOM 5933 C CA . SER B 1 344 ? -1.772 -14.75 2.344 1 95.5 344 SER B CA 1
ATOM 5934 C C . SER B 1 344 ? -1.955 -13.68 3.412 1 95.5 344 SER B C 1
ATOM 5936 O O . SER B 1 344 ? -2.709 -13.875 4.367 1 95.5 344 SER B O 1
ATOM 5938 N N . TYR B 1 345 ? -1.345 -12.508 3.219 1 96.31 345 TYR B N 1
ATOM 5939 C CA . TYR B 1 345 ? -1.589 -11.375 4.105 1 96.31 345 TYR B CA 1
ATOM 5940 C C . TYR B 1 345 ? -2.889 -10.664 3.74 1 96.31 345 TYR B C 1
ATOM 5942 O O . TYR B 1 345 ? -3.377 -9.82 4.496 1 96.31 345 TYR B O 1
ATOM 5950 N N . ASP B 1 346 ? -3.465 -11.047 2.664 1 98 346 ASP B N 1
ATOM 5951 C CA . ASP B 1 346 ? -4.684 -10.391 2.195 1 98 346 ASP B CA 1
ATOM 5952 C C . ASP B 1 346 ? -5.914 -10.961 2.898 1 98 346 ASP B C 1
ATOM 5954 O O . ASP B 1 346 ? -6.883 -11.352 2.244 1 98 346 ASP B O 1
ATOM 5958 N N . LEU B 1 347 ? -5.895 -11.023 4.195 1 98.19 347 LEU B N 1
ATOM 5959 C CA . LEU B 1 347 ? -6.977 -11.461 5.07 1 98.19 347 LEU B CA 1
ATOM 5960 C C . LEU B 1 347 ? -7.691 -10.258 5.688 1 98.19 347 LEU B C 1
ATOM 5962 O O . LEU B 1 347 ? -7.09 -9.5 6.449 1 98.19 347 LEU B O 1
ATOM 5966 N N . ILE B 1 348 ? -8.992 -10.062 5.402 1 98.5 348 ILE B N 1
ATOM 5967 C CA . ILE B 1 348 ? -9.727 -8.898 5.863 1 98.5 348 ILE B CA 1
ATOM 5968 C C . ILE B 1 348 ? -10.477 -9.234 7.152 1 98.5 348 ILE B C 1
ATOM 5970 O O . ILE B 1 348 ? -10.492 -8.445 8.094 1 98.5 348 ILE B O 1
ATOM 5974 N N . VAL B 1 349 ? -11.188 -10.367 7.16 1 98.19 349 VAL B N 1
ATOM 5975 C CA . VAL B 1 349 ? -11.938 -10.859 8.312 1 98.19 349 VAL B CA 1
ATOM 5976 C C . VAL B 1 349 ? -11.422 -12.242 8.711 1 98.19 349 VAL B C 1
ATOM 5978 O O . VAL B 1 349 ? -11.359 -13.156 7.879 1 98.19 349 VAL B O 1
ATOM 5981 N N . LYS B 1 350 ? -11.055 -12.414 9.945 1 96.88 350 LYS B N 1
ATOM 5982 C CA . LYS B 1 350 ? -10.492 -13.68 10.414 1 96.88 350 LYS B CA 1
ATOM 5983 C C . LYS B 1 350 ? -11.367 -14.305 11.492 1 96.88 350 LYS B C 1
ATOM 5985 O O . LYS B 1 350 ? -11.57 -13.711 12.555 1 96.88 350 LYS B O 1
ATOM 5990 N N . ASP B 1 351 ? -11.875 -15.43 11.203 1 95.38 351 ASP B N 1
ATOM 5991 C CA . ASP B 1 351 ? -12.531 -16.281 12.188 1 95.38 351 ASP B CA 1
ATOM 5992 C C . ASP B 1 351 ? -13.742 -15.586 12.797 1 95.38 351 ASP B C 1
ATOM 5994 O O . ASP B 1 351 ? -13.867 -15.5 14.023 1 95.38 351 ASP B O 1
ATOM 5998 N N . VAL B 1 352 ? -14.609 -15.102 12.047 1 96.56 352 VAL B N 1
ATOM 5999 C CA . VAL B 1 352 ? -15.836 -14.445 12.469 1 96.56 352 VAL B CA 1
ATOM 6000 C C . VAL B 1 352 ? -17.047 -15.266 12.031 1 96.56 352 VAL B C 1
ATOM 6002 O O . VAL B 1 352 ? -17.016 -15.906 10.977 1 96.56 352 VAL B O 1
ATOM 6005 N N . LEU B 1 353 ? -18.031 -15.289 12.852 1 96 353 LEU B N 1
ATOM 6006 C CA . LEU B 1 353 ? -19.281 -15.953 12.477 1 96 353 LEU B CA 1
ATOM 6007 C C . LEU B 1 353 ? -20.094 -15.094 11.508 1 96 353 LEU B C 1
ATOM 6009 O O . LEU B 1 353 ? -20.5 -13.984 11.852 1 96 353 LEU B O 1
ATOM 6013 N N . LEU B 1 354 ? -20.266 -15.594 10.297 1 95.31 354 LEU B N 1
ATOM 6014 C CA . LEU B 1 354 ? -21 -14.891 9.258 1 95.31 354 LEU B CA 1
ATOM 6015 C C . LEU B 1 354 ? -22.094 -15.781 8.664 1 95.31 354 LEU B C 1
ATOM 6017 O O . LEU B 1 354 ? -22.016 -17 8.766 1 95.31 354 LEU B O 1
ATOM 6021 N N . PRO B 1 355 ? -23.141 -15.109 8.086 1 93.81 355 PRO B N 1
ATOM 6022 C CA . PRO B 1 355 ? -24.094 -15.922 7.328 1 93.81 355 PRO B CA 1
ATOM 6023 C C . PRO B 1 355 ? -23.453 -16.609 6.125 1 93.81 355 PRO B C 1
ATOM 6025 O O . PRO B 1 355 ? -22.297 -16.328 5.789 1 93.81 355 PRO B O 1
ATOM 6028 N N . GLU B 1 356 ? -24.188 -17.562 5.562 1 93.94 356 GLU B N 1
ATOM 6029 C CA . GLU B 1 356 ? -23.719 -18.203 4.34 1 93.94 356 GLU B CA 1
ATOM 6030 C C . GLU B 1 356 ? -23.781 -17.25 3.152 1 93.94 356 GLU B C 1
ATOM 6032 O O . GLU B 1 356 ? -24.859 -16.766 2.787 1 93.94 356 GLU B O 1
ATOM 6037 N N . PHE B 1 357 ? -22.641 -16.922 2.641 1 94.44 357 PHE B N 1
ATOM 6038 C CA . PHE B 1 357 ? -22.578 -16.141 1.405 1 94.44 357 PHE B CA 1
ATOM 6039 C C . PHE B 1 357 ? -22.391 -17.062 0.202 1 94.44 357 PHE B C 1
ATOM 6041 O O . PHE B 1 357 ? -21.891 -18.172 0.341 1 94.44 357 PHE B O 1
ATOM 6048 N N . HIS B 1 358 ? -22.844 -16.594 -0.885 1 94.12 358 HIS B N 1
ATOM 6049 C CA . HIS B 1 358 ? -22.734 -17.344 -2.133 1 94.12 358 HIS B CA 1
ATOM 6050 C C . HIS B 1 358 ? -21.953 -16.547 -3.178 1 94.12 358 HIS B C 1
ATOM 6052 O O . HIS B 1 358 ? -21.938 -15.32 -3.137 1 94.12 358 HIS B O 1
ATOM 6058 N N . ILE B 1 359 ? -21.281 -17.281 -4.055 1 96.06 359 ILE B N 1
ATOM 6059 C CA . ILE B 1 359 ? -20.594 -16.641 -5.168 1 96.06 359 ILE B CA 1
ATOM 6060 C C . ILE B 1 359 ? -21.547 -15.734 -5.926 1 96.06 359 ILE B C 1
ATOM 6062 O O . ILE B 1 359 ? -22.656 -16.141 -6.266 1 96.06 359 ILE B O 1
ATOM 6066 N N . GLY B 1 360 ? -21.125 -14.477 -6.145 1 94.81 360 GLY B N 1
ATOM 6067 C CA . GLY B 1 360 ? -21.984 -13.508 -6.812 1 94.81 360 GLY B CA 1
ATOM 6068 C C . GLY B 1 360 ? -22.594 -12.484 -5.863 1 94.81 360 GLY B C 1
ATOM 6069 O O . GLY B 1 360 ? -23.078 -11.445 -6.301 1 94.81 360 GLY B O 1
ATOM 6070 N N . ASP B 1 361 ? -22.562 -12.805 -4.551 1 95.62 361 ASP B N 1
ATOM 6071 C CA . ASP B 1 361 ? -23.094 -11.867 -3.574 1 95.62 361 ASP B CA 1
ATOM 6072 C C . ASP B 1 361 ? -22.25 -10.586 -3.531 1 95.62 361 ASP B C 1
ATOM 6074 O O . ASP B 1 361 ? -21.062 -10.617 -3.818 1 95.62 361 ASP B O 1
ATOM 6078 N N . TRP B 1 362 ? -22.922 -9.531 -3.205 1 97.06 362 TRP B N 1
ATOM 6079 C CA . TRP B 1 362 ? -22.266 -8.258 -2.951 1 97.06 362 TRP B CA 1
ATOM 6080 C C . TRP B 1 362 ? -22.25 -7.938 -1.461 1 97.06 362 TRP B C 1
ATOM 6082 O O . TRP B 1 362 ? -23.234 -8.164 -0.761 1 97.06 362 TRP B O 1
ATOM 6092 N N . LEU B 1 363 ? -21.109 -7.5 -1.016 1 97.19 363 LEU B N 1
ATOM 6093 C CA . LEU B 1 363 ? -20.906 -7.09 0.372 1 97.19 363 LEU B CA 1
ATOM 6094 C C . LEU B 1 363 ? -20.75 -5.574 0.475 1 97.19 363 LEU B C 1
ATOM 6096 O O . LEU B 1 363 ? -20.219 -4.941 -0.436 1 97.19 363 LEU B O 1
ATOM 6100 N N . VAL B 1 364 ? -21.203 -5.043 1.616 1 97.75 364 VAL B N 1
ATOM 6101 C CA . VAL B 1 364 ? -21.125 -3.609 1.868 1 97.75 364 VAL B CA 1
ATOM 6102 C C . VAL B 1 364 ? -20.25 -3.35 3.102 1 97.75 364 VAL B C 1
ATOM 6104 O O . VAL B 1 364 ? -20.406 -4.02 4.125 1 97.75 364 VAL B O 1
ATOM 6107 N N . TRP B 1 365 ? -19.359 -2.426 2.947 1 98.38 365 TRP B N 1
ATOM 6108 C CA . TRP B 1 365 ? -18.484 -1.987 4.031 1 98.38 365 TRP B CA 1
ATOM 6109 C C . TRP B 1 365 ? -18.703 -0.511 4.34 1 98.38 365 TRP B C 1
ATOM 6111 O O . TRP B 1 365 ? -18.5 0.349 3.48 1 98.38 365 TRP B O 1
ATOM 6121 N N . ARG B 1 366 ? -19.016 -0.191 5.582 1 97.12 366 ARG B N 1
ATOM 6122 C CA . ARG B 1 366 ? -19.312 1.175 5.996 1 97.12 366 ARG B CA 1
ATOM 6123 C C . ARG B 1 366 ? -18.078 1.873 6.535 1 97.12 366 ARG B C 1
ATOM 6125 O O . ARG B 1 366 ? -17.078 1.222 6.84 1 97.12 366 ARG B O 1
ATOM 6132 N N . ASN B 1 367 ? -18.078 3.193 6.594 1 97.38 367 ASN B N 1
ATOM 6133 C CA . ASN B 1 367 ? -17.031 4.02 7.195 1 97.38 367 ASN B CA 1
ATOM 6134 C C . ASN B 1 367 ? -15.68 3.783 6.531 1 97.38 367 ASN B C 1
ATOM 6136 O O . ASN B 1 367 ? -14.68 3.555 7.215 1 97.38 367 ASN B O 1
ATOM 6140 N N . MET B 1 368 ? -15.711 3.818 5.191 1 98.38 368 MET B N 1
ATOM 6141 C CA . MET B 1 368 ? -14.516 3.508 4.402 1 98.38 368 MET B CA 1
ATOM 6142 C C . MET B 1 368 ? -13.883 4.781 3.852 1 98.38 368 MET B C 1
ATOM 6144 O O . MET B 1 368 ? -13.102 4.727 2.9 1 98.38 368 MET B O 1
ATOM 6148 N N . GLY B 1 369 ? -14.195 5.906 4.48 1 98.44 369 GLY B N 1
ATOM 6149 C CA . GLY B 1 369 ? -13.742 7.156 3.885 1 98.44 369 GLY B CA 1
ATOM 6150 C C . GLY B 1 369 ? -12.352 7.559 4.32 1 98.44 369 GLY B C 1
ATOM 6151 O O . GLY B 1 369 ? -11.672 8.312 3.625 1 98.44 369 GLY B O 1
ATOM 6152 N N . ALA B 1 370 ? -11.914 7.148 5.461 1 98 370 ALA B N 1
ATOM 6153 C CA . ALA B 1 370 ? -10.656 7.617 6.027 1 98 370 ALA B CA 1
ATOM 6154 C C . ALA B 1 370 ? -9.555 6.566 5.863 1 98 370 ALA B C 1
ATOM 6156 O O . ALA B 1 370 ? -9.688 5.445 6.355 1 98 370 ALA B O 1
ATOM 6157 N N . TYR B 1 371 ? -8.445 6.953 5.137 1 97.31 371 TYR B N 1
ATOM 6158 C CA . TYR B 1 371 ? -7.211 6.188 5.043 1 97.31 371 TYR B CA 1
ATOM 6159 C C . TYR B 1 371 ? -7.465 4.809 4.449 1 97.31 371 TYR B C 1
ATOM 6161 O O . TYR B 1 371 ? -6.973 3.803 4.965 1 97.31 371 TYR B O 1
ATOM 6169 N N . THR B 1 372 ? -8.297 4.734 3.486 1 98.19 372 THR B N 1
ATOM 6170 C CA . THR B 1 372 ? -8.516 3.535 2.686 1 98.19 372 THR B CA 1
ATOM 6171 C C . THR B 1 372 ? -8.016 3.74 1.258 1 98.19 372 THR B C 1
ATOM 6173 O O . THR B 1 372 ? -6.883 3.377 0.935 1 98.19 372 THR B O 1
ATOM 6176 N N . LEU B 1 373 ? -8.672 4.691 0.528 1 98.06 373 LEU B N 1
ATOM 6177 C CA . LEU B 1 373 ? -8.32 4.977 -0.859 1 98.06 373 LEU B CA 1
ATOM 6178 C C . LEU B 1 373 ? -6.906 5.531 -0.957 1 98.06 373 LEU B C 1
ATOM 6180 O O . LEU B 1 373 ? -6.152 5.16 -1.86 1 98.06 373 LEU B O 1
ATOM 6184 N N . THR B 1 374 ? -6.559 6.348 -0.031 1 97.88 374 THR B N 1
ATOM 6185 C CA . THR B 1 374 ? -5.293 7.062 -0.107 1 97.88 374 THR B CA 1
ATOM 6186 C C . THR B 1 374 ? -4.117 6.113 0.107 1 97.88 374 THR B C 1
ATOM 6188 O O . THR B 1 374 ? -2.982 6.43 -0.256 1 97.88 374 THR B O 1
ATOM 6191 N N . LEU B 1 375 ? -4.387 4.953 0.685 1 98.12 375 LEU B N 1
ATOM 6192 C CA . LEU B 1 375 ? -3.338 3.988 0.996 1 98.12 375 LEU B CA 1
ATOM 6193 C C . LEU B 1 375 ? -3.367 2.818 0.018 1 98.12 375 LEU B C 1
ATOM 6195 O O . LEU B 1 375 ? -2.658 1.828 0.206 1 98.12 375 LEU B O 1
ATOM 6199 N N . SER B 1 376 ? -4.086 2.898 -1.021 1 98.44 376 SER B N 1
ATOM 6200 C CA . SER B 1 376 ? -4.375 1.768 -1.898 1 98.44 376 SER B CA 1
ATOM 6201 C C . SER B 1 376 ? -3.303 1.616 -2.975 1 98.44 376 SER B C 1
ATOM 6203 O O . SER B 1 376 ? -2.598 2.574 -3.295 1 98.44 376 SER B O 1
ATOM 6205 N N . ASN B 1 377 ? -3.113 0.456 -3.428 1 98.31 377 ASN B N 1
ATOM 6206 C CA . ASN B 1 377 ? -2.316 0.155 -4.613 1 98.31 377 ASN B CA 1
ATOM 6207 C C . ASN B 1 377 ? -2.943 -0.964 -5.441 1 98.31 377 ASN B C 1
ATOM 6209 O O . ASN B 1 377 ? -4.074 -1.375 -5.18 1 98.31 377 ASN B O 1
ATOM 6213 N N . THR B 1 378 ? -2.291 -1.381 -6.512 1 98.12 378 THR B N 1
ATOM 6214 C CA . THR B 1 378 ? -2.848 -2.328 -7.469 1 98.12 378 THR B CA 1
ATOM 6215 C C . THR B 1 378 ? -2.055 -3.633 -7.461 1 98.12 378 THR B C 1
ATOM 6217 O O . THR B 1 378 ? -1.853 -4.246 -8.508 1 98.12 378 THR B O 1
ATOM 6220 N N . PHE B 1 379 ? -1.592 -4.098 -6.301 1 98.44 379 PHE B N 1
ATOM 6221 C CA . PHE B 1 379 ? -0.832 -5.34 -6.199 1 98.44 379 PHE B CA 1
ATOM 6222 C C . PHE B 1 379 ? -1.545 -6.473 -6.93 1 98.44 379 PHE B C 1
ATOM 6224 O O . PHE B 1 379 ? -2.771 -6.578 -6.871 1 98.44 379 PHE B O 1
ATOM 6231 N N . ASN B 1 380 ? -0.82 -7.359 -7.723 1 98.25 380 ASN B N 1
ATOM 6232 C CA . ASN B 1 380 ? -1.293 -8.477 -8.531 1 98.25 380 ASN B CA 1
ATOM 6233 C C . ASN B 1 380 ? -2.164 -8 -9.688 1 98.25 380 ASN B C 1
ATOM 6235 O O . ASN B 1 380 ? -2.787 -8.812 -10.375 1 98.25 380 ASN B O 1
ATOM 6239 N N . GLY B 1 381 ? -2.232 -6.684 -9.898 1 97.62 381 GLY B N 1
ATOM 6240 C CA . GLY B 1 381 ? -2.973 -6.148 -11.023 1 97.62 381 GLY B CA 1
ATOM 6241 C C . GLY B 1 381 ? -4.426 -5.855 -10.703 1 97.62 381 GLY B C 1
ATOM 6242 O O . GLY B 1 381 ? -5.199 -5.484 -11.586 1 97.62 381 GLY B O 1
ATOM 6243 N N . PHE B 1 382 ? -4.812 -5.988 -9.453 1 98.31 382 PHE B N 1
ATOM 6244 C CA . PHE B 1 382 ? -6.195 -5.715 -9.094 1 98.31 382 PHE B CA 1
ATOM 6245 C C . PHE B 1 382 ? -6.422 -4.219 -8.906 1 98.31 382 PHE B C 1
ATOM 6247 O O . PHE B 1 382 ? -5.633 -3.541 -8.25 1 98.31 382 PHE B O 1
ATOM 6254 N N . PRO B 1 383 ? -7.48 -3.693 -9.414 1 97.81 383 PRO B N 1
ATOM 6255 C CA . PRO B 1 383 ? -7.645 -2.24 -9.5 1 97.81 383 PRO B CA 1
ATOM 6256 C C . PRO B 1 383 ? -8.055 -1.613 -8.172 1 97.81 383 PRO B C 1
ATOM 6258 O O . PRO B 1 383 ? -8.633 -2.291 -7.32 1 97.81 383 PRO B O 1
ATOM 6261 N N . ILE B 1 384 ? -7.73 -0.348 -7.98 1 98.38 384 ILE B N 1
ATOM 6262 C CA . ILE B 1 384 ? -8.305 0.481 -6.93 1 98.38 384 ILE B CA 1
ATOM 6263 C C . ILE B 1 384 ? -9.773 0.778 -7.254 1 98.38 384 ILE B C 1
ATOM 6265 O O . ILE B 1 384 ? -10.102 1.165 -8.375 1 98.38 384 ILE B O 1
ATOM 6269 N N . PRO B 1 385 ? -10.656 0.578 -6.336 1 98.62 385 PRO B N 1
ATOM 6270 C CA . PRO B 1 385 ? -12.078 0.808 -6.621 1 98.62 385 PRO B CA 1
ATOM 6271 C C . PRO B 1 385 ? -12.375 2.25 -7.027 1 98.62 385 PRO B C 1
ATOM 6273 O O . PRO B 1 385 ? -11.781 3.184 -6.473 1 98.62 385 PRO B O 1
ATOM 6276 N N . THR B 1 386 ? -13.266 2.447 -7.961 1 98.25 386 THR B N 1
ATOM 6277 C CA . THR B 1 386 ? -13.703 3.779 -8.367 1 98.25 386 THR B CA 1
ATOM 6278 C C . THR B 1 386 ? -14.641 4.383 -7.328 1 98.25 386 THR B C 1
ATOM 6280 O O . THR B 1 386 ? -15.203 3.66 -6.5 1 98.25 386 THR B O 1
ATOM 6283 N N . VAL B 1 387 ? -14.766 5.684 -7.328 1 98.69 387 VAL B N 1
ATOM 6284 C CA . VAL B 1 387 ? -15.664 6.391 -6.422 1 98.69 387 VAL B CA 1
ATOM 6285 C C . VAL B 1 387 ? -16.844 6.961 -7.203 1 98.69 387 VAL B C 1
ATOM 6287 O O . VAL B 1 387 ? -16.656 7.637 -8.211 1 98.69 387 VAL B O 1
ATOM 6290 N N . ARG B 1 388 ? -18.047 6.609 -6.734 1 98.56 388 ARG B N 1
ATOM 6291 C CA . ARG B 1 388 ? -19.297 7.113 -7.301 1 98.56 388 ARG B CA 1
ATOM 6292 C C . ARG B 1 388 ? -19.984 8.094 -6.344 1 98.56 388 ARG B C 1
ATOM 6294 O O . ARG B 1 388 ? -20.75 7.688 -5.48 1 98.56 388 ARG B O 1
ATOM 6301 N N . PRO B 1 389 ? -19.781 9.383 -6.594 1 98.75 389 PRO B N 1
ATOM 6302 C CA . PRO B 1 389 ? -20.391 10.367 -5.688 1 98.75 389 PRO B CA 1
ATOM 6303 C C . PRO B 1 389 ? -21.875 10.602 -5.965 1 98.75 389 PRO B C 1
ATOM 6305 O O . PRO B 1 389 ? -22.281 10.609 -7.125 1 98.75 389 PRO B O 1
ATOM 6308 N N . PHE B 1 390 ? -22.656 10.797 -4.926 1 98.81 390 PHE B N 1
ATOM 6309 C CA . PHE B 1 390 ? -24.062 11.141 -5.07 1 98.81 390 PHE B CA 1
ATOM 6310 C C . PHE B 1 390 ? -24.484 12.18 -4.035 1 98.81 390 PHE B C 1
ATOM 6312 O O . PHE B 1 390 ? -23.781 12.391 -3.045 1 98.81 390 PHE B O 1
ATOM 6319 N N . ILE B 1 391 ? -25.562 12.852 -4.277 1 98.75 391 ILE B N 1
ATOM 6320 C CA . ILE B 1 391 ? -26.125 13.844 -3.371 1 98.75 391 ILE B CA 1
ATOM 6321 C C . ILE B 1 391 ? -27.641 13.891 -3.529 1 98.75 391 ILE B C 1
ATOM 6323 O O . ILE B 1 391 ? -28.172 13.68 -4.625 1 98.75 391 ILE B O 1
ATOM 6327 N N . ARG B 1 392 ? -28.328 14.094 -2.5 1 98.5 392 ARG B N 1
ATOM 6328 C CA . ARG B 1 392 ? -29.781 14.203 -2.549 1 98.5 392 ARG B CA 1
ATOM 6329 C C . ARG B 1 392 ? -30.219 15.562 -3.088 1 98.5 392 ARG B C 1
ATOM 6331 O O . ARG B 1 392 ? -29.547 16.562 -2.854 1 98.5 392 ARG B O 1
ATOM 6338 N N . GLU B 1 393 ? -31.375 15.555 -3.68 1 98.19 393 GLU B N 1
ATOM 6339 C CA . GLU B 1 393 ? -31.859 16.719 -4.422 1 98.19 393 GLU B CA 1
ATOM 6340 C C . GLU B 1 393 ? -31.906 17.953 -3.541 1 98.19 393 GLU B C 1
ATOM 6342 O O . GLU B 1 393 ? -31.484 19.031 -3.953 1 98.19 393 GLU B O 1
ATOM 6347 N N . SER B 1 394 ? -32.469 17.859 -2.391 1 98.25 394 SER B N 1
ATOM 6348 C CA . SER B 1 394 ? -32.594 19.016 -1.494 1 98.25 394 SER B CA 1
ATOM 6349 C C . SER B 1 394 ? -31.219 19.531 -1.075 1 98.25 394 SER B C 1
ATOM 6351 O O . SER B 1 394 ? -31 20.734 -0.993 1 98.25 394 SER B O 1
ATOM 6353 N N . GLN B 1 395 ? -30.328 18.641 -0.823 1 98 395 GLN B N 1
ATOM 6354 C CA . GLN B 1 395 ? -28.969 19.016 -0.452 1 98 395 GLN B CA 1
ATOM 6355 C C . GLN B 1 395 ? -28.25 19.688 -1.614 1 98 395 GLN B C 1
ATOM 6357 O O . GLN B 1 395 ? -27.484 20.625 -1.412 1 98 395 GLN B O 1
ATOM 6362 N N . TRP B 1 396 ? -28.531 19.172 -2.777 1 97.69 396 TRP B N 1
ATOM 6363 C CA . TRP B 1 396 ? -27.922 19.719 -3.986 1 97.69 396 TRP B CA 1
ATOM 6364 C C . TRP B 1 396 ? -28.328 21.172 -4.199 1 97.69 396 TRP B C 1
ATOM 6366 O O . TRP B 1 396 ? -27.484 22.031 -4.449 1 97.69 396 TRP B O 1
ATOM 6376 N N . LYS B 1 397 ? -29.578 21.422 -4.059 1 97.19 397 LYS B N 1
ATOM 6377 C CA . LYS B 1 397 ? -30.094 22.766 -4.211 1 97.19 397 LYS B CA 1
ATOM 6378 C C . LYS B 1 397 ? -29.5 23.719 -3.172 1 97.19 397 LYS B C 1
ATOM 6380 O O . LYS B 1 397 ? -29.109 24.828 -3.496 1 97.19 397 LYS B O 1
ATOM 6385 N N . SER B 1 398 ? -29.484 23.219 -1.989 1 96.94 398 SER B N 1
ATOM 6386 C CA . SER B 1 398 ? -28.906 24.016 -0.908 1 96.94 398 SER B CA 1
ATOM 6387 C C . SER B 1 398 ? -27.438 24.297 -1.158 1 96.94 398 SER B C 1
ATOM 6389 O O . SER B 1 398 ? -26.953 25.406 -0.907 1 96.94 398 SER B O 1
ATOM 6391 N N . PHE B 1 399 ? -26.719 23.359 -1.609 1 96.94 399 PHE B N 1
ATOM 6392 C CA . PHE B 1 399 ? -25.297 23.484 -1.902 1 96.94 399 PHE B CA 1
ATOM 6393 C C . PHE B 1 399 ? -25.047 24.531 -2.986 1 96.94 399 PHE B C 1
ATOM 6395 O O . PHE B 1 399 ? -24.219 25.422 -2.818 1 96.94 399 PHE B O 1
ATOM 6402 N N . LEU B 1 400 ? -25.781 24.438 -4.055 1 95.25 400 LEU B N 1
ATOM 6403 C CA . LEU B 1 400 ? -25.625 25.391 -5.152 1 95.25 400 LEU B CA 1
ATOM 6404 C C . LEU B 1 400 ? -25.922 26.812 -4.691 1 95.25 400 LEU B C 1
ATOM 6406 O O . LEU B 1 400 ? -25.234 27.75 -5.082 1 95.25 400 LEU B O 1
ATOM 6410 N N . ALA B 1 401 ? -26.906 26.922 -3.861 1 95 401 ALA B N 1
ATOM 6411 C CA . ALA B 1 401 ? -27.266 28.234 -3.334 1 95 401 ALA B CA 1
ATOM 6412 C C . ALA B 1 401 ? -26.125 28.812 -2.486 1 95 401 ALA B C 1
ATOM 6414 O O . ALA B 1 401 ? -25.844 30 -2.543 1 95 401 ALA B O 1
ATOM 6415 N N . GLN B 1 402 ? -25.609 27.984 -1.729 1 93.38 402 GLN B N 1
ATOM 6416 C CA . GLN B 1 402 ? -24.531 28.406 -0.834 1 93.38 402 GLN B CA 1
ATOM 6417 C C . GLN B 1 402 ? -23.297 28.859 -1.62 1 93.38 402 GLN B C 1
ATOM 6419 O O . GLN B 1 402 ? -22.703 29.891 -1.302 1 93.38 402 GLN B O 1
ATOM 6424 N N . ILE B 1 403 ? -22.859 28.078 -2.623 1 92.44 403 ILE B N 1
ATOM 6425 C CA . ILE B 1 403 ? -21.609 28.391 -3.314 1 92.44 403 ILE B CA 1
ATOM 6426 C C . ILE B 1 403 ? -21.797 29.609 -4.207 1 92.44 403 ILE B C 1
ATOM 6428 O O . ILE B 1 403 ? -20.844 30.312 -4.527 1 92.44 403 ILE B O 1
ATOM 6432 N N . HIS B 1 404 ? -23.047 29.875 -4.578 1 88.75 404 HIS B N 1
ATOM 6433 C CA . HIS B 1 404 ? -23.344 31.078 -5.352 1 88.75 404 HIS B CA 1
ATOM 6434 C C . HIS B 1 404 ? -23.219 32.344 -4.492 1 88.75 404 HIS B C 1
ATOM 6436 O O . HIS B 1 404 ? -22.938 33.406 -5.008 1 88.75 404 HIS B O 1
ATOM 6442 N N . GLN B 1 405 ? -23.391 32.188 -3.24 1 87.44 405 GLN B N 1
ATOM 6443 C CA . GLN B 1 405 ? -23.297 33.312 -2.312 1 87.44 405 GLN B CA 1
ATOM 6444 C C . GLN B 1 405 ? -21.844 33.594 -1.941 1 87.44 405 GLN B C 1
ATOM 6446 O O . GLN B 1 405 ? -21.516 34.688 -1.49 1 87.44 405 GLN B O 1
ATOM 6451 N N . ILE B 1 406 ? -21.062 32.688 -2.012 1 82.31 406 ILE B N 1
ATOM 6452 C CA . ILE B 1 406 ? -19.641 32.812 -1.68 1 82.31 406 ILE B CA 1
ATOM 6453 C C . ILE B 1 406 ? -18.906 33.5 -2.828 1 82.31 406 ILE B C 1
ATOM 6455 O O . ILE B 1 406 ? -18.047 34.375 -2.604 1 82.31 406 ILE B O 1
#

Radius of gyration: 28.63 Å; Cα contacts (8 Å, |Δi|>4): 1805; chains: 2; bounding box: 69×85×63 Å

Nearest PDB structures (foldseek):
  2oo0-assembly1_B  TM=9.406E-01  e=2.705E-48  Homo sapiens
  7u6p-assembly1_B  TM=9.355E-01  e=5.783E-48  Homo sapiens
  2nv9-assembly1_B  TM=9.467E-01  e=8.910E-44  Paramecium bursaria Chlorella virus 1
  1njj-assembly1_A  TM=9.366E-01  e=1.818E-41  Trypanosoma brucei gambiense
  1njj-assembly2_D  TM=9.286E-01  e=3.457E-41  Trypanosoma brucei gambiense

pLDDT: mean 95.39, std 6.32, range [35.44, 98.94]

Secondary structure (DSSP, 8-state):
-TT---TTSEEE-TT--HHHHHHHHHHHH---S-EEEEEHHHHHHHHHHHHHH-TTEEEEEETTS---HHHHHHHHHTT-EEEE-SHHHHHHHHTTT--GGGEEE--SS--HHHHHHHHHHT--EEEE-SHHHHHHHHHH-TT-EEEEEEE---SS-SB-GGGTS-B-TTHHHHHHHHHHHHTT-EEEEEEEE--BS---THHHHHHHHHHHHHHHHHHHTT-TT--EEE------S--HHHHHHHHHHHHHHTTTS-TT-EEEE--SHHHHTTTEEEEEEEEEEEEEE-TTS-EEEEEEES--TTTT-HHHHTTS----PEESS--S---EEEEEEE-SSS-TT-EEEEEEEEE---TT-EEEE-S--SSSGGG---GGGPPPPEEEEEEEHHHHHHHHHHHHH-/-TT---TTSEEE-TT--HHHHHHHHHHHH---S-EEEEEHHHHHHHHHHHHHH-TTEEEEEETTS---HHHHHHHHHTT-EEEE-SHHHHHHHHTTT--GGGEEE--SS--HHHHHHHHHHT--EEEE-SHHHHHHHHHH-TT-EEEEEEE---SS-SB-GGGTS-B-TTHHHHHHHHHHHHTT-EEEEEEEE--BS---THHHHHHHHHHHHHHHHHHHTT-TT--EEE------S--HHHHHHHHHHHHHHTTTS-TT-EEEE--SHHHHTTTEEEEEEEEEEEEEE-TTS-EEEEEEES--TTTT-HHHHTTS----PEESS--S---EEEEEEE-SSS-TT-EEEEEEEEE---TT-EEEE-S--SSSGGG---GGGPPPPEEEEEEEHHHHHHHHHHHHH-